Protein AF-A0A7M7KVS3-F1 (afdb_monomer)

Mean predicted aligned error: 16.33 Å

InterPro domains:
  IPR002192 Pyruvate phosphate dikinase, AMP/ATP-binding [PF01326] (511-832)
  IPR013815 ATP-grasp fold, subdomain 1 [G3DSA:3.30.1490.20] (485-687)
  IPR051549 Phosphoenolpyruvate Utilizing Enzyme [PTHR43615] (465-1249)

Secondary structure (DSSP, 8-state):
-HHHHHHHHHHHHHHHHHHHHHHHT--TTSTTT-HHHHHHHHHHHHHHHHHHH---SSPPP-TT-SSHHHHTSSPPHHHHHHHSPPPGGGHHHH--EEEEEEEE-TTS-EEEEEEEEEGGGEEEEEEEEE-TT--EEE-SSS------S-------TT-S-EE---BTTEEEETTEEEEEEETTTEEEEEEEEEEEETTT--EEEEEEEEEEEE-S--EEHHHHS-HHHHHHHHHTT--TT--HHHHHHHHHHHHHH--EEEEEEEEEEEEEEETT----------------------EEEEEEEEEEEEEEEEPPS-TTSTTS-EEEEEEEEEE-TTSPEEEEEEEEETT-S-EEEEEEEE-SS---S-HHHHHHHTT-SS-GGGEEE-GGGTT------TTGGGS--SS-TT-TTSS------------S--------------B-----TTS-PPPS---STTTTSS-----PPPP----------PPPPPPPPSEEETTSGGGG-HHHHHHHHHHHHHHHHHHHHS-GGG--B---EEEE-HHHHHHHHTSTTTTTHHHHHHHHHH---HHHHHHHHHHHHHHHHHSPPPHHHHHHHHHHHHHH-TTGGG--EEEEEEETTTB-SS-B-TT-S-EEEEE-SHHHHHHHHHHHHHHTTSHHHHHHHHHTT--SS--EEEEEEEPP--SEEEEEESS-TTT--TTEEEEEEEEB-THHHHTT-S--EEEEEEE-TT--EEEEEEEPP---EEEEE-TTSSEEEEE--S-HHHHS-SS-HHHHHHHHHHHHHHHHHHSS-EEEEEEEETTEEEEEEEEE--GGGSPPHHHHHHHTS---SSTT--EE-TTHHHH--SPPPHHHIIIIIHHHHHHHHHHHHHSTTTTTS---SS---SEEEETTEEEEEHHHHHHHH-S-TT-HHHHHHHHHHHHSS----THHHHTT--GGGPPPPPPHHHHHHHHHHHHHHHHHHHHHHHHHHHHTT---GGG--HHHHHHHHHHHHHHHIIIIIHHHHHHHHHHHHHHHHHHHHHHHH----HHHHHHHHHHHHTT-S--GGGTHHHHHHHHHHHHHHHT-HHHHHHS-HHHHHHHHH-TTT-HHHHHHHHHHHHHHTT--TTTT-TTS--TTT--HHHHHHHHHHHHSS--S--------HHHHHHTSSS---HHHHHHHHHHHHHHHHHHHHHHHHHHHHHHHHHHHHHHHHHHHHHHHHTTS-SSGGGGGGS-HHHHHHHHHT-SPPPTHHHHTHHHH---

Solvent-accessible surface area (backbone atoms only — not comparable to full-atom values): 71265 Å² total; per-residue (Å²): 113,71,72,59,56,49,50,52,52,48,50,53,48,51,50,50,50,51,54,50,49,56,61,68,60,65,55,93,80,59,80,86,83,50,72,62,58,60,51,52,52,51,51,49,47,53,48,51,47,50,71,69,66,50,61,54,92,63,82,81,71,37,59,85,47,87,48,52,51,42,34,55,78,41,83,54,70,67,50,46,64,67,67,26,51,73,51,82,79,46,37,84,77,53,27,37,38,38,41,42,37,40,27,25,26,62,86,58,28,36,40,38,42,37,39,39,40,48,77,83,45,28,27,51,68,38,40,41,39,29,43,86,87,68,53,42,35,31,36,87,56,89,77,85,78,91,72,83,84,91,79,97,70,87,84,66,72,74,67,70,63,30,37,40,68,42,47,72,47,27,41,33,35,68,44,37,36,42,33,55,75,38,71,84,38,29,35,41,41,35,39,48,42,66,23,29,30,69,91,77,67,39,58,30,47,39,36,36,46,31,41,36,38,48,72,41,58,77,44,40,49,53,59,51,52,52,65,73,57,52,47,47,65,49,53,74,76,57,57,99,82,59,54,72,65,59,37,49,48,48,50,53,45,51,66,66,62,41,47,34,40,38,31,39,27,37,36,40,37,43,39,40,36,47,70,76,52,76,74,76,94,63,96,77,90,78,85,83,82,86,77,94,66,90,74,75,81,56,64,50,74,47,79,48,72,23,45,26,39,44,32,42,38,45,40,62,73,58,75,83,47,98,83,67,50,57,60,35,58,32,44,37,54,43,65,47,82,58,23,29,39,41,37,39,40,30,43,34,33,70,87,46,102,59,55,53,30,37,37,52,74,41,73,65,82,74,96,77,72,51,73,66,57,59,47,66,73,62,75,60,90,73,57,76,92,51,50,44,67,38,53,88,59,48,52,53,63,79,68,78,49,78,70,70,78,65,75,73,85,85,82,72,77,88,68,76,85,80,75,82,85,84,91,86,92,84,87,91,86,87,88,85,84,85,79,90,82,88,74,83,73,67,71,55,74,61,51,73,44,67,79,66,85,82,77,77,72,85,70,81,72,95,77,76,89,65,77,83,83,84,86,86,84,89,74,86,78,79,92,78,86,92,80,93,85,81,94,72,89,75,80,81,73,81,81,83,62,43,57,41,43,38,86,38,79,71,22,49,26,43,86,44,19,5,39,55,33,14,37,47,19,48,51,42,56,46,41,75,71,45,52,89,77,34,60,47,41,52,67,61,44,37,26,38,12,22,59,39,41,55,62,51,44,71,35,84,82,42,60,55,45,63,60,52,53,53,48,45,47,68,51,88,52,69,70,59,40,38,54,51,22,51,51,49,22,50,48,47,58,73,52,80,74,53,66,73,56,54,48,50,51,50,53,55,46,40,73,78,32,81,61,48,78,81,44,39,25,30,39,34,59,8,34,60,68,41,68,36,80,91,40,78,54,77,85,54,57,49,67,47,56,33,39,48,42,76,67,47,46,56,52,47,52,36,46,30,68,18,26,49,34,32,52,67,32,38,51,49,24,60,74,50,36,43,70,75,82,63,59,41,10,36,33,40,28,50,58,75,83,26,58,16,12,23,42,34,28,45,24,28,89,88,79,60,43,62,43,28,32,35,34,38,33,34,44,17,38,38,64,32,55,79,67,62,71,32,44,46,28,39,37,40,31,37,39,51,90,71,68,53,72,47,80,75,46,77,48,79,28,69,36,46,46,31,26,43,80,36,97,91,50,26,68,42,82,43,74,41,78,87,46,74,72,36,78,48,71,60,61,52,74,67,54,53,49,38,51,52,44,33,45,51,52,51,25,65,69,72,39,51,50,34,40,32,35,36,33,29,41,90,90,48,40,32,51,78,44,65,41,79,65,52,77,84,71,55,80,49,74,66,53,56,53,58,71,30,49,62,89,60,94,46,97,82,60,51,68,36,45,54,70,42,42,79,46,45,69,54,69,46,45,51,24,33,43,57,62,48,53,48,44,53,53,42,40,52,49,41,48,36,62,69,34,69,69,36,55,85,55,87,82,52,80,64,42,73,74,37,60,46,56,36,66,49,28,54,31,36,31,51,62,43,42,44,66,74,68,49,94,52,79,87,38,63,69,58,51,44,53,52,31,34,72,53,59,71,46,64,80,90,56,70,68,66,60,66,74,56,68,62,71,64,76,45,73,68,92,57,59,69,67,50,56,49,51,54,53,51,44,31,62,54,50,36,67,70,47,48,66,58,21,53,52,52,50,64,70,70,66,77,73,82,67,91,81,51,53,69,67,56,35,50,53,49,35,51,52,48,54,56,48,34,37,72,41,17,45,38,47,23,56,33,19,46,52,18,26,49,53,36,48,48,53,49,46,53,50,52,51,74,74,40,94,65,56,72,69,60,49,50,56,48,48,53,60,58,45,72,54,47,56,73,44,58,81,72,44,56,66,58,52,50,51,54,44,43,54,46,35,44,74,72,69,31,59,67,61,51,60,72,38,54,49,69,55,36,48,50,52,38,64,34,51,90,85,31,48,69,41,18,50,48,50,52,51,45,37,72,78,52,9,54,40,50,76,48,40,61,40,47,84,50,70,22,33,62,79,45,49,51,67,58,42,51,50,41,44,54,53,69,69,44,89,79,83,64,86,79,80,70,74,74,58,51,66,66,57,43,59,69,70,45,94,68,93,68,54,73,69,54,49,53,54,46,42,55,45,49,53,52,26,20,51,26,47,14,50,26,46,42,30,47,52,47,29,32,44,46,33,38,53,44,23,52,35,51,55,50,40,16,48,49,36,24,73,72,38,38,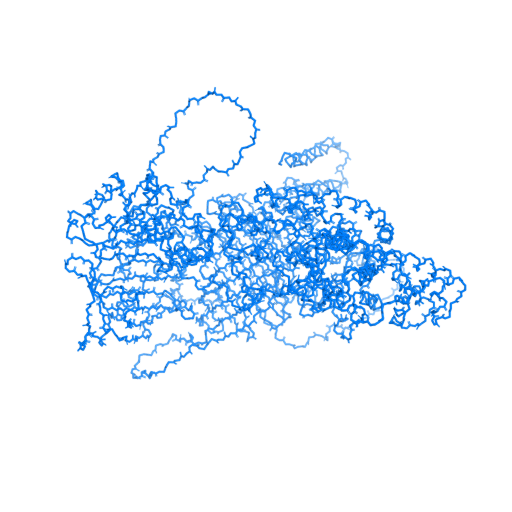30,94,46,41,71,54,52,39,40,27,42,67,65,52,51,57,55,23,60,77,65,78,45,34,47,53,47,65,37,62,66,31,49,62,72,79,44,92,120

Nearest PDB structures (foldseek):
  5hv3-assembly1_A  TM=4.163E-01  e=3.163E-31  Listeria monocytogenes
  5hv6-assembly1_A  TM=9.017E-01  e=8.779E-19  Listeria monocytogenes
  5hv1-assembly1_A  TM=4.239E-01  e=8.965E-31  Listeria monocytogenes
  5hv2-assembly1_A  TM=4.034E-01  e=1.875E-30  Listeria monocytogenes
  5fbs-assembly1_A  TM=3.996E-01  e=6.581E-28  Listeria monocytogenes serotype 4b str. F2365

pLDDT: mean 71.19, std 21.03, range [21.52, 96.56]

Structure (mmCIF, N/CA/C/O backbone):
data_AF-A0A7M7KVS3-F1
#
_entry.id   AF-A0A7M7KVS3-F1
#
loop_
_atom_site.group_PDB
_atom_site.id
_atom_site.type_symbol
_atom_site.label_atom_id
_atom_site.label_alt_id
_atom_site.label_comp_id
_atom_site.label_asym_id
_atom_site.label_entity_id
_atom_site.label_seq_id
_atom_site.pdbx_PDB_ins_code
_atom_site.Cartn_x
_atom_site.Cartn_y
_atom_site.Cartn_z
_atom_site.occupancy
_atom_site.B_iso_or_equiv
_atom_site.auth_seq_id
_atom_site.auth_comp_id
_atom_site.auth_asym_id
_atom_site.auth_atom_id
_atom_site.pdbx_PDB_model_num
ATOM 1 N N . MET A 1 1 ? 29.006 -10.579 10.892 1.00 29.67 1 MET A N 1
ATOM 2 C CA . MET A 1 1 ? 29.267 -10.200 12.303 1.00 29.67 1 MET A CA 1
ATOM 3 C C . MET A 1 1 ? 30.735 -10.312 12.729 1.00 29.67 1 MET A C 1
ATOM 5 O O . MET A 1 1 ? 31.230 -9.356 13.310 1.00 29.67 1 MET A O 1
ATOM 9 N N . ASN A 1 2 ? 31.470 -11.393 12.426 1.00 29.11 2 ASN A N 1
ATOM 10 C CA . ASN A 1 2 ? 32.851 -11.562 12.929 1.00 29.11 2 ASN A CA 1
ATOM 11 C C . ASN A 1 2 ? 33.870 -10.530 12.395 1.00 29.11 2 ASN A C 1
ATOM 13 O O . ASN A 1 2 ? 34.665 -10.016 13.173 1.00 29.11 2 ASN A O 1
ATOM 17 N N . ALA A 1 3 ? 33.780 -10.098 11.131 1.00 29.98 3 ALA A N 1
ATOM 18 C CA . ALA A 1 3 ? 34.628 -9.017 10.598 1.00 29.98 3 ALA A CA 1
ATOM 19 C C . ALA A 1 3 ? 34.362 -7.630 11.238 1.00 29.98 3 ALA A C 1
ATOM 21 O O . ALA A 1 3 ? 35.237 -6.766 11.240 1.00 29.98 3 ALA A O 1
ATOM 22 N N . LEU A 1 4 ? 33.162 -7.418 11.799 1.00 36.78 4 LEU A N 1
ATOM 23 C CA . LEU A 1 4 ? 32.743 -6.154 12.422 1.00 36.78 4 LEU A CA 1
ATOM 24 C C . LEU A 1 4 ? 33.323 -6.003 13.834 1.00 36.78 4 LEU A C 1
ATOM 26 O O . LEU A 1 4 ? 33.845 -4.940 14.158 1.00 36.78 4 LEU A O 1
ATOM 30 N N . LYS A 1 5 ? 33.318 -7.083 14.631 1.00 41.38 5 LYS A N 1
ATOM 31 C CA . LYS A 1 5 ? 34.023 -7.129 15.925 1.00 41.38 5 LYS A CA 1
ATOM 32 C C . LYS A 1 5 ? 35.534 -6.967 15.738 1.00 41.38 5 LYS A C 1
ATOM 34 O O . LYS A 1 5 ? 36.165 -6.250 16.502 1.00 41.38 5 LYS A O 1
ATOM 39 N N . ILE A 1 6 ? 36.095 -7.561 14.682 1.00 42.81 6 ILE A N 1
ATOM 40 C CA . ILE A 1 6 ? 37.524 -7.452 14.360 1.00 42.81 6 ILE A CA 1
ATOM 41 C C . ILE A 1 6 ? 37.928 -6.003 14.044 1.00 42.81 6 ILE A C 1
ATOM 43 O O . ILE A 1 6 ? 38.962 -5.574 14.539 1.00 42.81 6 ILE A O 1
ATOM 47 N N . ARG A 1 7 ? 37.129 -5.221 13.295 1.00 46.25 7 ARG A N 1
ATOM 48 C CA . ARG A 1 7 ? 37.434 -3.797 13.011 1.00 46.25 7 ARG A CA 1
ATOM 49 C C . ARG A 1 7 ? 37.405 -2.907 14.254 1.00 46.25 7 ARG A C 1
ATOM 51 O O . ARG A 1 7 ? 38.286 -2.064 14.383 1.00 46.25 7 ARG A O 1
ATOM 58 N N . ASP A 1 8 ? 36.428 -3.084 15.141 1.00 45.72 8 ASP A N 1
ATOM 59 C CA . ASP A 1 8 ? 36.316 -2.297 16.381 1.00 45.72 8 ASP A CA 1
ATOM 60 C C . ASP A 1 8 ? 37.454 -2.644 17.358 1.00 45.72 8 ASP A C 1
ATOM 62 O O . ASP A 1 8 ? 38.113 -1.764 17.913 1.00 45.72 8 ASP A O 1
ATOM 66 N N . VAL A 1 9 ? 37.783 -3.937 17.470 1.00 51.09 9 VAL A N 1
ATOM 67 C CA . VAL A 1 9 ? 38.954 -4.413 18.220 1.00 51.09 9 VAL A CA 1
ATOM 68 C C . VAL A 1 9 ? 40.252 -3.874 17.613 1.00 51.09 9 VAL A C 1
ATOM 70 O O . VAL A 1 9 ? 41.099 -3.408 18.363 1.00 51.09 9 VAL A O 1
ATOM 73 N N . LEU A 1 10 ? 40.403 -3.858 16.284 1.00 49.78 10 LEU A N 1
ATOM 74 C CA . LEU A 1 10 ? 41.568 -3.275 15.604 1.00 49.78 10 LEU A CA 1
ATOM 75 C C . LEU A 1 10 ? 41.681 -1.768 15.826 1.00 49.78 10 LEU A C 1
ATOM 77 O O . LEU A 1 10 ? 42.781 -1.293 16.070 1.00 49.78 10 LEU A O 1
ATOM 81 N N . ALA A 1 11 ? 40.580 -1.015 15.776 1.00 51.00 11 ALA A N 1
ATOM 82 C CA . ALA A 1 11 ? 40.596 0.420 16.050 1.00 51.00 11 ALA A CA 1
ATOM 83 C C . ALA A 1 11 ? 41.011 0.699 17.504 1.00 51.00 11 ALA A C 1
ATOM 85 O O . ALA A 1 11 ? 41.905 1.510 17.742 1.00 51.00 11 ALA A O 1
ATOM 86 N N . ARG A 1 12 ? 40.441 -0.037 18.471 1.00 50.97 12 ARG A N 1
ATOM 87 C CA . ARG A 1 12 ? 40.832 0.033 19.890 1.00 50.97 12 ARG A CA 1
ATOM 88 C C . ARG A 1 12 ? 42.291 -0.377 20.104 1.00 50.97 12 ARG A C 1
ATOM 90 O O . ARG A 1 12 ? 42.997 0.288 20.855 1.00 50.97 12 ARG A O 1
ATOM 97 N N . LEU A 1 13 ? 42.761 -1.419 19.415 1.00 50.84 13 LEU A N 1
ATOM 98 C CA . LEU A 1 13 ? 44.141 -1.906 19.478 1.00 50.84 13 LEU A CA 1
ATOM 99 C C . LEU A 1 13 ? 45.125 -0.904 18.862 1.00 50.84 13 LEU A C 1
ATOM 101 O O . LEU A 1 13 ? 46.162 -0.646 19.458 1.00 50.84 13 LEU A O 1
ATOM 105 N N . ILE A 1 14 ? 44.802 -0.304 17.713 1.00 56.31 14 ILE A N 1
ATOM 106 C CA . ILE A 1 14 ? 45.611 0.736 17.060 1.00 56.31 14 ILE A CA 1
ATOM 107 C C . ILE A 1 14 ? 45.695 1.971 17.960 1.00 56.31 14 ILE A C 1
ATOM 109 O O . ILE A 1 14 ? 46.796 2.463 18.196 1.00 56.31 14 ILE A O 1
ATOM 113 N N . CYS A 1 15 ? 44.573 2.426 18.531 1.00 53.12 15 CYS A N 1
ATOM 114 C CA . CYS A 1 15 ? 44.571 3.530 19.493 1.00 53.12 15 CYS A CA 1
ATOM 115 C C . CYS A 1 15 ? 45.397 3.200 20.744 1.00 53.12 15 CYS A C 1
ATOM 117 O O . CYS A 1 15 ? 46.201 4.020 21.179 1.00 53.12 15 CYS A O 1
ATOM 119 N N . TYR A 1 16 ? 45.255 1.990 21.294 1.00 54.25 16 TYR A N 1
ATOM 120 C CA . TYR A 1 16 ? 46.021 1.525 22.453 1.00 54.25 16 TYR A CA 1
ATOM 121 C C . TYR A 1 16 ? 47.526 1.419 22.163 1.00 54.25 16 TYR A C 1
ATOM 123 O O . TYR A 1 16 ? 48.341 1.849 22.978 1.00 54.25 16 TYR A O 1
ATOM 131 N N . LEU A 1 17 ? 47.909 0.881 21.002 1.00 50.22 17 LEU A N 1
ATOM 132 C CA . LEU A 1 17 ? 49.303 0.762 20.574 1.00 50.22 17 LEU A CA 1
ATOM 133 C C . LEU A 1 17 ? 49.928 2.135 20.328 1.00 50.22 17 LEU A C 1
ATOM 135 O O . LEU A 1 17 ? 51.046 2.352 20.776 1.00 50.22 17 LEU A O 1
ATOM 139 N N . LEU A 1 18 ? 49.209 3.073 19.705 1.00 53.97 18 LEU A N 1
ATOM 140 C CA . LEU A 1 18 ? 49.653 4.460 19.528 1.00 53.97 18 LEU A CA 1
ATOM 141 C C . LEU A 1 18 ? 49.791 5.196 20.869 1.00 53.97 18 LEU A C 1
ATOM 143 O O . LEU A 1 18 ? 50.782 5.885 21.079 1.00 53.97 18 LEU A O 1
ATOM 147 N N . LEU A 1 19 ? 48.867 4.986 21.814 1.00 53.34 19 LEU A N 1
ATOM 148 C CA . LEU A 1 19 ? 48.973 5.493 23.190 1.00 53.34 19 LEU A CA 1
ATOM 149 C C . LEU A 1 19 ? 50.184 4.924 23.935 1.00 53.34 19 LEU A C 1
ATOM 151 O O . LEU A 1 19 ? 50.876 5.653 24.647 1.00 53.34 19 LEU A O 1
ATOM 155 N N . LYS A 1 20 ? 50.467 3.627 23.765 1.00 52.19 20 LYS A N 1
ATOM 156 C CA . LYS A 1 20 ? 51.681 2.999 24.302 1.00 52.19 20 LYS A CA 1
ATOM 157 C C . LYS A 1 20 ? 52.940 3.531 23.625 1.00 52.19 20 LYS A C 1
ATOM 159 O O . LYS A 1 20 ? 53.926 3.745 24.318 1.00 52.19 20 LYS A O 1
ATOM 164 N N . LEU A 1 21 ? 52.903 3.765 22.314 1.00 49.75 21 LEU A N 1
ATOM 165 C CA . LEU A 1 21 ? 54.012 4.331 21.548 1.00 49.75 21 LEU A CA 1
ATOM 166 C C . LEU A 1 21 ? 54.324 5.762 22.012 1.00 49.75 21 LEU A C 1
ATOM 168 O O . LEU A 1 21 ? 55.484 6.088 22.203 1.00 49.75 21 LEU A O 1
ATOM 172 N N . LEU A 1 22 ? 53.303 6.581 22.286 1.00 51.94 22 LEU A N 1
ATOM 173 C CA . LEU A 1 22 ? 53.440 7.932 22.855 1.00 51.94 22 LEU A CA 1
ATOM 174 C C . LEU A 1 22 ? 53.986 7.922 24.290 1.00 51.94 22 LEU A C 1
ATOM 176 O O . LEU A 1 22 ? 54.770 8.793 24.656 1.00 51.94 22 LEU A O 1
ATOM 180 N N . LYS A 1 23 ? 53.609 6.920 25.097 1.00 51.59 23 LYS A N 1
ATOM 181 C CA . LYS A 1 23 ? 54.215 6.679 26.419 1.00 51.59 23 LYS A CA 1
ATOM 182 C C . LYS A 1 23 ? 55.656 6.176 26.329 1.00 51.59 23 LYS A C 1
ATOM 184 O O . LYS A 1 23 ? 56.442 6.476 27.211 1.00 51.59 23 LYS A O 1
ATOM 189 N N . LEU A 1 24 ? 56.007 5.414 25.295 1.00 48.12 24 LEU A N 1
ATOM 190 C CA . LEU A 1 24 ? 57.383 4.975 25.021 1.00 48.12 24 LEU A CA 1
ATOM 191 C C . LEU A 1 24 ? 58.248 6.113 24.459 1.00 48.12 24 LEU A C 1
ATOM 193 O O . LEU A 1 24 ? 59.446 6.142 24.705 1.00 48.12 24 LEU A O 1
ATOM 197 N N . LEU A 1 25 ? 57.632 7.058 23.747 1.00 47.38 25 LEU A N 1
ATOM 198 C CA . LEU A 1 25 ? 58.237 8.296 23.255 1.00 47.38 25 LEU A CA 1
ATOM 199 C C . LEU A 1 25 ? 58.302 9.404 24.324 1.00 47.38 25 LEU A C 1
ATOM 201 O O . LEU A 1 25 ? 58.727 10.511 23.999 1.00 47.38 25 LEU A O 1
ATOM 205 N N . HIS A 1 26 ? 57.955 9.120 25.592 1.00 44.25 26 HIS A N 1
ATOM 206 C CA . HIS A 1 26 ? 58.411 9.908 26.749 1.00 44.25 26 HIS A CA 1
ATOM 207 C C . HIS A 1 26 ? 59.943 9.781 26.894 1.00 44.25 26 HIS A C 1
ATOM 209 O O . HIS A 1 26 ? 60.463 9.186 27.833 1.00 44.25 26 HIS A O 1
ATOM 215 N N . CYS A 1 27 ? 60.688 10.338 25.943 1.00 42.94 27 CYS A N 1
ATOM 216 C CA . CYS A 1 27 ? 61.978 10.929 26.244 1.00 42.94 27 CYS A CA 1
ATOM 217 C C . CYS A 1 27 ? 61.678 12.324 26.797 1.00 42.94 27 CYS A C 1
ATOM 219 O O . CYS A 1 27 ? 61.044 13.125 26.111 1.00 42.94 27 CYS A O 1
ATOM 221 N N . ASP A 1 28 ? 62.148 12.612 28.010 1.00 42.66 28 ASP A N 1
ATOM 222 C CA . ASP A 1 28 ? 61.932 13.841 28.799 1.00 42.66 28 ASP A CA 1
ATOM 223 C C . ASP A 1 28 ? 62.325 15.173 28.109 1.00 42.66 28 ASP A C 1
ATOM 225 O O . ASP A 1 28 ? 62.301 16.235 28.727 1.00 42.66 28 ASP A O 1
ATOM 229 N N . TYR A 1 29 ? 62.683 15.155 26.824 1.00 44.28 29 TYR A N 1
ATOM 230 C CA . TYR A 1 29 ? 63.235 16.285 26.079 1.00 44.28 29 TYR A CA 1
ATOM 231 C C . TYR A 1 29 ? 62.241 17.037 25.178 1.00 44.28 29 TYR A C 1
ATOM 233 O O . TYR A 1 29 ? 62.587 18.103 24.679 1.00 44.28 29 TYR A O 1
ATOM 241 N N . LEU A 1 30 ? 61.017 16.535 24.969 1.00 42.97 30 LEU A N 1
ATOM 242 C CA . LEU A 1 30 ? 60.034 17.150 24.051 1.00 42.97 30 LEU A CA 1
ATOM 243 C C . LEU A 1 30 ? 58.925 17.970 24.741 1.00 42.97 30 LEU A C 1
ATOM 245 O O . LEU A 1 30 ? 58.073 18.536 24.065 1.00 42.97 30 LEU A O 1
ATOM 249 N N . ILE A 1 31 ? 58.917 18.058 26.075 1.00 43.28 31 ILE A N 1
ATOM 250 C CA . ILE A 1 31 ? 57.764 18.584 26.835 1.00 43.28 31 ILE A CA 1
ATOM 251 C C . ILE A 1 31 ? 57.811 20.106 27.066 1.00 43.28 31 ILE A C 1
ATOM 253 O O . ILE A 1 31 ? 56.841 20.670 27.561 1.00 43.28 31 ILE A O 1
ATOM 257 N N . LYS A 1 32 ? 58.881 20.817 26.686 1.00 41.47 32 LYS A N 1
ATOM 258 C CA . LYS A 1 32 ? 58.948 22.258 26.990 1.00 41.47 32 LYS A CA 1
ATOM 259 C C . LYS A 1 32 ? 58.303 23.202 25.976 1.00 41.47 32 LYS A C 1
ATOM 261 O O . LYS A 1 32 ? 57.857 24.246 26.429 1.00 41.47 32 LYS A O 1
ATOM 266 N N . ASP A 1 33 ? 58.153 22.834 24.698 1.00 43.91 33 ASP A N 1
ATOM 267 C CA . ASP A 1 33 ? 57.670 23.798 23.686 1.00 43.91 33 ASP A CA 1
ATOM 268 C C . ASP A 1 33 ? 56.602 23.293 22.686 1.00 43.91 33 ASP A C 1
ATOM 270 O O . ASP A 1 33 ? 56.040 24.113 21.967 1.00 43.91 33 ASP A O 1
ATOM 274 N N . ASP A 1 34 ? 56.219 22.006 22.657 1.00 47.53 34 ASP A N 1
ATOM 275 C CA . ASP A 1 34 ? 55.301 21.484 21.619 1.00 47.53 34 ASP A CA 1
ATOM 276 C C . ASP A 1 34 ? 54.014 20.834 22.165 1.00 47.53 34 ASP A C 1
ATOM 278 O O . ASP A 1 34 ? 53.737 19.645 21.983 1.00 47.53 34 ASP A O 1
ATOM 282 N N . ILE A 1 35 ? 53.138 21.664 22.747 1.00 51.38 35 ILE A N 1
ATOM 283 C CA . ILE A 1 35 ? 51.717 21.335 23.014 1.00 51.38 35 ILE A CA 1
ATOM 284 C C . ILE A 1 35 ? 51.000 20.884 21.716 1.00 51.38 35 ILE A C 1
ATOM 286 O O . ILE A 1 35 ? 50.057 20.090 21.739 1.00 51.38 35 ILE A O 1
ATOM 290 N N . HIS A 1 36 ? 51.491 21.326 20.554 1.00 51.38 36 HIS A N 1
ATOM 291 C CA . HIS A 1 36 ? 50.893 21.066 19.248 1.00 51.38 36 HIS A CA 1
ATOM 292 C C . HIS A 1 36 ? 50.959 19.600 18.795 1.00 51.38 36 HIS A C 1
ATOM 294 O O . HIS A 1 36 ? 50.011 19.135 18.165 1.00 51.38 36 HIS A O 1
ATOM 300 N N . VAL A 1 37 ? 52.017 18.845 19.118 1.00 53.84 37 VAL A N 1
ATOM 301 C CA . VAL A 1 37 ? 52.160 17.448 18.653 1.00 53.84 37 VAL A CA 1
ATOM 302 C C . VAL A 1 37 ? 51.204 16.515 19.399 1.00 53.84 37 VAL A C 1
ATOM 304 O O . VAL A 1 37 ? 50.575 15.652 18.782 1.00 53.84 37 VAL A O 1
ATOM 307 N N . PHE A 1 38 ? 51.036 16.713 20.708 1.00 55.25 38 PHE A N 1
ATOM 308 C CA . PHE A 1 38 ? 50.108 15.924 21.520 1.00 55.25 38 PHE A CA 1
ATOM 309 C C . PHE A 1 38 ? 48.650 16.155 21.094 1.00 55.25 38 PHE A C 1
ATOM 311 O O . PHE A 1 38 ? 47.901 15.194 20.906 1.00 55.25 38 PHE A O 1
ATOM 318 N N . GLU A 1 39 ? 48.272 17.410 20.828 1.00 55.41 39 GLU A N 1
ATOM 319 C CA . GLU A 1 39 ? 46.963 17.759 20.264 1.00 55.41 39 GLU A CA 1
ATOM 320 C C . GLU A 1 39 ? 46.729 17.152 18.878 1.00 55.41 39 GLU A C 1
ATOM 322 O O . GLU A 1 39 ? 45.659 16.612 18.602 1.00 55.41 39 GLU A O 1
ATOM 327 N N . LEU A 1 40 ? 47.736 17.166 18.003 1.00 57.22 40 LEU A N 1
ATOM 328 C CA . LEU A 1 40 ? 47.612 16.624 16.648 1.00 57.22 40 LEU A CA 1
ATOM 329 C C . LEU A 1 40 ? 47.412 15.103 16.661 1.00 57.22 40 LEU A C 1
ATOM 331 O O . LEU A 1 40 ? 46.599 14.569 15.902 1.00 57.22 40 LEU A O 1
ATOM 335 N N . VAL A 1 41 ? 48.091 14.401 17.572 1.00 61.00 41 VAL A N 1
ATOM 336 C CA . VAL A 1 41 ? 47.913 12.959 17.772 1.00 61.00 41 VAL A CA 1
ATOM 337 C C . VAL A 1 41 ? 46.567 12.644 18.433 1.00 61.00 41 VAL A C 1
ATOM 339 O O . VAL A 1 41 ? 45.904 11.687 18.030 1.00 61.00 41 VAL A O 1
ATOM 342 N N . ARG A 1 42 ? 46.107 13.475 19.377 1.00 60.81 42 ARG A N 1
ATOM 343 C CA . ARG A 1 42 ? 44.766 13.392 19.981 1.00 60.81 42 ARG A CA 1
ATOM 344 C C . ARG A 1 42 ? 43.666 13.544 18.925 1.00 60.81 42 ARG A C 1
ATOM 346 O O . ARG A 1 42 ? 42.765 12.708 18.845 1.00 60.81 42 ARG A O 1
ATOM 353 N N . ILE A 1 43 ? 43.787 14.548 18.054 1.00 62.09 43 ILE A N 1
ATOM 354 C CA . ILE A 1 43 ? 42.886 14.780 16.918 1.00 62.09 43 ILE A CA 1
ATOM 355 C C . ILE A 1 43 ? 42.909 13.586 15.957 1.00 62.09 43 ILE A C 1
ATOM 357 O O . ILE A 1 43 ? 41.849 13.112 15.549 1.00 62.09 43 ILE A O 1
ATOM 361 N N . LEU A 1 44 ? 44.092 13.061 15.625 1.00 63.94 44 LEU A N 1
ATOM 362 C CA . LEU A 1 44 ? 44.240 11.921 14.720 1.00 63.94 44 LEU A CA 1
ATOM 363 C C . LEU A 1 44 ? 43.613 10.639 15.291 1.00 63.94 44 LEU A C 1
ATOM 365 O O . LEU A 1 44 ? 42.918 9.926 14.567 1.00 63.94 44 LEU A O 1
ATOM 369 N N . LEU A 1 45 ? 43.813 10.352 16.580 1.00 63.19 45 LEU A N 1
ATOM 370 C CA . LEU A 1 45 ? 43.248 9.178 17.253 1.00 63.19 45 LEU A CA 1
ATOM 371 C C . LEU A 1 45 ? 41.722 9.233 17.311 1.00 63.19 45 LEU A C 1
ATOM 373 O O . LEU A 1 45 ? 41.060 8.260 16.950 1.00 63.19 45 LEU A O 1
ATOM 377 N N . CYS A 1 46 ? 41.154 10.374 17.693 1.00 61.81 46 CYS A N 1
ATOM 378 C CA . CYS A 1 46 ? 39.708 10.555 17.701 1.00 61.81 46 CYS A CA 1
ATOM 379 C C . CYS A 1 46 ? 39.123 10.568 16.273 1.00 61.81 46 CYS A C 1
ATOM 381 O O . CYS A 1 46 ? 38.055 9.997 16.048 1.00 61.81 46 CYS A O 1
ATOM 383 N N . TYR A 1 47 ? 39.841 11.111 15.278 1.00 65.62 47 TYR A N 1
ATOM 384 C CA . TYR A 1 47 ? 39.465 11.020 13.861 1.00 65.62 47 TYR A CA 1
ATOM 385 C C . TYR A 1 47 ? 39.418 9.566 13.379 1.00 65.62 47 TYR A C 1
ATOM 387 O O . TYR A 1 47 ? 38.433 9.154 12.767 1.00 65.62 47 TYR A O 1
ATOM 395 N N . ILE A 1 48 ? 40.445 8.763 13.679 1.00 66.25 48 ILE A N 1
ATOM 396 C CA . ILE A 1 48 ? 40.482 7.329 13.355 1.00 66.25 48 ILE A CA 1
ATOM 397 C C . ILE A 1 48 ? 39.342 6.605 14.085 1.00 66.25 48 ILE A C 1
ATOM 399 O O . ILE A 1 48 ? 38.588 5.865 13.452 1.00 66.25 48 ILE A O 1
ATOM 403 N N . TYR A 1 49 ? 39.147 6.861 15.379 1.00 63.16 49 TYR A N 1
ATOM 404 C CA . TYR A 1 49 ? 38.083 6.236 16.164 1.00 63.16 49 TYR A CA 1
ATOM 405 C C . TYR A 1 49 ? 36.686 6.535 15.593 1.00 63.16 49 TYR A C 1
ATOM 407 O O . TYR A 1 49 ? 35.902 5.611 15.392 1.00 63.16 49 TYR A O 1
ATOM 415 N N . PHE A 1 50 ? 36.390 7.780 15.204 1.00 63.94 50 PHE A N 1
ATOM 416 C CA . PHE A 1 50 ? 35.130 8.123 14.531 1.00 63.94 50 PHE A CA 1
ATOM 417 C C . PHE A 1 50 ? 35.020 7.535 13.119 1.00 63.94 50 PHE A C 1
ATOM 419 O O . PHE A 1 50 ? 33.979 6.988 12.757 1.00 63.94 50 PHE A O 1
ATOM 426 N N . ARG A 1 51 ? 36.080 7.630 12.306 1.00 65.19 51 ARG A N 1
ATOM 427 C CA . ARG A 1 51 ? 36.104 7.132 10.919 1.00 65.19 51 ARG A CA 1
ATOM 428 C C . ARG A 1 51 ? 35.833 5.627 10.856 1.00 65.19 51 ARG A C 1
ATOM 430 O O . ARG A 1 51 ? 35.167 5.173 9.928 1.00 65.19 51 ARG A O 1
ATOM 437 N N . TYR A 1 52 ? 36.355 4.864 11.817 1.00 61.97 52 TYR A N 1
ATOM 438 C CA . TYR A 1 52 ? 36.238 3.404 11.854 1.00 61.97 52 TYR A CA 1
ATOM 439 C C . TYR A 1 52 ? 35.123 2.889 12.776 1.00 61.97 52 TYR A C 1
ATOM 441 O O . TYR A 1 52 ? 34.619 1.792 12.537 1.00 61.97 52 TYR A O 1
ATOM 449 N N . GLY A 1 53 ? 34.715 3.670 13.780 1.00 56.97 53 GLY A N 1
ATOM 450 C CA . GLY A 1 53 ? 33.659 3.334 14.739 1.00 56.97 53 GLY A CA 1
ATOM 451 C C . GLY A 1 53 ? 32.245 3.754 14.321 1.00 56.97 53 GLY A C 1
ATOM 452 O O . GLY A 1 53 ? 31.283 3.277 14.928 1.00 56.97 53 GLY A O 1
ATOM 453 N N . ARG A 1 54 ? 32.095 4.611 13.295 1.00 60.81 54 ARG A N 1
ATOM 454 C CA . ARG A 1 54 ? 30.793 4.961 12.703 1.00 60.81 54 ARG A CA 1
ATOM 455 C C . ARG A 1 54 ? 30.207 3.785 11.942 1.00 60.81 54 ARG A C 1
ATOM 457 O O . ARG A 1 54 ? 30.740 3.352 10.921 1.00 60.81 54 ARG A O 1
ATOM 464 N N . GLN A 1 55 ? 29.069 3.315 12.421 1.00 59.47 55 GLN A N 1
ATOM 465 C CA . GLN A 1 55 ? 28.229 2.377 11.701 1.00 59.47 55 GLN A CA 1
ATOM 466 C C . GLN A 1 55 ? 26.925 3.093 11.421 1.00 59.47 55 GLN A C 1
ATOM 468 O O . GLN A 1 55 ? 26.279 3.561 12.353 1.00 59.47 55 GLN A O 1
ATOM 473 N N . SER A 1 56 ? 26.596 3.209 10.135 1.00 64.25 56 SER A N 1
ATOM 474 C CA . SER A 1 56 ? 25.270 3.661 9.754 1.00 64.25 56 SER A CA 1
ATOM 475 C C . SER A 1 56 ? 24.249 2.704 10.351 1.00 64.25 56 SER A C 1
ATOM 477 O O . SER A 1 56 ? 24.448 1.486 10.305 1.00 64.25 56 SER A O 1
ATOM 479 N N . VAL A 1 57 ? 23.170 3.252 10.901 1.00 65.94 57 VAL A N 1
ATOM 480 C CA . VAL A 1 57 ? 22.013 2.446 11.315 1.00 65.94 57 VAL A CA 1
ATOM 481 C C . VAL A 1 57 ? 21.356 1.810 10.082 1.00 65.94 57 VAL A C 1
ATOM 483 O O . VAL A 1 57 ? 20.728 0.758 10.175 1.00 65.94 57 VAL A O 1
ATOM 486 N N . PHE A 1 58 ? 21.574 2.409 8.908 1.00 69.00 58 PHE A N 1
ATOM 487 C CA . PHE A 1 58 ? 21.044 1.943 7.641 1.00 69.00 58 PHE A CA 1
ATOM 488 C C . PHE A 1 58 ? 21.982 0.952 6.971 1.00 69.00 58 PHE A C 1
ATOM 490 O O . PHE A 1 58 ? 23.199 1.164 6.875 1.00 69.00 58 PHE A O 1
ATOM 497 N N . PRO A 1 59 ? 21.425 -0.132 6.427 1.00 64.81 59 PRO A N 1
ATOM 498 C CA . PRO A 1 59 ? 22.235 -1.120 5.762 1.00 64.81 59 PRO A CA 1
ATOM 499 C C . PRO A 1 59 ? 22.650 -0.558 4.380 1.00 64.81 59 PRO A C 1
ATOM 501 O O . PRO A 1 59 ? 21.861 0.038 3.649 1.00 64.81 59 PRO A O 1
ATOM 504 N N . THR A 1 60 ? 23.920 -0.718 3.993 1.00 67.19 60 THR A N 1
ATOM 505 C CA . THR A 1 60 ? 24.449 -0.079 2.772 1.00 67.19 60 THR A CA 1
ATOM 506 C C . THR A 1 60 ? 23.940 -0.763 1.508 1.00 67.19 60 THR A C 1
ATOM 508 O O . THR A 1 60 ? 24.015 -1.988 1.370 1.00 67.19 60 THR A O 1
ATOM 511 N N . TYR A 1 61 ? 23.425 0.021 0.561 1.00 73.44 61 TYR A N 1
ATOM 512 C CA . TYR A 1 61 ? 23.007 -0.474 -0.748 1.00 73.44 61 TYR A CA 1
ATOM 513 C C . TYR A 1 61 ? 24.192 -0.612 -1.691 1.00 73.44 61 TYR A C 1
ATOM 515 O O . TYR A 1 61 ? 25.043 0.270 -1.794 1.00 73.44 61 TYR A O 1
ATOM 523 N N . ASN A 1 62 ? 24.234 -1.733 -2.404 1.00 77.50 62 ASN A N 1
ATOM 524 C CA . ASN A 1 62 ? 25.187 -1.952 -3.476 1.00 77.50 62 ASN A CA 1
ATOM 525 C C . ASN A 1 62 ? 24.407 -2.247 -4.751 1.00 77.50 62 ASN A C 1
ATOM 527 O O . ASN A 1 62 ? 24.075 -3.393 -5.048 1.00 77.50 62 ASN A O 1
ATOM 531 N N . PHE A 1 63 ? 24.170 -1.201 -5.541 1.00 78.62 63 PHE A N 1
ATOM 532 C CA . PHE A 1 63 ? 23.449 -1.303 -6.808 1.00 78.62 63 PHE A CA 1
ATOM 533 C C . PHE A 1 63 ? 24.150 -2.205 -7.835 1.00 78.62 63 PHE A C 1
ATOM 535 O O . PHE A 1 63 ? 23.535 -2.561 -8.833 1.00 78.62 63 PHE A O 1
ATOM 542 N N . CYS A 1 64 ? 25.416 -2.586 -7.625 1.00 76.56 64 CYS A N 1
ATOM 543 C CA . CYS A 1 64 ? 26.154 -3.542 -8.459 1.00 76.56 64 CYS A CA 1
ATOM 544 C C . CYS A 1 64 ? 26.141 -4.980 -7.912 1.00 76.56 64 CYS A C 1
ATOM 546 O O . CYS A 1 64 ? 26.789 -5.845 -8.497 1.00 76.56 64 CYS A O 1
ATOM 548 N N . SER A 1 65 ? 25.461 -5.241 -6.792 1.00 79.56 65 SER A N 1
ATOM 549 C CA . SER A 1 65 ? 25.350 -6.582 -6.219 1.00 79.56 65 SER A CA 1
ATOM 550 C C . SER A 1 65 ? 24.453 -7.485 -7.081 1.00 79.56 65 SER A C 1
ATOM 552 O O . SER A 1 65 ? 23.479 -6.991 -7.655 1.00 79.56 65 SER A O 1
ATOM 554 N N . PRO A 1 66 ? 24.747 -8.797 -7.175 1.00 69.62 66 PRO A N 1
ATOM 555 C CA . PRO A 1 66 ? 23.817 -9.760 -7.763 1.00 69.62 66 PRO A CA 1
ATOM 556 C C . PRO A 1 66 ? 22.601 -10.029 -6.861 1.00 69.62 66 PRO A C 1
ATOM 558 O O . PRO A 1 66 ? 21.586 -10.501 -7.353 1.00 69.62 66 PRO A O 1
ATOM 561 N N . ASP A 1 67 ? 22.693 -9.713 -5.567 1.00 78.12 67 ASP A N 1
ATOM 562 C CA . ASP A 1 67 ? 21.617 -9.899 -4.596 1.00 78.12 67 ASP A CA 1
ATOM 563 C C . ASP A 1 67 ? 20.536 -8.800 -4.769 1.00 78.12 67 ASP A C 1
ATOM 565 O O . ASP A 1 67 ? 20.858 -7.609 -4.660 1.00 78.12 67 ASP A O 1
ATOM 569 N N . PRO A 1 68 ? 19.267 -9.170 -5.037 1.00 75.88 68 PRO A N 1
ATOM 570 C CA . PRO A 1 68 ? 18.161 -8.243 -5.303 1.00 75.88 68 PRO A CA 1
ATOM 571 C C . PRO A 1 68 ? 17.831 -7.327 -4.115 1.00 75.88 68 PRO A C 1
ATOM 573 O O . PRO A 1 68 ? 17.523 -6.147 -4.318 1.00 75.88 68 PRO A O 1
ATOM 576 N N . VAL A 1 69 ? 17.965 -7.831 -2.885 1.00 76.88 69 VAL A N 1
ATOM 577 C CA . VAL A 1 69 ? 17.768 -7.074 -1.642 1.00 76.88 69 VAL A CA 1
ATOM 578 C C . VAL A 1 69 ? 18.891 -6.050 -1.498 1.00 76.88 69 VAL A C 1
ATOM 580 O O . VAL A 1 69 ? 18.673 -4.866 -1.225 1.00 76.88 69 VAL A O 1
ATOM 583 N N . ARG A 1 70 ? 20.138 -6.465 -1.767 1.00 76.81 70 ARG A N 1
ATOM 584 C CA . ARG A 1 70 ? 21.276 -5.535 -1.710 1.00 76.81 70 ARG A CA 1
ATOM 585 C C . ARG A 1 70 ? 21.241 -4.458 -2.781 1.00 76.81 70 ARG A C 1
ATOM 587 O O . ARG A 1 70 ? 21.783 -3.367 -2.565 1.00 76.81 70 ARG A O 1
ATOM 594 N N . ARG A 1 71 ? 20.613 -4.774 -3.910 1.00 77.88 71 ARG A N 1
ATOM 595 C CA . ARG A 1 71 ? 20.487 -3.918 -5.087 1.00 77.88 71 ARG A CA 1
ATOM 596 C C . ARG A 1 71 ? 19.341 -2.906 -4.990 1.00 77.88 71 ARG A C 1
ATOM 598 O O . ARG A 1 71 ? 19.356 -1.946 -5.755 1.00 77.88 71 ARG A O 1
ATOM 605 N N . GLY A 1 72 ? 18.414 -3.077 -4.043 1.00 74.69 72 GLY A N 1
ATOM 606 C CA . GLY A 1 72 ? 17.292 -2.160 -3.811 1.00 74.69 72 GLY A CA 1
ATOM 607 C C . GLY A 1 72 ? 16.005 -2.496 -4.558 1.00 74.69 72 GLY A C 1
ATOM 608 O O . GLY A 1 72 ? 15.177 -1.605 -4.713 1.00 74.69 72 GLY A O 1
ATOM 609 N N . TYR A 1 73 ? 15.845 -3.740 -5.026 1.00 72.56 73 TYR A N 1
ATOM 610 C CA . TYR A 1 73 ? 14.579 -4.222 -5.601 1.00 72.56 73 TYR A CA 1
ATOM 611 C C . TYR A 1 73 ? 13.605 -4.702 -4.544 1.00 72.56 73 TYR A C 1
ATOM 613 O O . TYR A 1 73 ? 12.428 -4.358 -4.581 1.00 72.56 73 TYR A O 1
ATOM 621 N N . VAL A 1 74 ? 14.119 -5.520 -3.630 1.00 71.81 74 VAL A N 1
ATOM 622 C CA . VAL A 1 74 ? 13.362 -6.059 -2.510 1.00 71.81 74 VAL A CA 1
ATOM 623 C C . VAL A 1 74 ? 13.753 -5.267 -1.279 1.00 71.81 74 VAL A C 1
ATOM 625 O O . VAL A 1 74 ? 14.929 -4.954 -1.066 1.00 71.81 74 VAL A O 1
ATOM 628 N N . MET A 1 75 ? 12.743 -4.909 -0.503 1.00 72.94 75 MET A N 1
ATOM 629 C CA . MET A 1 75 ? 12.911 -4.165 0.727 1.00 72.94 75 MET A CA 1
ATOM 630 C C . MET A 1 75 ? 13.696 -4.991 1.758 1.00 72.94 75 MET A C 1
ATOM 632 O O . MET A 1 75 ? 13.537 -6.209 1.839 1.00 72.94 75 MET A O 1
ATOM 636 N N . ARG A 1 76 ? 14.551 -4.347 2.555 1.00 76.75 76 ARG A N 1
ATOM 637 C CA . ARG A 1 76 ? 15.330 -5.026 3.600 1.00 76.75 76 ARG A CA 1
ATOM 638 C C . ARG A 1 76 ? 14.505 -5.229 4.866 1.00 76.75 76 ARG A C 1
ATOM 640 O O . ARG A 1 76 ? 13.891 -4.286 5.353 1.00 76.75 76 ARG A O 1
ATOM 647 N N . ALA A 1 77 ? 14.554 -6.420 5.458 1.00 76.38 77 ALA A N 1
ATOM 648 C CA . ALA A 1 77 ? 13.876 -6.693 6.730 1.00 76.38 77 ALA A CA 1
ATOM 649 C C . ALA A 1 77 ? 14.357 -5.753 7.855 1.00 76.38 77 ALA A C 1
ATOM 651 O O . ALA A 1 77 ? 13.582 -5.366 8.727 1.00 76.38 77 ALA A O 1
ATOM 652 N N . GLU A 1 78 ? 15.621 -5.318 7.812 1.00 78.25 78 GLU A N 1
ATOM 653 C CA . GLU A 1 78 ? 16.169 -4.361 8.773 1.00 78.25 78 GLU A CA 1
ATOM 654 C C . GLU A 1 78 ? 15.494 -2.987 8.689 1.00 78.25 78 GLU A C 1
ATOM 656 O O . GLU A 1 78 ? 15.313 -2.342 9.715 1.00 78.25 78 GLU A O 1
ATOM 661 N N . GLU A 1 79 ? 15.079 -2.541 7.501 1.00 79.75 79 GLU A N 1
ATOM 662 C CA . GLU A 1 79 ? 14.346 -1.278 7.336 1.00 79.75 79 GLU A CA 1
ATOM 663 C C . GLU A 1 79 ? 12.924 -1.373 7.889 1.00 79.75 79 GLU A C 1
ATOM 665 O O . GLU A 1 79 ? 12.454 -0.415 8.497 1.00 79.75 79 GLU A O 1
ATOM 670 N N . GLN A 1 80 ? 12.271 -2.535 7.759 1.00 80.12 80 GLN A N 1
ATOM 671 C CA . GLN A 1 80 ? 10.966 -2.779 8.389 1.00 80.12 80 GLN A CA 1
ATOM 672 C C . GLN A 1 80 ? 11.109 -2.705 9.902 1.00 80.12 80 GLN A C 1
ATOM 674 O O . GLN A 1 80 ? 10.402 -1.946 10.553 1.00 80.12 80 GLN A O 1
ATOM 679 N N . LYS A 1 81 ? 12.105 -3.407 10.458 1.00 80.31 81 LYS A N 1
ATOM 680 C CA . LYS A 1 81 ? 12.405 -3.336 11.889 1.00 80.31 81 LYS A CA 1
ATOM 681 C C . LYS A 1 81 ? 12.727 -1.906 12.333 1.00 80.31 81 LYS A C 1
ATOM 683 O O . LYS A 1 81 ? 12.432 -1.548 13.472 1.00 80.31 81 LYS A O 1
ATOM 688 N N . LEU A 1 82 ? 13.340 -1.095 11.466 1.00 79.50 82 LEU A N 1
ATOM 689 C CA . LEU A 1 82 ? 13.640 0.302 11.756 1.00 79.50 82 LEU A CA 1
ATOM 690 C C . LEU A 1 82 ? 12.404 1.191 11.771 1.00 79.50 82 LEU A C 1
ATOM 692 O O . LEU A 1 82 ? 12.384 2.049 12.643 1.00 79.50 82 LEU A O 1
ATOM 696 N N . GLU A 1 83 ? 11.430 0.995 10.876 1.00 84.38 83 GLU A N 1
ATOM 697 C CA . GLU A 1 83 ? 10.221 1.829 10.747 1.00 84.38 83 GLU A CA 1
ATOM 698 C C . GLU A 1 83 ? 9.015 1.340 11.551 1.00 84.38 83 GLU A C 1
ATOM 700 O O . GLU A 1 83 ? 8.131 2.129 11.881 1.00 84.38 83 GLU A O 1
ATOM 705 N N . TYR A 1 84 ? 8.962 0.069 11.916 1.00 87.44 84 TYR A N 1
ATOM 706 C CA . TYR A 1 84 ? 7.814 -0.472 12.629 1.00 87.44 84 TYR A CA 1
ATOM 707 C C . TYR A 1 84 ? 7.874 -0.126 14.124 1.00 87.44 84 TYR A C 1
ATOM 709 O O . TYR A 1 84 ? 8.971 0.076 14.674 1.00 87.44 84 TYR A O 1
ATOM 717 N N . PRO A 1 85 ? 6.714 -0.008 14.794 1.00 85.00 85 PRO A N 1
ATOM 718 C CA . PRO A 1 85 ? 6.641 0.012 16.244 1.00 85.00 85 PRO A CA 1
ATOM 719 C C . PRO A 1 85 ? 7.467 -1.131 16.829 1.00 85.00 85 PRO A C 1
ATOM 721 O O . PRO A 1 85 ? 7.355 -2.281 16.410 1.00 85.00 85 PRO A O 1
ATOM 724 N N . VAL A 1 86 ? 8.310 -0.816 17.810 1.00 79.50 86 VAL A N 1
ATOM 725 C CA . VAL A 1 86 ? 8.956 -1.862 18.611 1.00 79.50 86 VAL A CA 1
ATOM 726 C C . VAL A 1 86 ? 7.882 -2.554 19.451 1.00 79.50 86 VAL A C 1
ATOM 728 O O . VAL A 1 86 ? 6.974 -1.880 19.954 1.00 79.50 86 VAL A O 1
ATOM 731 N N . SER A 1 87 ? 7.966 -3.885 19.549 1.00 73.88 87 SER A N 1
ATOM 732 C CA . SER A 1 87 ? 7.049 -4.702 20.351 1.00 73.88 87 SER A CA 1
ATOM 733 C C . SER A 1 87 ? 7.186 -4.348 21.834 1.00 73.88 87 SER A C 1
ATOM 735 O O . SER A 1 87 ? 8.276 -3.987 22.275 1.00 73.88 87 SER A O 1
ATOM 737 N N . HIS A 1 88 ? 6.118 -4.475 22.630 1.00 68.12 88 HIS A N 1
ATOM 738 C CA . HIS A 1 88 ? 6.164 -4.140 24.064 1.00 68.12 88 HIS A CA 1
ATOM 739 C C . HIS A 1 88 ? 7.256 -4.893 24.837 1.00 68.12 88 HIS A C 1
ATOM 741 O O . HIS A 1 88 ? 7.910 -4.303 25.690 1.00 68.12 88 HIS A O 1
ATOM 747 N N . LYS A 1 89 ? 7.531 -6.147 24.469 1.00 64.81 89 LYS A N 1
ATOM 748 C CA . LYS A 1 89 ? 8.621 -6.950 25.036 1.00 64.81 89 LYS A CA 1
ATOM 749 C C . LYS A 1 89 ? 10.008 -6.404 24.685 1.00 64.81 89 LYS A C 1
ATOM 751 O O . LYS A 1 89 ? 10.930 -6.462 25.490 1.00 64.81 89 LYS A O 1
ATOM 756 N N . ASP A 1 90 ? 10.162 -5.864 23.480 1.00 69.31 90 ASP A N 1
ATOM 757 C CA . ASP A 1 90 ? 11.434 -5.327 23.004 1.00 69.31 90 ASP A CA 1
ATOM 758 C C . ASP A 1 90 ? 11.704 -3.894 23.497 1.00 69.31 90 ASP A C 1
ATOM 760 O O . ASP A 1 90 ? 12.832 -3.418 23.345 1.00 69.31 90 ASP A O 1
ATOM 764 N N . PHE A 1 91 ? 10.737 -3.211 24.135 1.00 70.94 91 PHE A N 1
ATOM 765 C CA . PHE A 1 91 ? 10.990 -1.918 24.794 1.00 70.94 91 PHE A CA 1
ATOM 766 C C . PHE A 1 91 ? 12.057 -2.038 25.880 1.00 70.94 91 PHE A C 1
ATOM 768 O O . PHE A 1 91 ? 12.906 -1.151 25.979 1.00 70.94 91 PHE A O 1
ATOM 775 N N . GLU A 1 92 ? 12.085 -3.166 26.602 1.00 61.97 92 GLU A N 1
ATOM 776 C CA . GLU A 1 92 ? 13.134 -3.471 27.581 1.00 61.97 92 GLU A CA 1
ATOM 777 C C . GLU A 1 92 ? 14.534 -3.451 26.956 1.00 61.97 92 GLU A C 1
ATOM 779 O O . GLU A 1 92 ? 15.507 -3.199 27.656 1.00 61.97 92 GLU A O 1
ATOM 784 N N . ASN A 1 93 ? 14.650 -3.689 25.641 1.00 63.91 93 ASN A N 1
ATOM 785 C CA . ASN A 1 93 ? 15.908 -3.719 24.897 1.00 63.91 93 ASN A CA 1
ATOM 786 C C . ASN A 1 93 ? 16.183 -2.423 24.114 1.00 63.91 93 ASN A C 1
ATOM 788 O O . ASN A 1 93 ? 17.337 -1.993 24.033 1.00 63.91 93 ASN A O 1
ATOM 792 N N . GLU A 1 94 ? 15.164 -1.781 23.544 1.00 65.38 94 GLU A N 1
ATOM 793 C CA . GLU A 1 94 ? 15.344 -0.675 22.593 1.00 65.38 94 GLU A CA 1
ATOM 794 C C . GLU A 1 94 ? 14.977 0.719 23.139 1.00 65.38 94 GLU A C 1
ATOM 796 O O . GLU A 1 94 ? 15.446 1.698 22.558 1.00 65.38 94 GLU A O 1
ATOM 801 N N . GLY A 1 95 ? 14.261 0.813 24.270 1.00 69.69 95 GLY A N 1
ATOM 802 C CA . GLY A 1 95 ? 13.870 2.068 24.930 1.00 69.69 95 GLY A CA 1
ATOM 803 C C . GLY A 1 95 ? 12.711 2.831 24.255 1.00 69.69 95 GLY A C 1
ATOM 804 O O . GLY A 1 95 ? 12.133 2.341 23.279 1.00 69.69 95 GLY A O 1
ATOM 805 N N . PRO A 1 96 ? 12.338 4.023 24.773 1.00 72.88 96 PRO A N 1
ATOM 806 C CA . PRO A 1 96 ? 11.246 4.840 24.234 1.00 72.88 96 PRO A CA 1
ATOM 807 C C . PRO A 1 96 ? 11.448 5.231 22.763 1.00 72.88 96 PRO A C 1
ATOM 809 O O . PRO A 1 96 ? 12.573 5.433 22.297 1.00 72.88 96 PRO A O 1
ATOM 812 N N . GLN A 1 97 ? 10.353 5.389 22.019 1.00 79.75 97 GLN A N 1
ATOM 813 C CA . GLN A 1 97 ? 10.391 5.788 20.606 1.00 79.75 97 GLN A CA 1
ATOM 814 C C . GLN A 1 97 ? 9.716 7.135 20.408 1.00 79.75 97 GLN A C 1
ATOM 816 O O . GLN A 1 97 ? 8.631 7.354 20.931 1.00 79.75 97 GLN A O 1
ATOM 821 N N . GLU A 1 98 ? 10.320 8.003 19.605 1.00 81.31 98 GLU A N 1
ATOM 822 C CA . GLU A 1 98 ? 9.747 9.299 19.256 1.00 81.31 98 GLU A CA 1
ATOM 823 C C . GLU A 1 98 ? 9.627 9.453 17.740 1.00 81.31 98 GLU A C 1
ATOM 825 O O . GLU A 1 98 ? 10.549 9.136 16.980 1.00 81.31 98 GLU A O 1
ATOM 830 N N . LEU A 1 99 ? 8.460 9.936 17.324 1.00 87.19 99 LEU A N 1
ATOM 831 C CA . LEU A 1 99 ? 8.132 10.330 15.964 1.00 87.19 99 LEU A CA 1
ATOM 832 C C . LEU A 1 99 ? 7.794 11.815 15.962 1.00 87.19 99 LEU A C 1
ATOM 834 O O . LEU A 1 99 ? 6.977 12.265 16.767 1.00 87.19 99 LEU A O 1
ATOM 838 N N . LEU A 1 100 ? 8.406 12.557 15.047 1.00 82.94 100 LEU A N 1
ATOM 839 C CA . LEU A 1 100 ? 8.165 13.980 14.860 1.00 82.94 100 LEU A CA 1
ATOM 840 C C . LEU A 1 100 ? 7.979 14.270 13.373 1.00 82.94 100 LEU A C 1
ATOM 842 O O . LEU A 1 100 ? 8.878 14.051 12.564 1.00 82.94 100 LEU A O 1
ATOM 846 N N . LEU A 1 101 ? 6.793 14.748 13.025 1.00 88.31 101 LEU A N 1
ATOM 847 C CA . LEU A 1 101 ? 6.376 15.068 11.673 1.00 88.31 101 LEU A CA 1
ATOM 848 C C . LEU A 1 101 ? 6.073 16.560 11.621 1.00 88.31 101 LEU A C 1
ATOM 850 O O . LEU A 1 101 ? 5.300 17.070 12.429 1.00 88.31 101 LEU A O 1
ATOM 854 N N . THR A 1 102 ? 6.695 17.264 10.690 1.00 82.12 102 THR A N 1
ATOM 855 C CA . THR A 1 102 ? 6.515 18.704 10.492 1.00 82.12 102 THR A CA 1
ATOM 856 C C . THR A 1 102 ? 6.196 18.968 9.031 1.00 82.12 102 THR A C 1
ATOM 858 O O . THR A 1 102 ? 6.747 18.297 8.162 1.00 82.12 102 THR A O 1
ATOM 861 N N . GLY A 1 103 ? 5.319 19.924 8.741 1.00 80.94 103 GLY A N 1
ATOM 862 C CA . GLY A 1 103 ? 4.942 20.294 7.380 1.00 80.94 103 GLY A CA 1
ATOM 863 C C . GLY A 1 103 ? 4.429 21.725 7.305 1.00 80.94 103 GLY A C 1
ATOM 864 O O . GLY A 1 103 ? 3.712 22.158 8.197 1.00 80.94 103 GLY A O 1
ATOM 865 N N . THR A 1 104 ? 4.776 22.467 6.257 1.00 75.50 104 THR A N 1
ATOM 866 C CA . THR A 1 104 ? 4.262 23.821 6.014 1.00 75.50 104 THR A CA 1
ATOM 867 C C . THR A 1 104 ? 4.082 24.107 4.525 1.00 75.50 104 THR A C 1
ATOM 869 O O . THR A 1 104 ? 4.585 23.368 3.672 1.00 75.50 104 THR A O 1
ATOM 872 N N . GLN A 1 105 ? 3.393 25.199 4.217 1.00 74.94 105 GLN A N 1
ATOM 873 C CA . GLN A 1 105 ? 3.197 25.722 2.873 1.00 74.94 105 GLN A CA 1
ATOM 874 C C . GLN A 1 105 ? 3.458 27.240 2.850 1.00 74.94 105 GLN A C 1
ATOM 876 O O . GLN A 1 105 ? 3.451 27.904 3.886 1.00 74.94 105 GLN A O 1
ATOM 881 N N . THR A 1 106 ? 3.732 27.799 1.667 1.00 64.06 106 THR A N 1
ATOM 882 C CA . THR A 1 106 ? 4.011 29.237 1.469 1.00 64.06 106 THR A CA 1
ATOM 883 C C . THR A 1 106 ? 2.870 30.149 1.914 1.00 64.06 106 THR A C 1
ATOM 885 O O . THR A 1 106 ? 3.129 31.283 2.308 1.00 64.06 106 THR A O 1
ATOM 888 N N . SER A 1 107 ? 1.630 29.666 1.867 1.00 66.44 107 SER A N 1
ATOM 889 C CA . SER A 1 107 ? 0.424 30.371 2.311 1.00 66.44 107 SER A CA 1
ATOM 890 C C . SER A 1 107 ? 0.270 30.436 3.838 1.00 66.44 107 SER A C 1
ATOM 892 O O . SER A 1 107 ? -0.547 31.213 4.326 1.00 66.44 107 SER A O 1
ATOM 894 N N . GLY A 1 108 ? 1.115 29.728 4.599 1.00 68.19 108 GLY A N 1
ATOM 895 C CA . GLY A 1 108 ? 1.205 29.834 6.057 1.00 68.19 108 GLY A CA 1
ATOM 896 C C . GLY A 1 108 ? 0.604 28.663 6.836 1.00 68.19 108 GLY A C 1
ATOM 897 O O . GLY A 1 108 ? 0.718 28.657 8.064 1.00 68.19 108 GLY A O 1
ATOM 898 N N . GLU A 1 109 ? 0.019 27.673 6.159 1.00 81.94 109 GLU A N 1
ATOM 899 C CA . GLU A 1 109 ? -0.465 26.421 6.743 1.00 81.94 109 GLU A CA 1
ATOM 900 C C . GLU A 1 109 ? 0.684 25.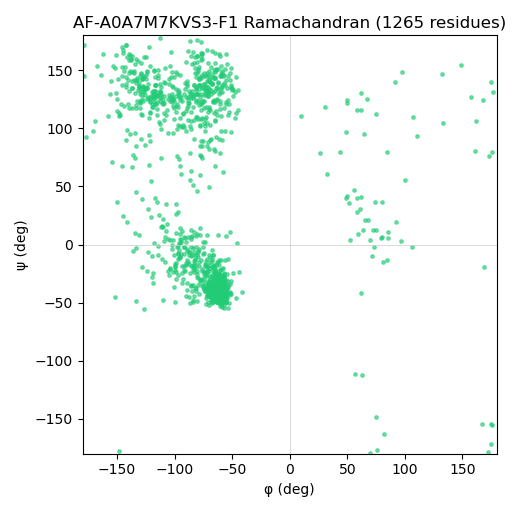665 7.422 1.00 81.94 109 GLU A C 1
ATOM 902 O O . GLU A 1 109 ? 1.842 25.693 6.980 1.00 81.94 109 GLU A O 1
ATOM 907 N N . LEU A 1 110 ? 0.371 24.983 8.522 1.00 82.19 110 LEU A N 1
ATOM 908 C CA . LEU A 1 110 ? 1.356 24.301 9.359 1.00 82.19 110 LEU A CA 1
ATOM 909 C C . LEU A 1 110 ? 0.759 23.031 9.949 1.00 82.19 110 LEU A C 1
ATOM 911 O O . LEU A 1 110 ? -0.344 23.051 10.480 1.00 82.19 110 LEU A O 1
ATOM 915 N N . LEU A 1 111 ? 1.532 21.955 9.946 1.00 86.19 111 LEU A N 1
ATOM 916 C CA . LEU A 1 111 ? 1.244 20.733 10.676 1.00 86.19 111 LEU A CA 1
ATOM 917 C C . LEU A 1 111 ? 2.474 20.324 11.479 1.00 86.19 111 LEU A C 1
ATOM 919 O O . LEU A 1 111 ? 3.572 20.203 10.935 1.00 86.19 111 LEU A O 1
ATOM 923 N N . VAL A 1 112 ? 2.281 20.066 12.765 1.00 83.81 112 VAL A N 1
ATOM 924 C CA . VAL A 1 112 ? 3.273 19.442 13.639 1.00 83.81 112 VAL A CA 1
ATOM 925 C C . VAL A 1 112 ? 2.590 18.294 14.362 1.00 83.81 112 VAL A C 1
ATOM 927 O O . VAL A 1 112 ? 1.607 18.508 15.062 1.00 83.81 112 VAL A O 1
ATOM 930 N N . ILE A 1 113 ? 3.104 17.079 14.200 1.00 87.56 113 ILE A N 1
ATOM 931 C CA . ILE A 1 113 ? 2.651 15.890 14.921 1.00 87.56 113 ILE A CA 1
ATOM 932 C C . ILE A 1 113 ? 3.851 15.310 15.651 1.00 87.56 113 ILE A C 1
ATOM 934 O O . ILE A 1 113 ? 4.879 15.017 15.045 1.00 87.56 113 ILE A O 1
ATOM 938 N N . ARG A 1 114 ? 3.701 15.097 16.951 1.00 83.31 114 ARG A N 1
ATOM 939 C CA . ARG A 1 114 ? 4.693 14.443 17.789 1.00 83.31 114 ARG A CA 1
ATOM 940 C C . ARG A 1 114 ? 4.042 13.299 18.540 1.00 83.31 114 ARG A C 1
ATOM 942 O O . ARG A 1 114 ? 2.998 13.489 19.155 1.00 83.31 114 ARG A O 1
ATOM 949 N N . MET A 1 115 ? 4.674 12.135 18.508 1.00 84.50 115 MET A N 1
ATOM 950 C CA . MET A 1 115 ? 4.270 10.971 19.287 1.00 84.50 115 MET A CA 1
ATOM 951 C C . MET A 1 115 ? 5.486 10.414 20.021 1.00 84.50 115 MET A C 1
ATOM 953 O O . MET A 1 115 ? 6.474 10.059 19.379 1.00 84.50 115 MET A O 1
ATOM 957 N N . ILE A 1 116 ? 5.407 10.302 21.347 1.00 79.31 116 ILE A N 1
ATOM 958 C CA . ILE A 1 116 ? 6.370 9.543 22.149 1.00 79.31 116 ILE A CA 1
ATOM 959 C C . ILE A 1 116 ? 5.682 8.287 22.657 1.00 79.31 116 ILE A C 1
ATOM 961 O O . ILE A 1 116 ? 4.641 8.376 23.298 1.00 79.31 116 ILE A O 1
ATOM 965 N N . ARG A 1 117 ? 6.291 7.128 22.429 1.00 82.81 117 ARG A N 1
ATOM 966 C CA . ARG A 1 117 ? 5.911 5.862 23.055 1.00 82.81 117 ARG A CA 1
ATOM 967 C C . ARG A 1 117 ? 6.836 5.576 24.228 1.00 82.81 117 ARG A C 1
ATOM 969 O O . ARG A 1 117 ? 8.057 5.582 24.054 1.00 82.81 117 ARG A O 1
ATOM 976 N N . ALA A 1 118 ? 6.254 5.297 25.385 1.00 71.06 118 ALA A N 1
ATOM 977 C CA . ALA A 1 118 ? 6.944 4.941 26.616 1.00 71.06 118 ALA A CA 1
ATOM 978 C C . ALA A 1 118 ? 6.671 3.475 27.008 1.00 71.06 118 ALA A C 1
ATOM 980 O O . ALA A 1 118 ? 5.928 2.752 26.341 1.00 71.06 118 ALA A O 1
ATOM 981 N N . GLU A 1 119 ? 7.300 3.028 28.096 1.00 65.25 119 GLU A N 1
ATOM 982 C CA . GLU A 1 119 ? 7.026 1.719 28.697 1.00 65.25 119 GLU A CA 1
ATOM 983 C C . GLU A 1 119 ? 5.559 1.619 29.167 1.00 65.25 119 GLU A C 1
ATOM 985 O O . GLU A 1 119 ? 4.861 2.622 29.299 1.00 65.25 119 GLU A O 1
ATOM 990 N N . GLN A 1 120 ? 5.077 0.397 29.421 1.00 67.81 120 GLN A N 1
ATOM 991 C CA . GLN A 1 120 ? 3.730 0.142 29.969 1.00 67.81 120 GLN A CA 1
ATOM 992 C C . GLN A 1 120 ? 2.551 0.623 29.096 1.00 67.81 120 GLN A C 1
ATOM 994 O O . GLN A 1 120 ? 1.484 0.938 29.617 1.00 67.81 120 GLN A O 1
ATOM 999 N N . ARG A 1 121 ? 2.716 0.632 27.766 1.00 70.50 121 ARG A N 1
ATOM 1000 C CA . ARG A 1 121 ? 1.666 0.985 26.783 1.00 70.50 121 ARG A CA 1
ATOM 1001 C C . ARG A 1 121 ? 1.143 2.408 26.891 1.00 70.50 121 ARG A C 1
ATOM 1003 O O . ARG A 1 121 ? -0.050 2.667 26.757 1.00 70.50 121 ARG A O 1
ATOM 1010 N N . GLN A 1 122 ? 2.047 3.341 27.115 1.00 73.62 122 GLN A N 1
ATOM 1011 C CA . GLN A 1 122 ? 1.697 4.744 27.221 1.00 73.62 122 GLN A CA 1
ATOM 1012 C C . GLN A 1 122 ? 2.255 5.519 26.036 1.00 73.62 122 GLN A C 1
ATOM 1014 O O . GLN A 1 122 ? 3.418 5.345 25.662 1.00 73.62 122 GLN A O 1
ATOM 1019 N N . ALA A 1 123 ? 1.430 6.393 25.462 1.00 78.19 123 ALA A N 1
ATOM 1020 C CA . ALA A 1 123 ? 1.861 7.325 24.437 1.00 78.19 123 ALA A CA 1
ATOM 1021 C C . ALA A 1 123 ? 1.479 8.771 24.777 1.00 78.19 123 ALA A C 1
ATOM 1023 O O . ALA A 1 123 ? 0.351 9.076 25.172 1.00 78.19 123 ALA A O 1
ATOM 1024 N N . GLU A 1 124 ? 2.429 9.676 24.567 1.00 77.81 124 GLU A N 1
ATOM 1025 C CA . GLU A 1 124 ? 2.199 11.116 24.547 1.00 77.81 124 GLU A CA 1
ATOM 1026 C C . GLU A 1 124 ? 2.025 11.561 23.096 1.00 77.81 124 GLU A C 1
ATOM 1028 O O . GLU A 1 124 ? 2.837 11.203 22.240 1.00 77.81 124 GLU A O 1
ATOM 1033 N N . ILE A 1 125 ? 0.982 12.344 22.811 1.00 79.81 125 ILE A N 1
ATOM 1034 C CA . ILE A 1 125 ? 0.729 12.881 21.473 1.00 79.81 125 ILE A CA 1
ATOM 1035 C C . ILE A 1 125 ? 0.481 14.378 21.550 1.00 79.81 125 ILE A C 1
ATOM 1037 O O . ILE A 1 125 ? -0.363 14.829 22.322 1.00 79.81 125 ILE A O 1
ATOM 1041 N N . GLN A 1 126 ? 1.164 15.117 20.681 1.00 80.81 126 GLN A N 1
ATOM 1042 C CA . GLN A 1 126 ? 0.969 16.545 20.479 1.00 80.81 126 GLN A CA 1
ATOM 1043 C C . GLN A 1 126 ? 0.714 16.801 18.994 1.00 80.81 126 GLN A C 1
ATOM 1045 O O . GLN A 1 126 ? 1.476 16.339 18.143 1.00 80.81 126 GLN A O 1
ATOM 1050 N N . ILE A 1 127 ? -0.363 17.517 18.680 1.00 84.06 127 ILE A N 1
ATOM 1051 C CA . ILE A 1 127 ? -0.711 17.912 17.313 1.00 84.06 127 ILE A CA 1
ATOM 1052 C C . ILE A 1 127 ? -0.961 19.414 17.300 1.00 84.06 127 ILE A C 1
ATOM 1054 O O . ILE A 1 127 ? -1.751 19.913 18.099 1.00 84.06 127 ILE A O 1
ATOM 1058 N N . VAL A 1 128 ? -0.305 20.120 16.386 1.00 83.81 128 VAL A N 1
ATOM 1059 C CA . VAL A 1 128 ? -0.561 21.528 16.080 1.00 83.81 128 VAL A CA 1
ATOM 1060 C C . VAL A 1 128 ? -0.890 21.622 14.602 1.00 83.81 128 VAL A C 1
ATOM 1062 O O . VAL A 1 128 ? -0.119 21.158 13.765 1.00 83.81 128 VAL A O 1
ATOM 1065 N N . LEU A 1 129 ? -2.029 22.222 14.293 1.00 84.69 129 LEU A N 1
ATOM 1066 C CA . LEU A 1 129 ? -2.496 22.457 12.938 1.00 84.69 129 LEU A CA 1
ATOM 1067 C C . LEU A 1 129 ? -2.805 23.943 12.773 1.00 84.69 129 LEU A C 1
ATOM 1069 O O . LEU A 1 129 ? -3.475 24.528 13.617 1.00 84.69 129 LEU A O 1
ATOM 1073 N N . ARG A 1 130 ? -2.359 24.542 11.675 1.00 83.94 130 ARG A N 1
ATOM 1074 C CA . ARG A 1 130 ? -2.819 25.847 11.211 1.00 83.94 130 ARG A CA 1
ATOM 1075 C C . ARG A 1 130 ? -3.408 25.690 9.819 1.00 83.94 130 ARG A C 1
ATOM 1077 O O . ARG A 1 130 ? -2.726 25.163 8.941 1.00 83.94 130 ARG A O 1
ATOM 1084 N N . ASP A 1 131 ? -4.642 26.144 9.649 1.00 84.94 131 ASP A N 1
ATOM 1085 C CA . ASP A 1 131 ? -5.357 26.088 8.371 1.00 84.94 131 ASP A CA 1
ATOM 1086 C C . ASP A 1 131 ? -5.059 27.298 7.466 1.00 84.94 131 ASP A C 1
ATOM 1088 O O . ASP A 1 131 ? -4.381 28.248 7.874 1.00 84.94 131 ASP A O 1
ATOM 1092 N N . SER A 1 132 ? -5.593 27.282 6.241 1.00 83.38 132 SER A N 1
ATOM 1093 C CA . SER A 1 132 ? -5.466 28.383 5.269 1.00 83.38 132 SER A CA 1
ATOM 1094 C C . SER A 1 132 ? -6.059 29.720 5.736 1.00 83.38 132 SER A C 1
ATOM 1096 O O . SER A 1 132 ? -5.672 30.782 5.245 1.00 83.38 132 SER A O 1
ATOM 1098 N N . LYS A 1 133 ? -6.988 29.703 6.706 1.00 82.94 133 LYS A N 1
ATOM 1099 C CA . LYS A 1 133 ? -7.568 30.910 7.325 1.00 82.94 133 LYS A CA 1
ATOM 1100 C C . LYS A 1 133 ? -6.687 31.463 8.455 1.00 82.94 133 LYS A C 1
ATOM 1102 O O . LYS A 1 133 ? -7.016 32.500 9.029 1.00 82.94 133 LYS A O 1
ATOM 1107 N N . GLY A 1 134 ? -5.583 30.790 8.782 1.00 75.50 134 GLY A N 1
ATOM 1108 C CA . GLY A 1 134 ? -4.667 31.159 9.855 1.00 75.50 134 GLY A CA 1
ATOM 1109 C C . GLY A 1 134 ? -5.130 30.749 11.255 1.00 75.50 134 GLY A C 1
ATOM 1110 O O . GLY A 1 134 ? -4.454 31.113 12.218 1.00 75.50 134 GLY A O 1
ATOM 1111 N N . ARG A 1 135 ? -6.232 29.990 11.384 1.00 81.38 135 ARG A N 1
ATOM 1112 C CA . ARG A 1 135 ? -6.727 29.472 12.671 1.00 81.38 135 ARG A CA 1
ATOM 1113 C C . ARG A 1 135 ? -5.795 28.377 13.165 1.00 81.38 135 ARG A C 1
ATOM 1115 O O . ARG A 1 135 ? -5.409 27.503 12.387 1.00 81.38 135 ARG A O 1
ATOM 1122 N N . VAL A 1 136 ? -5.447 28.402 14.448 1.00 81.19 136 VAL A N 1
ATOM 1123 C CA . VAL A 1 136 ? -4.552 27.413 15.058 1.00 81.19 136 VAL A CA 1
ATOM 1124 C C . VAL A 1 136 ? -5.342 26.451 15.937 1.00 81.19 136 VAL A C 1
ATOM 1126 O O . VAL A 1 136 ? -6.020 26.853 16.876 1.00 81.19 136 VAL A O 1
ATOM 1129 N N . PHE A 1 137 ? -5.195 25.158 15.676 1.00 81.38 137 PHE A N 1
ATOM 1130 C CA . PHE A 1 137 ? -5.781 24.066 16.441 1.00 81.38 137 PHE A CA 1
ATOM 1131 C C . PHE A 1 137 ? -4.670 23.289 17.138 1.00 81.38 137 PHE A C 1
ATOM 1133 O O . PHE A 1 137 ? -3.680 22.897 16.519 1.00 81.38 137 PHE A O 1
ATOM 1140 N N . VAL A 1 138 ? -4.840 23.035 18.431 1.00 81.06 138 VAL A N 1
ATOM 1141 C CA . VAL A 1 138 ? -3.876 22.298 19.252 1.00 81.06 138 VAL A CA 1
ATOM 1142 C C . VAL A 1 138 ? -4.574 21.106 19.886 1.00 81.06 138 VAL A C 1
ATOM 1144 O O . VAL A 1 138 ? -5.706 21.213 20.352 1.00 81.06 138 VAL A O 1
ATOM 1147 N N . SER A 1 139 ? -3.923 19.945 19.910 1.00 75.25 139 SER A N 1
ATOM 1148 C CA . SER A 1 139 ? -4.459 18.791 20.628 1.00 75.25 139 SER A CA 1
ATOM 1149 C C . SER A 1 139 ? -4.717 19.148 22.100 1.00 75.25 139 SER A C 1
ATOM 1151 O O . SER A 1 139 ? -3.974 19.964 22.647 1.00 75.25 139 SER A O 1
ATOM 1153 N N . PRO A 1 140 ? -5.689 18.519 22.786 1.00 63.44 140 PRO A N 1
ATOM 1154 C CA . PRO A 1 140 ? -6.031 18.809 24.181 1.00 63.44 140 PRO A CA 1
ATOM 1155 C C . PRO A 1 140 ? -4.969 18.372 25.209 1.00 63.44 140 PRO A C 1
ATOM 1157 O O . PRO A 1 140 ? -5.296 17.682 26.160 1.00 63.44 140 PRO A O 1
ATOM 1160 N N . HIS A 1 141 ? -3.696 18.714 25.004 1.00 54.88 141 HIS A N 1
ATOM 1161 C CA . HIS A 1 141 ? -2.668 19.112 25.973 1.00 54.88 141 HIS A CA 1
ATOM 1162 C C . HIS A 1 141 ? -1.322 19.290 25.245 1.00 54.88 141 HIS A C 1
ATOM 1164 O O . HIS A 1 141 ? -0.977 18.524 24.347 1.00 54.88 141 HIS A O 1
ATOM 1170 N N . GLY A 1 142 ? -0.586 20.332 25.644 1.00 37.69 142 GLY A N 1
ATOM 1171 C CA . GLY A 1 142 ? 0.709 20.736 25.085 1.00 37.69 142 GLY A CA 1
ATOM 1172 C C . GLY A 1 142 ? 1.194 22.120 25.551 1.00 37.69 142 GLY A C 1
ATOM 1173 O O . GLY A 1 142 ? 2.390 22.379 25.515 1.00 37.69 142 GLY A O 1
ATOM 1174 N N . ALA A 1 143 ? 0.320 23.003 26.058 1.00 25.53 143 ALA A N 1
ATOM 1175 C CA . ALA A 1 143 ? 0.735 24.296 26.607 1.00 25.53 143 ALA A CA 1
ATOM 1176 C C . ALA A 1 143 ? -0.146 24.735 27.786 1.00 25.53 143 ALA A C 1
ATOM 1178 O O . ALA A 1 143 ? -1.342 24.952 27.625 1.00 25.53 143 ALA A O 1
ATOM 1179 N N . ALA A 1 144 ? 0.463 24.946 28.951 1.00 21.52 144 ALA A N 1
ATOM 1180 C CA . ALA A 1 144 ? 0.053 26.054 29.802 1.00 21.52 144 ALA A CA 1
ATOM 1181 C C . ALA A 1 144 ? 0.893 27.263 29.356 1.00 21.52 144 ALA A C 1
ATOM 1183 O O . ALA A 1 144 ? 2.099 27.269 29.617 1.00 21.52 144 ALA A O 1
ATOM 1184 N N . PRO A 1 145 ? 0.339 28.275 28.666 1.00 25.03 145 PRO A N 1
ATOM 1185 C CA . PRO A 1 145 ? 0.983 29.572 28.652 1.00 25.03 145 PRO A CA 1
ATOM 1186 C C . PRO A 1 145 ? 0.831 30.165 30.054 1.00 25.03 145 PRO A C 1
ATOM 1188 O O . PRO A 1 145 ? -0.246 30.144 30.645 1.00 25.03 145 PRO A O 1
ATOM 1191 N N . HIS A 1 146 ? 1.938 30.648 30.608 1.00 24.31 146 HIS A N 1
ATOM 1192 C CA . HIS A 1 146 ? 1.981 31.334 31.890 1.00 24.31 146 HIS A CA 1
ATOM 1193 C C . HIS A 1 146 ? 0.889 32.414 31.998 1.00 24.31 146 HIS A C 1
ATOM 1195 O O . HIS A 1 146 ? 1.018 33.485 31.412 1.00 24.31 146 HIS A O 1
ATOM 1201 N N . SER A 1 147 ? -0.127 32.178 32.825 1.00 24.05 147 SER A N 1
ATOM 1202 C CA . SER A 1 147 ? -0.817 33.246 33.543 1.00 24.05 147 SER A CA 1
ATOM 1203 C C . SER A 1 147 ? -0.575 33.034 35.032 1.00 24.05 147 SER A C 1
ATOM 1205 O O . SER A 1 147 ? -0.924 32.000 35.603 1.00 24.05 147 SER A O 1
ATOM 1207 N N . SER A 1 148 ? 0.103 34.006 35.627 1.00 25.75 148 SER A N 1
ATOM 1208 C CA . SER A 1 148 ? 0.324 34.162 37.059 1.00 25.75 148 SER A CA 1
ATOM 1209 C C . SER A 1 148 ? -0.952 33.939 37.875 1.00 25.75 148 SER A C 1
ATOM 1211 O O . SER A 1 148 ? -1.982 34.516 37.557 1.00 25.75 148 SER A O 1
ATOM 1213 N N . GLU A 1 149 ? -0.805 33.144 38.936 1.00 30.16 149 GLU A N 1
ATOM 1214 C CA . GLU A 1 149 ? -1.596 33.092 40.174 1.00 30.16 149 GLU A CA 1
ATOM 1215 C C . GLU A 1 149 ? -3.140 33.018 40.092 1.00 30.16 149 GLU A C 1
ATOM 1217 O O . GLU A 1 149 ? -3.835 33.912 39.629 1.00 30.16 149 GLU A O 1
ATOM 1222 N N . SER A 1 150 ? -3.667 31.970 40.744 1.00 26.28 150 SER A N 1
ATOM 1223 C CA . SER A 1 150 ? -5.064 31.748 41.171 1.00 26.28 150 SER A CA 1
ATOM 1224 C C . SER A 1 150 ? -6.065 31.148 40.161 1.00 26.28 150 SER A C 1
ATOM 1226 O O . SER A 1 150 ? -6.949 31.804 39.633 1.00 26.28 150 SER A O 1
ATOM 1228 N N . SER A 1 151 ? -6.007 29.824 39.980 1.00 23.70 151 SER A N 1
ATOM 1229 C CA . SER A 1 151 ? -7.191 28.936 40.058 1.00 23.70 151 SER A CA 1
ATOM 1230 C C . SER A 1 151 ? -6.771 27.474 39.873 1.00 23.70 151 SER A C 1
ATOM 1232 O O . SER A 1 151 ? -6.669 26.934 38.776 1.00 23.70 151 SER A O 1
ATOM 1234 N N . LYS A 1 152 ? -6.501 26.798 40.994 1.00 27.20 152 LYS A N 1
ATOM 1235 C CA . LYS A 1 152 ? -6.415 25.335 41.040 1.00 27.20 152 LYS A CA 1
ATOM 1236 C C . LYS A 1 152 ? -7.839 24.777 41.013 1.00 27.20 152 LYS A C 1
ATOM 1238 O O . LYS A 1 152 ? -8.393 24.488 42.066 1.00 27.20 152 LYS A O 1
ATOM 1243 N N . THR A 1 153 ? -8.422 24.624 39.830 1.00 26.02 153 THR A N 1
ATOM 1244 C CA . THR A 1 153 ? -9.683 23.886 39.652 1.00 26.02 153 THR A CA 1
ATOM 1245 C C . THR A 1 153 ? -9.612 23.019 38.398 1.00 26.02 153 THR A C 1
ATOM 1247 O O . THR A 1 153 ? -9.835 23.478 37.287 1.00 26.02 153 THR A O 1
ATOM 1250 N N . SER A 1 154 ? -9.250 21.752 38.630 1.00 32.31 154 SER A N 1
ATOM 1251 C CA . SER A 1 154 ? -9.748 20.552 37.938 1.00 32.31 154 SER A CA 1
ATOM 1252 C C . SER A 1 154 ? -9.897 20.607 36.406 1.00 32.31 154 SER A C 1
ATOM 1254 O O . SER A 1 154 ? -11.010 20.671 35.896 1.00 32.31 154 SER A O 1
ATOM 1256 N N . ILE A 1 155 ? -8.786 20.436 35.680 1.00 30.72 155 ILE A N 1
ATOM 1257 C CA . ILE A 1 155 ? -8.758 20.004 34.263 1.00 30.72 155 ILE A CA 1
ATOM 1258 C C . ILE A 1 155 ? -8.027 18.643 34.174 1.00 30.72 155 ILE A C 1
ATOM 1260 O O . ILE A 1 155 ? -7.203 18.398 33.304 1.00 30.72 155 ILE A O 1
ATOM 1264 N N . ASN A 1 156 ? -8.282 17.745 35.134 1.00 29.61 156 ASN A N 1
ATOM 1265 C CA . ASN A 1 156 ? -7.577 16.457 35.251 1.00 29.61 156 ASN A CA 1
ATOM 1266 C C . ASN A 1 156 ? -8.273 15.291 34.514 1.00 29.61 156 ASN A C 1
ATOM 1268 O O . ASN A 1 156 ? -7.759 14.178 34.526 1.00 29.61 156 ASN A O 1
ATOM 1272 N N . ALA A 1 157 ? -9.439 15.492 33.888 1.00 31.34 157 ALA A N 1
ATOM 1273 C CA . ALA A 1 157 ? -10.280 14.368 33.450 1.00 31.34 157 ALA A CA 1
ATOM 1274 C C . ALA A 1 157 ? -9.858 13.705 32.121 1.00 31.34 157 ALA A C 1
ATOM 1276 O O . ALA A 1 157 ? -10.066 12.507 31.956 1.00 31.34 157 ALA A O 1
ATOM 1277 N N . TYR A 1 158 ? -9.213 14.429 31.199 1.00 35.62 158 TYR A N 1
ATOM 1278 C CA . TYR A 1 158 ? -8.693 13.859 29.938 1.00 35.62 158 TYR A CA 1
ATOM 1279 C C . TYR A 1 158 ? -7.205 13.466 30.010 1.00 35.62 158 TYR A C 1
ATOM 1281 O O . TYR A 1 158 ? -6.587 13.146 28.997 1.00 35.62 158 TYR A O 1
ATOM 1289 N N . GLN A 1 159 ? -6.619 13.503 31.213 1.00 40.88 159 GLN A N 1
ATOM 1290 C CA . GLN A 1 159 ? -5.171 13.485 31.440 1.00 40.88 159 GLN A CA 1
ATOM 1291 C C . GLN A 1 159 ? -4.559 12.090 31.681 1.00 40.88 159 GLN A C 1
ATOM 1293 O O . GLN A 1 159 ? -3.393 11.991 32.056 1.00 40.88 159 GLN A O 1
ATOM 1298 N N . ALA A 1 160 ? -5.288 11.001 31.440 1.00 37.62 160 ALA A N 1
ATOM 1299 C CA . ALA A 1 160 ? -4.728 9.654 31.525 1.00 37.62 160 ALA A CA 1
ATOM 1300 C C . ALA A 1 160 ? -4.245 9.205 30.138 1.00 37.62 160 ALA A C 1
ATOM 1302 O O . ALA A 1 160 ? -5.052 8.868 29.280 1.00 37.62 160 ALA A O 1
ATOM 1303 N N . LEU A 1 161 ? -2.927 9.301 29.932 1.00 47.31 161 LEU A N 1
ATOM 1304 C CA . LEU A 1 161 ? -2.086 8.608 28.943 1.00 47.31 161 LEU A CA 1
ATOM 1305 C C . LEU A 1 161 ? -2.868 7.833 27.872 1.00 47.31 161 LEU A C 1
ATOM 1307 O O . LEU A 1 161 ? -3.465 6.795 28.150 1.00 47.31 161 LEU A O 1
ATOM 1311 N N . ARG A 1 162 ? -2.820 8.326 26.630 1.00 64.31 162 ARG A N 1
ATOM 1312 C CA . ARG A 1 162 ? -3.417 7.637 25.484 1.00 64.31 162 ARG A CA 1
ATOM 1313 C C . ARG A 1 162 ? -2.796 6.239 25.412 1.00 64.31 162 ARG A C 1
ATOM 1315 O O . ARG A 1 162 ? -1.575 6.131 25.280 1.00 64.31 162 ARG A O 1
ATOM 1322 N N . LEU A 1 163 ? -3.625 5.203 25.557 1.00 73.75 163 LEU A N 1
ATOM 1323 C CA . LEU A 1 163 ? -3.189 3.810 25.490 1.00 73.75 163 LEU A CA 1
ATOM 1324 C C . LEU A 1 163 ? -2.467 3.595 24.154 1.00 73.75 163 LEU A C 1
ATOM 1326 O O . LEU A 1 163 ? -3.026 3.857 23.088 1.00 73.75 163 LEU A O 1
ATOM 1330 N N . ASP A 1 164 ? -1.207 3.179 24.224 1.00 78.19 164 ASP A N 1
ATOM 1331 C CA . ASP A 1 164 ? -0.421 2.808 23.057 1.00 78.19 164 ASP A CA 1
ATOM 1332 C C . ASP A 1 164 ? -0.864 1.425 22.587 1.00 78.19 164 ASP A C 1
ATOM 1334 O O . ASP A 1 164 ? -0.582 0.416 23.236 1.00 78.19 164 ASP A O 1
ATOM 1338 N N . ILE A 1 165 ? -1.544 1.398 21.447 1.00 77.56 165 ILE A N 1
ATOM 1339 C CA . ILE A 1 165 ? -1.990 0.177 20.767 1.00 77.56 165 ILE A CA 1
ATOM 1340 C C . ILE A 1 165 ? -1.211 -0.042 19.463 1.00 77.56 165 ILE A C 1
ATOM 1342 O O . ILE A 1 165 ? -1.658 -0.740 18.561 1.00 77.56 165 ILE A O 1
ATOM 1346 N N . SER A 1 166 ? -0.022 0.561 19.346 1.00 82.44 166 SER A N 1
ATOM 1347 C CA . SER A 1 166 ? 0.833 0.412 18.167 1.00 82.44 166 SER A CA 1
ATOM 1348 C C . SER A 1 166 ? 1.287 -1.039 17.974 1.00 82.44 166 SER A C 1
ATOM 1350 O O . SER A 1 166 ? 1.954 -1.614 18.837 1.00 82.44 166 SER A O 1
ATOM 1352 N N . GLN A 1 167 ? 1.015 -1.605 16.798 1.00 78.56 167 GLN A N 1
ATOM 1353 C CA . GLN A 1 167 ? 1.363 -2.979 16.442 1.00 78.56 167 GLN A CA 1
ATOM 1354 C C . GLN A 1 167 ? 1.713 -3.094 14.952 1.00 78.56 167 GLN A C 1
ATOM 1356 O O . GLN A 1 167 ? 1.228 -2.337 14.111 1.00 78.56 167 GLN A O 1
ATOM 1361 N N . GLY A 1 168 ? 2.558 -4.069 14.603 1.00 80.81 168 GLY A N 1
ATOM 1362 C CA . GLY A 1 168 ? 2.847 -4.402 13.208 1.00 80.81 168 GLY A CA 1
ATOM 1363 C C . GLY A 1 168 ? 3.508 -3.237 12.481 1.00 80.81 168 GLY A C 1
ATOM 1364 O O . GLY A 1 168 ? 4.640 -2.899 12.792 1.00 80.81 168 GLY A O 1
ATOM 1365 N N . ASN A 1 169 ? 2.816 -2.628 11.520 1.00 83.25 169 ASN A N 1
ATOM 1366 C CA . ASN A 1 169 ? 3.266 -1.446 10.778 1.00 83.25 169 ASN A CA 1
ATOM 1367 C C . ASN A 1 169 ? 2.518 -0.154 11.166 1.00 83.25 169 ASN A C 1
ATOM 1369 O O . ASN A 1 169 ? 2.639 0.844 10.453 1.00 83.25 169 ASN A O 1
ATOM 1373 N N . LYS A 1 170 ? 1.732 -0.160 12.250 1.00 87.00 170 LYS A N 1
ATOM 1374 C CA . LYS A 1 170 ? 0.847 0.942 12.653 1.00 87.00 170 LYS A CA 1
ATOM 1375 C C . LYS A 1 170 ? 1.241 1.499 14.022 1.00 87.00 170 LYS A C 1
ATOM 1377 O O . LYS A 1 170 ? 1.315 0.765 15.001 1.00 87.00 170 LYS A O 1
ATOM 1382 N N . TYR A 1 171 ? 1.456 2.806 14.097 1.00 88.25 171 TYR A N 1
ATOM 1383 C CA . TYR A 1 171 ? 1.500 3.560 15.347 1.00 88.25 171 TYR A CA 1
ATOM 1384 C C . TYR A 1 171 ? 0.112 4.089 15.655 1.00 88.25 171 TYR A C 1
ATOM 1386 O O . TYR A 1 171 ? -0.488 4.721 14.787 1.00 88.25 171 TYR A O 1
ATOM 1394 N N . GLN A 1 172 ? -0.390 3.867 16.864 1.00 86.62 172 GLN A N 1
ATOM 1395 C CA . GLN A 1 172 ? -1.753 4.258 17.191 1.00 86.62 172 GLN A CA 1
ATOM 1396 C C . GLN A 1 172 ? -1.913 4.613 18.664 1.00 86.62 172 GLN A C 1
ATOM 1398 O O . GLN A 1 172 ? -1.587 3.817 19.542 1.00 86.62 172 GLN A O 1
ATOM 1403 N N . ALA A 1 173 ? -2.424 5.821 18.911 1.00 83.31 173 ALA A N 1
ATOM 1404 C CA . ALA A 1 173 ? -2.855 6.280 20.228 1.00 83.31 173 ALA A CA 1
ATOM 1405 C C . ALA A 1 173 ? -3.745 7.534 20.107 1.00 83.31 173 ALA A C 1
ATOM 1407 O O . ALA A 1 173 ? -3.548 8.371 19.228 1.00 83.31 173 ALA A O 1
ATOM 1408 N N . GLY A 1 174 ? -4.736 7.671 20.997 1.00 77.19 174 GLY A N 1
ATOM 1409 C CA . GLY A 1 174 ? -5.671 8.807 21.126 1.00 77.19 174 GLY A CA 1
ATOM 1410 C C . GLY A 1 174 ? -6.045 9.528 19.831 1.00 77.19 174 GLY A C 1
ATOM 1411 O O . GLY A 1 174 ? -5.766 10.718 19.664 1.00 77.19 174 GLY A O 1
ATOM 1412 N N . GLY A 1 175 ? -6.654 8.780 18.914 1.00 80.12 175 GLY A N 1
ATOM 1413 C CA . GLY A 1 175 ? -7.163 9.278 17.637 1.00 80.12 175 GLY A CA 1
ATOM 1414 C C . GLY A 1 175 ? -6.119 9.432 16.529 1.00 80.12 175 GLY A C 1
ATOM 1415 O O . GLY A 1 175 ? -6.512 9.530 15.372 1.00 80.12 175 GLY A O 1
ATOM 1416 N N . LEU A 1 176 ? -4.815 9.417 16.838 1.00 87.88 176 LEU A N 1
ATOM 1417 C CA . LEU A 1 176 ? -3.736 9.437 15.848 1.00 87.88 176 LEU A CA 1
ATOM 1418 C C . LEU A 1 176 ? -3.395 8.011 15.401 1.00 87.88 176 LEU A C 1
ATOM 1420 O O . LEU A 1 176 ? -3.168 7.133 16.233 1.00 87.88 176 LEU A O 1
ATOM 1424 N N . ARG A 1 177 ? -3.306 7.810 14.088 1.00 88.31 177 ARG A N 1
ATOM 1425 C CA . ARG A 1 177 ? -2.877 6.579 13.421 1.00 88.31 177 ARG A CA 1
ATOM 1426 C C . ARG A 1 177 ? -1.808 6.906 12.381 1.00 88.31 177 ARG A C 1
ATOM 1428 O O . ARG A 1 177 ? -2.081 7.618 11.421 1.00 88.31 177 ARG A O 1
ATOM 1435 N N . LEU A 1 178 ? -0.599 6.377 12.548 1.00 91.50 178 LEU A N 1
ATOM 1436 C CA . LEU A 1 178 ? 0.487 6.470 11.568 1.00 91.50 178 LEU A CA 1
ATOM 1437 C C . LEU A 1 178 ? 0.777 5.067 11.037 1.00 91.50 178 LEU A C 1
ATOM 1439 O O . LEU A 1 178 ? 1.374 4.243 11.725 1.00 91.50 178 LEU A O 1
ATOM 1443 N N . MET A 1 179 ? 0.355 4.780 9.813 1.00 88.94 179 MET A N 1
ATOM 1444 C CA . MET A 1 179 ? 0.573 3.493 9.163 1.00 88.94 179 MET A CA 1
ATOM 1445 C C . MET A 1 179 ? 1.734 3.600 8.178 1.00 88.94 179 MET A C 1
ATOM 1447 O O . MET A 1 179 ? 1.691 4.362 7.212 1.00 88.94 179 MET A O 1
ATOM 1451 N N . CYS A 1 180 ? 2.779 2.813 8.413 1.00 87.38 180 CYS A N 1
ATOM 1452 C CA . CYS A 1 180 ? 3.886 2.667 7.484 1.00 87.38 180 CYS A CA 1
ATOM 1453 C C . CYS A 1 180 ? 3.420 1.815 6.291 1.00 87.38 180 CYS A C 1
ATOM 1455 O O . CYS A 1 180 ? 3.199 0.606 6.425 1.00 87.38 180 CYS A O 1
ATOM 1457 N N . MET A 1 181 ? 3.238 2.459 5.135 1.00 80.56 181 MET A N 1
ATOM 1458 C CA . MET A 1 181 ? 2.769 1.815 3.901 1.00 80.56 181 MET A CA 1
ATOM 1459 C C . MET A 1 181 ? 3.943 1.183 3.154 1.00 80.56 181 MET A C 1
ATOM 1461 O O . MET A 1 181 ? 3.907 0.008 2.797 1.00 80.56 181 MET A O 1
ATOM 1465 N N . GLU A 1 182 ? 5.010 1.961 2.975 1.00 78.00 182 GLU A N 1
ATOM 1466 C CA . GLU A 1 182 ? 6.278 1.504 2.423 1.00 78.00 182 GLU A CA 1
ATOM 1467 C C . GLU A 1 182 ? 7.421 2.102 3.239 1.00 78.00 182 GLU A C 1
ATOM 1469 O O . GLU A 1 182 ? 7.588 3.327 3.249 1.00 78.00 182 GLU A O 1
ATOM 1474 N N . PRO A 1 183 ? 8.238 1.273 3.901 1.00 82.81 183 PRO A N 1
ATOM 1475 C CA . PRO A 1 183 ? 9.227 1.830 4.793 1.00 82.81 183 PRO A CA 1
ATOM 1476 C C . PRO A 1 183 ? 10.261 2.728 4.103 1.00 82.81 183 PRO A C 1
ATOM 1478 O O . PRO A 1 183 ? 10.748 2.414 3.013 1.00 82.81 183 PRO A O 1
ATOM 1481 N N . MET A 1 184 ? 10.602 3.847 4.750 1.00 80.06 184 MET A N 1
ATOM 1482 C CA . MET A 1 184 ? 11.501 4.912 4.270 1.00 80.06 184 MET A CA 1
ATOM 1483 C C . MET A 1 184 ? 10.993 5.644 3.016 1.00 80.06 184 MET A C 1
ATOM 1485 O O . MET A 1 184 ? 11.762 6.336 2.332 1.00 80.06 184 MET A O 1
ATOM 1489 N N . ARG A 1 185 ? 9.719 5.438 2.659 1.00 80.00 185 ARG A N 1
ATOM 1490 C CA . ARG A 1 185 ? 9.122 5.929 1.412 1.00 80.00 185 ARG A CA 1
ATOM 1491 C C . ARG A 1 185 ? 7.773 6.580 1.622 1.00 80.00 185 ARG A C 1
ATOM 1493 O O . ARG A 1 185 ? 7.551 7.666 1.098 1.00 80.00 185 ARG A O 1
ATOM 1500 N N . LYS A 1 186 ? 6.879 5.916 2.353 1.00 84.06 186 LYS A N 1
ATOM 1501 C CA . LYS A 1 186 ? 5.475 6.299 2.377 1.00 84.06 186 LYS A CA 1
ATOM 1502 C C . LYS A 1 186 ? 4.783 5.951 3.686 1.00 84.06 186 LYS A C 1
ATOM 1504 O O . LYS A 1 186 ? 4.812 4.803 4.136 1.00 84.06 186 LYS A O 1
ATOM 1509 N N . TRP A 1 187 ? 4.084 6.938 4.232 1.00 89.75 187 TRP A N 1
ATOM 1510 C CA . TRP A 1 187 ? 3.287 6.822 5.446 1.00 89.75 187 TRP A CA 1
ATOM 1511 C C . TRP A 1 187 ? 1.875 7.340 5.204 1.00 89.75 187 TRP A C 1
ATOM 1513 O O . TRP A 1 187 ? 1.682 8.337 4.517 1.00 89.75 187 TRP A O 1
ATOM 1523 N N . ARG A 1 188 ? 0.888 6.675 5.795 1.00 90.44 188 ARG A N 1
ATOM 1524 C CA . ARG A 1 188 ? -0.482 7.169 5.905 1.00 90.44 188 ARG A CA 1
ATOM 1525 C C . ARG A 1 188 ? -0.686 7.693 7.319 1.00 90.44 188 ARG A C 1
ATOM 1527 O O . ARG A 1 188 ? -0.432 6.978 8.284 1.00 90.44 188 ARG A O 1
ATOM 1534 N N . ILE A 1 189 ? -1.117 8.938 7.439 1.00 92.25 189 ILE A N 1
ATOM 1535 C CA . ILE A 1 189 ? -1.220 9.677 8.694 1.00 92.25 189 ILE A CA 1
ATOM 1536 C C . ILE A 1 189 ? -2.668 10.109 8.850 1.00 92.25 189 ILE A C 1
ATOM 1538 O O . ILE A 1 189 ? -3.145 10.978 8.129 1.00 92.25 189 ILE A O 1
ATOM 1542 N N . ALA A 1 190 ? -3.371 9.488 9.782 1.00 90.00 190 ALA A N 1
ATOM 1543 C CA . ALA A 1 190 ? -4.769 9.749 10.051 1.00 90.00 190 ALA A CA 1
ATOM 1544 C C . ALA A 1 190 ? -4.937 10.284 11.472 1.00 90.00 190 ALA A C 1
ATOM 1546 O O . ALA A 1 190 ? -4.342 9.764 12.415 1.00 90.00 190 ALA A O 1
ATOM 1547 N N . TYR A 1 191 ? -5.768 11.302 11.633 1.00 89.81 191 TYR A N 1
ATOM 1548 C CA . TYR A 1 191 ? -6.196 11.792 12.933 1.00 89.81 191 TYR A CA 1
ATOM 1549 C C . TYR A 1 191 ? -7.704 11.971 12.943 1.00 89.81 191 TYR A C 1
ATOM 1551 O O . TYR A 1 191 ? -8.291 12.417 11.959 1.00 89.81 191 TYR A O 1
ATOM 1559 N N . ASN A 1 192 ? -8.323 11.630 14.064 1.00 85.94 192 ASN A N 1
ATOM 1560 C CA . ASN A 1 192 ? -9.730 11.884 14.305 1.00 85.94 192 ASN A CA 1
ATOM 1561 C C . ASN A 1 192 ? -9.928 12.152 15.797 1.00 85.94 192 ASN A C 1
ATOM 1563 O O . ASN A 1 192 ? -9.721 11.258 16.623 1.00 85.94 192 ASN A O 1
ATOM 1567 N N . GLY A 1 193 ? -10.266 13.385 16.158 1.00 85.56 193 GLY A N 1
ATOM 1568 C CA . GLY A 1 193 ? -10.331 13.768 17.561 1.00 85.56 193 GLY A CA 1
ATOM 1569 C C . GLY A 1 193 ? -10.769 15.205 17.793 1.00 85.56 193 GLY A C 1
ATOM 1570 O O . GLY A 1 193 ? -10.868 16.012 16.874 1.00 85.56 193 GLY A O 1
ATOM 1571 N N . MET A 1 194 ? -11.011 15.525 19.061 1.00 84.56 194 MET A N 1
ATOM 1572 C CA . MET A 1 194 ? -11.231 16.903 19.494 1.00 84.56 194 MET A CA 1
ATOM 1573 C C . MET A 1 194 ? -9.894 17.637 19.610 1.00 84.56 194 MET A C 1
ATOM 1575 O O . MET A 1 194 ? -8.938 17.099 20.172 1.00 84.56 194 MET A O 1
ATOM 1579 N N . MET A 1 195 ? -9.846 18.878 19.134 1.00 84.94 195 MET A N 1
ATOM 1580 C CA . MET A 1 195 ? -8.745 19.829 19.299 1.00 84.94 195 MET A CA 1
ATOM 1581 C C . MET A 1 195 ? -9.266 21.124 19.928 1.00 84.94 195 MET A C 1
ATOM 1583 O O . MET A 1 195 ? -10.461 21.388 19.922 1.00 84.94 195 MET A O 1
ATOM 1587 N N . ILE A 1 196 ? -8.379 21.934 20.494 1.00 83.44 196 ILE A N 1
ATOM 1588 C CA . ILE A 1 196 ? -8.697 23.254 21.036 1.00 83.44 196 ILE A CA 1
ATOM 1589 C C . ILE A 1 196 ? -8.252 24.292 20.015 1.00 83.44 196 ILE A C 1
ATOM 1591 O O . ILE A 1 196 ? -7.084 24.315 19.622 1.00 83.44 196 ILE A O 1
ATOM 1595 N N . GLN A 1 197 ? -9.166 25.157 19.599 1.00 83.81 197 GLN A N 1
ATOM 1596 C CA . GLN A 1 197 ? -8.818 26.315 18.792 1.00 83.81 197 GLN A CA 1
ATOM 1597 C C . GLN A 1 197 ? -8.144 27.371 19.683 1.00 83.81 197 GLN A C 1
ATOM 1599 O O . GLN A 1 197 ? -8.710 27.798 20.687 1.00 83.81 197 GLN A O 1
ATOM 1604 N N . ALA A 1 198 ? -6.933 27.797 19.330 1.00 73.19 198 ALA A N 1
ATOM 1605 C CA . ALA A 1 198 ? -6.095 28.652 20.165 1.00 73.19 198 ALA A CA 1
ATOM 1606 C C . ALA A 1 198 ? -6.675 30.061 20.358 1.00 73.19 198 ALA A C 1
ATOM 1608 O O . ALA A 1 198 ? -6.505 30.643 21.426 1.00 73.19 198 ALA A O 1
ATOM 1609 N N . GLU A 1 199 ? -7.361 30.609 19.349 1.00 75.75 199 GLU A N 1
ATOM 1610 C CA . GLU A 1 199 ? -7.908 31.969 19.414 1.00 75.75 199 GLU A CA 1
ATOM 1611 C C . GLU A 1 199 ? -9.159 32.060 20.295 1.00 75.75 199 GLU A C 1
ATOM 1613 O O . GLU A 1 199 ? -9.378 33.071 20.960 1.00 75.75 199 GLU A O 1
ATOM 1618 N N . THR A 1 200 ? -9.991 31.016 20.292 1.00 78.12 200 THR A N 1
ATOM 1619 C CA . THR A 1 200 ? -11.296 31.004 20.972 1.00 78.12 200 THR A CA 1
ATOM 1620 C C . THR A 1 200 ? -11.284 30.196 22.268 1.00 78.12 200 THR A C 1
ATOM 1622 O O . THR A 1 200 ? -12.149 30.384 23.120 1.00 78.12 200 THR A O 1
ATOM 1625 N N . GLY A 1 201 ? -10.326 29.278 22.427 1.00 75.50 201 GLY A N 1
ATOM 1626 C CA . GLY A 1 201 ? -10.314 28.273 23.489 1.00 75.50 201 GLY A CA 1
ATOM 1627 C C . GLY A 1 201 ? -11.395 27.196 23.330 1.00 75.50 201 GLY A C 1
ATOM 1628 O O . GLY A 1 201 ? -11.538 26.344 24.207 1.00 75.50 201 GLY A O 1
ATOM 1629 N N . CYS A 1 202 ? -12.166 27.219 22.238 1.00 78.88 202 CYS A N 1
ATOM 1630 C CA . CYS A 1 202 ? -13.261 26.284 22.011 1.00 78.88 202 CYS A CA 1
ATOM 1631 C C . CYS A 1 202 ? -12.743 24.914 21.563 1.00 78.88 202 CYS A C 1
ATOM 1633 O O . CYS A 1 202 ? -11.785 24.812 20.794 1.00 78.88 202 CYS A O 1
ATOM 1635 N N . ALA A 1 203 ? -13.414 23.857 22.023 1.00 80.75 203 ALA A N 1
ATOM 1636 C CA . ALA A 1 203 ? -13.184 22.508 21.532 1.00 80.75 203 ALA A CA 1
ATOM 1637 C C . ALA A 1 203 ? -13.851 22.336 20.159 1.00 80.75 203 ALA A C 1
ATOM 1639 O O . ALA A 1 203 ? -15.031 22.644 19.986 1.00 80.75 203 ALA A O 1
ATOM 1640 N N . VAL A 1 204 ? -13.090 21.836 19.193 1.00 84.75 204 VAL A N 1
ATOM 1641 C CA . VAL A 1 204 ? -13.501 21.649 17.805 1.00 84.75 204 VAL A CA 1
ATOM 1642 C C . VAL A 1 204 ? -13.154 20.244 17.352 1.00 84.75 204 VAL A C 1
ATOM 1644 O O . VAL A 1 204 ? -12.060 19.746 17.625 1.00 84.75 204 VAL A O 1
ATOM 1647 N N . TYR A 1 205 ? -14.092 19.595 16.670 1.00 87.44 205 TYR A N 1
ATOM 1648 C CA . TYR A 1 205 ? -13.847 18.302 16.050 1.00 87.44 205 TYR A CA 1
ATOM 1649 C C . TYR A 1 205 ? -13.007 18.483 14.778 1.00 87.44 205 TYR A C 1
ATOM 1651 O O . TYR A 1 205 ? -13.384 19.237 13.876 1.00 87.44 205 TYR A O 1
ATOM 1659 N N . VAL A 1 206 ? -11.862 17.797 14.728 1.00 87.88 206 VAL A N 1
ATOM 1660 C CA . VAL A 1 206 ? -10.933 17.807 13.596 1.00 87.88 206 VAL A CA 1
ATOM 1661 C C . VAL A 1 206 ? -10.643 16.374 13.167 1.00 87.88 206 VAL A C 1
ATOM 1663 O O . VAL A 1 206 ? -10.279 15.518 13.982 1.00 87.88 206 VAL A O 1
ATOM 1666 N N . SER A 1 207 ? -10.739 16.125 11.866 1.00 88.19 207 SER A N 1
ATOM 1667 C CA . SER A 1 207 ? -10.289 14.879 11.260 1.00 88.19 207 SER A CA 1
ATOM 1668 C C . SER A 1 207 ? -9.460 15.144 10.016 1.00 88.19 207 SER A C 1
ATOM 1670 O O . SER A 1 207 ? -9.695 16.097 9.276 1.00 88.19 207 SER A O 1
ATOM 1672 N N . PHE A 1 208 ? -8.436 14.329 9.797 1.00 89.75 208 PHE A N 1
ATOM 1673 C CA . PHE A 1 208 ? -7.636 14.403 8.585 1.00 89.75 208 PHE A CA 1
ATOM 1674 C C . PHE A 1 208 ? -7.023 13.062 8.229 1.00 89.75 208 PHE A C 1
ATOM 1676 O O . PHE A 1 208 ? -6.715 12.245 9.098 1.00 89.75 208 PHE A O 1
ATOM 1683 N N . VAL A 1 209 ? -6.797 12.873 6.934 1.00 90.06 209 VAL A N 1
ATOM 1684 C CA . VAL A 1 209 ? -5.974 11.792 6.396 1.00 90.06 209 VAL A CA 1
ATOM 1685 C C . VAL A 1 209 ? -4.981 12.413 5.429 1.00 90.06 209 VAL A C 1
ATOM 1687 O O . VAL A 1 209 ? -5.371 13.095 4.484 1.00 90.06 209 VAL A O 1
ATOM 1690 N N . LEU A 1 210 ? -3.696 12.197 5.693 1.00 90.81 210 LEU A N 1
ATOM 1691 C CA . LEU A 1 210 ? -2.577 12.712 4.921 1.00 90.81 210 LEU A CA 1
ATOM 1692 C C . LEU A 1 210 ? -1.667 11.555 4.512 1.00 90.81 210 LEU A C 1
ATOM 1694 O O . LEU A 1 210 ? -1.295 10.715 5.332 1.00 90.81 210 LEU A O 1
ATOM 1698 N N . LEU A 1 211 ? -1.258 11.533 3.253 1.00 90.25 211 LEU A N 1
ATOM 1699 C CA . LEU A 1 211 ? -0.190 10.682 2.760 1.00 90.25 211 LEU A CA 1
ATOM 1700 C C . LEU A 1 211 ? 1.116 11.464 2.805 1.00 90.25 211 LEU A C 1
ATOM 1702 O O . LEU A 1 211 ? 1.226 12.540 2.219 1.00 90.25 211 LEU A O 1
ATOM 1706 N N . TRP A 1 212 ? 2.106 10.916 3.495 1.00 89.81 212 TRP A N 1
ATOM 1707 C CA . TRP A 1 212 ? 3.474 11.397 3.429 1.00 89.81 212 TRP A CA 1
ATOM 1708 C C . TRP A 1 212 ? 4.268 10.551 2.449 1.00 89.81 212 TRP A C 1
ATOM 1710 O O . TRP A 1 212 ? 4.249 9.321 2.535 1.00 89.81 212 TRP A O 1
ATOM 1720 N N . PHE A 1 213 ? 5.015 11.211 1.573 1.00 83.69 213 PHE A N 1
ATOM 1721 C CA . PHE A 1 213 ? 5.942 10.560 0.660 1.00 83.69 213 PHE A CA 1
ATOM 1722 C C . PHE A 1 213 ? 7.320 11.195 0.765 1.00 83.69 213 PHE A C 1
ATOM 1724 O O . PHE A 1 213 ? 7.466 12.415 0.887 1.00 83.69 213 PHE A O 1
ATOM 1731 N N . ASN A 1 214 ? 8.351 10.372 0.648 1.00 78.62 214 ASN A N 1
ATOM 1732 C CA . ASN A 1 214 ? 9.715 10.845 0.698 1.00 78.62 214 ASN A CA 1
ATOM 1733 C C . ASN A 1 214 ? 10.108 11.632 -0.565 1.00 78.62 214 ASN A C 1
ATOM 1735 O O . ASN A 1 214 ? 9.832 11.224 -1.693 1.00 78.62 214 ASN A O 1
ATOM 1739 N N . PHE A 1 215 ? 10.871 12.713 -0.392 1.00 71.12 215 PHE A N 1
ATOM 1740 C CA . PHE A 1 215 ? 11.550 13.393 -1.501 1.00 71.12 215 PHE A CA 1
ATOM 1741 C C . PHE A 1 215 ? 13.070 13.494 -1.317 1.00 71.12 215 PHE A C 1
ATOM 1743 O O . PHE A 1 215 ? 13.753 13.903 -2.251 1.00 71.12 215 PHE A O 1
ATOM 1750 N N . THR A 1 216 ? 13.636 13.103 -0.170 1.00 68.25 216 THR A N 1
ATOM 1751 C CA . THR A 1 216 ? 15.097 13.088 0.042 1.00 68.25 216 THR A CA 1
ATOM 1752 C C . THR A 1 216 ? 15.647 11.716 0.415 1.00 68.25 216 THR A C 1
ATOM 1754 O O . THR A 1 216 ? 14.929 10.738 0.662 1.00 68.25 216 THR A O 1
ATOM 1757 N N . HIS A 1 217 ? 16.979 11.634 0.409 1.00 69.38 217 HIS A N 1
ATOM 1758 C CA . HIS A 1 217 ? 17.709 10.542 1.034 1.00 69.38 217 HIS A CA 1
ATOM 1759 C C . HIS A 1 217 ? 17.502 10.562 2.549 1.00 69.38 217 HIS A C 1
ATOM 1761 O O . HIS A 1 217 ? 17.384 11.627 3.146 1.00 69.38 217 HIS A O 1
ATOM 1767 N N . VAL A 1 218 ? 17.522 9.379 3.164 1.00 74.75 218 VAL A N 1
ATOM 1768 C CA . VAL A 1 218 ? 17.465 9.272 4.620 1.00 74.75 218 VAL A CA 1
ATOM 1769 C C . VAL A 1 218 ? 18.744 9.848 5.218 1.00 74.75 218 VAL A C 1
ATOM 1771 O O . VAL A 1 218 ? 19.849 9.405 4.891 1.00 74.75 218 VAL A O 1
ATOM 1774 N N . MET A 1 219 ? 18.578 10.837 6.086 1.00 71.75 219 MET A N 1
ATOM 1775 C CA . MET A 1 219 ? 19.638 11.443 6.865 1.00 71.75 219 MET A CA 1
ATOM 1776 C C . MET A 1 219 ? 19.851 10.648 8.146 1.00 71.75 219 MET A C 1
ATOM 1778 O O . MET A 1 219 ? 19.128 10.796 9.125 1.00 71.75 219 MET A O 1
ATOM 1782 N N . ASP A 1 220 ? 20.892 9.832 8.156 1.00 73.12 220 ASP A N 1
ATOM 1783 C CA . ASP A 1 220 ? 21.306 9.086 9.335 1.00 73.12 220 ASP A CA 1
ATOM 1784 C C . ASP A 1 220 ? 22.227 9.928 10.217 1.00 73.12 220 ASP A C 1
ATOM 1786 O O . ASP A 1 220 ? 23.363 10.239 9.835 1.00 73.12 220 ASP A O 1
ATOM 1790 N N . TRP A 1 221 ? 21.768 10.264 11.420 1.00 72.19 221 TRP A N 1
ATOM 1791 C CA . TRP A 1 221 ? 22.523 11.113 12.336 1.00 72.19 221 TRP A CA 1
ATOM 1792 C C . TRP A 1 221 ? 23.864 10.484 12.747 1.00 72.19 221 TRP A C 1
ATOM 1794 O O . TRP A 1 221 ? 24.849 11.197 12.942 1.00 72.19 221 TRP A O 1
ATOM 1804 N N . THR A 1 222 ? 23.969 9.150 12.793 1.00 67.25 222 THR A N 1
ATOM 1805 C CA . THR A 1 222 ? 25.224 8.475 13.173 1.00 67.25 222 THR A CA 1
ATOM 1806 C C . THR A 1 222 ? 26.326 8.645 12.129 1.00 67.25 222 THR A C 1
ATOM 1808 O O . THR A 1 222 ? 27.502 8.831 12.466 1.00 67.25 222 THR A O 1
ATOM 1811 N N . SER A 1 223 ? 25.967 8.562 10.847 1.00 62.03 223 SER A N 1
ATOM 1812 C CA . SER A 1 223 ? 26.927 8.501 9.749 1.00 62.03 223 SER A CA 1
ATOM 1813 C C . SER A 1 223 ? 27.133 9.853 9.073 1.00 62.03 223 SER A C 1
ATOM 1815 O O . SER A 1 223 ? 28.250 10.129 8.620 1.00 62.03 223 SER A O 1
ATOM 1817 N N . MET A 1 224 ? 26.113 10.717 9.075 1.00 61.88 224 MET A N 1
ATOM 1818 C CA . MET A 1 224 ? 26.104 11.964 8.313 1.00 61.88 224 MET A CA 1
ATOM 1819 C C . MET A 1 224 ? 26.500 13.199 9.129 1.00 61.88 224 MET A C 1
ATOM 1821 O O . MET A 1 224 ? 26.828 14.203 8.532 1.00 61.88 224 MET A O 1
ATOM 1825 N N . VAL A 1 225 ? 26.596 13.193 10.458 1.00 61.41 225 VAL A N 1
ATOM 1826 C CA . VAL A 1 225 ? 27.078 14.403 11.169 1.00 61.41 225 VAL A CA 1
ATOM 1827 C C . VAL A 1 225 ? 28.549 14.715 10.815 1.00 61.41 225 VAL A C 1
ATOM 1829 O O . VAL A 1 225 ? 29.360 13.803 10.654 1.00 61.41 225 VAL A O 1
ATOM 1832 N N . SER A 1 226 ? 28.955 15.985 10.694 1.00 61.03 226 SER A N 1
ATOM 1833 C CA . SER A 1 226 ? 30.348 16.341 10.356 1.00 61.03 226 SER A CA 1
ATOM 1834 C C . SER A 1 226 ? 31.347 15.877 11.424 1.00 61.03 226 SER A C 1
ATOM 1836 O O . SER A 1 226 ? 31.237 16.241 12.595 1.00 61.03 226 SER A O 1
ATOM 1838 N N . ILE A 1 227 ? 32.360 15.102 11.009 1.00 59.28 227 ILE A N 1
ATOM 1839 C CA . ILE A 1 227 ? 33.409 14.597 11.909 1.00 59.28 227 ILE A CA 1
ATOM 1840 C C . ILE A 1 227 ? 34.208 15.744 12.530 1.00 59.28 227 ILE A C 1
ATOM 1842 O O . ILE A 1 227 ? 34.450 15.737 13.728 1.00 59.28 227 ILE A O 1
ATOM 1846 N N . ASN A 1 228 ? 34.541 16.772 11.746 1.00 57.47 228 ASN A N 1
ATOM 1847 C CA . ASN A 1 228 ? 35.355 17.895 12.208 1.00 57.47 228 ASN A CA 1
ATOM 1848 C C . ASN A 1 228 ? 34.640 18.713 13.288 1.00 57.47 228 ASN A C 1
ATOM 1850 O O . ASN A 1 228 ? 35.288 19.221 14.199 1.00 57.47 228 ASN A O 1
ATOM 1854 N N . ARG A 1 229 ? 33.312 18.841 13.206 1.00 60.41 229 ARG A N 1
ATOM 1855 C CA . ARG A 1 229 ? 32.550 19.610 14.193 1.00 60.41 229 ARG A CA 1
ATOM 1856 C C . ARG A 1 229 ? 32.256 18.815 15.467 1.00 60.41 229 ARG A C 1
ATOM 1858 O O . ARG A 1 229 ? 32.420 19.364 16.547 1.00 60.41 229 ARG A O 1
ATOM 1865 N N . LEU A 1 230 ? 31.928 17.524 15.357 1.00 60.69 230 LEU A N 1
ATOM 1866 C CA . LEU A 1 230 ? 31.860 16.632 16.526 1.00 60.69 230 LEU A CA 1
ATOM 1867 C C . LEU A 1 230 ? 33.196 16.579 17.266 1.00 60.69 230 LEU A C 1
ATOM 1869 O O . LEU A 1 230 ? 33.233 16.627 18.485 1.00 60.69 230 LEU A O 1
ATOM 1873 N N . MET A 1 231 ? 34.298 16.536 16.518 1.00 61.56 231 MET A N 1
ATOM 1874 C CA . MET A 1 231 ? 35.643 16.621 17.074 1.00 61.56 231 MET A CA 1
ATOM 1875 C C . MET A 1 231 ? 35.865 17.921 17.844 1.00 61.56 231 MET A C 1
ATOM 1877 O O . MET A 1 231 ? 36.342 17.869 18.970 1.00 61.56 231 MET A O 1
ATOM 1881 N N . LYS A 1 232 ? 35.484 19.078 17.287 1.00 62.44 232 LYS A N 1
ATOM 1882 C CA . LYS A 1 232 ? 35.535 20.351 18.024 1.00 62.44 232 LYS A CA 1
ATOM 1883 C C . LYS A 1 232 ? 34.693 20.290 19.301 1.00 62.44 232 LYS A C 1
ATOM 1885 O O . LYS A 1 232 ? 35.216 20.618 20.355 1.00 62.44 232 LYS A O 1
ATOM 1890 N N . PHE A 1 233 ? 33.457 19.796 19.229 1.00 63.41 233 PHE A N 1
ATOM 1891 C CA . PHE A 1 233 ? 32.590 19.631 20.399 1.00 63.41 233 PHE A CA 1
ATOM 1892 C C . PHE A 1 233 ? 33.240 18.759 21.490 1.00 63.41 233 PHE A C 1
ATOM 1894 O O . PHE A 1 233 ? 33.307 19.167 22.645 1.00 63.41 233 PHE A O 1
ATOM 1901 N N . CYS A 1 234 ? 33.794 17.599 21.125 1.00 62.16 234 CYS A N 1
ATOM 1902 C CA . CYS A 1 234 ? 34.434 16.685 22.075 1.00 62.16 234 CYS A CA 1
ATOM 1903 C C . CYS A 1 234 ? 35.789 17.184 22.613 1.00 62.16 234 CYS A C 1
ATOM 1905 O O . CYS A 1 234 ? 36.216 16.721 23.666 1.00 62.16 234 CYS A O 1
ATOM 1907 N N . LEU A 1 235 ? 36.488 18.075 21.897 1.00 62.16 235 LEU A N 1
ATOM 1908 C CA . LEU A 1 235 ? 37.830 18.554 22.265 1.00 62.16 235 LEU A CA 1
ATOM 1909 C C . LEU A 1 235 ? 37.843 19.931 22.950 1.00 62.16 235 LEU A C 1
ATOM 1911 O O . LEU A 1 235 ? 38.823 20.266 23.610 1.00 62.16 235 LEU A O 1
ATOM 1915 N N . GLN A 1 236 ? 36.784 20.734 22.820 1.00 57.03 236 GLN A N 1
ATOM 1916 C CA . GLN A 1 236 ? 36.744 22.122 23.305 1.00 57.03 236 GLN A CA 1
ATOM 1917 C C . GLN A 1 236 ? 36.626 22.294 24.836 1.00 57.03 236 GLN A C 1
ATOM 1919 O O . GLN A 1 236 ? 36.558 23.436 25.296 1.00 57.03 236 GLN A O 1
ATOM 1924 N N . ASN A 1 237 ? 36.606 21.213 25.621 1.00 51.06 237 ASN A N 1
ATOM 1925 C CA . ASN A 1 237 ? 36.683 21.282 27.088 1.00 51.06 237 ASN A CA 1
ATOM 1926 C C . ASN A 1 237 ? 38.099 21.097 27.646 1.00 51.06 237 ASN A C 1
ATOM 1928 O O . ASN A 1 237 ? 38.314 21.401 28.812 1.00 51.06 237 ASN A O 1
ATOM 1932 N N . GLY A 1 238 ? 39.073 20.683 26.834 1.00 46.16 238 GLY A N 1
ATOM 1933 C CA . GLY A 1 238 ? 40.381 20.345 27.372 1.00 46.16 238 GLY A CA 1
ATOM 1934 C C . GLY A 1 238 ? 41.247 21.552 27.691 1.00 46.16 238 GLY A C 1
ATOM 1935 O O . GLY A 1 238 ? 41.905 22.080 26.796 1.00 46.16 238 GLY A O 1
ATOM 1936 N N . GLY A 1 239 ? 41.353 21.909 28.972 1.00 50.81 239 GLY A N 1
ATOM 1937 C CA . GLY A 1 239 ? 42.632 22.413 29.473 1.00 50.81 239 GLY A CA 1
ATOM 1938 C C . GLY A 1 239 ? 43.747 21.385 29.192 1.00 50.81 239 GLY A C 1
ATOM 1939 O O . GLY A 1 239 ? 43.450 20.222 28.904 1.00 50.81 239 GLY A O 1
ATOM 1940 N N . PRO A 1 240 ? 45.031 21.766 29.272 1.00 48.91 240 PRO A N 1
ATOM 1941 C CA . PRO A 1 240 ? 46.158 20.872 28.973 1.00 48.91 240 PRO A CA 1
ATOM 1942 C C . PRO A 1 240 ? 46.194 19.564 29.799 1.00 48.91 240 PRO A C 1
ATOM 1944 O O . PRO A 1 240 ? 46.910 18.640 29.417 1.00 48.91 240 PRO A O 1
ATOM 1947 N N . ASP A 1 241 ? 45.397 19.458 30.871 1.00 45.62 241 ASP A N 1
ATOM 1948 C CA . ASP A 1 241 ? 45.308 18.296 31.768 1.00 45.62 241 ASP A CA 1
ATOM 1949 C C . ASP A 1 241 ? 44.146 17.314 31.479 1.00 45.62 241 ASP A C 1
ATOM 1951 O O . ASP A 1 241 ? 44.109 16.228 32.070 1.00 45.62 241 ASP A O 1
ATOM 1955 N N . ASP A 1 242 ? 43.210 17.631 30.574 1.00 49.09 242 ASP A N 1
ATOM 1956 C CA . ASP A 1 242 ? 42.072 16.740 30.289 1.00 49.09 242 ASP A CA 1
ATOM 1957 C C . ASP A 1 242 ? 42.500 15.502 29.489 1.00 49.09 242 ASP A C 1
ATOM 1959 O O . ASP A 1 242 ? 43.144 15.565 28.431 1.00 49.09 242 ASP A O 1
ATOM 1963 N N . ARG A 1 243 ? 42.115 14.328 29.993 1.00 55.78 243 ARG A N 1
ATOM 1964 C CA . ARG A 1 243 ? 42.588 13.036 29.494 1.00 55.78 243 ARG A CA 1
ATOM 1965 C C . ARG A 1 243 ? 41.838 12.651 28.218 1.00 55.78 243 ARG A C 1
ATOM 1967 O O . ARG A 1 243 ? 40.626 12.788 28.111 1.00 55.78 243 ARG A O 1
ATOM 1974 N N . LEU A 1 244 ? 42.543 12.030 27.265 1.00 55.94 244 LEU A N 1
ATOM 1975 C CA . LEU A 1 244 ? 41.958 11.408 26.061 1.00 55.94 244 LEU A CA 1
ATOM 1976 C C . LEU A 1 244 ? 40.763 10.474 26.379 1.00 55.94 244 LEU A C 1
ATOM 1978 O O . LEU A 1 244 ? 39.900 10.276 25.526 1.00 55.94 244 LEU A O 1
ATOM 1982 N N . SER A 1 245 ? 40.690 9.924 27.598 1.00 56.66 245 SER A N 1
ATOM 1983 C CA . SER A 1 245 ? 39.552 9.136 28.089 1.00 56.66 245 SER A CA 1
ATOM 1984 C C . SER A 1 245 ? 38.223 9.884 28.041 1.00 56.66 245 SER A C 1
ATOM 1986 O O . SER A 1 245 ? 37.212 9.265 27.729 1.00 56.66 245 SER A O 1
ATOM 1988 N N . ASP A 1 246 ? 38.219 11.190 28.291 1.00 57.00 246 ASP A N 1
ATOM 1989 C CA . ASP A 1 246 ? 36.992 11.976 28.464 1.00 57.00 246 ASP A CA 1
ATOM 1990 C C . ASP A 1 246 ? 36.434 12.404 27.102 1.00 57.00 246 ASP A C 1
ATOM 1992 O O . ASP A 1 246 ? 35.225 12.347 26.854 1.00 57.00 246 ASP A O 1
ATOM 1996 N N . ALA A 1 247 ? 37.336 12.690 26.156 1.00 57.06 247 ALA A N 1
ATOM 1997 C CA . ALA A 1 247 ? 36.998 12.810 24.744 1.00 57.06 247 ALA A CA 1
ATOM 1998 C C . ALA A 1 247 ? 36.434 11.483 24.208 1.00 57.06 247 ALA A C 1
ATOM 2000 O O . ALA A 1 247 ? 35.379 11.479 23.582 1.00 57.06 247 ALA A O 1
ATOM 2001 N N . ILE A 1 248 ? 37.073 10.341 24.497 1.00 60.06 248 ILE A N 1
ATOM 2002 C CA . ILE A 1 248 ? 36.565 9.021 24.083 1.00 60.06 248 ILE A CA 1
ATOM 2003 C C . ILE A 1 248 ? 35.196 8.725 24.718 1.00 60.06 248 ILE A C 1
ATOM 2005 O O . ILE A 1 248 ? 34.304 8.264 24.008 1.00 60.06 248 ILE A O 1
ATOM 2009 N N . ALA A 1 249 ? 34.989 9.036 26.000 1.00 62.31 249 ALA A N 1
ATOM 2010 C CA . ALA A 1 249 ? 33.705 8.860 26.680 1.00 62.31 249 ALA A CA 1
ATOM 2011 C C . ALA A 1 249 ? 32.601 9.722 26.045 1.00 62.31 249 ALA A C 1
ATOM 2013 O O . ALA A 1 249 ? 31.520 9.215 25.750 1.00 62.31 249 ALA A O 1
ATOM 2014 N N . SER A 1 250 ? 32.895 10.988 25.732 1.00 61.00 250 SER A N 1
ATOM 2015 C CA . SER A 1 250 ? 31.975 11.893 25.024 1.00 61.00 250 SER A CA 1
ATOM 2016 C C . SER A 1 250 ? 31.612 11.369 23.630 1.00 61.00 250 SER A C 1
ATOM 2018 O O . SER A 1 250 ? 30.461 11.462 23.199 1.00 61.00 250 SER A O 1
ATOM 2020 N N . ILE A 1 251 ? 32.576 10.760 22.933 1.00 62.91 251 ILE A N 1
ATOM 2021 C CA . ILE A 1 251 ? 32.366 10.126 21.626 1.00 62.91 251 ILE A CA 1
ATOM 2022 C C . ILE A 1 251 ? 31.496 8.871 21.750 1.00 62.91 251 ILE A C 1
ATOM 2024 O O . ILE A 1 251 ? 30.584 8.675 20.944 1.00 62.91 251 ILE A O 1
ATOM 2028 N N . GLU A 1 252 ? 31.752 8.014 22.740 1.00 64.38 252 GLU A N 1
ATOM 2029 C CA . GLU A 1 252 ? 30.940 6.820 22.994 1.00 64.38 252 GLU A CA 1
ATOM 2030 C C . GLU A 1 252 ? 29.503 7.182 23.375 1.00 64.38 252 GLU A C 1
ATOM 2032 O O . GLU A 1 252 ? 28.565 6.521 22.924 1.00 64.38 252 GLU A O 1
ATOM 2037 N N . LEU A 1 253 ? 29.329 8.275 24.115 1.00 64.56 253 LEU A N 1
ATOM 2038 C CA . LEU A 1 253 ? 28.034 8.823 24.485 1.00 64.56 253 LEU A CA 1
ATOM 2039 C C . LEU A 1 253 ? 27.307 9.374 23.243 1.00 64.56 253 LEU A C 1
ATOM 2041 O O . LEU A 1 253 ? 26.212 8.913 22.926 1.00 64.56 253 LEU A O 1
ATOM 2045 N N . CYS A 1 254 ? 27.945 10.215 22.423 1.00 62.41 254 CYS A N 1
ATOM 2046 C CA . CYS A 1 254 ? 27.366 10.646 21.142 1.00 62.41 254 CYS A CA 1
ATOM 2047 C C . CYS A 1 254 ? 26.983 9.448 20.250 1.00 62.41 254 CYS A C 1
ATOM 2049 O O . CYS A 1 254 ? 25.896 9.418 19.678 1.00 62.41 254 CYS A O 1
ATOM 2051 N N . ARG A 1 255 ? 27.826 8.407 20.174 1.00 64.94 255 ARG A N 1
ATOM 2052 C CA . ARG A 1 255 ? 27.541 7.187 19.395 1.00 64.94 255 ARG A CA 1
ATOM 2053 C C . ARG A 1 255 ? 26.349 6.396 19.944 1.00 64.94 255 ARG A C 1
ATOM 2055 O O . ARG A 1 255 ? 25.596 5.820 19.163 1.00 64.94 255 ARG A O 1
ATOM 2062 N N . LYS A 1 256 ? 26.189 6.325 21.268 1.00 64.31 256 LYS A N 1
ATOM 2063 C CA . LYS A 1 256 ? 25.081 5.611 21.921 1.00 64.31 256 LYS A CA 1
ATOM 2064 C C . LYS A 1 256 ? 23.747 6.342 21.740 1.00 64.31 256 LYS A C 1
ATOM 2066 O O . LYS A 1 256 ? 22.728 5.669 21.593 1.00 64.31 256 LYS A O 1
ATOM 2071 N N . HIS A 1 257 ? 23.778 7.676 21.739 1.00 62.09 257 HIS A N 1
ATOM 2072 C CA . HIS A 1 257 ? 22.595 8.535 21.817 1.00 62.09 257 HIS A CA 1
ATOM 2073 C C . HIS A 1 257 ? 22.128 9.113 20.460 1.00 62.09 257 HIS A C 1
ATOM 2075 O O . HIS A 1 257 ? 20.961 9.460 20.332 1.00 62.09 257 HIS A O 1
ATOM 2081 N N . LEU A 1 258 ? 22.962 9.136 19.408 1.00 64.69 258 LEU A N 1
ATOM 2082 C CA . LEU A 1 258 ? 22.579 9.587 18.052 1.00 64.69 258 LEU A CA 1
ATOM 2083 C C . LEU A 1 258 ? 21.828 8.514 17.232 1.00 64.69 258 LEU A C 1
ATOM 2085 O O . LEU A 1 258 ? 22.142 8.289 16.067 1.00 64.69 258 LEU A O 1
ATOM 2089 N N . LYS A 1 259 ? 20.841 7.823 17.813 1.00 69.50 259 LYS A N 1
ATOM 2090 C CA . LYS A 1 259 ? 20.049 6.783 17.122 1.00 69.50 259 LYS A CA 1
ATOM 2091 C C . LYS A 1 259 ? 18.755 7.347 16.533 1.00 69.50 259 LYS A C 1
ATOM 2093 O O . LYS A 1 259 ? 17.657 6.922 16.894 1.00 69.50 259 LYS A O 1
ATOM 2098 N N . GLY A 1 260 ? 18.896 8.304 15.626 1.00 73.19 260 GLY A N 1
ATOM 2099 C CA . GLY A 1 260 ? 17.773 8.880 14.899 1.00 73.19 260 GLY A CA 1
ATOM 2100 C C . GLY A 1 260 ? 18.074 9.062 13.422 1.00 73.19 260 GLY A C 1
ATOM 2101 O O . GLY A 1 260 ? 19.233 9.035 12.990 1.00 73.19 260 GLY A O 1
ATOM 2102 N N . TYR A 1 261 ? 17.007 9.216 12.654 1.00 78.38 261 TYR A N 1
ATOM 2103 C CA . TYR A 1 261 ? 17.094 9.624 11.269 1.00 78.38 261 TYR A CA 1
ATOM 2104 C C . TYR A 1 261 ? 16.028 10.642 10.937 1.00 78.38 261 TYR A C 1
ATOM 2106 O O . TYR A 1 261 ? 14.994 10.754 11.597 1.00 78.38 261 TYR A O 1
ATOM 2114 N N . GLU A 1 262 ? 16.301 11.348 9.860 1.00 76.88 262 GLU A N 1
ATOM 2115 C CA . GLU A 1 262 ? 15.412 12.334 9.300 1.00 76.88 262 GLU A CA 1
ATOM 2116 C C . GLU A 1 262 ? 15.240 12.091 7.807 1.00 76.88 262 GLU A C 1
ATOM 2118 O O . GLU A 1 262 ? 16.178 11.695 7.112 1.00 76.88 262 GLU A O 1
ATOM 2123 N N . GLN A 1 263 ? 14.045 12.348 7.299 1.00 78.19 263 GLN A N 1
ATOM 2124 C CA . GLN A 1 263 ? 13.775 12.347 5.877 1.00 78.19 263 GLN A CA 1
ATOM 2125 C C . GLN A 1 263 ? 12.792 13.460 5.550 1.00 78.19 263 GLN A C 1
ATOM 2127 O O . GLN A 1 263 ? 11.783 13.632 6.227 1.00 78.19 263 GLN A O 1
ATOM 2132 N N . SER A 1 264 ? 13.070 14.204 4.491 1.00 77.50 264 SER A N 1
ATOM 2133 C CA . SER A 1 264 ? 12.168 15.249 4.031 1.00 77.50 264 SER A CA 1
ATOM 2134 C C . SER A 1 264 ? 11.197 14.663 3.013 1.00 77.50 264 SER A C 1
ATOM 2136 O O . SER A 1 264 ? 11.559 13.833 2.167 1.00 77.50 264 SER A O 1
ATOM 2138 N N . GLY A 1 265 ? 9.949 15.086 3.132 1.00 78.50 265 GLY A N 1
ATOM 2139 C CA . GLY A 1 265 ? 8.825 14.618 2.345 1.00 78.50 265 GLY A CA 1
ATOM 2140 C C . GLY A 1 265 ? 7.785 15.713 2.138 1.00 78.50 265 GLY A C 1
ATOM 2141 O O . GLY A 1 265 ? 7.952 16.864 2.551 1.00 78.50 265 GLY A O 1
ATOM 2142 N N . TYR A 1 266 ? 6.706 15.345 1.475 1.00 80.69 266 TYR A N 1
ATOM 2143 C CA . TYR A 1 266 ? 5.521 16.181 1.367 1.00 80.69 266 TYR A CA 1
ATOM 2144 C C . TYR A 1 266 ? 4.320 15.398 1.886 1.00 80.69 266 TYR A C 1
ATOM 2146 O O . TYR A 1 266 ? 4.294 14.169 1.813 1.00 80.69 266 TYR A O 1
ATOM 2154 N N . TYR A 1 267 ? 3.371 16.130 2.455 1.00 86.88 267 TYR A N 1
ATOM 2155 C CA . TYR A 1 267 ? 2.128 15.634 3.019 1.00 86.88 267 TYR A CA 1
ATOM 2156 C C . TYR A 1 267 ? 1.000 16.095 2.113 1.00 86.88 267 TYR A C 1
ATOM 2158 O O . TYR A 1 267 ? 0.871 17.298 1.884 1.00 86.88 267 TYR A O 1
ATOM 2166 N N . VAL A 1 268 ? 0.187 15.166 1.622 1.00 86.62 268 VAL A N 1
ATOM 2167 C CA . VAL A 1 268 ? -0.982 15.493 0.800 1.00 86.62 268 VAL A CA 1
ATOM 2168 C C . VAL A 1 268 ? -2.207 14.817 1.358 1.00 86.62 268 VAL A C 1
ATOM 2170 O O . VAL A 1 268 ? -2.171 13.632 1.680 1.00 86.62 268 VAL A O 1
ATOM 2173 N N . GLY A 1 269 ? -3.298 15.555 1.457 1.00 88.12 269 GLY A N 1
ATOM 2174 C CA . GLY A 1 269 ? -4.569 14.986 1.860 1.00 88.12 269 GLY A CA 1
ATOM 2175 C C . GLY A 1 269 ? -5.579 16.053 2.203 1.00 88.12 269 GLY A C 1
ATOM 2176 O O . GLY A 1 269 ? -5.511 17.178 1.703 1.00 88.12 269 GLY A O 1
ATOM 2177 N N . THR A 1 270 ? -6.532 15.686 3.045 1.00 85.88 270 THR A N 1
ATOM 2178 C CA . THR A 1 270 ? -7.692 16.526 3.321 1.00 85.88 270 THR A CA 1
ATOM 2179 C C . THR A 1 270 ? -7.946 16.605 4.812 1.00 85.88 270 THR A C 1
ATOM 2181 O O . THR A 1 270 ? -7.815 15.612 5.533 1.00 85.88 270 THR A O 1
ATOM 2184 N N . ILE A 1 271 ? -8.288 17.809 5.260 1.00 89.44 271 ILE A N 1
ATOM 2185 C CA . ILE A 1 271 ? -8.683 18.112 6.629 1.00 89.44 271 ILE A CA 1
ATOM 2186 C C . ILE A 1 271 ? -10.149 18.514 6.640 1.00 89.44 271 ILE A C 1
ATOM 2188 O O . ILE A 1 271 ? -10.588 19.285 5.790 1.00 89.44 271 ILE A O 1
ATOM 2192 N N . LYS A 1 272 ? -10.879 18.014 7.633 1.00 88.81 272 LYS A N 1
ATOM 2193 C CA . LYS A 1 272 ? -12.262 18.360 7.940 1.00 88.81 272 LYS A CA 1
ATOM 2194 C C . LYS A 1 272 ? -12.336 18.945 9.345 1.00 88.81 272 LYS A C 1
ATOM 2196 O O . LYS A 1 272 ? -11.792 18.377 10.293 1.00 88.81 272 LYS A O 1
ATOM 2201 N N . ILE A 1 273 ? -13.006 20.084 9.467 1.00 88.12 273 ILE A N 1
ATOM 2202 C CA . ILE A 1 273 ? -13.191 20.823 10.718 1.00 88.12 273 ILE A CA 1
ATOM 2203 C C . ILE A 1 273 ? -14.683 21.108 10.878 1.00 88.12 273 ILE A C 1
ATOM 2205 O O . ILE A 1 273 ? -15.300 21.682 9.982 1.00 88.12 273 ILE A O 1
ATOM 2209 N N . ASN A 1 274 ? -15.269 20.709 12.004 1.00 82.19 274 ASN A N 1
ATOM 2210 C CA . ASN A 1 274 ? -16.674 20.994 12.299 1.00 82.19 274 ASN A CA 1
ATOM 2211 C C . ASN A 1 274 ? -16.831 22.446 12.782 1.00 82.19 274 ASN A C 1
ATOM 2213 O O . ASN A 1 274 ? -16.238 22.813 13.792 1.00 82.19 274 ASN A O 1
ATOM 2217 N N . GLU A 1 275 ? -17.617 23.278 12.094 1.00 67.88 275 GLU A N 1
ATOM 2218 C CA . GLU A 1 275 ? -17.782 24.691 12.479 1.00 67.88 275 GLU A CA 1
ATOM 2219 C C . GLU A 1 275 ? -18.815 24.907 13.610 1.00 67.88 275 GLU A C 1
ATOM 2221 O O . GLU A 1 275 ? -18.817 25.968 14.229 1.00 67.88 275 GLU A O 1
ATOM 2226 N N . ASN A 1 276 ? -19.633 23.899 13.953 1.00 57.38 276 ASN A N 1
ATOM 2227 C CA . ASN A 1 276 ? -20.798 24.061 14.841 1.00 57.38 276 ASN A CA 1
ATOM 2228 C C . ASN A 1 276 ? -20.557 23.728 16.331 1.00 57.38 276 ASN A C 1
ATOM 2230 O O . ASN A 1 276 ? -21.493 23.761 17.128 1.00 57.38 276 ASN A O 1
ATOM 2234 N N . SER A 1 277 ? -19.332 23.408 16.762 1.00 49.38 277 SER A N 1
ATOM 2235 C CA . SER A 1 277 ? -19.066 22.950 18.143 1.00 49.38 277 SER A CA 1
ATOM 2236 C C . SER A 1 277 ? -18.845 24.069 19.179 1.00 49.38 277 SER A C 1
ATOM 2238 O O . SER A 1 277 ? -18.408 23.806 20.302 1.00 49.38 277 SER A O 1
ATOM 2240 N N . SER A 1 278 ? -19.142 25.329 18.849 1.00 36.69 278 SER A N 1
ATOM 2241 C CA . SER A 1 278 ? -18.973 26.471 19.756 1.00 36.69 278 SER A CA 1
ATOM 2242 C C . SER A 1 278 ? -20.097 26.558 20.802 1.00 36.69 278 SER A C 1
ATOM 2244 O O . SER A 1 278 ? -20.985 27.402 20.694 1.00 36.69 278 SER A O 1
ATOM 2246 N N . PHE A 1 279 ? -20.068 25.725 21.846 1.00 39.62 279 PHE A N 1
ATOM 2247 C CA . PHE A 1 279 ? -20.911 25.944 23.030 1.00 39.62 279 PHE A CA 1
ATOM 2248 C C . PHE A 1 279 ? -20.151 26.750 24.091 1.00 39.62 279 PHE A C 1
ATOM 2250 O O . PHE A 1 279 ? -19.182 26.283 24.692 1.00 39.62 279 PHE A O 1
ATOM 2257 N N . HIS A 1 280 ? -20.596 27.987 24.330 1.00 34.66 280 HIS A N 1
ATOM 2258 C CA . HIS A 1 280 ? -20.109 28.815 25.428 1.00 34.66 280 HIS A CA 1
ATOM 2259 C C . HIS A 1 280 ? -20.512 28.206 26.776 1.00 34.66 280 HIS A C 1
ATOM 2261 O O . HIS A 1 280 ? -21.693 28.036 27.075 1.00 34.66 280 HIS A O 1
ATOM 2267 N N . GLY A 1 281 ? -19.520 27.943 27.630 1.00 29.56 281 GLY A N 1
ATOM 2268 C CA . GLY A 1 281 ? -19.723 27.728 29.059 1.00 29.56 281 GLY A CA 1
ATOM 2269 C C . GLY A 1 281 ? -20.212 29.017 29.722 1.00 29.56 281 GLY A C 1
ATOM 2270 O O . GLY A 1 281 ? -19.422 29.775 30.272 1.00 29.56 281 GLY A O 1
ATOM 2271 N N . GLY A 1 282 ? -21.512 29.283 29.640 1.00 25.02 282 GLY A N 1
ATOM 2272 C CA . GLY A 1 282 ? -22.169 30.420 30.272 1.00 25.02 282 GLY A CA 1
ATOM 2273 C C . GLY A 1 282 ? -23.554 30.017 30.757 1.00 25.02 282 GLY A C 1
ATOM 2274 O O . GLY A 1 282 ? -24.397 29.596 29.976 1.00 25.02 282 GLY A O 1
ATOM 2275 N N . SER A 1 283 ? -23.768 30.120 32.067 1.00 31.47 283 SER A N 1
ATOM 2276 C CA . SER A 1 283 ? -25.049 29.918 32.748 1.00 31.47 283 SER A CA 1
ATOM 2277 C C . SER A 1 283 ? -26.211 30.615 32.025 1.00 31.47 283 SER A C 1
ATOM 2279 O O . SER A 1 283 ? -26.289 31.842 32.043 1.00 31.47 283 SER A O 1
ATOM 2281 N N . ALA A 1 284 ? -27.169 29.845 31.507 1.00 25.64 284 ALA A N 1
ATOM 2282 C CA . ALA A 1 284 ? -28.508 30.338 31.201 1.00 25.64 284 ALA A CA 1
ATOM 2283 C C . ALA A 1 284 ? -29.554 29.265 31.533 1.00 25.64 284 ALA A C 1
ATOM 2285 O O . ALA A 1 284 ? -29.920 28.425 30.716 1.00 25.64 284 ALA A O 1
ATOM 2286 N N . ALA A 1 285 ? -30.037 29.300 32.774 1.00 29.83 285 ALA A N 1
ATOM 2287 C CA . ALA A 1 285 ? -31.360 28.798 33.099 1.00 29.83 285 ALA A CA 1
ATOM 2288 C C . ALA A 1 285 ? -32.385 29.847 32.648 1.00 29.83 285 ALA A C 1
ATOM 2290 O O . ALA A 1 285 ? -32.308 30.978 33.119 1.00 29.83 285 ALA A O 1
ATOM 2291 N N . THR A 1 286 ? -33.311 29.490 31.753 1.00 27.59 286 THR A N 1
ATOM 2292 C CA . THR A 1 286 ? -34.781 29.661 31.855 1.00 27.59 286 THR A CA 1
ATOM 2293 C C . THR A 1 286 ? -35.462 29.665 30.478 1.00 27.59 286 THR A C 1
ATOM 2295 O O . THR A 1 286 ? -35.135 30.452 29.602 1.00 27.59 286 THR A O 1
ATOM 2298 N N . THR A 1 287 ? -36.471 28.789 30.366 1.00 27.42 287 THR A N 1
ATOM 2299 C CA . THR A 1 287 ? -37.691 28.874 29.535 1.00 27.42 287 THR A CA 1
ATOM 2300 C C . THR A 1 287 ? -37.600 28.951 28.004 1.00 27.42 287 THR A C 1
ATOM 2302 O O . THR A 1 287 ? -37.294 29.994 27.446 1.00 27.42 287 THR A O 1
ATOM 2305 N N . GLY A 1 288 ? -38.139 27.904 27.359 1.00 26.11 288 GLY A N 1
ATOM 2306 C CA . GLY A 1 288 ? -39.096 28.057 26.253 1.00 26.11 288 GLY A CA 1
ATOM 2307 C C . GLY A 1 288 ? -38.593 27.741 24.842 1.00 26.11 288 GLY A C 1
ATOM 2308 O O . GLY A 1 288 ? -37.887 28.542 24.256 1.00 26.11 288 GLY A O 1
ATOM 2309 N N . GLN A 1 289 ? -39.090 26.624 24.290 1.00 23.11 289 GLN A N 1
ATOM 2310 C CA . GLN A 1 289 ? -39.158 26.277 22.858 1.00 23.11 289 GLN A CA 1
ATOM 2311 C C . GLN A 1 289 ? -37.823 26.085 22.113 1.00 23.11 289 GLN A C 1
ATOM 2313 O O . GLN A 1 289 ? -37.265 27.007 21.535 1.00 23.11 289 GLN A O 1
ATOM 2318 N N . PHE A 1 290 ? -37.380 24.826 22.033 1.00 24.78 290 PHE A N 1
ATOM 2319 C CA . PHE A 1 290 ? -36.495 24.377 20.958 1.00 24.78 290 PHE A CA 1
ATOM 2320 C C . PHE A 1 290 ? -37.351 24.096 19.717 1.00 24.78 290 PHE A C 1
ATOM 2322 O O . PHE A 1 290 ? -38.143 23.152 19.707 1.00 24.78 290 PHE A O 1
ATOM 2329 N N . GLU A 1 291 ? -37.234 24.941 18.693 1.00 22.58 291 GLU A N 1
ATOM 2330 C CA . GLU A 1 291 ? -37.749 24.640 17.358 1.00 22.58 291 GLU A CA 1
ATOM 2331 C C . GLU A 1 291 ? -36.926 23.506 16.735 1.00 22.58 291 GLU A C 1
ATOM 2333 O O . GLU A 1 291 ? -35.696 23.500 16.770 1.00 22.58 291 GLU A O 1
ATOM 2338 N N . ALA A 1 292 ? -37.632 22.526 16.170 1.00 26.28 292 ALA A N 1
ATOM 2339 C CA . ALA A 1 292 ? -37.064 21.402 15.445 1.00 26.28 292 ALA A CA 1
ATOM 2340 C C . ALA A 1 292 ? -36.499 21.873 14.093 1.00 26.28 292 ALA A C 1
ATOM 2342 O O . ALA A 1 292 ? -37.192 21.860 13.077 1.00 26.28 292 ALA A O 1
ATOM 2343 N N . GLY A 1 293 ? -35.238 22.298 14.086 1.00 24.23 293 GLY A N 1
ATOM 2344 C CA . GLY A 1 293 ? -34.437 22.505 12.884 1.00 24.23 293 GLY A CA 1
ATOM 2345 C C . GLY A 1 293 ? -33.263 21.534 12.880 1.00 24.23 293 GLY A C 1
ATOM 2346 O O . GLY A 1 293 ? -32.370 21.644 13.712 1.00 24.23 293 GLY A O 1
ATOM 2347 N N . GLY A 1 294 ? -33.267 20.566 11.962 1.00 30.11 294 GLY A N 1
ATOM 2348 C CA . GLY A 1 294 ? -32.100 19.726 11.699 1.00 30.11 294 GLY A CA 1
ATOM 2349 C C . GLY A 1 294 ? -30.993 20.563 11.065 1.00 30.11 294 GLY A C 1
ATOM 2350 O O . GLY A 1 294 ? -30.954 20.715 9.846 1.00 30.11 294 GLY A O 1
ATOM 2351 N N . GLU A 1 295 ? -30.108 21.133 11.878 1.00 33.41 295 GLU A N 1
ATOM 2352 C CA . GLU A 1 295 ? -28.873 21.732 11.381 1.00 33.41 295 GLU A CA 1
ATOM 2353 C C . GLU A 1 295 ? -27.915 20.606 10.980 1.00 33.41 295 GLU A C 1
ATOM 2355 O O . GLU A 1 295 ? -27.288 19.958 11.817 1.00 33.41 295 GLU A O 1
ATOM 2360 N N . ASN A 1 296 ? -27.817 20.350 9.673 1.00 39.75 296 ASN A N 1
ATOM 2361 C CA . ASN A 1 296 ? -26.710 19.583 9.113 1.00 39.75 296 ASN A CA 1
ATOM 2362 C C . ASN A 1 296 ? -25.400 20.225 9.589 1.00 39.75 296 ASN A C 1
ATOM 2364 O O . ASN A 1 296 ? -25.163 21.399 9.303 1.00 39.75 296 ASN A O 1
ATOM 2368 N N . ALA A 1 297 ? -24.560 19.468 10.298 1.00 50.25 297 ALA A N 1
ATOM 2369 C CA . ALA A 1 297 ? -23.230 19.920 10.689 1.00 50.25 297 ALA A CA 1
ATOM 2370 C C . ALA A 1 297 ? -22.468 20.406 9.444 1.00 50.25 297 ALA A C 1
ATOM 2372 O O . ALA A 1 297 ? -22.190 19.625 8.529 1.00 50.25 297 ALA A O 1
ATOM 2373 N N . SER A 1 298 ? -22.173 21.706 9.375 1.00 60.91 298 SER A N 1
ATOM 2374 C CA . SER A 1 298 ? -21.382 22.273 8.288 1.00 60.91 298 SER A CA 1
ATOM 2375 C C . SER A 1 298 ? -19.908 22.008 8.565 1.00 60.91 298 SER A C 1
ATOM 2377 O O . SER A 1 298 ? -19.305 22.600 9.463 1.00 60.91 298 SER A O 1
ATOM 2379 N N . PHE A 1 299 ? -19.329 21.093 7.793 1.00 71.12 299 PHE A N 1
ATOM 2380 C CA . PHE A 1 299 ? -17.899 20.828 7.817 1.00 71.12 299 PHE A CA 1
ATOM 2381 C C . PHE A 1 299 ? -17.174 21.777 6.869 1.00 71.12 299 PHE A C 1
ATOM 2383 O O . PHE A 1 299 ? -17.499 21.863 5.685 1.00 71.12 299 PHE A O 1
ATOM 2390 N N . TRP A 1 300 ? -16.156 22.456 7.388 1.00 80.25 300 TRP A N 1
ATOM 2391 C CA . TRP A 1 300 ? -15.135 23.085 6.566 1.00 80.25 300 TRP A CA 1
ATOM 2392 C C . TRP A 1 300 ? -14.140 22.017 6.119 1.00 80.25 300 TRP A C 1
ATOM 2394 O O . TRP A 1 300 ? -13.551 21.333 6.957 1.00 80.25 300 TRP A O 1
ATOM 2404 N N . GLU A 1 301 ? -13.952 21.874 4.811 1.00 84.75 301 GLU A N 1
ATOM 2405 C CA . GLU A 1 301 ? -13.035 20.904 4.218 1.00 84.75 301 GLU A CA 1
ATOM 2406 C C . GLU A 1 301 ? -11.951 21.618 3.408 1.00 84.75 301 GLU A C 1
ATOM 2408 O O . GLU A 1 301 ? -12.238 22.503 2.601 1.00 84.75 301 GLU A O 1
ATOM 2413 N N . GLU A 1 302 ? -10.696 21.234 3.626 1.00 85.56 302 GLU A N 1
ATOM 2414 C CA . GLU A 1 302 ? -9.530 21.860 3.007 1.00 85.56 302 GLU A CA 1
ATOM 2415 C C . GLU A 1 302 ? -8.528 20.803 2.540 1.00 85.56 302 GLU A C 1
ATOM 2417 O O . GLU A 1 302 ? -8.196 19.867 3.272 1.00 85.56 302 GLU A O 1
ATOM 2422 N N . LYS A 1 303 ? -8.016 20.960 1.315 1.00 83.94 303 LYS A N 1
ATOM 2423 C CA . LYS A 1 303 ? -6.899 20.152 0.818 1.00 83.94 303 LYS A CA 1
ATOM 2424 C C . LYS A 1 303 ? -5.587 20.761 1.284 1.00 83.94 303 LYS A C 1
ATOM 2426 O O . LYS A 1 303 ? -5.318 21.920 0.989 1.00 83.94 303 LYS A O 1
ATOM 2431 N N . LEU A 1 304 ? -4.754 19.954 1.929 1.00 82.62 304 LEU A N 1
ATOM 2432 C CA . LEU A 1 304 ? -3.412 20.354 2.325 1.00 82.62 304 LEU A CA 1
ATOM 2433 C C . LEU A 1 304 ? -2.358 19.721 1.431 1.00 82.62 304 LEU A C 1
ATOM 2435 O O . LEU A 1 304 ? -2.411 18.525 1.138 1.00 82.62 304 LEU A O 1
ATOM 2439 N N . HIS A 1 305 ? -1.365 20.530 1.066 1.00 82.81 305 HIS A N 1
ATOM 2440 C CA . HIS A 1 305 ? -0.161 20.094 0.375 1.00 82.81 305 HIS A CA 1
ATOM 2441 C C . HIS A 1 305 ? 1.071 20.722 1.043 1.00 82.81 305 HIS A C 1
ATOM 2443 O O . HIS A 1 305 ? 1.585 21.767 0.635 1.00 82.81 305 HIS A O 1
ATOM 2449 N N . LEU A 1 306 ? 1.556 20.069 2.098 1.00 80.19 306 LEU A N 1
ATOM 2450 C CA . LEU A 1 306 ? 2.624 20.589 2.949 1.00 80.19 306 LEU A CA 1
ATOM 2451 C C . LEU A 1 306 ? 3.976 19.984 2.578 1.00 80.19 306 LEU A C 1
ATOM 2453 O O . LEU A 1 306 ? 4.066 18.813 2.222 1.00 80.19 306 LEU A O 1
ATOM 2457 N N . ARG A 1 307 ? 5.060 20.738 2.755 1.00 77.25 307 ARG A N 1
ATOM 2458 C CA . ARG A 1 307 ? 6.434 20.216 2.730 1.00 77.25 307 ARG A CA 1
ATOM 2459 C C . ARG A 1 307 ? 7.021 20.213 4.124 1.00 77.25 307 ARG A C 1
ATOM 2461 O O . ARG A 1 307 ? 6.875 21.189 4.852 1.00 77.25 307 ARG A O 1
ATOM 2468 N N . GLY A 1 308 ? 7.748 19.163 4.473 1.00 76.62 308 GLY A N 1
ATOM 2469 C CA . GLY A 1 308 ? 8.485 19.154 5.727 1.00 76.62 308 GLY A CA 1
ATOM 2470 C C . GLY A 1 308 ? 9.164 17.829 6.015 1.00 76.62 308 GLY A C 1
ATOM 2471 O O . GLY A 1 308 ? 9.521 17.092 5.095 1.00 76.62 308 GLY A O 1
ATOM 2472 N N . ASN A 1 309 ? 9.392 17.549 7.290 1.00 75.88 309 ASN A N 1
ATOM 2473 C CA . ASN A 1 309 ? 10.255 16.465 7.725 1.00 75.88 309 ASN A CA 1
ATOM 2474 C C . ASN A 1 309 ? 9.486 15.373 8.449 1.00 75.88 309 ASN A C 1
ATOM 2476 O O . ASN A 1 309 ? 8.542 15.641 9.184 1.00 75.88 309 ASN A O 1
ATOM 2480 N N . PHE A 1 310 ? 9.947 14.147 8.252 1.00 83.38 310 PHE A N 1
ATOM 2481 C CA . PHE A 1 310 ? 9.642 12.985 9.062 1.00 83.38 310 PHE A CA 1
ATOM 2482 C C . PHE A 1 310 ? 10.905 12.610 9.831 1.00 83.38 310 PHE A C 1
ATOM 2484 O O . PHE A 1 310 ? 11.954 12.338 9.238 1.00 83.38 310 PHE A O 1
ATOM 2491 N N . ILE A 1 311 ? 10.817 12.609 11.154 1.00 77.75 311 ILE A N 1
ATOM 2492 C CA . ILE A 1 311 ? 11.932 12.309 12.043 1.00 77.75 311 ILE A CA 1
ATOM 2493 C C . ILE A 1 311 ? 11.546 11.175 12.958 1.00 77.75 311 ILE A C 1
ATOM 2495 O O . ILE A 1 311 ? 10.471 11.159 13.559 1.00 77.75 311 ILE A O 1
ATOM 2499 N N . ARG A 1 312 ? 12.482 10.244 13.090 1.00 82.75 312 ARG A N 1
ATOM 2500 C CA . ARG A 1 312 ? 12.369 9.134 14.013 1.00 82.75 312 ARG A CA 1
ATOM 2501 C C . ARG A 1 312 ? 13.578 9.082 14.920 1.00 82.75 312 ARG A C 1
ATOM 2503 O O . ARG A 1 312 ? 14.718 9.099 14.456 1.00 82.75 312 ARG A O 1
ATOM 2510 N N . ILE A 1 313 ? 13.315 8.908 16.208 1.00 73.94 313 ILE A N 1
ATOM 2511 C CA . ILE A 1 313 ? 14.332 8.831 17.250 1.00 73.94 313 ILE A CA 1
ATOM 2512 C C . ILE A 1 313 ? 14.060 7.606 18.112 1.00 73.94 313 ILE A C 1
ATOM 2514 O O . ILE A 1 313 ? 12.923 7.325 18.494 1.00 73.94 313 ILE A O 1
ATOM 2518 N N . ARG A 1 314 ? 15.117 6.852 18.413 1.00 70.31 314 ARG A N 1
ATOM 2519 C CA . ARG A 1 314 ? 15.087 5.790 19.420 1.00 70.31 314 ARG A CA 1
ATOM 2520 C C . ARG A 1 314 ? 15.872 6.254 20.634 1.00 70.31 314 ARG A C 1
ATOM 2522 O O . ARG A 1 314 ? 17.095 6.400 20.564 1.00 70.31 314 ARG A O 1
ATOM 2529 N N . HIS A 1 315 ? 15.161 6.482 21.730 1.00 65.81 315 HIS A N 1
ATOM 2530 C CA . HIS A 1 315 ? 15.756 6.882 22.994 1.00 65.81 315 HIS A CA 1
ATOM 2531 C C . HIS A 1 315 ? 16.404 5.665 23.663 1.00 65.81 315 HIS A C 1
ATOM 2533 O O . HIS A 1 315 ? 15.808 4.592 23.700 1.00 65.81 315 HIS A O 1
ATOM 2539 N N . PRO A 1 316 ? 17.632 5.780 24.186 1.00 54.84 316 PRO A N 1
ATOM 2540 C CA . PRO A 1 316 ? 18.268 4.677 24.893 1.00 54.84 316 PRO A CA 1
ATOM 2541 C C . PRO A 1 316 ? 17.607 4.405 26.252 1.00 54.84 316 PRO A C 1
ATOM 2543 O O . PRO A 1 316 ? 17.038 5.298 26.873 1.00 54.84 316 PRO A O 1
ATOM 2546 N N . GLN A 1 317 ? 17.751 3.170 26.741 1.00 55.09 317 GLN A N 1
ATOM 2547 C CA . GLN A 1 317 ? 17.274 2.752 28.064 1.00 55.09 317 GLN A CA 1
ATOM 2548 C C . GLN A 1 317 ? 17.824 3.631 29.200 1.00 55.09 317 GLN A C 1
ATOM 2550 O O . GLN A 1 317 ? 19.016 3.963 29.215 1.00 55.09 317 GLN A O 1
ATOM 2555 N N . GLY A 1 318 ? 16.981 3.903 30.203 1.00 48.62 318 GLY A N 1
ATOM 2556 C CA . GLY A 1 318 ? 17.426 4.399 31.507 1.00 48.62 318 GLY A CA 1
ATOM 2557 C C . GLY A 1 318 ? 17.744 5.894 31.586 1.00 48.62 318 GLY A C 1
ATOM 2558 O O . GLY A 1 318 ? 18.643 6.267 32.337 1.00 48.62 318 GLY A O 1
ATOM 2559 N N . LEU A 1 319 ? 16.995 6.759 30.889 1.00 45.75 319 LEU A N 1
ATOM 2560 C CA . LEU A 1 319 ? 17.029 8.223 31.101 1.00 45.75 319 LEU A CA 1
ATOM 2561 C C . LEU A 1 319 ? 16.789 8.640 32.576 1.00 45.75 319 LEU A C 1
ATOM 2563 O O . LEU A 1 319 ? 17.081 9.772 32.939 1.00 45.75 319 LEU A O 1
ATOM 2567 N N . GLY A 1 320 ? 16.326 7.722 33.438 1.00 36.78 320 GLY A N 1
ATOM 2568 C CA . GLY A 1 320 ? 16.130 7.926 34.878 1.00 36.78 320 GLY A CA 1
ATOM 2569 C C . GLY A 1 320 ? 17.274 7.485 35.806 1.00 36.78 320 GLY A C 1
ATOM 2570 O O . GLY A 1 320 ? 17.131 7.617 37.018 1.00 36.78 320 GLY A O 1
ATOM 2571 N N . VAL A 1 321 ? 18.401 6.960 35.302 1.00 37.16 321 VAL A N 1
ATOM 2572 C CA . VAL A 1 321 ? 19.568 6.642 36.148 1.00 37.16 321 VAL A CA 1
ATOM 2573 C C . VAL A 1 321 ? 20.747 7.494 35.699 1.00 37.16 321 VAL A C 1
ATOM 2575 O O . VAL A 1 321 ? 21.189 7.391 34.556 1.00 37.16 321 VAL A O 1
ATOM 2578 N N . ASP A 1 322 ? 21.286 8.273 36.636 1.00 40.66 322 ASP A N 1
ATOM 2579 C CA . ASP A 1 322 ? 22.403 9.240 36.581 1.00 40.66 322 ASP A CA 1
ATOM 2580 C C . ASP A 1 322 ? 23.736 8.711 35.979 1.00 40.66 322 ASP A C 1
ATOM 2582 O O . ASP A 1 322 ? 24.792 9.326 36.074 1.00 40.66 322 ASP A O 1
ATOM 2586 N N . ARG A 1 323 ? 23.720 7.521 35.368 1.00 40.75 323 ARG A N 1
ATOM 2587 C CA . ARG A 1 323 ? 24.852 6.826 34.745 1.00 40.75 323 ARG A CA 1
ATOM 2588 C C . ARG A 1 323 ? 24.973 7.057 33.233 1.00 40.75 323 ARG A C 1
ATOM 2590 O O . ARG A 1 323 ? 25.963 6.615 32.656 1.00 40.75 323 ARG A O 1
ATOM 2597 N N . SER A 1 324 ? 23.982 7.660 32.565 1.00 48.91 324 SER A N 1
ATOM 2598 C CA . SER A 1 324 ? 23.972 7.805 31.094 1.00 48.91 324 SER A CA 1
ATOM 2599 C C . SER A 1 324 ? 24.614 9.098 30.577 1.00 48.91 324 SER A C 1
ATOM 2601 O O . SER A 1 324 ? 25.045 9.127 29.427 1.00 48.91 324 SER A O 1
ATOM 2603 N N . GLY A 1 325 ? 24.692 10.151 31.398 1.00 54.25 325 GLY A N 1
ATOM 2604 C CA . GLY A 1 325 ? 25.267 11.449 31.034 1.00 54.25 325 GLY A CA 1
ATOM 2605 C C . GLY A 1 325 ? 24.444 12.302 30.051 1.00 54.25 325 GLY A C 1
ATOM 2606 O O . GLY A 1 325 ? 24.780 13.468 29.862 1.00 54.25 325 GLY A O 1
ATOM 2607 N N . LEU A 1 326 ? 23.376 11.777 29.429 1.00 56.16 326 LEU A N 1
ATOM 2608 C CA . LEU A 1 326 ? 22.415 12.540 28.616 1.00 56.16 326 LEU A CA 1
ATOM 2609 C C . LEU A 1 326 ? 21.210 12.926 29.486 1.00 56.16 326 LEU A C 1
ATOM 2611 O O . LEU A 1 326 ? 20.567 12.051 30.060 1.00 56.16 326 LEU A O 1
ATOM 2615 N N . LYS A 1 327 ? 20.902 14.223 29.551 1.00 60.00 327 LYS A N 1
ATOM 2616 C CA . LYS A 1 327 ? 19.789 14.791 30.317 1.00 60.00 327 LYS A CA 1
ATOM 2617 C C . LYS A 1 327 ? 18.481 14.797 29.519 1.00 60.00 327 LYS A C 1
ATOM 2619 O O . LYS A 1 327 ? 17.466 14.358 30.040 1.00 60.00 327 LYS A O 1
ATOM 2624 N N . GLU A 1 328 ? 18.506 15.304 28.284 1.00 61.72 328 GLU A N 1
ATOM 2625 C CA . GLU A 1 328 ? 17.316 15.467 27.426 1.00 61.72 328 GLU A CA 1
ATOM 2626 C C . GLU A 1 328 ? 17.698 15.665 25.941 1.00 61.72 328 GLU A C 1
ATOM 2628 O O . GLU A 1 328 ? 18.854 15.959 25.622 1.00 61.72 328 GLU A O 1
ATOM 2633 N N . ILE A 1 329 ? 16.728 15.500 25.033 1.00 62.97 329 ILE A N 1
ATOM 2634 C CA . ILE A 1 329 ? 16.836 15.750 23.579 1.00 62.97 329 ILE A CA 1
ATOM 2635 C C . ILE A 1 329 ? 15.799 16.801 23.153 1.00 62.97 329 ILE A C 1
ATOM 2637 O O . ILE A 1 329 ? 14.671 16.442 22.823 1.00 62.97 329 ILE A O 1
ATOM 2641 N N . SER A 1 330 ? 16.097 18.094 23.176 1.00 61.56 330 SER A N 1
ATOM 2642 C CA . SER A 1 330 ? 15.078 19.098 22.841 1.00 61.56 330 SER A CA 1
ATOM 2643 C C . SER A 1 330 ? 14.908 19.272 21.331 1.00 61.56 330 SER A C 1
ATOM 2645 O O . SER A 1 330 ? 15.876 19.231 20.571 1.00 61.56 330 SER A O 1
ATOM 2647 N N . HIS A 1 331 ? 13.669 19.503 20.891 1.00 61.69 331 HIS A N 1
ATOM 2648 C CA . HIS A 1 331 ? 13.358 19.876 19.512 1.00 61.69 331 HIS A CA 1
ATOM 2649 C C . HIS A 1 331 ? 12.832 21.310 19.471 1.00 61.69 331 HIS A C 1
ATOM 2651 O O . HIS A 1 331 ? 11.882 21.662 20.173 1.00 61.69 331 HIS A O 1
ATOM 2657 N N . GLN A 1 332 ? 13.456 22.136 18.640 1.00 57.84 332 GLN A N 1
ATOM 2658 C CA . GLN A 1 332 ? 13.019 23.485 18.313 1.00 57.84 332 GLN A CA 1
ATOM 2659 C C . GLN A 1 332 ? 12.639 23.526 16.839 1.00 57.84 332 GLN A C 1
ATOM 2661 O O . GLN A 1 332 ? 13.402 23.093 15.975 1.00 57.84 332 GLN A O 1
ATOM 2666 N N . ILE A 1 333 ? 11.444 24.033 16.561 1.00 57.72 333 ILE A N 1
ATOM 2667 C CA . ILE A 1 333 ? 10.930 24.207 15.207 1.00 57.72 333 ILE A CA 1
ATOM 2668 C C . ILE A 1 333 ? 10.632 25.690 15.042 1.00 57.72 333 ILE A C 1
ATOM 2670 O O . ILE A 1 333 ? 9.874 26.270 15.819 1.00 57.72 333 ILE A O 1
ATOM 2674 N N . ALA A 1 334 ? 11.244 26.286 14.032 1.00 55.34 334 ALA A N 1
ATOM 2675 C CA . ALA A 1 334 ? 11.047 27.664 13.633 1.00 55.34 334 ALA A CA 1
ATOM 2676 C C . ALA A 1 334 ? 10.460 27.681 12.224 1.00 55.34 334 ALA A C 1
ATOM 2678 O O . ALA A 1 334 ? 10.955 26.989 11.335 1.00 55.34 334 ALA A O 1
ATOM 2679 N N . VAL A 1 335 ? 9.407 28.470 12.024 1.00 53.16 335 VAL A N 1
ATOM 2680 C CA . VAL A 1 335 ? 8.758 28.638 10.719 1.00 53.16 335 VAL A CA 1
ATOM 2681 C C . VAL A 1 335 ? 8.884 30.096 10.290 1.00 53.16 335 VAL A C 1
ATOM 2683 O O . VAL A 1 335 ? 8.584 30.998 11.075 1.00 53.16 335 VAL A O 1
ATOM 2686 N N . SER A 1 336 ? 9.371 30.341 9.073 1.00 51.59 336 SER A N 1
ATOM 2687 C CA . SER A 1 336 ? 9.452 31.684 8.489 1.00 51.59 336 SER A CA 1
ATOM 2688 C C . SER A 1 336 ? 8.103 32.120 7.908 1.00 51.59 336 SER A C 1
ATOM 2690 O O . SER A 1 336 ? 7.257 31.290 7.580 1.00 51.59 336 SER A O 1
ATOM 2692 N N . ALA A 1 337 ? 7.925 33.427 7.687 1.00 48.97 337 ALA A N 1
ATOM 2693 C CA . ALA A 1 337 ? 6.739 33.970 7.012 1.00 48.97 337 ALA A CA 1
ATOM 2694 C C . ALA A 1 337 ? 6.572 33.472 5.561 1.00 48.97 337 ALA A C 1
ATOM 2696 O O . ALA A 1 337 ? 5.485 33.563 5.005 1.00 48.97 337 ALA A O 1
ATOM 2697 N N . ARG A 1 338 ? 7.638 32.935 4.948 1.00 49.62 338 ARG A N 1
ATOM 2698 C CA . ARG A 1 338 ? 7.618 32.337 3.602 1.00 49.62 338 ARG A CA 1
ATOM 2699 C C . ARG A 1 338 ? 7.350 30.825 3.620 1.00 49.62 338 ARG A C 1
ATOM 2701 O O . ARG A 1 338 ? 7.457 30.180 2.579 1.00 49.62 338 ARG A O 1
ATOM 2708 N N . GLY A 1 339 ? 7.034 30.246 4.782 1.00 51.06 339 GLY A N 1
ATOM 2709 C CA . GLY A 1 339 ? 6.820 28.805 4.926 1.00 51.06 339 GLY A CA 1
ATOM 2710 C C . GLY A 1 339 ? 8.125 28.006 4.873 1.00 51.06 339 GLY A C 1
ATOM 2711 O O . GLY A 1 339 ? 8.179 26.931 4.283 1.00 51.06 339 GLY A O 1
ATOM 2712 N N . HIS A 1 340 ? 9.216 28.533 5.439 1.00 56.00 340 HIS A N 1
ATOM 2713 C CA . HIS A 1 340 ? 10.453 27.765 5.620 1.00 56.00 340 HIS A CA 1
ATOM 2714 C C . HIS A 1 340 ? 10.520 27.193 7.025 1.00 56.00 340 HIS A C 1
ATOM 2716 O O . HIS A 1 340 ? 10.368 27.940 7.985 1.00 56.00 340 HIS A O 1
ATOM 2722 N N . ILE A 1 341 ? 10.798 25.898 7.153 1.00 57.34 341 ILE A N 1
ATOM 2723 C CA . ILE A 1 341 ? 10.988 25.224 8.439 1.00 57.34 341 ILE A CA 1
ATOM 2724 C C . ILE A 1 341 ? 12.484 25.120 8.714 1.00 57.34 341 ILE A C 1
ATOM 2726 O O . ILE A 1 341 ? 13.213 24.479 7.959 1.00 57.34 341 ILE A O 1
ATOM 2730 N N . VAL A 1 342 ? 12.935 25.691 9.826 1.00 59.00 342 VAL A N 1
ATOM 2731 C CA . VAL A 1 342 ? 14.200 25.333 10.470 1.00 59.00 342 VAL A CA 1
ATOM 2732 C C . VAL A 1 342 ? 13.855 24.415 11.630 1.00 59.00 342 VAL A C 1
ATOM 2734 O O . VAL A 1 342 ? 13.101 24.788 12.526 1.00 59.00 342 VAL A O 1
ATOM 2737 N N . GLN A 1 343 ? 14.429 23.222 11.637 1.00 59.56 343 GLN A N 1
ATOM 2738 C CA . GLN A 1 343 ? 14.303 22.304 12.750 1.00 59.56 343 GLN A CA 1
ATOM 2739 C C . GLN A 1 343 ? 15.668 22.064 13.378 1.00 59.56 343 GLN A C 1
ATOM 2741 O O . GLN A 1 343 ? 16.627 21.723 12.694 1.00 59.56 343 GLN A O 1
ATOM 2746 N N . ILE A 1 344 ? 15.755 22.228 14.694 1.00 61.06 344 ILE A N 1
ATOM 2747 C CA . ILE A 1 344 ? 16.968 22.024 15.480 1.00 61.06 344 ILE A CA 1
ATOM 2748 C C . ILE A 1 344 ? 16.654 21.007 16.564 1.00 61.06 344 ILE A C 1
ATOM 2750 O O . ILE A 1 344 ? 15.716 21.162 17.337 1.00 61.06 344 ILE A O 1
ATOM 2754 N N . SER A 1 345 ? 17.446 19.951 16.607 1.00 62.47 345 SER A N 1
ATOM 2755 C CA . SER A 1 345 ? 17.404 18.916 17.627 1.00 62.47 345 SER A CA 1
ATOM 2756 C C . SER A 1 345 ? 18.674 19.017 18.455 1.00 62.47 345 SER A C 1
ATOM 2758 O O . SER A 1 345 ? 19.769 19.069 17.901 1.00 62.47 345 SER A O 1
ATOM 2760 N N . THR A 1 346 ? 18.544 19.054 19.771 1.00 65.06 346 THR A N 1
ATOM 2761 C CA . THR A 1 346 ? 19.651 19.368 20.668 1.00 65.06 346 THR A CA 1
ATOM 2762 C C . THR A 1 346 ? 19.787 18.296 21.736 1.00 65.06 346 THR A C 1
ATOM 2764 O O . THR A 1 346 ? 18.844 18.034 22.472 1.00 65.06 346 THR A O 1
ATOM 2767 N N . LEU A 1 347 ? 20.963 17.674 21.841 1.00 65.38 347 LEU A N 1
ATOM 2768 C CA . LEU A 1 347 ? 21.294 16.750 22.926 1.00 65.38 347 LEU A CA 1
ATOM 2769 C C . LEU A 1 347 ? 21.909 17.528 24.087 1.00 65.38 347 LEU A C 1
ATOM 2771 O O . LEU A 1 347 ? 22.990 18.105 23.942 1.00 65.38 347 LEU A O 1
ATOM 2775 N N . ASN A 1 348 ? 21.244 17.499 25.235 1.00 62.97 348 ASN A N 1
ATOM 2776 C CA . ASN A 1 348 ? 21.691 18.162 26.454 1.00 62.97 348 ASN A CA 1
ATOM 2777 C C . ASN A 1 348 ? 22.314 17.118 27.382 1.00 62.97 348 ASN A C 1
ATOM 2779 O O . ASN A 1 348 ? 21.673 16.120 27.712 1.00 62.97 348 ASN A O 1
ATOM 2783 N N . PHE A 1 349 ? 23.552 17.332 27.825 1.00 65.06 349 PHE A N 1
ATOM 2784 C CA . PHE A 1 349 ? 24.283 16.379 28.667 1.00 65.06 349 PHE A CA 1
ATOM 2785 C C . PHE A 1 349 ? 24.345 16.858 30.124 1.00 65.06 349 PHE A C 1
ATOM 2787 O O . PHE A 1 349 ? 24.485 18.047 30.384 1.00 65.06 349 PHE A O 1
ATOM 2794 N N . SER A 1 350 ? 24.243 15.945 31.094 1.00 57.91 350 SER A N 1
ATOM 2795 C CA . SER A 1 350 ? 24.226 16.277 32.529 1.00 57.91 350 SER A CA 1
ATOM 2796 C C . SER A 1 350 ? 25.594 16.710 33.069 1.00 57.91 350 SER A C 1
ATOM 2798 O O . SER A 1 350 ? 25.658 17.474 34.029 1.00 57.91 350 SER A O 1
ATOM 2800 N N . HIS A 1 351 ? 26.687 16.252 32.452 1.00 54.97 351 HIS A N 1
ATOM 2801 C CA . HIS A 1 351 ? 28.059 16.505 32.913 1.00 54.97 351 HIS A CA 1
ATOM 2802 C C . HIS A 1 351 ? 28.760 17.680 32.208 1.00 54.97 351 HIS A C 1
ATOM 2804 O O . HIS A 1 351 ? 29.900 17.993 32.544 1.00 54.97 351 HIS A O 1
ATOM 2810 N N . THR A 1 352 ? 28.111 18.344 31.245 1.00 53.16 352 THR A N 1
ATOM 2811 C CA . THR A 1 352 ? 28.680 19.493 30.521 1.00 53.16 352 THR A CA 1
ATOM 2812 C C . THR A 1 352 ? 27.673 20.631 30.429 1.00 53.16 352 THR A C 1
ATOM 2814 O O . THR A 1 352 ? 26.511 20.395 30.132 1.00 53.16 352 THR A O 1
ATOM 2817 N N . SER A 1 353 ? 28.115 21.883 30.562 1.00 51.88 353 SER A N 1
ATOM 2818 C CA . SER A 1 353 ? 27.283 23.076 30.317 1.00 51.88 353 SER A CA 1
ATOM 2819 C C . SER A 1 353 ? 26.970 23.333 28.832 1.00 51.88 353 SER A C 1
ATOM 2821 O O . SER A 1 353 ? 26.458 24.396 28.488 1.00 51.88 353 SER A O 1
ATOM 2823 N N . ARG A 1 354 ? 27.314 22.393 27.941 1.00 55.25 354 ARG A N 1
ATOM 2824 C CA . ARG A 1 354 ? 27.189 22.522 26.486 1.00 55.25 354 ARG A CA 1
ATOM 2825 C C . ARG A 1 354 ? 26.235 21.487 25.919 1.00 55.25 354 ARG A C 1
ATOM 2827 O O . ARG A 1 354 ? 26.175 20.355 26.397 1.00 55.25 354 ARG A O 1
ATOM 2834 N N . ASN A 1 355 ? 25.581 21.883 24.836 1.00 60.56 355 ASN A N 1
ATOM 2835 C CA . ASN A 1 355 ? 24.581 21.094 24.145 1.00 60.56 355 ASN A CA 1
ATOM 2836 C C . ASN A 1 355 ? 25.047 20.788 22.719 1.00 60.56 355 ASN A C 1
ATOM 2838 O O . ASN A 1 355 ? 25.697 21.616 22.083 1.00 60.56 355 ASN A O 1
ATOM 2842 N N . LEU A 1 356 ? 24.723 19.602 22.212 1.00 58.84 356 LEU A N 1
ATOM 2843 C CA . LEU A 1 356 ? 25.016 19.227 20.833 1.00 58.84 356 LEU A CA 1
ATOM 2844 C C . LEU A 1 356 ? 23.769 19.438 19.979 1.00 58.84 356 LEU A C 1
ATOM 2846 O O . LEU A 1 356 ? 22.886 18.583 19.965 1.00 58.84 356 LEU A O 1
ATOM 2850 N N . ALA A 1 357 ? 23.704 20.558 19.264 1.00 57.50 357 ALA A N 1
ATOM 2851 C CA . ALA A 1 357 ? 22.611 20.848 18.346 1.00 57.50 357 ALA A CA 1
ATOM 2852 C C . ALA A 1 357 ? 22.915 20.311 16.944 1.00 57.50 357 ALA A C 1
ATOM 2854 O O . ALA A 1 357 ? 24.021 20.461 16.430 1.00 57.50 357 ALA A O 1
ATOM 2855 N N . PHE A 1 358 ? 21.929 19.715 16.293 1.00 60.62 358 PHE A N 1
ATOM 2856 C CA . PHE A 1 358 ? 21.942 19.378 14.877 1.00 60.62 358 PHE A CA 1
ATOM 2857 C C . PHE A 1 358 ? 20.614 19.775 14.262 1.00 60.62 358 PHE A C 1
ATOM 2859 O O . PHE A 1 358 ? 19.568 19.637 14.885 1.00 60.62 358 PHE A O 1
ATOM 2866 N N . GLY A 1 359 ? 20.652 20.293 13.042 1.00 53.81 359 GLY A N 1
ATOM 2867 C CA . GLY A 1 359 ? 19.453 20.839 12.431 1.00 53.81 359 GLY A CA 1
ATOM 2868 C C . GLY A 1 359 ? 19.321 20.545 10.954 1.00 53.81 359 GLY A C 1
ATOM 2869 O O . GLY A 1 359 ? 20.293 20.232 10.253 1.00 53.81 359 GLY A O 1
ATOM 2870 N N . SER A 1 360 ? 18.088 20.692 10.508 1.00 55.03 360 SER A N 1
ATOM 2871 C CA . SER A 1 360 ? 17.659 20.568 9.136 1.00 55.03 360 SER A CA 1
ATOM 2872 C C . SER A 1 360 ? 16.795 21.754 8.745 1.00 55.03 360 SER A C 1
ATOM 2874 O O . SER A 1 360 ? 16.264 22.488 9.579 1.00 55.03 360 SER A O 1
ATOM 2876 N N . PHE A 1 361 ? 16.723 21.985 7.442 1.00 54.09 361 PHE A N 1
ATOM 2877 C CA . PHE A 1 361 ? 15.994 23.098 6.870 1.00 54.09 361 PHE A CA 1
ATOM 2878 C C . PHE A 1 361 ? 15.174 22.597 5.691 1.00 54.09 361 PHE A C 1
ATOM 2880 O O . PHE A 1 361 ? 15.709 21.923 4.808 1.00 54.09 361 PHE A O 1
ATOM 2887 N N . VAL A 1 362 ? 13.891 22.944 5.676 1.00 54.78 362 VAL A N 1
ATOM 2888 C CA . VAL A 1 362 ? 12.978 22.676 4.567 1.00 54.78 362 VAL A CA 1
ATOM 2889 C C . VAL A 1 362 ? 12.431 24.007 4.075 1.00 54.78 362 VAL A C 1
ATOM 2891 O O . VAL A 1 362 ? 11.696 24.683 4.788 1.00 54.78 362 VAL A O 1
ATOM 2894 N N . GLY A 1 363 ? 12.805 24.388 2.853 1.00 48.28 363 GLY A N 1
ATOM 2895 C CA . GLY A 1 363 ? 12.391 25.640 2.226 1.00 48.28 363 GLY A CA 1
ATOM 2896 C C . GLY A 1 363 ? 11.500 25.443 0.996 1.00 48.28 363 GLY A C 1
ATOM 2897 O O . GLY A 1 363 ? 11.616 24.469 0.249 1.00 48.28 363 GLY A O 1
ATOM 2898 N N . THR A 1 364 ? 10.627 26.413 0.762 1.00 38.59 364 THR A N 1
ATOM 2899 C CA . THR A 1 364 ? 9.851 26.631 -0.456 1.00 38.59 364 THR A CA 1
ATOM 2900 C C . THR A 1 364 ? 10.678 27.577 -1.339 1.00 38.59 364 THR A C 1
ATOM 2902 O O . THR A 1 364 ? 10.812 28.751 -1.026 1.00 38.59 364 THR A O 1
ATOM 2905 N N . SER A 1 365 ? 11.363 27.013 -2.344 1.00 36.84 365 SER A N 1
ATOM 2906 C CA . SER A 1 365 ? 12.111 27.671 -3.445 1.00 36.84 365 SER A CA 1
ATOM 2907 C C . SER A 1 365 ? 12.759 29.047 -3.188 1.00 36.84 365 SER A C 1
ATOM 2909 O O . SER A 1 365 ? 12.075 30.059 -3.062 1.00 36.84 365 SER A O 1
ATOM 2911 N N . GLY A 1 366 ? 14.092 29.101 -3.301 1.00 39.94 366 GLY A N 1
ATOM 2912 C CA . GLY A 1 366 ? 14.860 30.344 -3.375 1.00 39.94 366 GLY A CA 1
ATOM 2913 C C . GLY A 1 366 ? 15.696 30.602 -2.126 1.00 39.94 366 GLY A C 1
ATOM 2914 O O . GLY A 1 366 ? 15.242 31.234 -1.174 1.00 39.94 366 GLY A O 1
ATOM 2915 N N . PHE A 1 367 ? 16.957 30.169 -2.154 1.00 38.50 367 PHE A N 1
ATOM 2916 C CA . PHE A 1 367 ? 17.986 30.654 -1.232 1.00 38.50 367 PHE A CA 1
ATOM 2917 C C . PHE A 1 367 ? 18.194 32.166 -1.429 1.00 38.50 367 PHE A C 1
ATOM 2919 O O . PHE A 1 367 ? 19.004 32.594 -2.251 1.00 38.50 367 PHE A O 1
ATOM 2926 N N . LYS A 1 368 ? 17.461 32.990 -0.678 1.00 34.50 368 LYS A N 1
ATOM 2927 C CA . LYS A 1 368 ? 17.809 34.407 -0.476 1.00 34.50 368 LYS A CA 1
ATOM 2928 C C . LYS A 1 368 ? 18.047 34.764 0.986 1.00 34.50 368 LYS A C 1
ATOM 2930 O O . LYS A 1 368 ? 18.871 35.634 1.243 1.00 34.50 368 LYS A O 1
ATOM 2935 N N . ASP A 1 369 ? 17.419 34.058 1.920 1.00 36.44 369 ASP A N 1
ATOM 2936 C CA . ASP A 1 369 ? 17.593 34.315 3.348 1.00 36.44 369 ASP A CA 1
ATOM 2937 C C . ASP A 1 369 ? 18.613 33.314 3.913 1.00 36.44 369 ASP A C 1
ATOM 2939 O O . ASP A 1 369 ? 18.436 32.098 3.815 1.00 36.44 369 ASP A O 1
ATOM 2943 N N . SER A 1 370 ? 19.730 33.806 4.453 1.00 40.25 370 SER A N 1
ATOM 2944 C CA . SER A 1 370 ? 20.713 32.941 5.110 1.00 40.25 370 SER A CA 1
ATOM 2945 C C . SER A 1 370 ? 20.105 32.328 6.378 1.00 40.25 370 S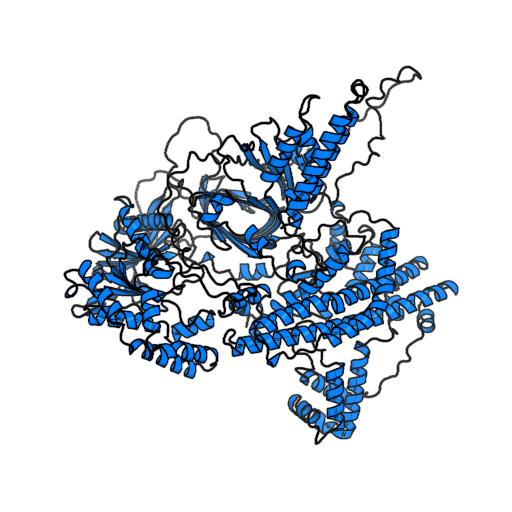ER A C 1
ATOM 2947 O O . SER A 1 370 ? 19.276 32.949 7.045 1.00 40.25 370 SER A O 1
ATOM 2949 N N . LEU A 1 371 ? 20.544 31.121 6.756 1.00 43.38 371 LEU A N 1
ATOM 2950 C CA . LEU A 1 371 ? 20.167 30.497 8.035 1.00 43.38 371 LEU A CA 1
ATOM 2951 C C . LEU A 1 371 ? 20.423 31.458 9.218 1.00 43.38 371 LEU A C 1
ATOM 2953 O O . LEU A 1 371 ? 19.643 31.506 10.163 1.00 43.38 371 LEU A O 1
ATOM 2957 N N . GLU A 1 372 ? 21.481 32.272 9.119 1.00 41.47 372 GLU A N 1
ATOM 2958 C CA . GLU A 1 372 ? 21.799 33.359 10.052 1.00 41.47 372 GLU A CA 1
ATOM 2959 C C . GLU A 1 372 ? 20.696 34.418 10.135 1.00 41.47 372 GLU A C 1
ATOM 2961 O O . GLU A 1 372 ? 20.350 34.845 11.232 1.00 41.47 372 GLU A O 1
ATOM 2966 N N . HIS A 1 373 ? 20.107 34.827 9.008 1.00 43.34 373 HIS A N 1
ATOM 2967 C CA . HIS A 1 373 ? 19.034 35.819 8.994 1.00 43.34 373 HIS A CA 1
ATOM 2968 C C . HIS A 1 373 ? 17.769 35.298 9.694 1.00 43.34 373 HIS A C 1
ATOM 2970 O O . HIS A 1 373 ? 17.166 36.021 10.484 1.00 43.34 373 HIS A O 1
ATOM 2976 N N . VAL A 1 374 ? 17.417 34.025 9.481 1.00 43.59 374 VAL A N 1
ATOM 2977 C CA . VAL A 1 374 ? 16.251 33.388 10.121 1.00 43.59 374 VAL A CA 1
ATOM 2978 C C . VAL A 1 374 ? 16.468 33.191 11.626 1.00 43.59 374 VAL A C 1
ATOM 2980 O O . VAL A 1 374 ? 15.578 33.498 12.418 1.00 43.59 374 VAL A O 1
ATOM 2983 N N . LEU A 1 375 ? 17.653 32.727 12.042 1.00 46.00 375 LEU A N 1
ATOM 2984 C CA . LEU A 1 375 ? 17.985 32.531 13.460 1.00 46.00 375 LEU A CA 1
ATOM 2985 C C . LEU A 1 375 ? 18.063 33.861 14.227 1.00 46.00 375 LEU A C 1
ATOM 2987 O O . LEU A 1 375 ? 17.557 33.947 15.347 1.00 46.00 375 LEU A O 1
ATOM 2991 N N . ASN A 1 376 ? 18.623 34.908 13.609 1.00 45.19 376 ASN A N 1
ATOM 2992 C CA . ASN A 1 376 ? 18.721 36.241 14.209 1.00 45.19 376 ASN A CA 1
ATOM 2993 C C . ASN A 1 376 ? 17.356 36.934 14.346 1.00 45.19 376 ASN A C 1
ATOM 2995 O O . ASN A 1 376 ? 17.153 37.679 15.300 1.00 45.19 376 ASN A O 1
ATOM 2999 N N . GLN A 1 377 ? 16.402 36.677 13.443 1.00 44.38 377 GLN A N 1
ATOM 3000 C CA . GLN A 1 377 ? 15.037 37.203 13.570 1.00 44.38 377 GLN A CA 1
ATOM 3001 C C . GLN A 1 377 ? 14.236 36.558 14.717 1.00 44.38 377 GLN A C 1
ATOM 3003 O O . GLN A 1 377 ? 13.281 37.168 15.193 1.00 44.38 377 GLN A O 1
ATOM 3008 N N . GLN A 1 378 ? 14.589 35.344 15.167 1.00 41.00 378 GLN A N 1
ATOM 3009 C CA . GLN A 1 378 ? 13.760 34.563 16.100 1.00 41.00 378 GLN A CA 1
ATOM 3010 C C . GLN A 1 378 ? 14.297 34.431 17.538 1.00 41.00 378 GLN A C 1
ATOM 3012 O O . GLN A 1 378 ? 13.672 33.730 18.334 1.00 41.00 378 GLN A O 1
ATOM 3017 N N . ASN A 1 379 ? 15.393 35.106 17.920 1.00 42.03 379 ASN A N 1
ATOM 3018 C CA . ASN A 1 379 ? 15.968 35.041 19.282 1.00 42.03 379 ASN A CA 1
ATOM 3019 C C . ASN A 1 379 ? 16.138 33.592 19.812 1.00 42.03 379 ASN A C 1
ATOM 3021 O O . ASN A 1 379 ? 15.848 33.309 20.976 1.00 42.03 379 ASN A O 1
ATOM 3025 N N . ALA A 1 380 ? 16.563 32.650 18.961 1.00 40.28 380 ALA A N 1
ATOM 3026 C CA . ALA A 1 380 ? 16.787 31.264 19.375 1.00 40.28 380 ALA A CA 1
ATOM 3027 C C . ALA A 1 380 ? 17.976 31.163 20.356 1.00 40.28 380 ALA A C 1
ATOM 3029 O O . ALA A 1 380 ? 19.012 31.788 20.150 1.00 40.28 380 ALA A O 1
ATOM 3030 N N . GLU A 1 381 ? 17.846 30.356 21.416 1.00 36.03 381 GLU A N 1
ATOM 3031 C CA . GLU A 1 381 ? 18.851 30.229 22.495 1.00 36.03 381 GLU A CA 1
ATOM 3032 C C . GLU A 1 381 ? 20.185 29.587 22.054 1.00 36.03 381 GLU A C 1
ATOM 3034 O O . GLU A 1 381 ? 21.178 29.664 22.778 1.00 36.03 381 GLU A O 1
ATOM 3039 N N . ALA A 1 382 ? 20.239 28.955 20.877 1.00 34.28 382 ALA A N 1
ATOM 3040 C CA . ALA A 1 382 ? 21.442 28.304 20.361 1.00 34.28 382 ALA A CA 1
ATOM 3041 C C . ALA A 1 382 ? 22.332 29.291 19.583 1.00 34.28 382 ALA A C 1
ATOM 3043 O O . ALA A 1 382 ? 21.916 29.851 18.568 1.00 34.28 382 ALA A O 1
ATOM 3044 N N . LYS A 1 383 ? 23.592 29.463 20.009 1.00 35.50 383 LYS A N 1
ATOM 3045 C CA . LYS A 1 383 ? 24.599 30.199 19.227 1.00 35.50 383 LYS A CA 1
ATOM 3046 C C . LYS A 1 383 ? 24.964 29.395 17.974 1.00 35.50 383 LYS A C 1
ATOM 3048 O O . LYS A 1 383 ? 25.136 28.182 18.043 1.00 35.50 383 LYS A O 1
ATOM 3053 N N . LEU A 1 384 ? 25.143 30.067 16.833 1.00 34.94 384 LEU A N 1
ATOM 3054 C CA . LEU A 1 384 ? 25.472 29.440 15.538 1.00 34.94 384 LEU A CA 1
ATOM 3055 C C . LEU A 1 384 ? 26.718 28.529 15.601 1.00 34.94 384 LEU A C 1
ATOM 3057 O O . LEU A 1 384 ? 26.799 27.526 14.893 1.00 34.94 384 LEU A O 1
ATOM 3061 N N . GLU A 1 385 ? 27.670 28.861 16.475 1.00 34.94 385 GLU A N 1
ATOM 3062 C CA . GLU A 1 385 ? 28.903 28.101 16.721 1.00 34.94 385 GLU A CA 1
ATOM 3063 C C . GLU A 1 385 ? 28.649 26.690 17.291 1.00 34.94 385 GLU A C 1
ATOM 3065 O O . GLU A 1 385 ? 29.450 25.783 17.051 1.00 34.94 385 GLU A O 1
ATOM 3070 N N . ASP A 1 386 ? 27.511 26.493 17.965 1.00 32.25 386 ASP A N 1
ATOM 3071 C CA . ASP A 1 386 ? 27.103 25.244 18.619 1.00 32.25 386 ASP A CA 1
ATOM 3072 C C . ASP A 1 386 ? 26.197 24.365 17.727 1.00 32.25 386 ASP A C 1
ATOM 3074 O O . ASP A 1 386 ? 25.926 23.205 18.050 1.00 32.25 386 ASP A O 1
ATOM 3078 N N . VAL A 1 387 ? 25.746 24.879 16.571 1.00 35.06 387 VAL A N 1
ATOM 3079 C CA . VAL A 1 387 ? 24.840 24.170 15.652 1.00 35.06 387 VAL A CA 1
ATOM 3080 C C . VAL A 1 387 ? 25.625 23.363 14.614 1.00 35.06 387 VAL A C 1
ATOM 3082 O O . VAL A 1 387 ? 26.315 23.882 13.729 1.00 35.06 387 VAL A O 1
ATOM 3085 N N . LEU A 1 388 ? 25.492 22.038 14.666 1.00 34.62 388 LEU A N 1
ATOM 3086 C CA . LEU A 1 388 ? 25.970 21.126 13.634 1.00 34.62 388 LEU A CA 1
ATOM 3087 C C . LEU A 1 388 ? 24.998 21.126 12.449 1.00 34.62 388 LEU A C 1
ATOM 3089 O O . LEU A 1 388 ? 23.954 20.482 12.471 1.00 34.62 388 LEU A O 1
ATOM 3093 N N . THR A 1 389 ? 25.350 21.820 11.371 1.00 34.41 389 THR A N 1
ATOM 3094 C CA . THR A 1 389 ? 24.580 21.758 10.125 1.00 34.41 389 THR A CA 1
ATOM 3095 C C . THR A 1 389 ? 24.786 20.393 9.471 1.00 34.41 389 THR A C 1
ATOM 3097 O O . THR A 1 389 ? 25.925 19.960 9.260 1.00 34.41 389 THR A O 1
ATOM 3100 N N . SER A 1 390 ? 23.681 19.724 9.147 1.00 31.03 390 SER A N 1
ATOM 3101 C CA . SER A 1 390 ? 23.650 18.496 8.351 1.00 31.03 390 SER A CA 1
ATOM 3102 C C . SER A 1 390 ? 24.419 18.647 7.028 1.00 31.03 390 SER A C 1
ATOM 3104 O O . SER A 1 390 ? 24.279 19.673 6.371 1.00 31.03 390 SER A O 1
ATOM 3106 N N . PRO A 1 391 ? 25.168 17.644 6.538 1.00 30.78 391 PRO A N 1
ATOM 3107 C CA . PRO A 1 391 ? 25.653 17.640 5.161 1.00 30.78 391 PRO A CA 1
ATOM 3108 C C . PRO A 1 391 ? 24.571 17.306 4.126 1.00 30.78 391 PRO A C 1
ATOM 3110 O O . PRO A 1 391 ? 24.867 17.304 2.939 1.00 30.78 391 PRO A O 1
ATOM 3113 N N . VAL A 1 392 ? 23.309 17.094 4.513 1.00 32.19 392 VAL A N 1
ATOM 3114 C CA . VAL A 1 392 ? 22.189 17.219 3.559 1.00 32.19 392 VAL A CA 1
ATOM 3115 C C . VAL A 1 392 ? 21.985 18.691 3.158 1.00 32.19 392 VAL A C 1
ATOM 3117 O O . VAL A 1 392 ? 21.520 18.958 2.058 1.00 32.19 392 VAL A O 1
ATOM 3120 N N . LEU A 1 393 ? 22.482 19.641 3.965 1.00 34.88 393 LEU A N 1
ATOM 3121 C CA . LEU A 1 393 ? 22.721 21.038 3.571 1.00 34.88 393 LEU A CA 1
ATOM 3122 C C . LEU A 1 393 ? 24.096 21.251 2.897 1.00 34.88 393 LEU A C 1
ATOM 3124 O O . LEU A 1 393 ? 24.451 22.374 2.558 1.00 34.88 393 LEU A O 1
ATOM 3128 N N . GLN A 1 394 ? 24.874 20.191 2.642 1.00 29.42 394 GLN A N 1
ATOM 3129 C CA . GLN A 1 394 ? 26.028 20.237 1.737 1.00 29.42 394 GLN A CA 1
ATOM 3130 C C . GLN A 1 394 ? 25.629 19.768 0.330 1.00 29.42 394 GLN A C 1
ATOM 3132 O O . GLN A 1 394 ? 26.137 18.767 -0.174 1.00 29.42 394 GLN A O 1
ATOM 3137 N N . LEU A 1 395 ? 24.788 20.546 -0.352 1.00 28.94 395 LEU A N 1
ATOM 3138 C CA . LEU A 1 395 ? 25.090 20.845 -1.759 1.00 28.94 395 LEU A CA 1
ATOM 3139 C C . LEU A 1 395 ? 25.820 22.181 -1.937 1.00 28.94 395 LEU A C 1
ATOM 3141 O O . LEU A 1 395 ? 26.405 22.399 -2.988 1.00 28.94 395 LEU A O 1
ATOM 3145 N N . GLN A 1 396 ? 26.005 22.940 -0.853 1.00 24.50 396 GLN A N 1
ATOM 3146 C CA . GLN A 1 396 ? 27.226 23.691 -0.577 1.00 24.50 396 GLN A CA 1
ATOM 3147 C C . GLN A 1 396 ? 27.298 23.959 0.930 1.00 24.50 396 GLN A C 1
ATOM 3149 O O . GLN A 1 396 ? 26.600 24.810 1.470 1.00 24.50 396 GLN A O 1
ATOM 3154 N N . THR A 1 397 ? 28.245 23.322 1.623 1.00 22.55 397 THR A N 1
ATOM 3155 C CA . THR A 1 397 ? 29.017 24.156 2.546 1.00 22.55 397 THR A CA 1
ATOM 3156 C C . THR A 1 397 ? 29.533 25.291 1.685 1.00 22.55 397 THR A C 1
ATOM 3158 O O . THR A 1 397 ? 30.233 25.029 0.705 1.00 22.55 397 THR A O 1
ATOM 3161 N N . PHE A 1 398 ? 29.245 26.524 2.073 1.00 23.88 398 PHE A N 1
ATOM 3162 C CA . PHE A 1 398 ? 30.270 27.536 1.939 1.00 23.88 398 PHE A CA 1
ATOM 3163 C C . PHE A 1 398 ? 31.529 26.949 2.598 1.00 23.88 398 PHE A C 1
ATOM 3165 O O . PHE A 1 398 ? 31.694 26.961 3.815 1.00 23.88 398 PHE A O 1
ATOM 3172 N N . GLU A 1 399 ? 32.417 26.368 1.791 1.00 24.03 399 GLU A N 1
ATOM 3173 C CA . GLU A 1 399 ? 33.802 26.759 1.935 1.00 24.03 399 GLU A CA 1
ATOM 3174 C C . GLU A 1 399 ? 33.773 28.262 1.665 1.00 24.03 399 GLU A C 1
ATOM 3176 O O . GLU A 1 399 ? 33.786 28.704 0.519 1.00 24.03 399 GLU A O 1
ATOM 3181 N N . LEU A 1 400 ? 33.739 29.065 2.728 1.00 25.41 400 LEU A N 1
ATOM 3182 C CA . LEU A 1 400 ? 34.636 30.205 2.705 1.00 25.41 400 LEU A CA 1
ATOM 3183 C C . LEU A 1 400 ? 36.016 29.569 2.571 1.00 25.41 400 LEU A C 1
ATOM 3185 O O . LEU A 1 400 ? 36.633 29.135 3.546 1.00 25.41 400 LEU A O 1
ATOM 3189 N N . SER A 1 401 ? 36.423 29.379 1.316 1.00 24.00 401 SER A N 1
ATOM 3190 C CA . SER A 1 401 ? 37.790 29.081 0.981 1.00 24.00 401 SER A CA 1
ATOM 3191 C C . SER A 1 401 ? 38.637 30.140 1.673 1.00 24.00 401 SER A C 1
ATOM 3193 O O . SER A 1 401 ? 38.232 31.285 1.902 1.00 24.00 401 SER A O 1
ATOM 3195 N N . HIS A 1 402 ? 39.855 29.740 1.980 1.00 29.70 402 HIS A N 1
ATOM 3196 C CA . HIS A 1 402 ? 40.958 30.583 2.409 1.00 29.70 402 HIS A CA 1
ATOM 3197 C C . HIS A 1 402 ? 41.172 31.886 1.585 1.00 29.70 402 HIS A C 1
ATOM 3199 O O . HIS A 1 402 ? 42.093 32.636 1.894 1.00 29.70 402 HIS A O 1
ATOM 3205 N N . GLU A 1 403 ? 40.364 32.193 0.564 1.00 28.25 403 GLU A N 1
ATOM 3206 C CA . GLU A 1 403 ? 40.391 33.440 -0.205 1.00 28.25 403 GLU A CA 1
ATOM 3207 C C . GLU A 1 403 ? 39.621 34.606 0.430 1.00 28.25 403 GLU A C 1
ATOM 3209 O O . GLU A 1 403 ? 39.946 35.746 0.111 1.00 28.25 403 GLU A O 1
ATOM 3214 N N . PHE A 1 404 ? 38.721 34.383 1.399 1.00 25.56 404 PHE A N 1
ATOM 3215 C CA . PHE A 1 404 ? 38.218 35.488 2.242 1.00 25.56 404 PHE A CA 1
ATOM 3216 C C . PHE A 1 404 ? 39.139 35.788 3.442 1.00 25.56 404 PHE A C 1
ATOM 3218 O O . PHE A 1 404 ? 39.030 36.829 4.077 1.00 25.56 404 PHE A O 1
ATOM 3225 N N . LEU A 1 405 ? 40.143 34.933 3.688 1.00 28.86 405 LEU A N 1
ATOM 3226 C CA . LEU A 1 405 ? 41.268 35.212 4.597 1.00 28.86 405 LEU A CA 1
ATOM 3227 C C . LEU A 1 405 ? 42.332 36.135 3.961 1.00 28.86 405 LEU A C 1
ATOM 3229 O O . LEU A 1 405 ? 43.440 36.254 4.486 1.00 28.86 405 LEU A O 1
ATOM 3233 N N . ARG A 1 406 ? 42.016 36.794 2.833 1.00 28.22 406 ARG A N 1
ATOM 3234 C CA . ARG A 1 406 ? 42.918 37.716 2.123 1.00 28.22 406 ARG A CA 1
ATOM 3235 C C . ARG A 1 406 ? 42.433 39.159 1.983 1.00 28.22 406 ARG A C 1
ATOM 3237 O O . ARG A 1 406 ? 43.267 39.994 1.652 1.00 28.22 406 ARG A O 1
ATOM 3244 N N . SER A 1 407 ? 41.184 39.499 2.304 1.00 27.38 407 SER A N 1
ATOM 3245 C CA . SER A 1 407 ? 40.785 40.910 2.437 1.00 27.38 407 SER A CA 1
ATOM 3246 C C . SER A 1 407 ? 40.839 41.346 3.902 1.00 27.38 407 SER A C 1
ATOM 3248 O O . SER A 1 407 ? 39.829 41.469 4.583 1.00 27.38 407 SER A O 1
ATOM 3250 N N . GLU A 1 408 ? 42.086 41.503 4.341 1.00 28.19 408 GLU A N 1
ATOM 3251 C CA . GLU A 1 408 ? 42.587 42.516 5.272 1.00 28.19 408 GLU A CA 1
ATOM 3252 C C . GLU A 1 408 ? 42.002 42.638 6.695 1.00 28.19 408 GLU A C 1
ATOM 3254 O O . GLU A 1 408 ? 40.932 43.174 6.944 1.00 28.19 408 GLU A O 1
ATOM 3259 N N . GLY A 1 409 ? 42.886 42.377 7.665 1.00 31.44 409 GLY A N 1
ATOM 3260 C CA . GLY A 1 409 ? 43.518 43.543 8.289 1.00 31.44 409 GLY A CA 1
ATOM 3261 C C . GLY A 1 409 ? 42.966 44.012 9.633 1.00 31.44 409 GLY A C 1
ATOM 3262 O O . GLY A 1 409 ? 42.706 45.199 9.792 1.00 31.44 409 GLY A O 1
ATOM 3263 N N . ALA A 1 410 ? 42.897 43.141 10.645 1.00 26.64 410 ALA A N 1
ATOM 3264 C CA . ALA A 1 410 ? 42.662 43.596 12.027 1.00 26.64 410 ALA A CA 1
ATOM 3265 C C . ALA A 1 410 ? 43.571 42.977 13.108 1.00 26.64 410 ALA A C 1
ATOM 3267 O O . ALA A 1 410 ? 43.374 43.232 14.290 1.00 26.64 410 ALA A O 1
ATOM 3268 N N . SER A 1 411 ? 44.622 42.237 12.740 1.00 29.38 411 SER A N 1
ATOM 3269 C CA . SER A 1 411 ? 45.658 41.798 13.699 1.00 29.38 411 SER A CA 1
ATOM 3270 C C . SER A 1 411 ? 47.073 41.747 13.111 1.00 29.38 411 SER A C 1
ATOM 3272 O O . SER A 1 411 ? 47.969 41.109 13.652 1.00 29.38 411 SER A O 1
ATOM 3274 N N . LEU A 1 412 ? 47.302 42.534 12.054 1.00 30.95 412 LEU A N 1
ATOM 3275 C CA . LEU A 1 412 ? 48.628 43.004 11.629 1.00 30.95 412 LEU A CA 1
ATOM 3276 C C . LEU A 1 412 ? 48.786 44.508 11.942 1.00 30.95 412 LEU A C 1
ATOM 3278 O O . LEU A 1 412 ? 49.421 45.265 11.215 1.00 30.95 412 LEU A O 1
ATOM 3282 N N . GLN A 1 413 ? 48.187 44.949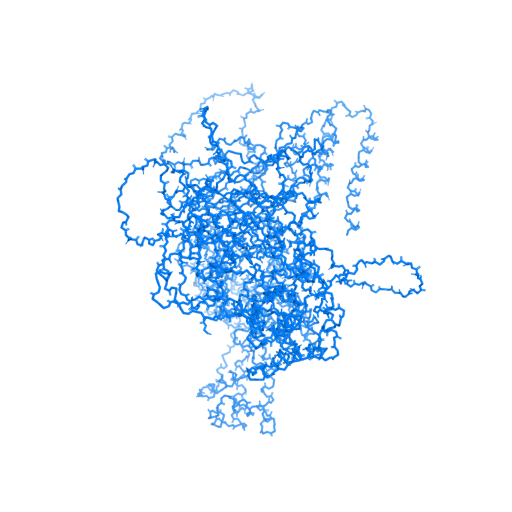 13.057 1.00 27.42 413 GLN A N 1
ATOM 3283 C CA . GLN A 1 413 ? 48.345 46.299 13.618 1.00 27.42 413 GLN A CA 1
ATOM 3284 C C . GLN A 1 413 ? 49.637 46.489 14.435 1.00 27.42 413 GLN A C 1
ATOM 3286 O O . GLN A 1 413 ? 49.839 47.547 15.021 1.00 27.42 413 GLN A O 1
ATOM 3291 N N . SER A 1 414 ? 50.561 45.528 14.420 1.00 29.62 414 SER A N 1
ATOM 3292 C CA . SER A 1 414 ? 51.898 45.679 15.011 1.00 29.62 414 SER A CA 1
ATOM 3293 C C . SER A 1 414 ? 52.969 46.205 14.039 1.00 29.62 414 SER A C 1
ATOM 3295 O O . SER A 1 414 ? 54.120 46.337 14.438 1.00 29.62 414 SER A O 1
ATOM 3297 N N . PHE A 1 415 ? 52.619 46.588 12.801 1.00 29.95 415 PHE A N 1
ATOM 3298 C CA . PHE A 1 415 ? 53.568 47.160 11.823 1.00 29.95 415 PHE A CA 1
ATOM 3299 C C . PHE A 1 415 ? 53.174 48.550 11.280 1.00 29.95 415 PHE A C 1
ATOM 3301 O O . PHE A 1 415 ? 53.521 48.925 10.163 1.00 29.95 415 PHE A O 1
ATOM 3308 N N . LYS A 1 416 ? 52.481 49.363 12.092 1.00 29.59 416 LYS A N 1
ATOM 3309 C CA . LYS A 1 416 ? 52.102 50.753 11.757 1.00 29.59 416 LYS A CA 1
ATOM 3310 C C . LYS A 1 416 ? 53.169 51.824 12.071 1.00 29.59 416 LYS A C 1
ATOM 3312 O O . LYS A 1 416 ? 52.893 53.005 11.893 1.00 29.59 416 LYS A O 1
ATOM 3317 N N . SER A 1 417 ? 54.389 51.459 12.482 1.00 27.95 417 SER A N 1
ATOM 3318 C CA . SER A 1 417 ? 55.444 52.433 12.836 1.00 27.95 417 SER A CA 1
ATOM 3319 C C . SER A 1 417 ? 56.481 52.727 11.742 1.00 27.95 417 SER A C 1
ATOM 3321 O O . SER A 1 417 ? 57.342 53.572 11.967 1.00 27.95 417 SER A O 1
ATOM 3323 N N . VAL A 1 418 ? 56.429 52.079 10.568 1.00 30.28 418 VAL A N 1
ATOM 3324 C CA . VAL A 1 418 ? 57.555 52.155 9.609 1.00 30.28 418 VAL A CA 1
ATOM 3325 C C . VAL A 1 418 ? 57.324 53.065 8.398 1.00 30.28 418 VAL A C 1
ATOM 3327 O O . VAL A 1 418 ? 58.314 53.497 7.821 1.00 30.28 418 VAL A O 1
ATOM 3330 N N . LEU A 1 419 ? 56.092 53.424 8.003 1.00 27.48 419 LEU A N 1
ATOM 3331 C CA . LEU A 1 419 ? 55.926 54.129 6.712 1.00 27.48 419 LEU A CA 1
ATOM 3332 C C . LEU A 1 419 ? 55.132 55.433 6.684 1.00 27.48 419 LEU A C 1
ATOM 3334 O O . LEU A 1 419 ? 55.387 56.201 5.770 1.00 27.48 419 LEU A O 1
ATOM 3338 N N . GLY A 1 420 ? 54.291 55.753 7.670 1.00 40.38 420 GLY A N 1
ATOM 3339 C CA . GLY A 1 420 ? 53.567 57.030 7.712 1.00 40.38 420 GLY A CA 1
ATOM 3340 C C . GLY A 1 420 ? 52.595 57.259 6.537 1.00 40.38 420 GLY A C 1
ATOM 3341 O O . GLY A 1 420 ? 52.961 57.143 5.379 1.00 40.38 420 GLY A O 1
ATOM 3342 N N . TRP A 1 421 ? 51.358 57.648 6.856 1.00 24.92 421 TRP A N 1
ATOM 3343 C CA . TRP A 1 421 ? 50.420 58.505 6.094 1.00 24.92 421 TRP A CA 1
ATOM 3344 C C . TRP A 1 421 ? 48.955 58.110 6.372 1.00 24.92 421 TRP A C 1
ATOM 3346 O O . TRP A 1 421 ? 48.658 57.013 6.835 1.00 24.92 421 TRP A O 1
ATOM 3356 N N . ASN A 1 422 ? 48.083 59.103 6.190 1.00 28.16 422 ASN A N 1
ATOM 3357 C CA . ASN A 1 422 ? 46.848 59.401 6.924 1.00 28.16 422 ASN A CA 1
ATOM 3358 C C . ASN A 1 422 ? 45.554 58.664 6.517 1.00 28.16 422 ASN A C 1
ATOM 3360 O O . ASN A 1 422 ? 45.418 58.139 5.418 1.00 28.16 422 ASN A O 1
ATOM 3364 N N . ASN A 1 423 ? 44.584 58.774 7.439 1.00 30.41 423 ASN A N 1
ATOM 3365 C CA . ASN A 1 423 ? 43.151 58.461 7.362 1.00 30.41 423 ASN A CA 1
ATOM 3366 C C . ASN A 1 423 ? 42.379 59.219 6.264 1.00 30.41 423 ASN A C 1
ATOM 3368 O O . ASN A 1 423 ? 42.620 60.410 6.067 1.00 30.41 423 ASN A O 1
ATOM 3372 N N . ASN A 1 424 ? 41.381 58.549 5.670 1.00 29.19 424 ASN A N 1
ATOM 3373 C CA . ASN A 1 424 ? 39.970 58.976 5.557 1.00 29.19 424 ASN A CA 1
ATOM 3374 C C . ASN A 1 424 ? 39.227 58.083 4.547 1.00 29.19 424 ASN A C 1
ATOM 3376 O O . ASN A 1 424 ? 39.652 58.030 3.399 1.00 29.19 424 ASN A O 1
ATOM 3380 N N . LEU A 1 425 ? 38.114 57.447 4.941 1.00 22.28 425 LEU A N 1
ATOM 3381 C CA . LEU A 1 425 ? 36.818 57.524 4.238 1.00 22.28 425 LEU A CA 1
ATOM 3382 C C . LEU A 1 425 ? 35.725 56.709 4.961 1.00 22.28 425 LEU A C 1
ATOM 3384 O O . LEU A 1 425 ? 35.990 55.669 5.555 1.00 22.28 425 LEU A O 1
ATOM 3388 N N . ASP A 1 426 ? 34.513 57.248 4.884 1.00 30.36 426 ASP A N 1
ATOM 3389 C CA . ASP A 1 426 ? 33.279 56.962 5.622 1.00 30.36 426 ASP A CA 1
ATOM 3390 C C . ASP A 1 426 ? 32.228 56.402 4.641 1.00 30.36 426 ASP A C 1
ATOM 3392 O O . ASP A 1 426 ? 32.197 56.880 3.504 1.00 30.36 426 ASP A O 1
ATOM 3396 N N . VAL A 1 427 ? 31.379 55.431 5.020 1.00 22.97 427 VAL A N 1
ATOM 3397 C CA . VAL A 1 427 ? 30.206 55.032 4.203 1.00 22.97 427 VAL A CA 1
ATOM 3398 C C . VAL A 1 427 ? 29.038 54.547 5.069 1.00 22.97 427 VAL A C 1
ATOM 3400 O O . VAL A 1 427 ? 29.043 53.453 5.631 1.00 22.97 427 VAL A O 1
ATOM 3403 N N . SER A 1 428 ? 27.993 55.368 5.073 1.00 25.94 428 SER A N 1
ATOM 3404 C CA . SER A 1 428 ? 26.611 55.075 5.428 1.00 25.94 428 SER A CA 1
ATOM 3405 C C . SER A 1 428 ? 25.869 54.402 4.261 1.00 25.94 428 SER A C 1
ATOM 3407 O O . SER A 1 428 ? 25.900 54.913 3.145 1.00 25.94 428 SER A O 1
ATOM 3409 N N . ALA A 1 429 ? 25.195 53.271 4.521 1.00 25.25 429 ALA A N 1
ATOM 3410 C CA . ALA A 1 429 ? 24.003 52.771 3.805 1.00 25.25 429 ALA A CA 1
ATOM 3411 C C . ALA A 1 429 ? 23.594 51.379 4.341 1.00 25.25 429 ALA A C 1
ATOM 3413 O O . ALA A 1 429 ? 23.910 50.358 3.735 1.00 25.25 429 ALA A O 1
ATOM 3414 N N . PHE A 1 430 ? 22.896 51.325 5.482 1.00 24.42 430 PHE A N 1
ATOM 3415 C CA . PHE A 1 430 ? 22.255 50.086 5.964 1.00 24.42 430 PHE A CA 1
ATOM 3416 C C . PHE A 1 430 ? 20.868 50.310 6.605 1.00 24.42 430 PHE A C 1
ATOM 3418 O O . PHE A 1 430 ? 20.370 49.441 7.308 1.00 24.42 430 PHE A O 1
ATOM 3425 N N . ASP A 1 431 ? 20.221 51.446 6.312 1.00 22.84 431 ASP A N 1
ATOM 3426 C CA . ASP A 1 431 ? 18.934 51.861 6.909 1.00 22.84 431 ASP A CA 1
ATOM 3427 C C . ASP A 1 431 ? 17.758 51.912 5.908 1.00 22.84 431 ASP A C 1
ATOM 3429 O O . ASP A 1 431 ? 16.792 52.639 6.107 1.00 22.84 431 ASP A O 1
ATOM 3433 N N . ALA A 1 432 ? 17.792 51.143 4.814 1.00 22.78 432 ALA A N 1
ATOM 3434 C CA . ALA A 1 432 ? 16.743 51.201 3.781 1.00 22.78 432 ALA A CA 1
ATOM 3435 C C . ALA A 1 432 ? 16.127 49.840 3.408 1.00 22.78 432 ALA A C 1
ATOM 3437 O O . ALA A 1 432 ? 15.848 49.588 2.237 1.00 22.78 432 ALA A O 1
ATOM 3438 N N . MET A 1 433 ? 15.905 48.948 4.381 1.00 22.66 433 MET A N 1
ATOM 3439 C CA . MET A 1 433 ? 15.127 47.723 4.130 1.00 22.66 433 MET A CA 1
ATOM 3440 C C . MET A 1 433 ? 14.355 47.207 5.356 1.00 22.66 433 MET A C 1
ATOM 3442 O O . MET A 1 433 ? 14.228 46.004 5.567 1.00 22.66 433 MET A O 1
ATOM 3446 N N . ILE A 1 434 ? 13.825 48.127 6.164 1.00 27.62 434 ILE A N 1
ATOM 3447 C CA . ILE A 1 434 ? 12.743 47.845 7.112 1.00 27.62 434 ILE A CA 1
ATOM 3448 C C . ILE A 1 434 ? 11.524 48.599 6.599 1.00 27.62 434 ILE A C 1
ATOM 3450 O O . ILE A 1 434 ? 11.417 49.797 6.815 1.00 27.62 434 ILE A O 1
ATOM 3454 N N . ASP A 1 435 ? 10.626 47.900 5.910 1.00 22.47 435 ASP A N 1
ATOM 3455 C CA . ASP A 1 435 ? 9.253 48.366 5.744 1.00 22.47 435 ASP A CA 1
ATOM 3456 C C . ASP A 1 435 ? 8.302 47.168 5.621 1.00 22.47 435 ASP A C 1
ATOM 3458 O O . ASP A 1 435 ? 8.365 46.392 4.672 1.00 22.47 435 ASP A O 1
ATOM 3462 N N . GLY A 1 436 ? 7.423 47.051 6.622 1.00 25.23 436 GLY A N 1
ATOM 3463 C CA . GLY A 1 436 ? 6.079 46.480 6.516 1.00 25.23 436 GLY A CA 1
ATOM 3464 C C . GLY A 1 436 ? 5.906 44.958 6.398 1.00 25.23 436 GLY A C 1
ATOM 3465 O O . GLY A 1 436 ? 6.082 44.391 5.328 1.00 25.23 436 GLY A O 1
ATOM 3466 N N . ILE A 1 437 ? 5.329 44.371 7.462 1.00 23.55 437 ILE A N 1
ATOM 3467 C CA . ILE A 1 437 ? 4.201 43.397 7.490 1.00 23.55 437 ILE A CA 1
ATOM 3468 C C . ILE A 1 437 ? 4.467 42.174 8.400 1.00 23.55 437 ILE A C 1
ATOM 3470 O O . ILE A 1 437 ? 5.197 41.249 8.063 1.00 23.55 437 ILE A O 1
ATOM 3474 N N . ASN A 1 438 ? 3.805 42.198 9.566 1.00 25.03 438 ASN A N 1
ATOM 3475 C CA . ASN A 1 438 ? 3.263 41.088 10.370 1.00 25.03 438 ASN A CA 1
ATOM 3476 C C . ASN A 1 438 ? 3.924 39.696 10.242 1.00 25.03 438 ASN A C 1
ATOM 3478 O O . ASN A 1 438 ? 3.346 38.778 9.664 1.00 25.03 438 ASN A O 1
ATOM 3482 N N . ALA A 1 439 ? 5.073 39.485 10.889 1.00 24.44 439 ALA A N 1
ATOM 3483 C CA . ALA A 1 439 ? 5.563 38.140 11.192 1.00 24.44 439 ALA A CA 1
ATOM 3484 C C . ALA A 1 439 ? 4.944 37.644 12.513 1.00 24.44 439 ALA A C 1
ATOM 3486 O O . ALA A 1 439 ? 5.323 38.093 13.594 1.00 24.44 439 ALA A O 1
ATOM 3487 N N . VAL A 1 440 ? 3.990 36.712 12.447 1.00 28.06 440 VAL A N 1
ATOM 3488 C CA . VAL A 1 440 ? 3.490 36.000 13.637 1.00 28.06 440 VAL A CA 1
ATOM 3489 C C . VAL A 1 440 ? 4.442 34.843 13.930 1.00 28.06 440 VAL A C 1
ATOM 3491 O O . VAL A 1 440 ? 4.291 33.741 13.402 1.00 28.06 440 VAL A O 1
ATOM 3494 N N . GLY A 1 441 ? 5.458 35.104 14.750 1.00 26.19 441 GLY A N 1
ATOM 3495 C CA . GLY A 1 441 ? 6.342 34.066 15.265 1.00 26.19 441 GLY A CA 1
ATOM 3496 C C . GLY A 1 441 ? 5.593 33.172 16.248 1.00 26.19 441 GLY A C 1
ATOM 3497 O O . GLY A 1 441 ? 5.401 33.548 17.401 1.00 26.19 441 GLY A O 1
ATOM 3498 N N . ILE A 1 442 ? 5.200 31.967 15.827 1.00 29.25 442 ILE A N 1
ATOM 3499 C CA . ILE A 1 442 ? 5.013 30.880 16.792 1.00 29.25 442 ILE A CA 1
ATOM 3500 C C . ILE A 1 442 ? 6.418 30.389 17.134 1.00 29.25 442 ILE A C 1
ATOM 3502 O O . ILE A 1 442 ? 6.957 29.496 16.485 1.00 29.25 442 ILE A O 1
ATOM 3506 N N . THR A 1 443 ? 7.039 30.987 18.148 1.00 29.42 443 THR A N 1
ATOM 3507 C CA . THR A 1 443 ? 8.164 30.338 18.818 1.00 29.42 443 THR A CA 1
ATOM 3508 C C . THR A 1 443 ? 7.566 29.213 19.653 1.00 29.42 443 THR A C 1
ATOM 3510 O O . THR A 1 443 ? 7.079 29.455 20.758 1.00 29.42 443 THR A O 1
ATOM 3513 N N . ILE A 1 444 ? 7.585 27.975 19.150 1.00 31.81 444 ILE A N 1
ATOM 3514 C CA . ILE A 1 444 ? 7.405 26.807 20.020 1.00 31.81 444 ILE A CA 1
ATOM 3515 C C . ILE A 1 444 ? 8.686 26.732 20.859 1.00 31.81 444 ILE A C 1
ATOM 3517 O O . ILE A 1 444 ? 9.657 26.071 20.492 1.00 31.81 444 ILE A O 1
ATOM 3521 N N . ARG A 1 445 ? 8.741 27.530 21.936 1.00 25.92 445 ARG A N 1
ATOM 3522 C CA . ARG A 1 445 ? 9.855 27.529 22.886 1.00 25.92 445 ARG A CA 1
ATOM 3523 C C . ARG A 1 445 ? 9.947 26.127 23.459 1.00 25.92 445 ARG A C 1
ATOM 3525 O O . ARG A 1 445 ? 9.066 25.744 24.213 1.00 25.92 445 ARG A O 1
ATOM 3532 N N . SER A 1 446 ? 11.018 25.422 23.096 1.00 29.34 446 SER A N 1
ATOM 3533 C CA . SER A 1 446 ? 11.450 24.167 23.706 1.00 29.34 446 SER A CA 1
ATOM 3534 C C . SER A 1 446 ? 10.326 23.138 23.853 1.00 29.34 446 SER A C 1
ATOM 3536 O O . SER A 1 446 ? 9.622 23.112 24.861 1.00 29.34 446 SER A O 1
ATOM 3538 N N . ILE A 1 447 ? 10.213 22.199 22.910 1.00 32.12 447 ILE A N 1
ATOM 3539 C CA . ILE A 1 447 ? 9.636 20.904 23.280 1.00 32.12 447 ILE A CA 1
ATOM 3540 C C . ILE A 1 447 ? 10.673 20.244 24.198 1.00 32.12 447 ILE A C 1
ATOM 3542 O O . ILE A 1 447 ? 11.632 19.620 23.739 1.00 32.12 447 ILE A O 1
ATOM 3546 N N . THR A 1 448 ? 10.542 20.508 25.498 1.00 28.23 448 THR A N 1
ATOM 3547 C CA . THR A 1 448 ? 11.433 20.016 26.550 1.00 28.23 448 THR A CA 1
ATOM 3548 C C . THR A 1 448 ? 11.181 18.525 26.714 1.00 28.23 448 THR A C 1
ATOM 3550 O O . THR A 1 448 ? 10.092 18.113 27.112 1.00 28.23 448 THR A O 1
ATOM 3553 N N . THR A 1 449 ? 12.163 17.692 26.386 1.00 30.97 449 THR A N 1
ATOM 3554 C CA . THR A 1 449 ? 12.030 16.234 26.477 1.00 30.97 449 THR A CA 1
ATOM 3555 C C . THR A 1 449 ? 12.644 15.726 27.774 1.00 30.97 449 THR A C 1
ATOM 3557 O O . THR A 1 449 ? 13.712 15.127 27.826 1.00 30.97 449 THR A O 1
ATOM 3560 N N . GLY A 1 450 ? 11.917 15.937 28.862 1.00 30.41 450 GLY A N 1
ATOM 3561 C CA . GLY A 1 450 ? 12.151 15.213 30.101 1.00 30.41 450 GLY A CA 1
ATOM 3562 C C . GLY A 1 450 ? 11.053 14.182 30.282 1.00 30.41 450 GLY A C 1
ATOM 3563 O O . GLY A 1 450 ? 10.008 14.516 30.833 1.00 30.41 450 GLY A O 1
ATOM 3564 N N . VAL A 1 451 ? 11.270 12.926 29.879 1.00 33.12 451 VAL A N 1
ATOM 3565 C CA . VAL A 1 451 ? 10.460 11.837 30.446 1.00 33.12 451 VAL A CA 1
ATOM 3566 C C . VAL A 1 451 ? 10.931 11.663 31.889 1.00 33.12 451 VAL A C 1
ATOM 3568 O O . VAL A 1 451 ? 11.822 10.874 32.189 1.00 33.12 451 VAL A O 1
ATOM 3571 N N . SER A 1 452 ? 10.368 12.463 32.792 1.00 33.06 452 SER A N 1
ATOM 3572 C CA . SER A 1 452 ? 10.383 12.158 34.216 1.00 33.06 452 SER A CA 1
ATOM 3573 C C . SER A 1 452 ? 9.553 10.891 34.390 1.00 33.06 452 SER A C 1
ATOM 3575 O O . SER A 1 452 ? 8.327 10.925 34.297 1.00 33.06 452 SER A O 1
ATOM 3577 N N . SER A 1 453 ? 10.211 9.761 34.646 1.00 33.34 453 SER A N 1
ATOM 3578 C CA . SER A 1 453 ? 9.576 8.468 34.936 1.00 33.34 453 SER A CA 1
ATOM 3579 C C . SER A 1 453 ? 8.715 8.472 36.214 1.00 33.34 453 SER A C 1
ATOM 3581 O O . SER A 1 453 ? 8.302 7.415 36.675 1.00 33.34 453 SER A O 1
ATOM 3583 N N . VAL A 1 454 ? 8.484 9.636 36.831 1.00 30.72 454 VAL A N 1
ATOM 3584 C CA . VAL A 1 454 ? 7.910 9.780 38.175 1.00 30.72 454 VAL A CA 1
ATOM 3585 C C . VAL A 1 454 ? 6.393 10.037 38.155 1.00 30.72 454 VAL A C 1
ATOM 3587 O O . VAL A 1 454 ? 5.757 9.896 39.191 1.00 30.72 454 VAL A O 1
ATOM 3590 N N . ASN A 1 455 ? 5.776 10.330 37.002 1.00 30.50 455 ASN A N 1
ATOM 3591 C CA . ASN A 1 455 ? 4.340 10.674 36.929 1.00 30.50 455 ASN A CA 1
ATOM 3592 C C . ASN A 1 455 ? 3.440 9.634 36.234 1.00 30.50 455 ASN A C 1
ATOM 3594 O O . ASN A 1 455 ? 2.308 9.950 35.875 1.00 30.50 455 ASN A O 1
ATOM 3598 N N . LEU A 1 456 ? 3.905 8.401 36.037 1.00 34.97 456 LEU A N 1
ATOM 3599 C CA . LEU A 1 456 ? 3.142 7.388 35.304 1.00 34.97 456 LEU A CA 1
ATOM 3600 C C . LEU A 1 456 ? 2.390 6.483 36.293 1.00 34.97 456 LEU A C 1
ATOM 3602 O O . LEU A 1 456 ? 2.974 5.634 36.964 1.00 34.97 456 LEU A O 1
ATOM 3606 N N . SER A 1 457 ? 1.082 6.717 36.422 1.00 34.50 457 SER A N 1
ATOM 3607 C CA . SER A 1 457 ? 0.142 5.855 37.147 1.00 34.50 457 SER A CA 1
ATOM 3608 C C . SER A 1 457 ? 0.030 4.477 36.483 1.00 34.50 457 SER A C 1
ATOM 3610 O O . SER A 1 457 ? 0.188 4.366 35.267 1.00 34.50 457 SER A O 1
ATOM 3612 N N . GLN A 1 458 ? -0.274 3.440 37.276 1.00 34.22 458 GLN A N 1
ATOM 3613 C CA . GLN A 1 458 ? -0.489 2.070 36.792 1.00 34.22 458 GLN A CA 1
ATOM 3614 C C . GLN A 1 458 ? -1.470 2.038 35.599 1.00 34.22 458 GLN A C 1
ATOM 3616 O O . GLN A 1 458 ? -2.510 2.700 35.665 1.00 34.22 458 GLN A O 1
ATOM 3621 N N . PRO A 1 459 ? -1.163 1.297 34.517 1.00 39.59 459 PRO A N 1
ATOM 3622 C CA . PRO A 1 459 ? -2.035 1.211 33.351 1.00 39.59 459 PRO A CA 1
ATOM 3623 C C . PRO A 1 459 ? -3.344 0.467 33.677 1.00 39.59 459 PRO A C 1
ATOM 3625 O O . PRO A 1 459 ? -3.333 -0.475 34.478 1.00 39.59 459 PRO A O 1
ATOM 3628 N N . PRO A 1 460 ? -4.472 0.840 33.046 1.00 41.09 460 PRO A N 1
ATOM 3629 C CA . PRO A 1 460 ? -5.693 0.050 33.106 1.00 41.09 460 PRO A CA 1
ATOM 3630 C C . PRO A 1 460 ? -5.494 -1.259 32.322 1.00 41.09 460 PRO A C 1
ATOM 3632 O O . PRO A 1 460 ? -5.278 -1.236 31.119 1.00 41.09 460 PRO A O 1
ATOM 3635 N N . LEU A 1 461 ? -5.547 -2.381 33.046 1.00 46.00 461 LEU A N 1
ATOM 3636 C CA . LEU A 1 461 ? -5.686 -3.776 32.597 1.00 46.00 461 LEU A CA 1
ATOM 3637 C C . LEU A 1 461 ? -4.764 -4.315 31.477 1.00 46.00 461 LEU A C 1
ATOM 3639 O O . LEU A 1 461 ? -4.785 -3.909 30.320 1.00 46.00 461 LEU A O 1
ATOM 3643 N N . ASN A 1 462 ? -4.027 -5.376 31.831 1.00 44.53 462 ASN A N 1
ATOM 3644 C CA . ASN A 1 462 ? -3.177 -6.193 30.958 1.00 44.53 462 ASN A CA 1
ATOM 3645 C C . ASN A 1 462 ? -3.994 -6.955 29.899 1.00 44.53 462 ASN A C 1
ATOM 3647 O O . ASN A 1 462 ? -4.264 -8.151 30.035 1.00 44.53 462 ASN A O 1
ATOM 3651 N N . ILE A 1 463 ? -4.364 -6.281 28.819 1.00 44.31 463 ILE A N 1
ATOM 3652 C CA . ILE A 1 463 ? -4.960 -6.906 27.640 1.00 44.31 463 ILE A CA 1
ATOM 3653 C C . ILE A 1 463 ? -3.851 -6.987 26.597 1.00 44.31 463 ILE A C 1
ATOM 3655 O O . ILE A 1 463 ? -3.232 -5.979 26.298 1.00 44.31 463 ILE A O 1
ATOM 3659 N N . LEU A 1 464 ? -3.603 -8.173 26.041 1.00 43.22 464 LEU A N 1
ATOM 3660 C CA . LEU A 1 464 ? -2.635 -8.514 24.976 1.00 43.22 464 LEU A CA 1
ATOM 3661 C C . LEU A 1 464 ? -1.252 -9.081 25.386 1.00 43.22 464 LEU A C 1
ATOM 3663 O O . LEU A 1 464 ? -0.485 -9.403 24.486 1.00 43.22 464 LEU A O 1
ATOM 3667 N N . ASP A 1 465 ? -0.924 -9.322 26.662 1.00 36.56 465 ASP A N 1
ATOM 3668 C CA . ASP A 1 465 ? 0.397 -9.903 27.026 1.00 36.56 465 ASP A CA 1
ATOM 3669 C C . ASP A 1 465 ? 0.496 -11.447 26.923 1.00 36.56 465 ASP A C 1
ATOM 3671 O O . ASP A 1 465 ? 1.475 -12.055 27.350 1.00 36.56 465 ASP A O 1
ATOM 3675 N N . PHE A 1 466 ? -0.502 -12.115 26.329 1.00 36.03 466 PHE A N 1
ATOM 3676 C CA . PHE A 1 466 ? -0.558 -13.588 26.249 1.00 36.03 466 PHE A CA 1
ATOM 3677 C C . PHE A 1 466 ? -0.462 -14.179 24.830 1.00 36.03 466 PHE A C 1
ATOM 3679 O O . PHE A 1 466 ? -0.442 -15.401 24.698 1.00 36.03 466 PHE A O 1
ATOM 3686 N N . GLY A 1 467 ? -0.361 -13.351 23.783 1.00 32.94 467 GLY A N 1
ATOM 3687 C CA . GLY A 1 467 ? -0.424 -13.803 22.383 1.00 32.94 467 GLY A CA 1
ATOM 3688 C C . GLY A 1 467 ? 0.854 -14.412 21.788 1.00 32.94 467 GLY A C 1
ATOM 3689 O O . GLY A 1 467 ? 0.792 -15.000 20.721 1.00 32.94 467 GLY A O 1
ATOM 3690 N N . GLU A 1 468 ? 2.023 -14.324 22.434 1.00 34.91 468 GLU A N 1
ATOM 3691 C CA . GLU A 1 468 ? 3.291 -14.706 21.769 1.00 34.91 468 GLU A CA 1
ATOM 3692 C C . GLU A 1 468 ? 4.075 -15.831 22.461 1.00 34.91 468 GLU A C 1
ATOM 3694 O O . GLU A 1 468 ? 5.280 -16.005 22.262 1.00 34.91 468 GLU A O 1
ATOM 3699 N N . ARG A 1 469 ? 3.393 -16.665 23.252 1.00 25.83 469 ARG A N 1
ATOM 3700 C CA . ARG A 1 469 ? 3.915 -17.978 23.661 1.00 25.83 469 ARG A CA 1
ATOM 3701 C C . ARG A 1 469 ? 3.085 -19.085 23.017 1.00 25.83 469 ARG A C 1
ATOM 3703 O O . ARG A 1 469 ? 2.272 -19.681 23.702 1.00 25.83 469 ARG A O 1
ATOM 3710 N N . ILE A 1 470 ? 3.285 -19.299 21.715 1.00 28.98 470 ILE A N 1
ATOM 3711 C CA . ILE A 1 470 ? 3.366 -20.577 20.966 1.00 28.98 470 ILE A CA 1
ATOM 3712 C C . ILE A 1 470 ? 3.440 -20.180 19.479 1.00 28.98 470 ILE A C 1
ATOM 3714 O O . ILE A 1 470 ? 2.462 -20.232 18.761 1.00 28.98 470 ILE A O 1
ATOM 3718 N N . LEU A 1 471 ? 4.602 -19.715 19.020 1.00 26.97 471 LEU A N 1
ATOM 3719 C CA . LEU A 1 471 ? 5.007 -19.738 17.606 1.00 26.97 471 LEU A CA 1
ATOM 3720 C C . LEU A 1 471 ? 6.539 -19.734 17.592 1.00 26.97 471 LEU A C 1
ATOM 3722 O O . LEU A 1 471 ? 7.207 -18.743 17.317 1.00 26.97 471 LEU A O 1
ATOM 3726 N N . CYS A 1 472 ? 7.110 -20.866 17.990 1.00 22.61 472 CYS A N 1
ATOM 3727 C CA . CYS A 1 472 ? 8.528 -21.137 17.830 1.00 22.61 472 CYS A CA 1
ATOM 3728 C C . CYS A 1 472 ? 8.649 -22.504 17.158 1.00 22.61 472 CYS A C 1
ATOM 3730 O O . CYS A 1 472 ? 8.612 -23.522 17.840 1.00 22.61 472 CYS A O 1
ATOM 3732 N N . SER A 1 473 ? 8.685 -22.517 15.819 1.00 25.31 473 SER A N 1
ATOM 3733 C CA . SER A 1 473 ? 9.543 -23.391 14.991 1.00 25.31 473 SER A CA 1
ATOM 3734 C C . SER A 1 473 ? 9.048 -23.524 13.540 1.00 25.31 473 SER A C 1
ATOM 3736 O O . SER A 1 473 ? 8.513 -24.549 13.154 1.00 25.31 473 SER A O 1
ATOM 3738 N N . THR A 1 474 ? 9.342 -22.544 12.682 1.00 24.58 474 THR A N 1
ATOM 3739 C CA . THR A 1 474 ? 9.621 -22.824 11.255 1.00 24.58 474 THR A CA 1
ATOM 3740 C C . THR A 1 474 ? 10.671 -21.843 10.732 1.00 24.58 474 THR A C 1
ATOM 3742 O O . THR A 1 474 ? 10.403 -20.973 9.908 1.00 24.58 474 THR A O 1
ATOM 3745 N N . ALA A 1 475 ? 11.897 -21.974 11.240 1.00 25.08 475 ALA A N 1
ATOM 3746 C CA . ALA A 1 475 ? 13.096 -21.561 10.520 1.00 25.08 475 ALA A CA 1
ATOM 3747 C C . ALA A 1 475 ? 13.822 -22.847 10.106 1.00 25.08 475 ALA A C 1
ATOM 3749 O O . ALA A 1 475 ? 14.128 -23.680 10.958 1.00 25.08 475 ALA A O 1
ATOM 3750 N N . CYS A 1 476 ? 14.051 -23.030 8.805 1.00 25.14 476 CYS A N 1
ATOM 3751 C CA . CYS A 1 476 ? 14.807 -24.158 8.262 1.00 25.14 476 CYS A CA 1
ATOM 3752 C C . CYS A 1 476 ? 16.168 -24.321 8.970 1.00 25.14 476 CYS A C 1
ATOM 3754 O O . CYS A 1 476 ? 16.874 -23.322 9.142 1.00 25.14 476 CYS A O 1
ATOM 3756 N N . PRO A 1 477 ? 16.605 -25.548 9.306 1.00 26.09 477 PRO A N 1
ATOM 3757 C CA . PRO A 1 477 ? 17.991 -25.792 9.675 1.00 26.09 477 PRO A CA 1
ATOM 3758 C C . PRO A 1 477 ? 18.875 -25.901 8.416 1.00 26.09 477 PRO A C 1
ATOM 3760 O O . PRO A 1 477 ? 18.414 -26.368 7.370 1.00 26.09 477 PRO A O 1
ATOM 3763 N N . PRO A 1 478 ? 20.160 -25.507 8.482 1.00 29.50 478 PRO A N 1
ATOM 3764 C CA . PRO A 1 478 ? 21.131 -25.888 7.469 1.00 29.50 478 PRO A CA 1
ATOM 3765 C C . PRO A 1 478 ? 21.424 -27.389 7.604 1.00 29.50 478 PRO A C 1
ATOM 3767 O O . PRO A 1 478 ? 21.499 -27.922 8.711 1.00 29.50 478 PRO A O 1
ATOM 3770 N N . HIS A 1 479 ? 21.612 -28.079 6.480 1.00 27.38 479 HIS A N 1
ATOM 3771 C CA . HIS A 1 479 ? 22.132 -29.445 6.466 1.00 27.38 479 HIS A CA 1
ATOM 3772 C C . HIS A 1 479 ? 23.428 -29.564 7.290 1.00 27.38 479 HIS A C 1
ATOM 3774 O O . HIS A 1 479 ? 24.327 -28.746 7.097 1.00 27.38 479 HIS A O 1
ATOM 3780 N N . VAL A 1 480 ? 23.538 -30.607 8.129 1.00 27.66 480 VAL A N 1
ATOM 3781 C CA . VAL A 1 480 ? 24.627 -31.616 8.167 1.00 27.66 480 VAL A CA 1
ATOM 3782 C C . VAL A 1 480 ? 24.418 -32.595 9.345 1.00 27.66 480 VAL A C 1
ATOM 3784 O O . VAL A 1 480 ? 24.255 -32.171 10.480 1.00 27.66 480 VAL A O 1
ATOM 3787 N N . ALA A 1 481 ? 24.521 -33.888 9.010 1.00 25.20 481 ALA A N 1
ATOM 3788 C CA . ALA A 1 481 ? 24.834 -35.078 9.818 1.00 25.20 481 ALA A CA 1
ATOM 3789 C C . ALA A 1 481 ? 23.859 -35.577 10.910 1.00 25.20 481 ALA A C 1
ATOM 3791 O O . ALA A 1 481 ? 23.492 -34.893 11.855 1.00 25.20 481 ALA A O 1
ATOM 3792 N N . SER A 1 482 ? 23.523 -36.857 10.754 1.00 28.52 482 SER A N 1
ATOM 3793 C CA . SER A 1 482 ? 22.867 -37.769 11.686 1.00 28.52 482 SER A CA 1
ATOM 3794 C C . SER A 1 482 ? 23.735 -38.088 12.906 1.00 28.52 482 SER A C 1
ATOM 3796 O O . SER A 1 482 ? 24.860 -38.548 12.721 1.00 28.52 482 SER A O 1
ATOM 3798 N N . ASP A 1 483 ? 23.166 -37.980 14.106 1.00 26.41 483 ASP A N 1
ATOM 3799 C CA . ASP A 1 483 ? 23.608 -38.736 15.283 1.00 26.41 483 ASP A CA 1
ATOM 3800 C C . ASP A 1 483 ? 22.366 -39.179 16.086 1.00 26.41 483 ASP A C 1
ATOM 3802 O O . ASP A 1 483 ? 21.559 -38.324 16.467 1.00 26.41 483 ASP A O 1
ATOM 3806 N N . PRO A 1 4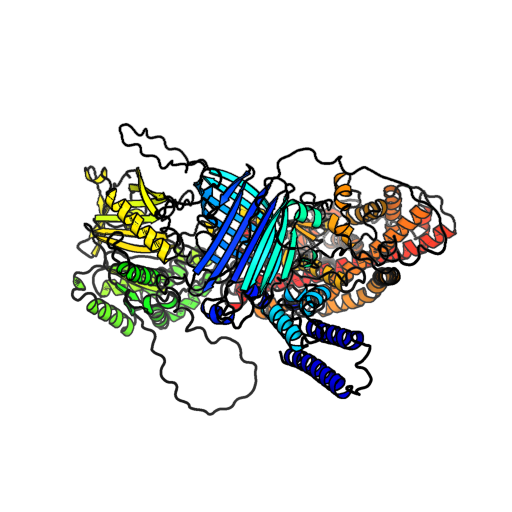84 ? 22.145 -40.489 16.304 1.00 29.38 484 PRO A N 1
ATOM 3807 C CA . PRO A 1 484 ? 21.092 -40.998 17.167 1.00 29.38 484 PRO A CA 1
ATOM 3808 C C . PRO A 1 484 ? 21.686 -41.261 18.553 1.00 29.38 484 PRO A C 1
ATOM 3810 O O . PRO A 1 484 ? 22.491 -42.170 18.684 1.00 29.38 484 PRO A O 1
ATOM 3813 N N . ASP A 1 485 ? 21.339 -40.444 19.550 1.00 30.62 485 ASP A N 1
ATOM 3814 C CA . ASP A 1 485 ? 21.213 -40.825 20.971 1.00 30.62 485 ASP A CA 1
ATOM 3815 C C . ASP A 1 485 ? 21.257 -39.581 21.874 1.00 30.62 485 ASP A C 1
ATOM 3817 O O . ASP A 1 485 ? 22.305 -38.989 22.120 1.00 30.62 485 ASP A O 1
ATOM 3821 N N . SER A 1 486 ? 20.107 -39.187 22.424 1.00 27.52 486 SER A N 1
ATOM 3822 C CA . SER A 1 486 ? 20.025 -38.635 23.787 1.00 27.52 486 SER A CA 1
ATOM 3823 C C . SER A 1 486 ? 18.567 -38.496 24.222 1.00 27.52 486 SER A C 1
ATOM 3825 O O . SER A 1 486 ? 17.870 -37.531 23.924 1.00 27.52 486 SER A O 1
ATOM 3827 N N . ASN A 1 487 ? 18.115 -39.499 24.974 1.00 31.09 487 ASN A N 1
ATOM 3828 C CA . ASN A 1 487 ? 16.956 -39.402 25.848 1.00 31.09 487 ASN A CA 1
ATOM 3829 C C . ASN A 1 487 ? 17.235 -38.367 26.947 1.00 31.09 487 ASN A C 1
ATOM 3831 O O . ASN A 1 487 ? 18.019 -38.637 27.857 1.00 31.09 487 ASN A O 1
ATOM 3835 N N . THR A 1 488 ? 16.538 -37.234 26.923 1.00 27.72 488 THR A N 1
ATOM 3836 C CA . THR A 1 488 ? 16.325 -36.410 28.119 1.00 27.72 488 THR A CA 1
ATOM 3837 C C . THR A 1 488 ? 14.860 -36.019 28.212 1.00 27.72 488 THR A C 1
ATOM 3839 O O . THR A 1 488 ? 14.307 -35.397 27.313 1.00 27.72 488 THR A O 1
ATOM 3842 N N . SER A 1 489 ? 14.254 -36.438 29.317 1.00 28.78 489 SER A N 1
ATOM 3843 C CA . SER A 1 489 ? 12.869 -36.239 29.728 1.00 28.78 489 SER A CA 1
ATOM 3844 C C . SER A 1 489 ? 12.450 -34.767 29.722 1.00 28.78 489 SER A C 1
ATOM 3846 O O . SER A 1 489 ? 12.878 -33.996 30.585 1.00 28.78 489 SER A O 1
ATOM 3848 N N . GLU A 1 490 ? 11.568 -34.404 28.796 1.00 27.58 490 GLU A N 1
ATOM 3849 C CA . GLU A 1 490 ? 10.786 -33.172 28.855 1.00 27.58 490 GLU A CA 1
ATOM 3850 C C . GLU A 1 490 ? 9.681 -33.315 29.913 1.00 27.58 490 GLU A C 1
ATOM 3852 O O . GLU A 1 490 ? 8.915 -34.279 29.932 1.00 27.58 490 GLU A O 1
ATOM 3857 N N . THR A 1 491 ? 9.596 -32.346 30.821 1.00 24.44 491 THR A N 1
ATOM 3858 C CA . THR A 1 491 ? 8.404 -32.109 31.645 1.00 24.44 491 THR A CA 1
ATOM 3859 C C . THR A 1 491 ? 7.205 -31.798 30.738 1.00 24.44 491 THR A C 1
ATOM 3861 O O . THR A 1 491 ? 7.367 -30.974 29.837 1.00 24.44 491 THR A O 1
ATOM 3864 N N . PRO A 1 492 ? 6.010 -32.379 30.963 1.00 28.56 492 PRO A N 1
ATOM 3865 C CA . PRO A 1 492 ? 4.869 -32.178 30.076 1.00 28.56 492 PRO A CA 1
ATOM 3866 C C . PRO A 1 492 ? 4.401 -30.720 30.126 1.00 28.56 492 PRO A C 1
ATOM 3868 O O . PRO A 1 492 ? 4.091 -30.181 31.191 1.00 28.56 492 PRO A O 1
ATOM 3871 N N . SER A 1 493 ? 4.358 -30.080 28.960 1.00 33.25 493 SER A N 1
ATOM 3872 C CA . SER A 1 493 ? 3.651 -28.822 28.746 1.00 33.25 493 SER A CA 1
ATOM 3873 C C . SER A 1 493 ? 2.181 -28.989 29.152 1.00 33.25 493 SER A C 1
ATOM 3875 O O . SER A 1 493 ? 1.560 -30.015 28.882 1.00 33.25 493 SER A O 1
ATOM 3877 N N . ALA A 1 494 ? 1.616 -28.002 29.851 1.00 43.56 494 ALA A N 1
ATOM 3878 C CA . ALA A 1 494 ? 0.211 -28.034 30.250 1.00 43.56 494 ALA A CA 1
ATOM 3879 C C . ALA A 1 494 ? -0.692 -28.099 29.002 1.00 43.56 494 ALA A C 1
ATOM 3881 O O . ALA A 1 494 ? -0.626 -27.202 28.162 1.00 43.56 494 ALA A O 1
ATOM 3882 N N . GLU A 1 495 ? -1.520 -29.142 28.882 1.00 68.56 495 GLU A N 1
ATOM 3883 C CA . GLU A 1 495 ? -2.463 -29.311 27.768 1.00 68.56 495 GLU A CA 1
ATOM 3884 C C . GLU A 1 495 ? -3.379 -28.081 27.611 1.00 68.56 495 GLU A C 1
ATOM 3886 O O . GLU A 1 495 ? -3.920 -27.539 28.584 1.00 68.56 495 GLU A O 1
ATOM 3891 N N . VAL A 1 496 ? -3.552 -27.628 26.366 1.00 80.56 496 VAL A N 1
ATOM 3892 C CA .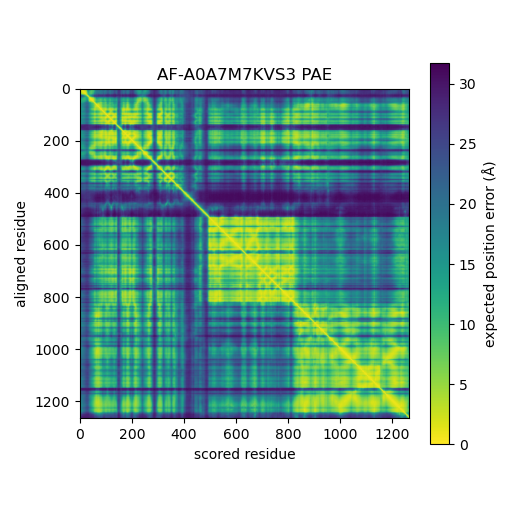 VAL A 1 496 ? -4.446 -26.517 26.010 1.00 80.56 496 VAL A CA 1
ATOM 3893 C C . VAL A 1 496 ? -5.906 -26.984 26.163 1.00 80.56 496 VAL A C 1
ATOM 3895 O O . VAL A 1 496 ? -6.266 -28.026 25.621 1.00 80.56 496 VAL A O 1
ATOM 3898 N N . PRO A 1 497 ? -6.773 -26.260 26.899 1.00 88.62 497 PRO A N 1
ATOM 3899 C CA . PRO A 1 497 ? -8.135 -26.718 27.185 1.00 88.62 497 PRO A CA 1
ATOM 3900 C C . PRO A 1 497 ? -9.088 -26.573 25.983 1.00 88.62 497 PRO A C 1
ATOM 3902 O O . PRO A 1 497 ? -9.028 -25.579 25.258 1.00 88.62 497 PRO A O 1
ATOM 3905 N N . TYR A 1 498 ? -10.044 -27.502 25.826 1.00 93.81 498 TYR A N 1
ATOM 3906 C CA . TYR A 1 498 ? -11.115 -27.402 24.813 1.00 93.81 498 TYR A CA 1
ATOM 3907 C C . TYR A 1 498 ? -12.230 -26.415 25.191 1.00 93.81 498 TYR A C 1
ATOM 3909 O O . TYR A 1 498 ? -12.974 -25.950 24.329 1.00 93.81 498 TYR A O 1
ATOM 3917 N N . VAL A 1 499 ? -12.374 -26.107 26.482 1.00 94.88 499 VAL A N 1
ATOM 3918 C CA . VAL A 1 499 ? -13.398 -25.193 27.001 1.00 94.88 499 VAL A CA 1
ATOM 3919 C C . VAL A 1 499 ? -12.791 -24.323 28.090 1.00 94.88 499 VAL A C 1
ATOM 3921 O O . VAL A 1 499 ? -12.147 -24.834 29.010 1.00 94.88 499 VAL A O 1
ATOM 3924 N N . VAL A 1 500 ? -13.029 -23.018 28.006 1.00 93.94 500 VAL A N 1
ATOM 3925 C CA . VAL A 1 500 ? -12.620 -22.031 29.015 1.00 93.94 500 VAL A CA 1
ATOM 3926 C C . VAL A 1 500 ? -13.831 -21.232 29.487 1.00 93.94 500 VAL A C 1
ATOM 3928 O O . VAL A 1 500 ? -14.752 -20.987 28.714 1.00 93.94 500 VAL A O 1
ATOM 3931 N N . SER A 1 501 ? -13.856 -20.841 30.761 1.00 92.38 501 SER A N 1
ATOM 3932 C CA . SER A 1 501 ? -14.871 -19.904 31.265 1.00 92.38 501 SER A CA 1
ATOM 3933 C C . SER A 1 501 ? -14.587 -18.500 30.734 1.00 92.38 501 SER A C 1
ATOM 3935 O O . SER A 1 501 ? -13.419 -18.140 30.585 1.00 92.38 501 SER A O 1
ATOM 3937 N N . LEU A 1 502 ? -15.626 -17.692 30.501 1.00 87.81 502 LEU A N 1
ATOM 3938 C CA . LEU A 1 502 ? -15.463 -16.288 30.092 1.00 87.81 502 LEU A CA 1
ATOM 3939 C C . LEU A 1 502 ? -14.627 -15.464 31.088 1.00 87.81 502 LEU A C 1
ATOM 3941 O O . LEU A 1 502 ? -13.943 -14.530 30.685 1.00 87.81 502 LEU A O 1
ATOM 3945 N N . PHE A 1 503 ? -14.643 -15.845 32.367 1.00 85.00 503 PHE A N 1
ATOM 3946 C CA . PHE A 1 503 ? -13.924 -15.164 33.450 1.00 85.00 503 PHE A CA 1
ATOM 3947 C C . PHE A 1 503 ? -12.515 -15.735 33.690 1.00 85.00 503 PHE A C 1
ATOM 3949 O O . PHE A 1 503 ? -11.787 -15.258 34.559 1.00 85.00 503 PHE A O 1
ATOM 3956 N N . ASP A 1 504 ? -12.114 -16.775 32.950 1.00 86.56 504 ASP A N 1
ATOM 3957 C CA . ASP A 1 504 ? -10.757 -17.321 33.018 1.00 86.56 504 ASP A CA 1
ATOM 3958 C C . ASP A 1 504 ? -9.781 -16.373 32.300 1.00 86.56 504 ASP A C 1
ATOM 3960 O O . ASP A 1 504 ? -10.052 -15.891 31.198 1.00 86.56 504 ASP A O 1
ATOM 3964 N N . SER A 1 505 ? -8.600 -16.143 32.880 1.00 82.56 505 SER A N 1
ATOM 3965 C CA . SER A 1 505 ? -7.552 -15.321 32.265 1.00 82.56 505 SER A CA 1
ATOM 3966 C C . SER A 1 505 ? -7.121 -15.847 30.892 1.00 82.56 505 SER A C 1
ATOM 3968 O O . SER A 1 505 ? -6.794 -15.052 30.009 1.00 82.56 505 SER A O 1
ATOM 3970 N N . LYS A 1 506 ? -7.197 -17.168 30.666 1.00 86.44 506 LYS A N 1
ATOM 3971 C CA . LYS A 1 506 ? -6.933 -17.794 29.359 1.00 86.44 506 LYS A CA 1
ATOM 3972 C C . LYS A 1 506 ? -7.916 -17.347 28.277 1.00 86.44 506 LYS A C 1
ATOM 3974 O O . LYS A 1 506 ? -7.552 -17.354 27.103 1.00 86.44 506 LYS A O 1
ATOM 3979 N N . CYS A 1 507 ? -9.135 -16.941 28.646 1.00 86.94 507 CYS A N 1
ATOM 3980 C CA . CYS A 1 507 ? -10.163 -16.526 27.692 1.00 86.94 507 CYS A CA 1
ATOM 3981 C C . CYS A 1 507 ? -9.804 -15.223 26.964 1.00 86.94 507 CYS A C 1
ATOM 3983 O O . CYS A 1 507 ? -10.302 -14.983 25.868 1.00 86.94 507 CYS A O 1
ATOM 3985 N N . LYS A 1 508 ? -8.882 -14.424 27.516 1.00 84.81 508 LYS A N 1
ATOM 3986 C CA . LYS A 1 508 ? -8.360 -13.201 26.886 1.00 84.81 508 LYS A CA 1
ATOM 3987 C C . LYS A 1 508 ? -7.438 -13.480 25.692 1.00 84.81 508 LYS A C 1
ATOM 3989 O O . LYS A 1 508 ? -7.111 -12.555 24.953 1.00 84.81 508 LYS A O 1
ATOM 3994 N N . ASN A 1 509 ? -6.994 -14.726 25.495 1.00 83.62 509 ASN A N 1
ATOM 3995 C CA . ASN A 1 509 ? -6.171 -15.088 24.346 1.00 83.62 509 ASN A CA 1
ATOM 3996 C C . ASN A 1 509 ? -7.033 -15.224 23.080 1.00 83.62 509 ASN A C 1
ATOM 3998 O O . ASN A 1 509 ? -7.754 -16.207 22.907 1.00 83.62 509 ASN A O 1
ATOM 4002 N N . ARG A 1 510 ? -6.891 -14.253 22.173 1.00 82.00 510 ARG A N 1
ATOM 4003 C CA . ARG A 1 510 ? -7.610 -14.176 20.897 1.00 82.00 510 ARG A CA 1
ATOM 4004 C C . ARG A 1 510 ? -7.411 -15.399 19.997 1.00 82.00 510 ARG A C 1
ATOM 4006 O O . ARG A 1 510 ? -8.367 -15.796 19.337 1.00 82.00 510 ARG A O 1
ATOM 4013 N N . ASP A 1 511 ? -6.239 -16.026 19.996 1.00 84.00 511 ASP A N 1
ATOM 4014 C CA . ASP A 1 511 ? -5.971 -17.206 19.157 1.00 84.00 511 ASP A CA 1
ATOM 4015 C C . ASP A 1 511 ? -6.677 -18.461 19.692 1.00 84.00 511 ASP A C 1
ATOM 4017 O O . ASP A 1 511 ? -6.965 -19.404 18.955 1.00 84.00 511 ASP A O 1
ATOM 4021 N N . LEU A 1 512 ? -6.995 -18.470 20.990 1.00 88.38 512 LEU A N 1
ATOM 4022 C CA . LEU A 1 512 ? -7.693 -19.572 21.645 1.00 88.38 512 LEU A CA 1
ATOM 4023 C C . LEU A 1 512 ? -9.220 -19.416 21.585 1.00 88.38 512 LEU A C 1
ATOM 4025 O O . LEU A 1 512 ? -9.936 -20.407 21.428 1.00 88.38 512 LEU A O 1
ATOM 4029 N N . THR A 1 513 ? -9.730 -18.193 21.752 1.00 90.12 513 THR A N 1
ATOM 4030 C CA . THR A 1 513 ? -11.167 -17.912 21.947 1.00 90.12 513 THR A CA 1
ATOM 4031 C C . THR A 1 513 ? -11.798 -17.045 20.856 1.00 90.12 513 THR A C 1
ATOM 4033 O O . THR A 1 513 ? -12.999 -16.761 20.905 1.00 90.12 513 THR A O 1
ATOM 4036 N N . GLY A 1 514 ? -11.025 -16.650 19.844 1.00 86.94 514 GLY A N 1
ATOM 4037 C CA . GLY A 1 514 ? -11.455 -15.765 18.765 1.00 86.94 514 GLY A CA 1
ATOM 4038 C C . GLY A 1 514 ? -11.699 -14.316 19.214 1.00 86.94 514 GLY A C 1
ATOM 4039 O O . GLY A 1 514 ? -11.533 -13.950 20.382 1.00 86.94 514 GLY A O 1
ATOM 4040 N N . GLY A 1 515 ? -12.111 -13.467 18.266 1.00 82.69 515 GLY A N 1
ATOM 4041 C CA . GLY A 1 515 ? -12.345 -12.035 18.508 1.00 82.69 515 GLY A CA 1
ATOM 4042 C C . GLY A 1 515 ? -13.416 -11.761 19.572 1.00 82.69 515 GLY A C 1
ATOM 4043 O O . GLY A 1 515 ? -13.148 -11.052 20.541 1.00 82.69 515 GLY A O 1
ATOM 4044 N N . LYS A 1 516 ? -14.597 -12.384 19.456 1.00 88.06 516 LYS A N 1
ATOM 4045 C CA . LYS A 1 516 ? -15.717 -12.169 20.394 1.00 88.06 516 LYS A CA 1
ATOM 4046 C C . LYS A 1 516 ? -15.436 -12.714 21.788 1.00 88.06 516 LYS A C 1
ATOM 4048 O O . LYS A 1 516 ? -15.683 -12.019 22.769 1.00 88.06 516 LYS A O 1
ATOM 4053 N N . GLY A 1 517 ? -14.912 -13.938 21.877 1.00 89.12 517 GLY A N 1
ATOM 4054 C CA . GLY A 1 517 ? -14.610 -14.593 23.154 1.00 89.12 517 GLY A CA 1
ATOM 4055 C C . GLY A 1 517 ? -13.582 -13.813 23.976 1.00 89.12 517 GLY A C 1
ATOM 4056 O O . GLY A 1 517 ? -13.805 -13.545 25.156 1.00 89.12 517 GLY A O 1
ATOM 4057 N N . SER A 1 518 ? -12.496 -13.379 23.329 1.00 89.06 518 SER A N 1
ATOM 4058 C CA . SER A 1 518 ? -11.478 -12.536 23.968 1.00 89.06 518 SER A CA 1
ATOM 4059 C C . SER A 1 518 ? -12.014 -11.161 24.371 1.00 89.06 518 SER A C 1
ATOM 4061 O O . SER A 1 518 ? -11.745 -10.711 25.483 1.00 89.06 518 SER A O 1
ATOM 4063 N N . SER A 1 519 ? -12.836 -10.529 23.525 1.00 88.88 519 SER A N 1
ATOM 4064 C CA . SER A 1 519 ? -13.472 -9.241 23.825 1.00 88.88 519 SER A CA 1
ATOM 4065 C C . SER A 1 519 ? -14.401 -9.324 25.046 1.00 88.88 519 SER A C 1
ATOM 4067 O O . SER A 1 519 ? -14.314 -8.500 25.951 1.00 88.88 519 SER A O 1
ATOM 4069 N N . LEU A 1 520 ? -15.222 -10.372 25.150 1.00 91.81 520 LEU A N 1
ATOM 4070 C CA . LEU A 1 520 ? -16.103 -10.589 26.304 1.00 91.81 520 LEU A CA 1
ATOM 4071 C C . LEU A 1 520 ? -15.341 -10.817 27.614 1.00 91.81 520 LEU A C 1
ATOM 4073 O O . LEU A 1 520 ? -15.752 -10.300 28.651 1.00 91.81 520 LEU A O 1
ATOM 4077 N N . ALA A 1 521 ? -14.223 -11.546 27.575 1.00 89.62 521 ALA A N 1
ATOM 4078 C CA . ALA A 1 521 ? -13.374 -11.746 28.751 1.00 89.62 521 ALA A CA 1
ATOM 4079 C C . ALA A 1 521 ? -12.776 -10.424 29.266 1.00 89.62 521 ALA A C 1
ATOM 4081 O O . ALA A 1 521 ? -12.647 -10.217 30.471 1.00 89.62 521 ALA A O 1
ATOM 4082 N N . VAL A 1 522 ? -12.445 -9.511 28.349 1.00 87.50 522 VAL A N 1
ATOM 4083 C CA . VAL A 1 522 ? -11.982 -8.158 28.679 1.00 87.50 522 VAL A CA 1
ATOM 4084 C C . VAL A 1 522 ? -13.096 -7.323 29.308 1.00 87.50 522 VAL A C 1
ATOM 4086 O O . VAL A 1 522 ? -12.891 -6.733 30.366 1.00 87.50 522 VAL A O 1
ATOM 4089 N N . LEU A 1 523 ? -14.285 -7.302 28.699 1.00 90.75 523 LEU A N 1
ATOM 4090 C CA . LEU A 1 523 ? -15.441 -6.585 29.248 1.00 90.75 523 LEU A CA 1
ATOM 4091 C C . LEU A 1 523 ? -15.829 -7.104 30.637 1.00 90.75 523 LEU A C 1
ATOM 4093 O O . LEU A 1 523 ? -16.194 -6.325 31.513 1.00 90.75 523 LEU A O 1
ATOM 4097 N N . SER A 1 524 ? -15.733 -8.417 30.843 1.00 88.88 524 SER A N 1
ATOM 4098 C CA . SER A 1 524 ? -16.002 -9.069 32.122 1.00 88.88 524 SER A CA 1
ATOM 4099 C C . SER A 1 524 ? -15.063 -8.551 33.214 1.00 88.88 524 SER A C 1
ATOM 4101 O O . SER A 1 524 ? -15.519 -8.130 34.276 1.00 88.88 524 SER A O 1
ATOM 4103 N N . GLU A 1 525 ? -13.764 -8.472 32.936 1.00 86.94 525 GLU A N 1
ATOM 4104 C CA . GLU A 1 525 ? -12.799 -7.901 33.874 1.00 86.94 525 GLU A CA 1
ATOM 4105 C C . GLU A 1 525 ? -13.036 -6.404 34.115 1.00 86.94 525 GLU A C 1
ATOM 4107 O O . GLU A 1 525 ? -13.023 -5.956 35.263 1.00 86.94 525 GLU A O 1
ATOM 4112 N N . LEU A 1 526 ? -13.316 -5.643 33.052 1.00 86.62 526 LEU A N 1
ATOM 4113 C CA . LEU A 1 526 ? -13.623 -4.217 33.142 1.00 86.62 526 LEU A CA 1
ATOM 4114 C C . LEU A 1 526 ? -14.843 -3.958 34.038 1.00 86.62 526 LEU A C 1
ATOM 4116 O O . LEU A 1 526 ? -14.810 -3.033 34.847 1.00 86.62 526 LEU A O 1
ATOM 4120 N N . SER A 1 527 ? -15.866 -4.815 33.973 1.00 88.44 527 SER A N 1
ATOM 4121 C CA . SER A 1 527 ? -17.077 -4.700 34.799 1.00 88.44 527 SER A CA 1
ATOM 4122 C C . SER A 1 527 ? -16.796 -4.724 36.308 1.00 88.44 527 SER A C 1
ATOM 4124 O O . SER A 1 527 ? -17.540 -4.134 37.093 1.00 88.44 527 SER A O 1
ATOM 4126 N N . HIS A 1 528 ? -15.698 -5.364 36.729 1.00 84.06 528 HIS A N 1
ATOM 4127 C CA . HIS A 1 528 ? -15.270 -5.412 38.128 1.00 84.06 528 HIS A CA 1
ATOM 4128 C C . HIS A 1 528 ? -14.469 -4.178 38.565 1.00 84.06 528 HIS A C 1
ATOM 4130 O O . HIS A 1 528 ? -14.360 -3.928 39.766 1.00 84.06 528 HIS A O 1
ATOM 4136 N N . LEU A 1 529 ? -13.902 -3.424 37.618 1.00 79.31 529 LEU A N 1
ATOM 4137 C CA . LEU A 1 529 ? -13.070 -2.248 37.891 1.00 79.31 529 LEU A CA 1
ATOM 4138 C C . LEU A 1 529 ? -13.814 -0.920 37.737 1.00 79.31 529 LEU A C 1
ATOM 4140 O O . LEU A 1 529 ? -13.378 0.089 38.292 1.00 79.31 529 LEU A O 1
ATOM 4144 N N . THR A 1 530 ? -14.910 -0.897 36.982 1.00 76.81 530 THR A N 1
ATOM 4145 C CA . THR A 1 530 ? -15.696 0.319 36.766 1.00 76.81 530 THR A CA 1
ATOM 4146 C C . THR A 1 530 ? -16.370 0.812 38.045 1.00 76.81 530 THR A C 1
ATOM 4148 O O . THR A 1 530 ? -16.831 0.032 38.880 1.00 76.81 530 THR A O 1
ATOM 4151 N N . SER A 1 531 ? -16.436 2.136 38.196 1.00 72.19 531 SER A N 1
ATOM 4152 C CA . SER A 1 531 ? -17.077 2.799 39.333 1.00 72.19 531 SER A CA 1
ATOM 4153 C C . SER A 1 531 ? -18.591 2.544 39.371 1.00 72.19 531 SER A C 1
ATOM 4155 O O . SER A 1 531 ? -19.206 2.161 38.376 1.00 72.19 531 SER A O 1
ATOM 4157 N N . ASN A 1 532 ? -19.228 2.820 40.515 1.00 70.69 532 ASN A N 1
ATOM 4158 C CA . ASN A 1 532 ? -20.681 2.659 40.677 1.00 70.69 532 ASN A CA 1
ATOM 4159 C C . ASN A 1 532 ? -21.520 3.476 39.672 1.00 70.69 532 ASN A C 1
ATOM 4161 O O . ASN A 1 532 ? -22.683 3.149 39.469 1.00 70.69 532 ASN A O 1
ATOM 4165 N N . GLU A 1 533 ? -20.957 4.524 39.062 1.00 68.56 533 GLU A N 1
ATOM 4166 C CA . GLU A 1 533 ? -21.649 5.404 38.107 1.00 68.56 533 GLU A CA 1
ATOM 4167 C C . GLU A 1 533 ? -21.623 4.901 36.652 1.00 68.56 533 GLU A C 1
ATOM 4169 O O . GLU A 1 533 ? -22.307 5.477 35.805 1.00 68.56 533 GLU A O 1
ATOM 4174 N N . ALA A 1 534 ? -20.828 3.864 36.365 1.00 79.31 534 ALA A N 1
ATOM 4175 C CA . ALA A 1 534 ? -20.689 3.217 35.058 1.00 79.31 534 ALA A CA 1
ATOM 4176 C C . ALA A 1 534 ? -20.746 1.688 35.222 1.00 79.31 534 ALA A C 1
ATOM 4178 O O . ALA A 1 534 ? -19.905 0.952 34.705 1.00 79.31 534 ALA A O 1
ATOM 4179 N N . LYS A 1 535 ? -21.708 1.208 36.014 1.00 89.38 535 LYS A N 1
ATOM 4180 C CA . LYS A 1 535 ? -21.826 -0.206 36.362 1.00 89.38 535 LYS A CA 1
ATOM 4181 C C . LYS A 1 535 ? -22.516 -0.979 35.240 1.00 89.38 535 LYS A C 1
ATOM 4183 O O . LYS A 1 535 ? -23.608 -0.629 34.811 1.00 89.38 535 LYS A O 1
ATOM 4188 N N . PHE A 1 536 ? -21.910 -2.081 34.821 1.00 94.12 536 PHE A N 1
ATOM 4189 C CA . PHE A 1 536 ? -22.510 -3.021 33.879 1.00 94.12 536 PHE A CA 1
ATOM 4190 C C . PHE A 1 536 ? -22.144 -4.458 34.255 1.00 94.12 536 PHE A C 1
ATOM 4192 O O . PHE A 1 536 ? -21.333 -4.691 35.151 1.00 94.12 536 PHE A O 1
ATOM 4199 N N . VAL A 1 537 ? -22.762 -5.425 33.584 1.00 94.00 537 VAL A N 1
ATOM 4200 C CA . VAL A 1 537 ? -22.508 -6.858 33.762 1.00 94.00 537 VAL A CA 1
ATOM 4201 C C . VAL A 1 537 ? -22.245 -7.501 32.403 1.00 94.00 537 VAL A C 1
ATOM 4203 O O . VAL A 1 537 ? -22.821 -7.105 31.393 1.00 94.00 537 VAL A O 1
ATOM 4206 N N . VAL A 1 538 ? -21.388 -8.516 32.361 1.00 94.38 538 VAL A N 1
ATOM 4207 C CA . VAL A 1 538 ? -21.277 -9.416 31.204 1.00 94.38 538 VAL A CA 1
ATOM 4208 C C . VAL A 1 538 ? -21.940 -10.744 31.574 1.00 94.38 538 VAL A C 1
ATOM 4210 O O . VAL A 1 538 ? -21.620 -11.278 32.640 1.00 94.38 538 VAL A O 1
ATOM 4213 N N . PRO A 1 539 ? -22.872 -11.283 30.763 1.00 94.75 539 PRO A N 1
ATOM 4214 C CA . PRO A 1 539 ? -23.531 -12.545 31.086 1.00 94.75 539 PRO A CA 1
ATOM 4215 C C . PRO A 1 539 ? -22.542 -13.710 31.227 1.00 94.75 539 PRO A C 1
ATOM 4217 O O . PRO A 1 539 ? -21.526 -13.782 30.531 1.00 94.75 539 PRO A O 1
ATOM 4220 N N . ASN A 1 540 ? -22.859 -14.652 32.118 1.00 94.12 540 ASN A N 1
ATOM 4221 C CA . ASN A 1 540 ? -22.016 -15.820 32.357 1.00 94.12 540 ASN A CA 1
ATOM 4222 C C . ASN A 1 540 ? -21.994 -16.766 31.151 1.00 94.12 540 ASN A C 1
ATOM 4224 O O . ASN A 1 540 ? -22.951 -16.856 30.381 1.00 94.12 540 ASN A O 1
ATOM 4228 N N . GLY A 1 541 ? -20.907 -17.522 31.004 1.00 94.38 541 GLY A N 1
ATOM 4229 C CA . GLY A 1 541 ? -20.760 -18.433 29.879 1.00 94.38 541 GLY A CA 1
ATOM 4230 C C . GLY A 1 541 ? -19.389 -19.082 29.769 1.00 94.38 541 GLY A C 1
ATOM 4231 O O . GLY A 1 541 ? -18.489 -18.858 30.582 1.00 94.38 541 GLY A O 1
ATOM 4232 N N . VAL A 1 542 ? -19.243 -19.886 28.722 1.00 95.75 542 VAL A N 1
ATOM 4233 C CA . VAL A 1 542 ? -18.002 -20.570 28.354 1.00 95.75 542 VAL A CA 1
ATOM 4234 C C . VAL A 1 542 ? -17.676 -20.324 26.887 1.00 95.75 542 VAL A C 1
ATOM 4236 O O . VAL A 1 542 ? -18.560 -20.070 26.071 1.00 95.75 542 VAL A O 1
ATOM 4239 N N . VAL A 1 543 ? -16.403 -20.450 26.535 1.00 96.06 543 VAL A N 1
ATOM 4240 C CA . VAL A 1 543 ? -15.941 -20.468 25.150 1.00 96.06 543 VAL A CA 1
ATOM 4241 C C . VAL A 1 543 ? -15.409 -21.853 24.824 1.00 96.06 543 VAL A C 1
ATOM 4243 O O . VAL A 1 543 ? -14.503 -22.362 25.487 1.00 96.06 543 VAL A O 1
ATOM 4246 N N . VAL A 1 544 ? -15.977 -22.454 23.783 1.00 96.56 544 VAL A N 1
ATOM 4247 C CA . VAL A 1 544 ? -15.439 -23.644 23.125 1.00 96.56 544 VAL A CA 1
ATOM 4248 C C . VAL A 1 544 ? -14.279 -23.185 22.254 1.00 96.56 544 VAL A C 1
ATOM 4250 O O . VAL A 1 544 ? -14.474 -22.371 21.351 1.00 96.56 544 VAL A O 1
ATOM 4253 N N . THR A 1 545 ? -13.072 -23.639 22.569 1.00 95.31 545 THR A N 1
ATOM 4254 C CA . THR A 1 545 ? -11.833 -23.064 22.032 1.00 95.31 545 THR A CA 1
ATOM 4255 C C . THR A 1 545 ? -11.553 -23.507 20.597 1.00 95.31 545 THR A C 1
ATOM 4257 O O . THR A 1 545 ? -12.109 -24.493 20.105 1.00 95.31 545 THR A O 1
ATOM 4260 N N . THR A 1 546 ? -10.638 -22.808 19.923 1.00 93.19 546 THR A N 1
ATOM 4261 C CA . THR A 1 546 ? -10.110 -23.213 18.609 1.00 93.19 546 THR A CA 1
ATOM 4262 C C . THR A 1 546 ? -9.490 -24.612 18.646 1.00 93.19 546 THR A C 1
ATOM 4264 O O . THR A 1 546 ? -9.624 -25.371 17.690 1.00 93.19 546 THR A O 1
ATOM 4267 N N . GLU A 1 547 ? -8.917 -25.019 19.781 1.00 92.75 547 GLU A N 1
ATOM 4268 C CA . GLU A 1 547 ? -8.374 -26.366 19.983 1.00 92.75 547 GLU A CA 1
ATOM 4269 C C . GLU A 1 547 ? -9.459 -27.456 19.942 1.00 92.75 547 GLU A C 1
ATOM 4271 O O . GLU A 1 547 ? -9.247 -28.539 19.395 1.00 92.75 547 GLU A O 1
ATOM 4276 N N . ALA A 1 548 ? -10.666 -27.164 20.442 1.00 93.75 548 ALA A N 1
ATOM 4277 C CA . ALA A 1 548 ? -11.800 -28.078 20.314 1.00 93.75 548 ALA A CA 1
ATOM 4278 C C . ALA A 1 548 ? -12.183 -28.279 18.842 1.00 93.75 548 ALA A C 1
ATOM 4280 O O . ALA A 1 548 ? -12.460 -29.402 18.413 1.00 93.75 548 ALA A O 1
ATOM 4281 N N . PHE A 1 549 ? -12.146 -27.200 18.057 1.00 92.94 549 PHE A N 1
ATOM 4282 C CA . PHE A 1 549 ? -12.398 -27.263 16.624 1.00 92.94 549 PHE A CA 1
ATOM 4283 C C . PHE A 1 549 ? -11.299 -28.039 15.886 1.00 92.94 549 PHE A C 1
ATOM 4285 O O . PHE A 1 549 ? -11.624 -28.946 15.123 1.00 92.94 549 PHE A O 1
ATOM 4292 N N . ARG A 1 550 ? -10.011 -27.800 16.174 1.00 91.12 550 ARG A N 1
ATOM 4293 C CA . ARG A 1 550 ? -8.900 -28.598 15.612 1.00 91.12 550 ARG A CA 1
ATOM 4294 C C . ARG A 1 550 ? -9.079 -30.085 15.894 1.00 91.12 550 ARG A C 1
ATOM 4296 O O . ARG A 1 550 ? -9.004 -30.913 14.988 1.00 91.12 550 ARG A O 1
ATOM 4303 N N . ARG A 1 551 ? -9.400 -30.440 17.141 1.00 91.19 551 ARG A N 1
ATOM 4304 C CA . ARG A 1 551 ? -9.657 -31.833 17.516 1.00 91.19 551 ARG A CA 1
ATOM 4305 C C . ARG A 1 551 ? -10.876 -32.422 16.800 1.00 91.19 551 ARG A C 1
ATOM 4307 O O . ARG A 1 551 ? -10.859 -33.617 16.493 1.00 91.19 551 ARG A O 1
ATOM 4314 N N . PHE A 1 552 ? -11.913 -31.625 16.547 1.00 91.81 552 PHE A N 1
ATOM 4315 C CA . PHE A 1 552 ? -13.083 -32.021 15.760 1.00 91.81 552 PHE A CA 1
ATOM 4316 C C . PHE A 1 552 ? -12.722 -32.275 14.285 1.00 91.81 552 PHE A C 1
ATOM 4318 O O . PHE A 1 552 ? -13.160 -33.285 13.730 1.00 91.81 552 PHE A O 1
ATOM 4325 N N . LEU A 1 553 ? -11.862 -31.443 13.684 1.00 89.44 553 LEU A N 1
ATOM 4326 C CA . LEU A 1 553 ? -11.388 -31.597 12.300 1.00 89.44 553 LEU A CA 1
ATOM 4327 C C . LEU A 1 553 ? -10.614 -32.905 12.059 1.00 89.44 553 LEU A C 1
ATOM 4329 O O . LEU A 1 553 ? -10.692 -33.462 10.967 1.00 89.44 553 LEU A O 1
ATOM 4333 N N . LEU A 1 554 ? -9.944 -33.451 13.083 1.00 87.44 554 LEU A N 1
ATOM 4334 C CA . LEU A 1 554 ? -9.247 -34.748 13.008 1.00 87.44 554 LEU A CA 1
ATOM 4335 C C . LEU A 1 554 ? -10.187 -35.959 12.851 1.00 87.44 554 LEU A C 1
ATOM 4337 O O . LEU A 1 554 ? -9.722 -37.096 12.734 1.00 87.44 554 LEU A O 1
ATOM 4341 N N . SER A 1 555 ? -11.506 -35.761 12.884 1.00 84.31 555 SER A N 1
ATOM 4342 C CA . SER A 1 555 ? -12.460 -36.862 12.763 1.00 84.31 555 SER A CA 1
ATOM 4343 C C . SER A 1 555 ? -12.477 -37.428 11.330 1.00 84.31 555 SER A C 1
ATOM 4345 O O . SER A 1 555 ? -12.422 -36.662 10.361 1.00 84.31 555 SER A O 1
ATOM 4347 N N . PRO A 1 556 ? -12.581 -38.762 11.138 1.00 77.19 556 PRO A N 1
ATOM 4348 C CA . PRO A 1 556 ? -12.364 -39.398 9.836 1.00 77.19 556 PRO A CA 1
ATOM 4349 C C . PRO A 1 556 ? -13.244 -38.879 8.697 1.00 77.19 556 PRO A C 1
ATOM 4351 O O . PRO A 1 556 ? -12.796 -38.883 7.554 1.00 77.19 556 PRO A O 1
ATOM 4354 N N . LYS A 1 557 ? -14.476 -38.428 8.978 1.00 75.06 557 LYS A N 1
ATOM 4355 C CA . LYS A 1 557 ? -15.369 -37.897 7.937 1.00 75.06 557 LYS A CA 1
ATOM 4356 C C . LYS A 1 557 ? -15.094 -36.440 7.585 1.00 75.06 557 LYS A C 1
ATOM 4358 O O . LYS A 1 557 ? -15.487 -36.024 6.503 1.00 75.06 557 LYS A O 1
ATOM 4363 N N . VAL A 1 558 ? -14.433 -35.680 8.459 1.00 79.94 558 VAL A N 1
ATOM 4364 C CA . VAL A 1 558 ? -14.131 -34.251 8.271 1.00 79.94 558 VAL A CA 1
ATOM 4365 C C . VAL A 1 558 ? -12.742 -34.049 7.655 1.00 79.94 558 VAL A C 1
ATOM 4367 O O . VAL A 1 558 ? -12.520 -33.038 7.003 1.00 79.94 558 VAL A O 1
ATOM 4370 N N . SER A 1 559 ? -11.858 -35.050 7.707 1.00 75.00 559 SER A N 1
ATOM 4371 C CA . SER A 1 559 ? -10.529 -35.010 7.066 1.00 75.00 559 SER A CA 1
ATOM 4372 C C . SER A 1 559 ? -10.558 -34.739 5.550 1.00 75.00 559 SER A C 1
ATOM 4374 O O . SER A 1 559 ? -9.608 -34.203 4.990 1.00 75.00 559 SER A O 1
ATOM 4376 N N . ALA A 1 560 ? -11.664 -35.055 4.867 1.00 78.88 560 ALA A N 1
ATOM 4377 C CA . ALA A 1 560 ? -11.848 -34.763 3.443 1.00 78.88 560 ALA A CA 1
ATOM 4378 C C . ALA A 1 560 ? -12.249 -33.300 3.149 1.00 78.88 560 ALA A C 1
ATOM 4380 O O . ALA A 1 560 ? -12.362 -32.920 1.984 1.00 78.88 560 ALA A O 1
ATOM 4381 N N . LEU A 1 561 ? -12.514 -32.483 4.175 1.00 84.12 561 LEU A N 1
ATOM 4382 C CA . LEU A 1 561 ? -12.984 -31.101 4.040 1.00 84.12 561 LEU A CA 1
ATOM 4383 C C . LEU A 1 561 ? -11.964 -30.207 3.324 1.00 84.12 561 LEU A C 1
ATOM 4385 O O . LEU A 1 561 ? -12.343 -29.471 2.418 1.00 84.12 561 LEU A O 1
ATOM 4389 N N . GLU A 1 562 ? -10.678 -30.323 3.657 1.00 81.81 562 GLU A N 1
ATOM 4390 C CA . GLU A 1 562 ? -9.606 -29.565 2.992 1.00 81.81 562 GLU A CA 1
ATOM 4391 C C . GLU A 1 562 ? -9.576 -29.830 1.484 1.00 81.81 562 GLU A C 1
ATOM 4393 O O . GLU A 1 562 ? -9.482 -28.904 0.679 1.00 81.81 562 GLU A O 1
ATOM 4398 N N . LYS A 1 563 ? -9.744 -31.094 1.082 1.00 82.88 563 LYS A N 1
ATOM 4399 C CA . LYS A 1 563 ? -9.777 -31.488 -0.330 1.00 82.88 563 LYS A CA 1
ATOM 4400 C C . LYS A 1 563 ? -10.946 -30.846 -1.081 1.00 82.88 563 LYS A C 1
ATOM 4402 O O . LYS A 1 563 ? -10.772 -30.402 -2.216 1.00 82.88 563 LYS A O 1
ATOM 4407 N N . ASP A 1 564 ? -12.122 -30.785 -0.463 1.00 85.06 564 ASP A N 1
ATOM 4408 C CA . ASP A 1 564 ? -13.297 -30.162 -1.077 1.00 85.06 564 ASP A CA 1
ATOM 4409 C C . ASP A 1 564 ? -13.140 -28.640 -1.169 1.00 85.06 564 ASP A C 1
ATOM 4411 O O . ASP A 1 564 ? -13.460 -28.049 -2.199 1.00 85.06 564 ASP A O 1
ATOM 4415 N N . LEU A 1 565 ? -12.566 -28.000 -0.147 1.00 84.19 565 LEU A N 1
ATOM 4416 C CA . LEU A 1 565 ? -12.263 -26.567 -0.175 1.00 84.19 565 LEU A CA 1
ATOM 4417 C C . LEU A 1 565 ? -11.199 -26.223 -1.230 1.00 84.19 565 LEU A C 1
ATOM 4419 O O . LEU A 1 565 ? -11.346 -25.231 -1.941 1.00 84.19 565 LEU A O 1
ATOM 4423 N N . HIS A 1 566 ? -10.189 -27.072 -1.435 1.00 79.94 566 HIS A N 1
ATOM 4424 C CA . HIS A 1 566 ? -9.270 -26.930 -2.570 1.00 79.94 566 HIS A CA 1
ATOM 4425 C C . HIS A 1 566 ? -9.987 -27.047 -3.922 1.00 79.94 566 HIS A C 1
ATOM 4427 O O . HIS A 1 566 ? -9.658 -26.324 -4.868 1.00 79.94 566 HIS A O 1
ATOM 4433 N N . LYS A 1 567 ? -11.010 -27.907 -4.026 1.00 82.06 567 LYS A N 1
ATOM 4434 C CA . LYS A 1 567 ? -11.845 -27.980 -5.230 1.00 82.06 567 LYS A CA 1
ATOM 4435 C C . LYS A 1 567 ? -12.592 -26.662 -5.465 1.00 82.06 567 LYS A C 1
ATOM 4437 O O . LYS A 1 567 ? -12.626 -26.193 -6.601 1.00 82.06 567 LYS A O 1
ATOM 4442 N N . VAL A 1 568 ? -13.109 -26.018 -4.415 1.00 80.31 568 VAL A N 1
ATOM 4443 C CA . VAL A 1 568 ? -13.746 -24.692 -4.528 1.00 80.31 568 VAL A CA 1
ATOM 4444 C C . VAL A 1 568 ? -12.803 -23.670 -5.167 1.00 80.31 568 VAL A C 1
ATOM 4446 O O . VAL A 1 568 ? -13.221 -22.936 -6.060 1.00 80.31 568 VAL A O 1
ATOM 4449 N N . LEU A 1 569 ? -11.527 -23.641 -4.770 1.00 68.94 569 LEU A N 1
ATOM 4450 C CA . LEU A 1 569 ? -10.559 -22.672 -5.298 1.00 68.94 569 LEU A CA 1
ATOM 4451 C C . LEU A 1 569 ? -10.320 -22.809 -6.810 1.00 68.94 569 LEU A C 1
ATOM 4453 O O . LEU A 1 569 ? -10.146 -21.800 -7.488 1.00 68.94 569 LEU A O 1
ATOM 4457 N N . SER A 1 570 ? -10.369 -24.032 -7.344 1.00 68.69 570 SER A N 1
ATOM 4458 C CA . SER A 1 570 ? -10.184 -24.313 -8.779 1.00 68.69 570 SER A CA 1
ATOM 4459 C C . SER A 1 570 ? -11.466 -24.200 -9.619 1.00 68.69 570 SER A C 1
ATOM 4461 O O . SER A 1 570 ? -11.405 -24.280 -10.845 1.00 68.69 570 SER A O 1
ATOM 4463 N N . THR A 1 571 ? -12.625 -23.991 -8.987 1.00 75.69 571 THR A N 1
ATOM 4464 C CA . THR A 1 571 ? -13.936 -23.986 -9.653 1.00 75.69 571 THR A CA 1
ATOM 4465 C C . THR A 1 571 ? -14.381 -22.564 -10.007 1.00 75.69 571 THR A C 1
ATOM 4467 O O . THR A 1 571 ? -14.404 -21.678 -9.151 1.00 75.69 571 THR A O 1
ATOM 4470 N N . SER A 1 572 ? -14.770 -22.334 -11.266 1.00 71.62 572 SER A N 1
ATOM 4471 C CA . SER A 1 572 ? -15.185 -21.007 -11.761 1.00 71.62 572 SER A CA 1
ATOM 4472 C C . SER A 1 572 ? -16.704 -20.798 -11.831 1.00 71.62 572 SER A C 1
ATOM 4474 O O . SER A 1 572 ? -17.146 -19.659 -11.947 1.00 71.62 572 SER A O 1
ATOM 4476 N N . THR A 1 573 ? -17.511 -21.861 -11.784 1.00 80.88 573 THR A N 1
ATOM 4477 C CA . THR A 1 573 ? -18.978 -21.786 -11.895 1.00 80.88 573 THR A CA 1
ATOM 4478 C C . THR A 1 573 ? -19.631 -21.639 -10.520 1.00 80.88 573 THR A C 1
ATOM 4480 O O . THR A 1 573 ? -19.299 -22.356 -9.575 1.00 80.88 573 THR A O 1
ATOM 4483 N N . VAL A 1 574 ? -20.584 -20.711 -10.401 1.00 82.69 574 VAL A N 1
ATOM 4484 C CA . VAL A 1 574 ? -21.261 -20.402 -9.128 1.00 82.69 574 VAL A CA 1
ATOM 4485 C C . VAL A 1 574 ? -22.062 -21.608 -8.627 1.00 82.69 574 VAL A C 1
ATOM 4487 O O . VAL A 1 574 ? -22.070 -21.907 -7.434 1.00 82.69 574 VAL A O 1
ATOM 4490 N N . GLU A 1 575 ? -22.699 -22.348 -9.533 1.00 86.62 575 GLU A N 1
ATOM 4491 C CA . GLU A 1 575 ? -23.537 -23.502 -9.203 1.00 86.62 575 GLU A CA 1
ATOM 4492 C C . GLU A 1 575 ? -22.725 -24.663 -8.618 1.00 86.62 575 GLU A C 1
ATOM 4494 O O . GLU A 1 575 ? -23.160 -25.302 -7.658 1.00 86.62 575 GLU A O 1
ATOM 4499 N N . GLU A 1 576 ? -21.535 -24.930 -9.164 1.00 86.25 576 GLU A N 1
ATOM 4500 C CA . GLU A 1 576 ? -20.672 -26.003 -8.665 1.00 86.25 576 GLU A CA 1
ATOM 4501 C C . GLU A 1 576 ? -20.026 -25.616 -7.331 1.00 86.25 576 GLU A C 1
ATOM 4503 O O . GLU A 1 576 ? -19.973 -26.442 -6.420 1.00 86.25 576 GLU A O 1
ATOM 4508 N N . VAL A 1 577 ? -19.617 -24.352 -7.171 1.00 84.56 577 VAL A N 1
ATOM 4509 C CA . VAL A 1 577 ? -19.142 -23.830 -5.881 1.00 84.56 577 VAL A CA 1
ATOM 4510 C C . VAL A 1 577 ? -20.219 -24.010 -4.821 1.00 84.56 577 VAL A C 1
ATOM 4512 O O . VAL A 1 577 ? -19.939 -24.581 -3.769 1.00 84.56 577 VAL A O 1
ATOM 4515 N N . LYS A 1 578 ? -21.463 -23.614 -5.116 1.00 90.69 578 LYS A N 1
ATOM 4516 C CA . LYS A 1 578 ? -22.592 -23.781 -4.199 1.00 90.69 578 LYS A CA 1
ATOM 4517 C C . LYS A 1 578 ? -22.779 -25.242 -3.787 1.00 90.69 578 LYS A C 1
ATOM 4519 O O . LYS A 1 578 ? -22.838 -25.523 -2.591 1.00 90.69 578 LYS A O 1
ATOM 4524 N N . LEU A 1 579 ? -22.769 -26.169 -4.747 1.00 91.44 579 LEU A N 1
ATOM 4525 C CA . LEU A 1 579 ? -22.877 -27.604 -4.474 1.00 91.44 579 LEU A CA 1
ATOM 4526 C C . LEU A 1 579 ? -21.765 -28.106 -3.539 1.00 91.44 579 LEU A C 1
ATOM 4528 O O . LEU A 1 579 ? -22.050 -28.832 -2.588 1.00 91.44 579 LEU A O 1
ATOM 4532 N N . ILE A 1 580 ? -20.509 -27.720 -3.790 1.00 89.94 580 ILE A N 1
ATOM 4533 C CA . ILE A 1 580 ? -19.372 -28.122 -2.949 1.00 89.94 580 ILE A CA 1
ATOM 4534 C C . ILE A 1 580 ? -19.507 -27.516 -1.545 1.00 89.94 580 ILE A C 1
ATOM 4536 O O . ILE A 1 580 ? -19.329 -28.218 -0.553 1.00 89.94 580 ILE A O 1
ATOM 4540 N N . THR A 1 581 ? -19.876 -26.236 -1.437 1.00 92.00 581 THR A N 1
ATOM 4541 C CA . THR A 1 581 ? -20.072 -25.576 -0.136 1.00 92.00 581 THR A CA 1
ATOM 4542 C C . THR A 1 581 ? -21.203 -26.213 0.674 1.00 92.00 581 THR A C 1
ATOM 4544 O O . THR A 1 581 ? -21.040 -26.450 1.871 1.00 92.00 581 THR A O 1
ATOM 4547 N N . ASP A 1 582 ? -22.302 -26.608 0.023 1.00 91.81 582 ASP A N 1
ATOM 4548 C CA . ASP A 1 582 ? -23.408 -27.316 0.669 1.00 91.81 582 ASP A CA 1
ATOM 4549 C C . ASP A 1 582 ? -22.964 -28.698 1.182 1.00 91.81 582 ASP A C 1
ATOM 4551 O O . ASP A 1 582 ? -23.317 -29.088 2.297 1.00 91.81 582 ASP A O 1
ATOM 4555 N N . GLN A 1 583 ? -22.127 -29.417 0.424 1.00 91.06 583 GLN A N 1
ATOM 4556 C CA . GLN A 1 583 ? -21.532 -30.687 0.858 1.00 91.06 583 GLN A CA 1
ATOM 4557 C C . GLN A 1 583 ? -20.593 -30.506 2.059 1.00 91.06 583 GLN A C 1
ATOM 4559 O O . GLN A 1 583 ? -20.688 -31.265 3.027 1.00 91.06 583 GLN A O 1
ATOM 4564 N N . CYS A 1 584 ? -19.724 -29.489 2.035 1.00 91.50 584 CYS A N 1
ATOM 4565 C CA . CYS A 1 584 ? -18.852 -29.138 3.158 1.00 91.50 584 CYS A CA 1
ATOM 4566 C C . CYS A 1 584 ? -19.669 -28.839 4.422 1.00 91.50 584 CYS A C 1
ATOM 4568 O O . CYS A 1 584 ? -19.404 -29.404 5.486 1.00 91.50 584 CYS A O 1
ATOM 4570 N N . LYS A 1 585 ? -20.710 -28.006 4.292 1.00 92.44 585 LYS A N 1
ATOM 4571 C CA . LYS A 1 585 ? -21.614 -27.656 5.392 1.00 92.44 585 LYS A CA 1
ATOM 4572 C C . LYS A 1 585 ? -22.310 -28.896 5.960 1.00 92.44 585 LYS A C 1
ATOM 4574 O O . LYS A 1 585 ? -22.263 -29.111 7.170 1.00 92.44 585 LYS A O 1
ATOM 4579 N N . GLN A 1 586 ? -22.895 -29.743 5.111 1.00 91.31 586 GLN A N 1
ATOM 4580 C CA . GLN A 1 586 ? -23.566 -30.978 5.541 1.00 91.31 586 GLN A CA 1
ATOM 4581 C C . GLN A 1 586 ? -22.614 -31.959 6.230 1.00 91.31 586 GLN A C 1
ATOM 4583 O O . GLN A 1 586 ? -22.983 -32.590 7.218 1.00 91.31 586 GLN A O 1
ATOM 4588 N N . ARG A 1 587 ? -21.380 -32.090 5.738 1.00 90.94 587 ARG A N 1
ATOM 4589 C CA . ARG A 1 587 ? -20.371 -32.978 6.326 1.00 90.94 587 ARG A CA 1
ATOM 4590 C C . ARG A 1 587 ? -20.028 -32.580 7.755 1.00 90.94 587 ARG A C 1
ATOM 4592 O O . ARG A 1 587 ? -20.002 -33.443 8.625 1.00 90.94 587 ARG A O 1
ATOM 4599 N N . VAL A 1 588 ? -19.810 -31.288 7.992 1.00 92.38 588 VAL A N 1
ATOM 4600 C CA . VAL A 1 588 ? -19.554 -30.759 9.337 1.00 92.38 588 VAL A CA 1
ATOM 4601 C C . VAL A 1 588 ? -20.783 -30.933 10.229 1.00 92.38 588 VAL A C 1
ATOM 4603 O O . VAL A 1 588 ? -20.644 -31.374 11.362 1.00 92.38 588 VAL A O 1
ATOM 4606 N N . GLN A 1 589 ? -21.989 -30.672 9.713 1.00 92.44 589 GLN A N 1
ATOM 4607 C CA . GLN A 1 589 ? -23.234 -30.826 10.480 1.00 92.44 589 GLN A CA 1
ATOM 4608 C C . GLN A 1 589 ? -23.541 -32.267 10.901 1.00 92.44 589 GLN A C 1
ATOM 4610 O O . GLN A 1 589 ? -24.118 -32.478 11.965 1.00 92.44 589 GLN A O 1
ATOM 4615 N N . ASN A 1 590 ? -23.175 -33.247 10.075 1.00 90.94 590 ASN A N 1
ATOM 4616 C CA . ASN A 1 590 ? -23.470 -34.658 10.317 1.00 90.94 590 ASN A CA 1
ATOM 4617 C C . ASN A 1 590 ? -22.405 -35.374 11.163 1.00 90.94 590 ASN A C 1
ATOM 4619 O O . ASN A 1 590 ? -22.616 -36.533 11.536 1.00 90.94 590 ASN A O 1
ATOM 4623 N N . GLU A 1 591 ? -21.264 -34.737 11.439 1.00 92.31 591 GLU A N 1
ATOM 4624 C CA . GLU A 1 591 ? -20.211 -35.348 12.247 1.00 92.31 591 GLU A CA 1
ATOM 4625 C C . GLU A 1 591 ? -20.485 -35.153 13.749 1.00 92.31 591 GLU A C 1
ATOM 4627 O O . GLU A 1 591 ? -20.706 -34.026 14.201 1.00 92.31 591 GLU A O 1
ATOM 4632 N N . PRO A 1 592 ? -20.475 -36.230 14.557 1.00 91.06 592 PRO A N 1
ATOM 4633 C CA . PRO A 1 592 ? -20.659 -36.111 15.994 1.00 91.06 592 PRO A CA 1
ATOM 4634 C C . PRO A 1 592 ? -19.451 -35.442 16.659 1.00 91.06 592 PRO A C 1
ATOM 4636 O O . PRO A 1 592 ? -18.299 -35.760 16.370 1.00 91.06 592 PRO A O 1
ATOM 4639 N N . VAL A 1 593 ? -19.716 -34.562 17.626 1.00 92.00 593 VAL A N 1
ATOM 4640 C CA . VAL A 1 593 ? -18.664 -33.963 18.457 1.00 92.00 593 VAL A CA 1
ATOM 4641 C C . VAL A 1 593 ? -17.993 -35.050 19.313 1.00 92.00 593 VAL A C 1
ATOM 4643 O O . VAL A 1 593 ? -18.705 -35.827 19.957 1.00 92.00 593 VAL A O 1
ATOM 4646 N N . PRO A 1 594 ? -16.646 -35.116 19.370 1.00 93.25 594 PRO A N 1
ATOM 4647 C CA . PRO A 1 594 ? -15.930 -36.041 20.243 1.00 93.25 594 PRO A CA 1
ATOM 4648 C C . PRO A 1 594 ? -16.415 -35.980 21.697 1.00 93.25 594 PRO A C 1
ATOM 4650 O O . PRO A 1 594 ? -16.571 -34.899 22.267 1.00 93.25 594 PRO A O 1
ATOM 4653 N N . SER A 1 595 ? -16.597 -37.148 22.321 1.00 90.81 595 SER A N 1
ATOM 4654 C CA . SER A 1 595 ? -17.184 -37.259 23.665 1.00 90.81 595 SER A CA 1
ATOM 4655 C C . SER A 1 595 ? -16.387 -36.528 24.748 1.00 90.81 595 SER A C 1
ATOM 4657 O O . SER A 1 595 ? -16.976 -36.036 25.707 1.00 90.81 595 SER A O 1
ATOM 4659 N N . CYS A 1 596 ? -15.064 -36.416 24.591 1.00 90.50 596 CYS A N 1
ATOM 4660 C CA . CYS A 1 596 ? -14.213 -35.626 25.481 1.00 90.50 596 CYS A CA 1
ATOM 4661 C C . CYS A 1 596 ? -14.582 -34.134 25.460 1.00 90.50 596 CYS A C 1
ATOM 4663 O O . CYS A 1 596 ? -14.682 -33.523 26.520 1.00 90.50 596 CYS A O 1
ATOM 4665 N N . ILE A 1 597 ? -14.854 -33.576 24.277 1.00 93.62 597 ILE A N 1
ATOM 4666 C CA . ILE A 1 597 ? -15.234 -32.172 24.097 1.00 93.62 597 ILE A CA 1
ATOM 4667 C C . ILE A 1 597 ? -16.657 -31.957 24.607 1.00 93.62 597 ILE A C 1
ATOM 4669 O O . ILE A 1 597 ? -16.883 -31.082 25.438 1.00 93.62 597 ILE A O 1
ATOM 4673 N N . SER A 1 598 ? -17.619 -32.778 24.166 1.00 94.19 598 SER A N 1
ATOM 4674 C CA . SER A 1 598 ? -19.021 -32.615 24.571 1.00 94.19 598 SER A CA 1
ATOM 4675 C C . SER A 1 598 ? -19.190 -32.742 26.085 1.00 94.19 598 SER A C 1
ATOM 4677 O O . SER A 1 598 ? -19.911 -31.953 26.687 1.00 94.19 598 SER A O 1
ATOM 4679 N N . LYS A 1 599 ? -18.489 -33.693 26.717 1.00 93.19 599 LYS A N 1
ATOM 4680 C CA . LYS A 1 599 ? -18.506 -33.854 28.172 1.00 93.19 599 LYS A CA 1
ATOM 4681 C C . LYS A 1 599 ? -17.917 -32.631 28.872 1.00 93.19 599 LYS A C 1
ATOM 4683 O O . LYS A 1 599 ? -18.550 -32.109 29.778 1.00 93.19 599 LYS A O 1
ATOM 4688 N N . GLN A 1 600 ? -16.766 -32.130 28.419 1.00 94.56 600 GLN A N 1
ATOM 4689 C CA . GLN A 1 600 ? -16.141 -30.955 29.028 1.00 94.56 600 GLN A CA 1
ATOM 4690 C C . GLN A 1 600 ? -17.009 -29.692 28.904 1.00 94.56 600 GLN A C 1
ATOM 4692 O O . GLN A 1 600 ? -17.067 -28.910 29.849 1.00 94.56 600 GLN A O 1
ATOM 4697 N N . ILE A 1 601 ? -17.717 -29.509 27.781 1.00 94.94 601 ILE A N 1
ATOM 4698 C CA . ILE A 1 601 ? -18.673 -28.403 27.599 1.00 94.94 601 ILE A CA 1
ATOM 4699 C C . ILE A 1 601 ? -19.787 -28.490 28.643 1.00 94.94 601 ILE A C 1
ATOM 4701 O O . ILE A 1 601 ? -20.042 -27.520 29.353 1.00 94.94 601 ILE A O 1
ATOM 4705 N N . ILE A 1 602 ? -20.440 -29.651 28.751 1.00 94.75 602 ILE A N 1
ATOM 4706 C CA . ILE A 1 602 ? -21.577 -29.833 29.657 1.00 94.75 602 ILE A CA 1
ATOM 4707 C C . ILE A 1 602 ? -21.146 -29.780 31.125 1.00 94.75 602 ILE A C 1
ATOM 4709 O O . ILE A 1 602 ? -21.836 -29.148 31.922 1.00 94.75 602 ILE A O 1
ATOM 4713 N N . ASP A 1 603 ? -20.014 -30.385 31.486 1.00 93.50 603 ASP A N 1
ATOM 4714 C CA . ASP A 1 603 ? -19.493 -30.362 32.856 1.00 93.50 603 ASP A CA 1
ATOM 4715 C C . ASP A 1 603 ? -19.199 -28.915 33.290 1.00 93.50 603 ASP A C 1
ATOM 4717 O O . ASP A 1 603 ? -19.690 -28.476 34.329 1.00 93.50 603 ASP A O 1
ATOM 4721 N N . ARG A 1 604 ? -18.517 -28.119 32.450 1.00 93.44 604 ARG A N 1
ATOM 4722 C CA . ARG A 1 604 ? -18.268 -26.693 32.732 1.00 93.44 604 ARG A CA 1
ATOM 4723 C C . ARG A 1 604 ? -19.546 -25.860 32.792 1.00 93.44 604 ARG A C 1
ATOM 4725 O O . A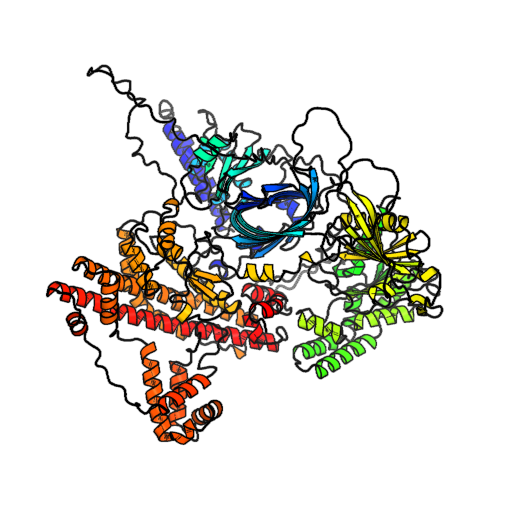RG A 1 604 ? -19.663 -24.984 33.643 1.00 93.44 604 ARG A O 1
ATOM 4732 N N . LEU A 1 605 ? -20.516 -26.127 31.920 1.00 94.12 605 LEU A N 1
ATOM 4733 C CA . LEU A 1 605 ? -21.806 -25.440 31.971 1.00 94.12 605 LEU A CA 1
ATOM 4734 C C . LEU A 1 605 ? -22.591 -25.787 33.240 1.00 94.12 605 LEU A C 1
ATOM 4736 O O . LEU A 1 605 ? -23.207 -24.894 33.803 1.00 94.12 605 LEU A O 1
ATOM 4740 N N . LYS A 1 606 ? -22.545 -27.033 33.725 1.00 94.00 606 LYS A N 1
ATOM 4741 C CA . LYS A 1 606 ? -23.182 -27.442 34.992 1.00 94.00 606 LYS A CA 1
ATOM 4742 C C . LYS A 1 606 ? -22.501 -26.844 36.219 1.00 94.00 606 LYS A C 1
ATOM 4744 O O . LYS A 1 606 ? -23.180 -26.545 37.195 1.00 94.00 606 LYS A O 1
ATOM 4749 N N . GLU A 1 607 ? -21.181 -26.667 36.170 1.00 92.88 607 GLU A N 1
ATOM 4750 C CA . GLU A 1 607 ? -20.429 -25.975 37.223 1.00 92.88 607 GLU A CA 1
ATOM 4751 C C . GLU A 1 607 ? -20.871 -24.511 37.368 1.00 92.88 607 GLU A C 1
ATOM 4753 O O . GLU A 1 607 ? -21.025 -24.030 38.488 1.00 92.88 607 GLU A O 1
ATOM 4758 N N . ILE A 1 608 ? -21.098 -23.812 36.249 1.00 92.19 608 ILE A N 1
ATOM 4759 C CA . ILE A 1 608 ? -21.523 -22.400 36.240 1.00 92.19 608 ILE A CA 1
ATOM 4760 C C . ILE A 1 608 ? -23.040 -22.270 36.457 1.00 92.19 608 ILE A C 1
ATOM 4762 O O . ILE A 1 608 ? -23.493 -21.360 37.150 1.00 92.19 608 ILE A O 1
ATOM 4766 N N . PHE A 1 609 ? -23.825 -23.190 35.893 1.00 93.88 609 PHE A N 1
ATOM 4767 C CA . PHE A 1 609 ? -25.287 -23.208 35.920 1.00 93.88 609 PHE A CA 1
ATOM 4768 C C . PHE A 1 609 ? -25.799 -24.554 36.466 1.00 93.88 609 PHE A C 1
ATOM 4770 O O . PHE A 1 609 ? -26.122 -25.459 35.687 1.00 93.88 609 PHE A O 1
ATOM 4777 N N . PRO A 1 610 ? -25.921 -24.707 37.800 1.00 90.12 610 PRO A N 1
ATOM 4778 C CA . PRO A 1 610 ? -26.450 -25.930 38.410 1.00 90.12 610 PRO A CA 1
ATOM 4779 C C . PRO A 1 610 ? -27.864 -26.293 37.926 1.00 90.12 610 PRO A C 1
ATOM 4781 O O . PRO A 1 610 ? -28.235 -27.465 37.898 1.00 90.12 610 PRO A O 1
ATOM 4784 N N . ASP A 1 611 ? -28.643 -25.292 37.504 1.00 90.12 611 ASP A N 1
ATOM 4785 C CA . ASP A 1 611 ? -29.986 -25.403 36.937 1.00 90.12 611 ASP A CA 1
ATOM 4786 C C . ASP A 1 611 ? -29.992 -25.346 35.393 1.00 90.12 611 ASP A C 1
ATOM 4788 O O . ASP A 1 611 ? -30.920 -24.832 34.774 1.00 90.12 611 ASP A O 1
ATOM 4792 N N . LEU A 1 612 ? -28.968 -25.907 34.736 1.00 88.38 612 LEU A N 1
ATOM 4793 C CA . LEU A 1 612 ? -28.799 -25.884 33.274 1.00 88.38 612 LEU A CA 1
ATOM 4794 C C . LEU A 1 612 ? -30.089 -26.125 32.441 1.00 88.38 612 LEU A C 1
ATOM 4796 O O . LEU A 1 612 ? -30.278 -25.418 31.450 1.00 88.38 612 LEU A O 1
ATOM 4800 N N . PRO A 1 613 ? -31.010 -27.055 32.793 1.00 86.56 613 PRO A N 1
ATOM 4801 C CA . PRO A 1 613 ? -32.228 -27.303 32.008 1.00 86.56 613 PRO A CA 1
ATOM 4802 C C . PRO A 1 613 ? -33.259 -26.157 31.978 1.00 86.56 613 PRO A C 1
ATOM 4804 O O . PRO A 1 613 ? -34.109 -26.130 31.077 1.00 86.56 613 PRO A O 1
ATOM 4807 N N . SER A 1 614 ? -33.238 -25.240 32.954 1.00 86.06 614 SER A N 1
ATOM 4808 C CA . SER A 1 614 ? -34.079 -24.029 32.968 1.00 86.06 614 SER A CA 1
ATOM 4809 C C . SER A 1 614 ? -33.428 -22.845 32.257 1.00 86.06 614 SER A C 1
ATOM 4811 O O . SER A 1 614 ? -34.123 -21.886 31.921 1.00 86.06 614 SER A O 1
ATOM 4813 N N . LYS A 1 615 ? -32.121 -22.912 31.994 1.00 91.00 615 LYS A N 1
ATOM 4814 C CA . LYS A 1 615 ? -31.359 -21.840 31.355 1.00 91.00 615 LYS A CA 1
ATOM 4815 C C . LYS A 1 615 ? -31.466 -21.870 29.833 1.00 91.00 615 LYS A C 1
ATOM 4817 O O . LYS A 1 615 ? -31.752 -22.895 29.210 1.00 91.00 615 LYS A O 1
ATOM 4822 N N . ARG A 1 616 ? -31.232 -20.702 29.237 1.00 92.69 616 ARG A N 1
ATOM 4823 C CA . ARG A 1 616 ? -31.194 -20.476 27.790 1.00 92.69 616 ARG A CA 1
ATOM 4824 C C . ARG A 1 616 ? -29.890 -19.808 27.418 1.00 92.69 616 ARG A C 1
ATOM 4826 O O . ARG A 1 616 ? -29.410 -18.955 28.160 1.00 92.69 616 ARG A O 1
ATOM 4833 N N . PHE A 1 617 ? -29.370 -20.159 26.252 1.00 94.94 617 PHE A N 1
ATOM 4834 C CA . PHE A 1 617 ? -28.056 -19.725 25.807 1.00 94.94 617 PHE A CA 1
ATOM 4835 C C . PHE A 1 617 ? -28.095 -19.092 24.417 1.00 94.94 617 PHE A C 1
ATOM 4837 O O . PHE A 1 617 ? -28.836 -19.530 23.534 1.00 94.94 617 PHE A O 1
ATOM 4844 N N . ALA A 1 618 ? -27.275 -18.061 24.242 1.00 94.56 618 ALA A N 1
ATOM 4845 C CA . ALA A 1 618 ? -26.817 -17.565 22.958 1.00 94.56 618 ALA A CA 1
ATOM 4846 C C . ALA A 1 618 ? -25.549 -18.332 22.567 1.00 94.56 618 ALA A C 1
ATOM 4848 O O . ALA A 1 618 ? -24.573 -18.361 23.320 1.00 94.56 618 ALA A O 1
ATOM 4849 N N . ILE A 1 619 ? -25.564 -18.943 21.386 1.00 95.50 619 ILE A N 1
ATOM 4850 C CA . ILE A 1 619 ? -24.436 -19.673 20.808 1.00 95.50 619 ILE A CA 1
ATOM 4851 C C . ILE A 1 619 ? -23.920 -18.846 19.631 1.00 95.50 619 ILE A C 1
ATOM 4853 O O . ILE A 1 619 ? -24.598 -18.731 18.608 1.00 95.50 619 ILE A O 1
ATOM 4857 N N . ARG A 1 620 ? -22.756 -18.211 19.802 1.00 93.06 620 ARG A N 1
ATOM 4858 C CA . ARG A 1 620 ? -22.205 -17.215 18.867 1.00 93.06 620 ARG A CA 1
ATOM 4859 C C . ARG A 1 620 ? -20.882 -17.708 18.286 1.00 93.06 620 ARG A C 1
ATOM 4861 O O . ARG A 1 620 ? -19.992 -18.111 19.036 1.00 93.06 620 ARG A O 1
ATOM 4868 N N . SER A 1 621 ? -20.716 -17.632 16.967 1.00 91.38 621 SER A N 1
ATOM 4869 C CA . SER A 1 621 ? -19.418 -17.869 16.323 1.00 91.38 621 SER A CA 1
ATOM 4870 C C . SER A 1 621 ? -18.387 -16.831 16.777 1.00 91.38 621 SER A C 1
ATOM 4872 O O . SER A 1 621 ? -18.706 -15.650 16.914 1.00 91.38 621 SER A O 1
ATOM 4874 N N . SER A 1 622 ? -17.150 -17.263 17.004 1.00 88.94 622 SER A N 1
ATOM 4875 C CA . SER A 1 622 ? -16.008 -16.403 17.321 1.00 88.94 622 SER A CA 1
ATOM 4876 C C . SER A 1 622 ? -14.815 -16.877 16.497 1.00 88.94 622 SER A C 1
ATOM 4878 O O . SER A 1 622 ? -13.953 -17.616 16.977 1.00 88.94 622 SER A O 1
ATOM 4880 N N . CYS A 1 623 ? -14.805 -16.528 15.210 1.00 79.62 623 CYS A N 1
ATOM 4881 C CA . CYS A 1 623 ? -13.745 -16.947 14.301 1.00 79.62 623 CYS A CA 1
ATOM 4882 C C . CYS A 1 623 ? -12.495 -16.066 14.444 1.00 79.62 623 CYS A C 1
ATOM 4884 O O . CYS A 1 623 ? -12.575 -14.863 14.722 1.00 79.62 623 CYS A O 1
ATOM 4886 N N . ALA A 1 624 ? -11.317 -16.657 14.228 1.00 64.56 624 ALA A N 1
ATOM 4887 C CA . ALA A 1 624 ? -10.098 -15.881 14.038 1.00 64.56 624 ALA A CA 1
ATOM 4888 C C . ALA A 1 624 ? -10.267 -14.967 12.803 1.00 64.56 624 ALA A C 1
ATOM 4890 O O . ALA A 1 624 ? -10.748 -15.407 11.761 1.00 64.56 624 ALA A O 1
ATOM 4891 N N . GLY A 1 625 ? -9.940 -13.677 12.936 1.00 59.84 625 GLY A N 1
ATOM 4892 C CA . GLY A 1 625 ? -10.070 -12.673 11.865 1.00 59.84 625 GLY A CA 1
ATOM 4893 C C . GLY A 1 625 ? -11.448 -12.002 11.682 1.00 59.84 625 GLY A C 1
ATOM 4894 O O . GLY A 1 625 ? -11.495 -10.962 11.032 1.00 59.84 625 GLY A O 1
ATOM 4895 N N . GLU A 1 626 ? -12.536 -12.516 12.280 1.00 59.12 626 GLU A N 1
ATOM 4896 C CA . GLU A 1 626 ? -13.924 -12.012 12.097 1.00 59.12 626 GLU A CA 1
ATOM 4897 C C . GLU A 1 626 ? -14.146 -10.585 12.639 1.00 59.12 626 GLU A C 1
ATOM 4899 O O . GLU A 1 626 ? -14.855 -9.792 12.023 1.00 59.12 626 GLU A O 1
ATOM 4904 N N . ASP A 1 627 ? -13.482 -10.247 13.750 1.00 54.09 627 ASP A N 1
ATOM 4905 C CA . ASP A 1 627 ? -13.504 -8.922 14.390 1.00 54.09 627 ASP A CA 1
ATOM 4906 C C . ASP A 1 627 ? -12.076 -8.340 14.452 1.00 54.09 627 ASP A C 1
ATOM 4908 O O . ASP A 1 627 ? -11.514 -8.088 15.523 1.00 54.09 627 ASP A O 1
ATOM 4912 N N . SER A 1 628 ? -11.399 -8.264 13.303 1.00 56.34 628 SER A N 1
ATOM 4913 C CA . SER A 1 628 ? -10.064 -7.653 13.190 1.00 56.34 628 SER A CA 1
ATOM 4914 C C . SER A 1 628 ? -10.156 -6.160 12.883 1.00 56.34 628 SER A C 1
ATOM 4916 O O . SER A 1 628 ? -11.155 -5.688 12.352 1.00 56.34 628 SER A O 1
ATOM 4918 N N . GLU A 1 629 ? -9.101 -5.414 13.213 1.00 50.94 629 GLU A N 1
ATOM 4919 C CA . GLU A 1 629 ? -8.980 -4.001 12.826 1.00 50.94 629 GLU A CA 1
ATOM 4920 C C . GLU A 1 629 ? -9.005 -3.823 11.303 1.00 50.94 629 GLU A C 1
ATOM 4922 O O . GLU A 1 629 ? -9.456 -2.798 10.802 1.00 50.94 629 GLU A O 1
ATOM 4927 N N . ASP A 1 630 ? -8.538 -4.829 10.560 1.00 44.38 630 ASP A N 1
ATOM 4928 C CA . ASP A 1 630 ? -8.438 -4.754 9.106 1.00 44.38 630 ASP A CA 1
ATOM 4929 C C . ASP A 1 630 ? -9.784 -5.031 8.412 1.00 44.38 630 ASP A C 1
ATOM 4931 O O . ASP A 1 630 ? -10.009 -4.543 7.303 1.00 44.38 630 ASP A O 1
ATOM 4935 N N . MET A 1 631 ? -10.708 -5.770 9.047 1.00 48.91 631 MET A N 1
ATOM 4936 C CA . MET A 1 631 ? -12.047 -6.035 8.510 1.00 48.91 631 MET A CA 1
ATOM 4937 C C . MET A 1 631 ? -13.080 -6.363 9.595 1.00 48.91 631 MET A C 1
ATOM 4939 O O . MET A 1 631 ? -12.914 -7.309 10.364 1.00 48.91 631 MET A O 1
ATOM 4943 N N . SER A 1 632 ? -14.221 -5.668 9.545 1.00 49.31 632 SER A N 1
ATOM 4944 C CA . SER A 1 632 ? -15.457 -6.087 10.211 1.00 49.31 632 SER A CA 1
ATOM 4945 C C . SER A 1 632 ? -16.215 -7.051 9.291 1.00 49.31 632 SER A C 1
ATOM 4947 O O . SER A 1 632 ? -16.874 -6.629 8.337 1.00 49.31 632 SER A O 1
ATOM 4949 N N . ALA A 1 633 ? -16.099 -8.361 9.531 1.00 50.44 633 ALA A N 1
ATOM 4950 C CA . ALA A 1 633 ? -16.883 -9.380 8.827 1.00 50.44 633 ALA A CA 1
ATOM 4951 C C . ALA A 1 633 ? -18.262 -9.548 9.494 1.00 50.44 633 ALA A C 1
ATOM 4953 O O . ALA A 1 633 ? -18.673 -10.651 9.861 1.00 50.44 633 ALA A O 1
ATOM 4954 N N . ALA A 1 634 ? -18.974 -8.436 9.696 1.00 52.31 634 ALA A N 1
ATOM 4955 C CA . ALA A 1 634 ? -20.261 -8.436 10.378 1.00 52.31 634 ALA A CA 1
ATOM 4956 C C . ALA A 1 634 ? -21.281 -9.340 9.658 1.00 52.31 634 ALA A C 1
ATOM 4958 O O . ALA A 1 634 ? -21.454 -9.271 8.439 1.00 52.31 634 ALA A O 1
ATOM 4959 N N . GLY A 1 635 ? -21.951 -10.199 10.433 1.00 57.31 635 GLY A N 1
ATOM 4960 C CA . GLY A 1 635 ? -23.116 -10.973 9.991 1.00 57.31 635 GLY A CA 1
ATOM 4961 C C . GLY A 1 635 ? -22.848 -12.126 9.017 1.00 57.31 635 GLY A C 1
ATOM 4962 O O . GLY A 1 635 ? -23.797 -12.637 8.435 1.00 57.31 635 GLY A O 1
ATOM 4963 N N . GLN A 1 636 ? -21.594 -12.548 8.809 1.00 67.25 636 GLN A N 1
ATOM 4964 C CA . GLN A 1 636 ? -21.278 -13.633 7.859 1.00 67.25 636 GLN A CA 1
ATOM 4965 C C . GLN A 1 636 ? -21.483 -15.049 8.424 1.00 67.25 636 GLN A C 1
ATOM 4967 O O . GLN A 1 636 ? -21.534 -16.017 7.666 1.00 67.25 636 GLN A O 1
ATOM 4972 N N . MET A 1 637 ? -21.555 -15.189 9.748 1.00 80.38 637 MET A N 1
ATOM 4973 C CA . MET A 1 637 ? -21.651 -16.476 10.439 1.00 80.38 637 MET A CA 1
ATOM 4974 C C . MET A 1 637 ? -22.888 -16.527 11.334 1.00 80.38 637 MET A C 1
ATOM 4976 O O . MET A 1 637 ? -23.332 -15.507 11.865 1.00 80.38 637 MET A O 1
ATOM 4980 N N . ASP A 1 638 ? -23.435 -17.730 11.499 1.00 84.12 638 ASP A N 1
ATOM 4981 C CA . ASP A 1 638 ? -24.719 -17.927 12.163 1.00 84.12 638 ASP A CA 1
ATOM 4982 C C . ASP A 1 638 ? -24.581 -17.755 13.688 1.00 84.12 638 ASP A C 1
ATOM 4984 O O . ASP A 1 638 ? -23.643 -18.255 14.319 1.00 84.12 638 ASP A O 1
ATOM 4988 N N . THR A 1 639 ? -25.558 -17.078 14.292 1.00 88.25 639 THR A N 1
ATOM 4989 C CA . THR A 1 639 ? -25.756 -16.995 15.745 1.00 88.25 639 THR A CA 1
ATOM 4990 C C . THR A 1 639 ? -27.100 -17.626 16.095 1.00 88.25 639 THR A C 1
ATOM 4992 O O . THR A 1 639 ? -28.087 -17.396 15.403 1.00 88.25 639 THR A O 1
ATOM 4995 N N . PHE A 1 640 ? -27.151 -18.416 17.168 1.00 91.94 640 PHE A N 1
ATOM 4996 C CA . PHE A 1 640 ? -28.373 -19.091 17.613 1.00 91.94 640 PHE A CA 1
ATOM 4997 C C . PHE A 1 640 ? -28.771 -18.595 19.001 1.00 91.94 640 PHE A C 1
ATOM 4999 O O . PHE A 1 640 ? -27.999 -18.730 19.951 1.00 91.94 640 PHE A O 1
ATOM 5006 N N . LEU A 1 641 ? -29.971 -18.030 19.125 1.00 92.62 641 LEU A N 1
ATOM 5007 C CA . LEU A 1 641 ? -30.487 -17.457 20.371 1.00 92.62 641 LEU A CA 1
ATOM 5008 C C . LEU A 1 641 ? -31.522 -18.376 21.030 1.00 92.62 641 LEU A C 1
ATOM 5010 O O . LEU A 1 641 ? -32.189 -19.169 20.368 1.00 92.62 641 LEU A O 1
ATOM 5014 N N . GLY A 1 642 ? -31.658 -18.276 22.356 1.00 91.44 642 GLY A N 1
ATOM 5015 C CA . GLY A 1 642 ? -32.676 -19.013 23.114 1.00 91.44 642 GLY A CA 1
ATOM 5016 C C . GLY A 1 642 ? -32.478 -20.535 23.162 1.00 91.44 642 GLY A C 1
ATOM 5017 O O . GLY A 1 642 ? -33.446 -21.258 23.409 1.00 91.44 642 GLY A O 1
ATOM 5018 N N . VAL A 1 643 ? -31.260 -21.035 22.926 1.00 93.44 643 VAL A N 1
ATOM 5019 C CA . VAL A 1 643 ? -30.949 -22.472 22.886 1.00 93.44 643 VAL A CA 1
ATOM 5020 C C . VAL A 1 643 ? -31.088 -23.078 24.281 1.00 93.44 643 VAL A C 1
ATOM 5022 O O . VAL A 1 643 ? -30.536 -22.554 25.247 1.00 93.44 643 VAL A O 1
ATOM 5025 N N . ARG A 1 644 ? -31.824 -24.187 24.393 1.00 92.44 644 ARG A N 1
ATOM 5026 C CA . ARG A 1 644 ? -32.149 -24.844 25.665 1.00 92.44 644 ARG A CA 1
ATOM 5027 C C . ARG A 1 644 ? -31.876 -26.339 25.573 1.00 92.44 644 ARG A C 1
ATOM 5029 O O . ARG A 1 644 ? -32.358 -26.973 24.645 1.00 92.44 644 ARG A O 1
ATOM 5036 N N . GLY A 1 645 ? -31.198 -26.889 26.580 1.00 91.12 645 GLY A N 1
ATOM 5037 C CA . GLY A 1 645 ? -30.916 -28.323 26.681 1.00 91.12 645 GLY A CA 1
ATOM 5038 C C . GLY A 1 645 ? -29.527 -28.714 26.174 1.00 91.12 645 GLY A C 1
ATOM 5039 O O . GLY A 1 645 ? -28.958 -28.090 25.282 1.00 91.12 645 GLY A O 1
ATOM 5040 N N . GLU A 1 646 ? -28.954 -29.758 26.779 1.00 93.88 646 GLU A N 1
ATOM 5041 C CA . GLU A 1 646 ? -27.578 -30.198 26.503 1.00 93.88 646 GLU A CA 1
ATOM 5042 C C . GLU A 1 646 ? -27.380 -30.601 25.033 1.00 93.88 646 GLU A C 1
ATOM 5044 O O . GLU A 1 646 ? -26.362 -30.273 24.424 1.00 93.88 646 GLU A O 1
ATOM 5049 N N . LYS A 1 647 ? -28.362 -31.295 24.443 1.00 92.56 647 LYS A N 1
ATOM 5050 C CA . LYS A 1 647 ? -28.282 -31.787 23.060 1.00 92.56 647 LYS A CA 1
ATOM 5051 C C . LYS A 1 647 ? -28.335 -30.638 22.061 1.00 92.56 647 LYS A C 1
ATOM 5053 O O . LYS A 1 647 ? -27.570 -30.617 21.099 1.00 92.56 647 LYS A O 1
ATOM 5058 N N . GLU A 1 648 ? -29.218 -29.682 22.304 1.00 92.94 648 GLU A N 1
ATOM 5059 C CA . GLU A 1 648 ? -29.439 -28.512 21.468 1.00 92.94 648 GLU A CA 1
ATOM 5060 C C . GLU A 1 648 ? -28.232 -27.568 21.503 1.00 92.94 648 GLU A C 1
ATOM 5062 O O . GLU A 1 648 ? -27.857 -27.043 20.456 1.00 92.94 648 GLU A O 1
ATOM 5067 N N . ILE A 1 649 ? -27.573 -27.412 22.661 1.00 95.19 649 ILE A N 1
ATOM 5068 C CA . ILE A 1 649 ? -26.322 -26.643 22.793 1.00 95.19 649 ILE A CA 1
ATOM 5069 C C . ILE A 1 649 ? -25.228 -27.242 21.903 1.00 95.19 649 ILE A C 1
ATOM 5071 O O . ILE A 1 649 ? -24.637 -26.529 21.092 1.00 95.19 649 ILE A O 1
ATOM 5075 N N . ILE A 1 650 ? -24.986 -28.555 21.998 1.00 96.00 650 ILE A N 1
ATOM 5076 C CA . ILE A 1 650 ? -23.974 -29.231 21.168 1.00 96.00 650 ILE A CA 1
ATOM 5077 C C . ILE A 1 650 ? -24.327 -29.125 19.679 1.00 96.00 650 ILE A C 1
ATOM 5079 O O . ILE A 1 650 ? -23.459 -28.819 18.861 1.00 96.00 650 ILE A O 1
ATOM 5083 N N . ALA A 1 651 ? -25.599 -29.308 19.317 1.00 94.62 651 ALA A N 1
ATOM 5084 C CA . ALA A 1 651 ? -26.048 -29.162 17.935 1.00 94.62 651 ALA A CA 1
ATOM 5085 C C . ALA A 1 651 ? -25.849 -27.732 17.403 1.00 94.62 651 ALA A C 1
ATOM 5087 O O . ALA A 1 651 ? -25.432 -27.554 16.259 1.00 94.62 651 ALA A O 1
ATOM 5088 N N . ALA A 1 652 ? -26.118 -26.709 18.217 1.00 95.44 652 ALA A N 1
ATOM 5089 C CA . ALA A 1 652 ? -25.910 -25.311 17.849 1.00 95.44 652 ALA A CA 1
ATOM 5090 C C . ALA A 1 652 ? -24.420 -24.970 17.669 1.00 95.44 652 ALA A C 1
ATOM 5092 O O . ALA A 1 652 ? -24.079 -24.270 16.719 1.00 95.44 652 ALA A O 1
ATOM 5093 N N . ILE A 1 653 ? -23.525 -25.524 18.497 1.00 95.81 653 ILE A N 1
ATOM 5094 C CA . ILE A 1 653 ? -22.067 -25.364 18.336 1.00 95.81 653 ILE A CA 1
ATOM 5095 C C . ILE A 1 653 ? -21.606 -25.913 16.981 1.00 95.81 653 ILE A C 1
ATOM 5097 O O . ILE A 1 653 ? -20.896 -25.230 16.243 1.00 95.81 653 ILE A O 1
ATOM 5101 N N . VAL A 1 654 ? -22.066 -27.112 16.608 1.00 94.94 654 VAL A N 1
ATOM 5102 C CA . VAL A 1 654 ? -21.755 -27.700 15.295 1.00 94.94 654 VAL A CA 1
ATOM 5103 C C . VAL A 1 654 ? -22.339 -26.857 14.160 1.00 94.94 654 VAL A C 1
ATOM 5105 O O . VAL A 1 654 ? -21.683 -26.664 13.135 1.00 94.94 654 VAL A O 1
ATOM 5108 N N . LYS A 1 655 ? -23.547 -26.303 14.327 1.00 94.50 655 LYS A N 1
ATOM 5109 C CA . LYS A 1 655 ? -24.131 -25.393 13.333 1.00 94.50 655 LYS A CA 1
ATOM 5110 C C . LYS A 1 655 ? -23.285 -24.134 13.149 1.00 94.50 655 LYS A C 1
ATOM 5112 O O . LYS A 1 655 ? -23.028 -23.789 11.998 1.00 94.50 655 LYS A O 1
ATOM 5117 N N . CYS A 1 656 ? -22.792 -23.523 14.228 1.00 93.94 656 CYS A N 1
ATOM 5118 C CA . CYS A 1 656 ? -21.830 -22.425 14.150 1.00 93.94 656 CYS A CA 1
ATOM 5119 C C . CYS A 1 656 ? -20.579 -22.862 13.372 1.00 93.94 656 CYS A C 1
ATOM 5121 O O . CYS A 1 656 ? -20.218 -22.216 12.394 1.00 93.94 656 CYS A O 1
ATOM 5123 N N . TRP A 1 657 ? -19.941 -23.988 13.718 1.00 93.44 657 TRP A N 1
ATOM 5124 C CA . TRP A 1 657 ? -18.778 -24.468 12.953 1.00 93.44 657 TRP A CA 1
ATOM 5125 C C . TRP A 1 657 ? -19.096 -24.707 11.479 1.00 93.44 657 TRP A C 1
ATOM 5127 O O . TRP A 1 657 ? -18.249 -24.470 10.626 1.00 93.44 657 TRP A O 1
ATOM 5137 N N . SER A 1 658 ? -20.312 -25.143 11.157 1.00 93.06 658 SER A N 1
ATOM 5138 C CA . SER A 1 658 ? -20.733 -25.367 9.776 1.00 93.06 658 SER A CA 1
ATOM 5139 C C . SER A 1 658 ? -21.021 -24.079 8.995 1.00 93.06 658 SER A C 1
ATOM 5141 O O . SER A 1 658 ? -20.954 -24.089 7.765 1.00 93.06 658 SER A O 1
ATOM 5143 N N . SER A 1 659 ? -21.351 -22.967 9.668 1.00 91.88 659 SER A N 1
ATOM 5144 C CA . SER A 1 659 ? -21.794 -21.738 8.997 1.00 91.88 659 SER A CA 1
ATOM 5145 C C . SER A 1 659 ? -20.678 -21.069 8.198 1.00 91.88 659 SER A C 1
ATOM 5147 O O . SER A 1 659 ? -20.960 -20.447 7.172 1.00 91.88 659 SER A O 1
ATOM 5149 N N . GLN A 1 660 ? -19.413 -21.265 8.594 1.00 88.88 660 GLN A N 1
ATOM 5150 C CA . GLN A 1 660 ? -18.261 -20.760 7.837 1.00 88.88 660 GLN A CA 1
ATOM 5151 C C . GLN A 1 660 ? -18.125 -21.392 6.438 1.00 88.88 660 GLN A C 1
ATOM 5153 O O . GLN A 1 660 ? -17.437 -20.834 5.588 1.00 88.88 660 GLN A O 1
ATOM 5158 N N . PHE A 1 661 ? -18.789 -22.528 6.188 1.00 90.94 661 PHE A N 1
ATOM 5159 C CA . PHE A 1 661 ? -18.809 -23.215 4.892 1.00 90.94 661 PHE A CA 1
ATOM 5160 C C . PHE A 1 661 ? -20.062 -22.903 4.072 1.00 90.94 661 PHE A C 1
ATOM 5162 O O . PHE A 1 661 ? -20.312 -23.562 3.068 1.00 90.94 661 PHE A O 1
ATOM 5169 N N . SER A 1 662 ? -20.879 -21.931 4.488 1.00 90.00 662 SER A N 1
ATOM 5170 C CA . SER A 1 662 ? -21.981 -21.464 3.650 1.00 90.00 662 SER A CA 1
ATOM 5171 C C . SER A 1 662 ? -21.449 -20.852 2.351 1.00 90.00 662 SER A C 1
ATOM 5173 O O . SER A 1 662 ? -20.359 -20.280 2.323 1.00 90.00 662 SER A O 1
ATOM 5175 N N . HIS A 1 663 ? -22.241 -20.927 1.280 1.00 88.88 663 HIS A N 1
ATOM 5176 C CA . HIS A 1 663 ? -21.892 -20.306 0.001 1.00 88.88 663 HIS A CA 1
ATOM 5177 C C . HIS A 1 663 ? -21.511 -18.823 0.160 1.00 88.88 663 HIS A C 1
ATOM 5179 O O . HIS A 1 663 ? -20.528 -18.380 -0.423 1.00 88.88 663 HIS A O 1
ATOM 5185 N N . ILE A 1 664 ? -22.249 -18.071 0.987 1.00 85.75 664 ILE A N 1
ATOM 5186 C CA . ILE A 1 664 ? -21.999 -16.642 1.226 1.00 85.75 664 ILE A CA 1
ATOM 5187 C C . ILE A 1 664 ? -20.663 -16.439 1.952 1.00 85.75 664 ILE A C 1
ATOM 5189 O O . ILE A 1 664 ? -19.845 -15.648 1.488 1.00 85.75 664 ILE A O 1
ATOM 5193 N N . ALA A 1 665 ? -20.405 -17.188 3.031 1.00 83.50 665 ALA A N 1
ATOM 5194 C CA . ALA A 1 665 ? -19.157 -17.078 3.787 1.00 83.50 665 ALA A CA 1
ATOM 5195 C C . ALA A 1 665 ? -17.933 -17.473 2.942 1.00 83.50 665 ALA A C 1
ATOM 5197 O O . ALA A 1 665 ? -16.910 -16.793 2.981 1.00 83.50 665 ALA A O 1
ATOM 5198 N N . ILE A 1 666 ? -18.037 -18.535 2.137 1.00 84.62 666 ILE A N 1
ATOM 5199 C CA . ILE A 1 666 ? -16.949 -18.987 1.263 1.00 84.62 666 ILE A CA 1
ATOM 5200 C C . ILE A 1 666 ? -16.713 -18.011 0.111 1.00 84.62 666 ILE A C 1
ATOM 5202 O O . ILE A 1 666 ? -15.564 -17.665 -0.141 1.00 84.62 666 ILE A O 1
ATOM 5206 N N . GLU A 1 667 ? -17.754 -17.514 -0.561 1.00 79.25 667 GLU A N 1
ATOM 5207 C CA . GLU A 1 667 ? -17.590 -16.494 -1.606 1.00 79.25 667 GLU A CA 1
ATOM 5208 C C . GLU A 1 667 ? -17.007 -15.194 -1.053 1.00 79.25 667 GLU A C 1
ATOM 5210 O O . GLU A 1 667 ? -16.139 -14.594 -1.686 1.00 79.25 667 GLU A O 1
ATOM 5215 N N . TYR A 1 668 ? -17.412 -14.788 0.154 1.00 73.12 668 TYR A N 1
ATOM 5216 C CA . TYR A 1 668 ? -16.794 -13.666 0.855 1.00 73.12 668 TYR A CA 1
ATOM 5217 C C . TYR A 1 668 ? -15.298 -13.930 1.072 1.00 73.12 668 TYR A C 1
ATOM 5219 O O . TYR A 1 668 ? -14.461 -13.160 0.601 1.00 73.12 668 TYR A O 1
ATOM 5227 N N . LYS A 1 669 ? -14.933 -15.067 1.679 1.00 75.00 669 LYS A N 1
ATOM 5228 C CA . LYS A 1 669 ? -13.528 -15.442 1.898 1.00 75.00 669 LYS A CA 1
ATOM 5229 C C . LYS A 1 669 ? -12.729 -15.493 0.590 1.00 75.00 669 LYS A C 1
ATOM 5231 O O . LYS A 1 669 ? -11.645 -14.925 0.532 1.00 75.00 669 LYS A O 1
ATOM 5236 N N . ARG A 1 670 ? -13.270 -16.069 -0.491 1.00 73.50 670 ARG A N 1
ATOM 5237 C CA . ARG A 1 670 ? -12.632 -16.101 -1.826 1.00 73.50 670 ARG A CA 1
ATOM 5238 C C . ARG A 1 670 ? -12.421 -14.703 -2.399 1.00 73.50 670 ARG A C 1
ATOM 5240 O O . ARG A 1 670 ? -11.329 -14.385 -2.872 1.00 73.50 670 ARG A O 1
ATOM 5247 N N . ARG A 1 671 ? -13.457 -13.860 -2.343 1.00 65.69 671 ARG A N 1
ATOM 5248 C CA . ARG A 1 671 ? -13.424 -12.481 -2.848 1.00 65.69 671 ARG A CA 1
ATOM 5249 C C . ARG A 1 671 ? -12.428 -11.608 -2.103 1.00 65.69 671 ARG A C 1
ATOM 5251 O O . ARG A 1 671 ? -11.977 -10.641 -2.693 1.00 65.69 671 ARG A O 1
ATOM 5258 N N . TYR A 1 672 ? -12.117 -11.949 -0.856 1.00 59.09 672 TYR A N 1
ATOM 5259 C CA . TYR A 1 672 ? -11.188 -11.221 0.005 1.00 59.09 672 TYR A CA 1
ATOM 5260 C C . TYR A 1 672 ? -9.898 -12.005 0.307 1.00 59.09 672 TYR A C 1
ATOM 5262 O O . TYR A 1 672 ? -9.185 -11.653 1.246 1.00 59.09 672 TYR A O 1
ATOM 5270 N N . GLY A 1 673 ? -9.598 -13.076 -0.440 1.00 58.78 673 GLY A N 1
ATOM 5271 C CA . GLY A 1 673 ? -8.358 -13.852 -0.300 1.00 58.78 673 GLY A CA 1
ATOM 5272 C C . GLY A 1 673 ? -8.120 -14.454 1.094 1.00 58.78 673 GLY A C 1
ATOM 5273 O O . GLY A 1 673 ? -6.974 -14.616 1.503 1.00 58.78 673 GLY A O 1
ATOM 5274 N N . GLN A 1 674 ? -9.178 -14.745 1.847 1.00 63.97 674 GLN A N 1
ATOM 5275 C CA . GLN A 1 674 ? -9.094 -15.324 3.187 1.00 63.97 674 GLN A CA 1
ATOM 5276 C C . GLN A 1 674 ? -8.976 -16.850 3.127 1.00 63.97 674 GLN A C 1
ATOM 5278 O O . GLN A 1 674 ? -9.426 -17.496 2.176 1.00 63.97 674 GLN A O 1
ATOM 5283 N N . GLU A 1 675 ? -8.403 -17.436 4.177 1.00 71.50 675 GLU A N 1
ATOM 5284 C CA . GLU A 1 675 ? -8.358 -18.885 4.345 1.00 71.50 675 GLU A CA 1
ATOM 5285 C C . GLU A 1 675 ? -9.779 -19.459 4.420 1.00 71.50 675 GLU A C 1
ATOM 5287 O O . GLU A 1 675 ? -10.591 -19.043 5.250 1.00 71.50 675 GLU A O 1
ATOM 5292 N N . LEU A 1 676 ? -10.100 -20.412 3.538 1.00 79.75 676 LEU A N 1
ATOM 5293 C CA . LEU A 1 676 ? -11.448 -20.982 3.469 1.00 79.75 676 LEU A CA 1
ATOM 5294 C C . LEU A 1 676 ? -11.807 -21.758 4.743 1.00 79.75 676 LEU A C 1
ATOM 5296 O O . LEU A 1 676 ? -12.947 -21.670 5.210 1.00 79.75 676 LEU A O 1
ATOM 5300 N N . LEU A 1 677 ? -10.829 -22.463 5.317 1.00 85.56 677 LEU A N 1
ATOM 5301 C CA . LEU A 1 677 ? -10.936 -23.178 6.583 1.00 85.56 677 LEU A CA 1
ATOM 5302 C C . LEU A 1 677 ? -10.281 -22.350 7.686 1.00 85.56 677 LEU A C 1
ATOM 5304 O O . LEU A 1 677 ? -9.074 -22.400 7.860 1.00 85.56 677 LEU A O 1
ATOM 5308 N N . SER A 1 678 ? -11.074 -21.582 8.423 1.00 83.38 678 SER A N 1
ATOM 5309 C CA . SER A 1 678 ? -10.545 -20.750 9.503 1.00 83.38 678 SER A CA 1
ATOM 5310 C C . SER A 1 678 ? -10.779 -21.429 10.845 1.00 83.38 678 SER A C 1
ATOM 5312 O O . SER A 1 678 ? -11.820 -22.058 11.071 1.00 83.38 678 SER A O 1
ATOM 5314 N N . GLU A 1 679 ? -9.828 -21.270 11.760 1.00 86.81 679 GLU A N 1
ATOM 5315 C CA . GLU A 1 679 ? -10.027 -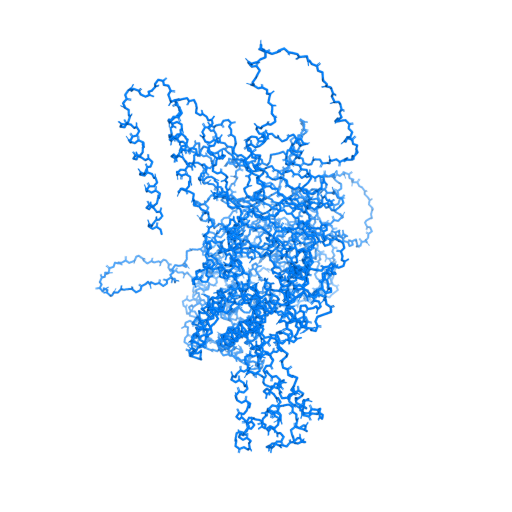21.697 13.137 1.00 86.81 679 GLU A CA 1
ATOM 5316 C C . GLU A 1 679 ? -11.156 -20.909 13.794 1.00 86.81 679 GLU A C 1
ATOM 5318 O O . GLU A 1 679 ? -11.253 -19.683 13.669 1.00 86.81 679 GLU A O 1
ATOM 5323 N N . MET A 1 680 ? -12.019 -21.627 14.508 1.00 89.81 680 MET A N 1
ATOM 5324 C CA . MET A 1 680 ? -13.252 -21.050 15.007 1.00 89.81 680 MET A CA 1
ATOM 5325 C C . MET A 1 680 ? -13.569 -21.510 16.425 1.00 89.81 680 MET A C 1
ATOM 5327 O O . MET A 1 680 ? -13.836 -22.688 16.673 1.00 89.81 680 MET A O 1
ATOM 5331 N N . ALA A 1 681 ? -13.597 -20.546 17.341 1.00 93.88 681 ALA A N 1
ATOM 5332 C CA . ALA A 1 681 ? -14.163 -20.720 18.666 1.00 93.88 681 ALA A CA 1
ATOM 5333 C C . ALA A 1 681 ? -15.680 -20.461 18.643 1.00 93.88 681 ALA A C 1
ATOM 5335 O O . ALA A 1 681 ? -16.220 -19.850 17.714 1.00 93.88 681 ALA A O 1
ATOM 5336 N N . VAL A 1 682 ? -16.383 -20.920 19.677 1.00 95.62 682 VAL A N 1
ATOM 5337 C CA . VAL A 1 682 ? -17.826 -20.691 19.847 1.00 95.62 682 VAL A CA 1
ATOM 5338 C C . VAL A 1 682 ? -18.101 -20.224 21.268 1.00 95.62 682 VAL A C 1
ATOM 5340 O O . VAL A 1 682 ? -17.754 -20.904 22.231 1.00 95.62 682 VAL A O 1
ATOM 5343 N N . VAL A 1 683 ? -18.734 -19.063 21.402 1.00 95.56 683 VAL A N 1
ATOM 5344 C CA . VAL A 1 683 ? -19.158 -18.510 22.690 1.00 95.56 683 VAL A CA 1
ATOM 5345 C C . VAL A 1 683 ? -20.530 -19.080 23.041 1.00 95.56 683 VAL A C 1
ATOM 5347 O O . VAL A 1 683 ? -21.466 -18.969 22.251 1.00 95.56 683 VAL A O 1
ATOM 5350 N N . VAL A 1 684 ? -20.647 -19.669 24.229 1.00 96.38 684 VAL A N 1
ATOM 5351 C CA . VAL A 1 684 ? -21.895 -20.153 24.829 1.00 96.38 684 VAL A CA 1
ATOM 5352 C C . VAL A 1 684 ? -22.194 -19.278 26.038 1.00 96.38 684 VAL A C 1
ATOM 5354 O O . VAL A 1 684 ? -21.550 -19.411 27.077 1.00 96.38 684 VAL A O 1
ATOM 5357 N N . MET A 1 685 ? -23.148 -18.365 25.896 1.00 94.88 685 MET A N 1
ATOM 5358 C CA . MET A 1 685 ? -23.419 -17.303 26.868 1.00 94.88 685 MET A CA 1
ATOM 5359 C C . MET A 1 685 ? -24.878 -17.336 27.317 1.00 94.88 685 MET A C 1
ATOM 5361 O O . MET A 1 685 ? -25.757 -17.617 26.508 1.00 94.88 685 MET A O 1
ATOM 5365 N N . GLU A 1 686 ? -25.154 -17.072 28.592 1.00 94.88 686 GLU A N 1
ATOM 5366 C CA . GLU A 1 686 ? -26.519 -16.977 29.120 1.00 94.88 686 GLU A CA 1
ATOM 5367 C C . GLU A 1 686 ? -27.322 -15.889 28.385 1.00 94.88 686 GLU A C 1
ATOM 5369 O O . GLU A 1 686 ? -26.830 -14.787 28.135 1.00 94.88 686 GLU A O 1
ATOM 5374 N N . MET A 1 687 ? -28.569 -16.203 28.027 1.00 92.44 687 MET A N 1
ATOM 5375 C CA . MET A 1 687 ? -29.496 -15.232 27.444 1.00 92.44 687 MET A CA 1
ATOM 5376 C C . MET A 1 687 ? -30.004 -14.260 28.507 1.00 92.44 687 MET A C 1
ATOM 5378 O O . MET A 1 687 ? -30.503 -14.675 29.552 1.00 92.44 687 MET A O 1
ATOM 5382 N N . VAL A 1 688 ? -29.975 -12.969 28.186 1.00 92.00 688 VAL A N 1
ATOM 5383 C CA . VAL A 1 688 ? -30.593 -11.917 29.000 1.00 92.00 688 VAL A CA 1
ATOM 5384 C C . VAL A 1 688 ? -32.050 -11.750 28.569 1.00 92.00 688 VAL A C 1
ATOM 5386 O O . VAL A 1 688 ? -32.329 -11.552 27.386 1.00 92.00 688 VAL A O 1
ATOM 5389 N N . ALA A 1 689 ? -32.984 -11.816 29.520 1.00 89.38 689 ALA A N 1
ATOM 5390 C CA . ALA A 1 689 ? -34.387 -11.473 29.287 1.00 89.38 689 ALA A CA 1
ATOM 5391 C C . ALA A 1 689 ? -34.536 -9.946 29.241 1.00 89.38 689 ALA A C 1
ATOM 5393 O O . ALA A 1 689 ? -34.943 -9.335 30.224 1.00 89.38 689 ALA A O 1
ATOM 5394 N N . ALA A 1 690 ? -34.089 -9.345 28.140 1.00 91.75 690 ALA A N 1
ATOM 5395 C CA . ALA A 1 690 ? -33.989 -7.900 28.004 1.00 91.75 690 ALA A CA 1
ATOM 5396 C C . ALA A 1 690 ? -35.370 -7.242 27.865 1.00 91.75 690 ALA A C 1
ATOM 5398 O O . ALA A 1 690 ? -36.180 -7.676 27.043 1.00 91.75 690 ALA A O 1
ATOM 5399 N N . ASP A 1 691 ? -35.596 -6.175 28.630 1.00 92.19 691 ASP A N 1
ATOM 5400 C CA . ASP A 1 691 ? -36.729 -5.264 28.447 1.00 92.19 691 ASP A CA 1
ATOM 5401 C C . ASP A 1 691 ? -36.494 -4.383 27.214 1.00 92.19 691 ASP A C 1
ATOM 5403 O O . ASP A 1 691 ? -37.398 -4.185 26.403 1.00 92.19 691 ASP A O 1
ATOM 5407 N N . SER A 1 692 ? -35.243 -3.943 27.038 1.00 93.56 692 SER A N 1
ATOM 5408 C CA . SER A 1 692 ? -34.762 -3.186 25.881 1.00 93.56 692 SER A CA 1
ATOM 5409 C C . SER A 1 692 ? -33.329 -3.584 25.543 1.00 93.56 692 SER A C 1
ATOM 5411 O O . SER A 1 692 ? -32.540 -3.917 26.428 1.00 93.56 692 SER A O 1
ATOM 5413 N N . ALA A 1 693 ? -32.959 -3.524 24.271 1.00 95.06 693 ALA A N 1
ATOM 5414 C CA . ALA A 1 693 ? -31.611 -3.826 23.809 1.00 95.06 693 ALA A CA 1
ATOM 5415 C C . ALA A 1 693 ? -31.280 -3.040 22.540 1.00 95.06 693 ALA A C 1
ATOM 5417 O O . ALA A 1 693 ? -32.166 -2.541 21.842 1.00 95.06 693 ALA A O 1
ATOM 5418 N N . GLY A 1 694 ? -29.993 -2.951 22.219 1.00 94.38 694 GLY A N 1
ATOM 5419 C CA . GLY A 1 694 ? -29.567 -2.263 21.013 1.00 94.38 694 GLY A CA 1
ATOM 5420 C C . GLY A 1 694 ? -28.060 -2.160 20.862 1.00 94.38 694 GLY A C 1
ATOM 5421 O O . GLY A 1 694 ? -27.304 -2.985 21.382 1.00 94.38 694 GLY A O 1
ATOM 5422 N N . VAL A 1 695 ? -27.645 -1.145 20.109 1.00 94.56 695 VAL A N 1
ATOM 5423 C CA . VAL A 1 695 ? -26.251 -0.915 19.724 1.00 94.56 695 VAL A CA 1
ATOM 5424 C C . VAL A 1 695 ? -25.849 0.508 20.085 1.00 94.56 695 VAL A C 1
ATOM 5426 O O . VAL A 1 695 ? -26.606 1.449 19.853 1.00 94.56 695 VAL A O 1
ATOM 5429 N N . MET A 1 696 ? -24.660 0.669 20.655 1.00 95.44 696 MET A N 1
ATOM 5430 C CA . MET A 1 696 ? -24.038 1.956 20.942 1.00 95.44 696 MET A CA 1
ATOM 5431 C C . MET A 1 696 ? -22.724 2.074 20.175 1.00 95.44 696 MET A C 1
ATOM 5433 O O . MET A 1 696 ? -21.840 1.236 20.320 1.00 95.44 696 MET A O 1
ATOM 5437 N N . LEU A 1 697 ? -22.572 3.163 19.432 1.00 93.50 697 LEU A N 1
ATOM 5438 C CA . LEU A 1 697 ? -21.319 3.570 18.813 1.00 93.50 697 LEU A CA 1
ATOM 5439 C C . LEU A 1 697 ? -20.740 4.734 19.617 1.00 93.50 697 LEU A C 1
ATOM 5441 O O . LEU A 1 697 ? -21.423 5.733 19.848 1.00 93.50 697 LEU A O 1
ATOM 5445 N N . THR A 1 698 ? -19.482 4.631 20.048 1.00 91.00 698 THR A N 1
ATOM 5446 C CA . THR A 1 698 ? -18.845 5.682 20.868 1.00 91.00 698 THR A CA 1
ATOM 5447 C C . THR A 1 698 ? -18.370 6.907 20.068 1.00 91.00 698 THR A C 1
ATOM 5449 O O . THR A 1 698 ? -17.706 7.787 20.612 1.00 91.00 698 THR A O 1
ATOM 5452 N N . CYS A 1 699 ? -18.729 6.978 18.786 1.00 88.31 699 CYS A N 1
ATOM 5453 C CA . CYS A 1 699 ? -18.597 8.139 17.911 1.00 88.31 699 CYS A CA 1
ATOM 5454 C C . CYS A 1 699 ? -19.790 8.191 16.939 1.00 88.31 699 CYS A C 1
ATOM 5456 O O . CYS A 1 699 ? -20.479 7.185 16.739 1.00 88.31 699 CYS A O 1
ATOM 5458 N N . ASP A 1 700 ? -20.007 9.332 16.287 1.00 87.12 700 ASP A N 1
ATOM 5459 C CA . ASP A 1 700 ? -21.047 9.473 15.266 1.00 87.12 700 ASP A CA 1
ATOM 5460 C C . ASP A 1 700 ? -20.731 8.583 14.042 1.00 87.12 700 ASP A C 1
ATOM 5462 O O . ASP A 1 700 ? -19.661 8.735 13.445 1.00 87.12 700 ASP A O 1
ATOM 5466 N N . PRO A 1 701 ? -21.624 7.660 13.630 1.00 82.81 701 PRO A N 1
ATOM 5467 C CA . PRO A 1 701 ? -21.395 6.787 12.476 1.00 82.81 701 PRO A CA 1
ATOM 5468 C C . PRO A 1 701 ? -21.315 7.515 11.131 1.00 82.81 701 PRO A C 1
ATOM 5470 O O . PRO A 1 701 ? -20.748 6.967 10.187 1.00 82.81 701 PRO A O 1
ATOM 5473 N N . LEU A 1 702 ? -21.915 8.702 11.011 1.00 80.44 702 LEU A N 1
ATOM 5474 C CA . LEU A 1 702 ? -21.967 9.451 9.754 1.00 80.44 702 LEU A CA 1
ATOM 5475 C C . LEU A 1 702 ? -20.739 10.340 9.584 1.00 80.44 702 LEU A C 1
ATOM 5477 O O . LEU A 1 702 ? -20.158 10.402 8.501 1.00 80.44 702 LEU A O 1
ATOM 5481 N N . THR A 1 703 ? -20.364 11.043 10.650 1.00 76.75 703 THR A N 1
ATOM 5482 C CA . THR A 1 703 ? -19.302 12.055 10.608 1.00 76.75 703 THR A CA 1
ATOM 5483 C C . THR A 1 703 ? -17.976 11.555 11.169 1.00 76.75 703 THR A C 1
ATOM 5485 O O . THR A 1 703 ? -16.928 12.080 10.803 1.00 76.75 703 THR A O 1
ATOM 5488 N N . GLY A 1 704 ? -18.006 10.538 12.034 1.00 79.56 704 GLY A N 1
ATOM 5489 C CA . GLY A 1 704 ? -16.861 10.089 12.818 1.00 79.56 704 GLY A CA 1
ATOM 5490 C C . GLY A 1 704 ? -16.579 10.946 14.055 1.00 79.56 704 GLY A C 1
ATOM 5491 O O . GLY A 1 704 ? -15.566 10.708 14.713 1.00 79.56 704 GLY A O 1
ATOM 5492 N N . ASP A 1 705 ? -17.427 11.926 14.387 1.00 84.50 705 ASP A N 1
ATOM 5493 C CA . ASP A 1 705 ? -17.222 12.841 15.514 1.00 84.50 705 ASP A CA 1
ATOM 5494 C C . ASP A 1 705 ? -17.231 12.086 16.866 1.00 84.50 705 ASP A C 1
ATOM 5496 O O . ASP A 1 705 ? -18.264 11.533 17.261 1.00 84.50 705 ASP A O 1
ATOM 5500 N N . PRO A 1 706 ? -16.107 12.053 17.612 1.00 83.81 706 PRO A N 1
ATOM 5501 C CA . PRO A 1 706 ? -16.008 11.344 18.889 1.00 83.81 706 PRO A CA 1
ATOM 5502 C C . PRO A 1 706 ? -16.643 12.104 20.065 1.00 83.81 706 PRO A C 1
ATOM 5504 O O . PRO A 1 706 ? -16.656 11.590 21.189 1.00 83.81 706 PRO A O 1
ATOM 5507 N N . SER A 1 707 ? -17.140 13.326 19.845 1.00 84.56 707 SER A N 1
ATOM 5508 C CA . SER A 1 707 ? -17.939 14.069 20.825 1.00 84.56 707 SER A CA 1
ATOM 5509 C C . SER A 1 707 ? -19.404 13.636 20.846 1.00 84.56 707 SER A C 1
ATOM 5511 O O . SER A 1 707 ? -20.138 14.047 21.740 1.00 84.56 707 SER A O 1
ATOM 5513 N N . THR A 1 708 ? -19.846 12.804 19.899 1.00 89.25 708 THR A N 1
ATOM 5514 C CA . THR A 1 708 ? -21.221 12.299 19.841 1.00 89.25 708 THR A CA 1
ATOM 5515 C C . THR A 1 708 ? -21.228 10.782 19.966 1.00 89.25 708 THR A C 1
ATOM 5517 O O . THR A 1 708 ? -20.694 10.080 19.119 1.00 89.25 708 THR A O 1
ATOM 5520 N N . ILE A 1 709 ? -21.862 10.267 21.014 1.00 92.38 709 ILE A N 1
ATOM 5521 C CA . ILE A 1 709 ? -22.167 8.847 21.187 1.00 92.38 709 ILE A CA 1
ATOM 5522 C C . ILE A 1 709 ? -23.547 8.598 20.574 1.00 92.38 709 ILE A C 1
ATOM 5524 O O . ILE A 1 709 ? -24.520 9.285 20.899 1.00 92.38 709 ILE A O 1
ATOM 5528 N N . TYR A 1 710 ? -23.622 7.621 19.677 1.00 94.44 710 TYR A N 1
ATOM 5529 C CA . TYR A 1 710 ? -24.829 7.272 18.939 1.00 94.44 710 TYR A CA 1
ATOM 5530 C C . TYR A 1 710 ? -25.407 5.967 19.486 1.00 94.44 710 TYR A C 1
ATOM 5532 O O . TYR A 1 710 ? -24.766 4.921 19.409 1.00 94.44 710 TYR A O 1
ATOM 5540 N N . ILE A 1 711 ? -26.608 6.021 20.061 1.00 95.81 711 ILE A N 1
ATOM 5541 C CA . ILE A 1 711 ? -27.274 4.867 20.673 1.00 95.81 711 ILE A CA 1
ATOM 5542 C C . ILE A 1 711 ? -28.534 4.558 19.878 1.00 95.81 711 ILE A C 1
ATOM 5544 O O . ILE A 1 711 ? -29.371 5.432 19.671 1.00 95.81 711 ILE A O 1
ATOM 5548 N N . THR A 1 712 ? -28.685 3.300 19.483 1.00 94.94 712 THR A N 1
ATOM 5549 C CA . THR A 1 712 ? -29.937 2.754 18.958 1.00 94.94 712 THR A CA 1
ATOM 5550 C C . THR A 1 712 ? -30.534 1.792 19.968 1.00 94.94 712 THR A C 1
ATOM 5552 O O . THR A 1 712 ? -29.798 1.027 20.598 1.00 94.94 712 THR A O 1
ATOM 5555 N N . SER A 1 713 ? -31.852 1.818 20.138 1.00 94.19 713 SER A N 1
ATOM 5556 C CA . SER A 1 713 ? -32.545 0.937 21.079 1.00 94.19 713 SER A CA 1
ATOM 5557 C C . SER A 1 713 ? -33.919 0.510 20.577 1.00 94.19 713 SER A C 1
ATOM 5559 O O . SER A 1 713 ? -34.637 1.272 19.936 1.00 94.19 713 SER A O 1
ATOM 5561 N N . ASN A 1 714 ? -34.302 -0.723 20.890 1.00 93.25 714 ASN A N 1
ATOM 5562 C CA . ASN A 1 714 ? -35.661 -1.218 20.709 1.00 93.25 714 ASN A CA 1
ATOM 5563 C C . ASN A 1 714 ? -36.069 -2.077 21.917 1.00 93.25 714 ASN A C 1
ATOM 5565 O O . ASN A 1 714 ? -35.214 -2.533 22.680 1.00 93.25 714 ASN A O 1
ATOM 5569 N N . PHE A 1 715 ? -37.370 -2.310 22.085 1.00 91.38 715 PHE A N 1
ATOM 5570 C CA . PHE A 1 715 ? -37.884 -3.206 23.119 1.00 91.38 715 PHE A CA 1
ATOM 5571 C C . PHE A 1 715 ? -37.550 -4.674 22.821 1.00 91.38 715 PHE A C 1
ATOM 5573 O O . PHE A 1 715 ? -37.509 -5.111 21.666 1.00 91.38 715 PHE A O 1
ATOM 5580 N N . GLY A 1 716 ? -37.383 -5.460 23.882 1.00 91.44 716 GLY A N 1
ATOM 5581 C CA . GLY A 1 716 ? -37.050 -6.878 23.812 1.00 91.44 716 GLY A CA 1
ATOM 5582 C C . GLY A 1 716 ? -35.586 -7.137 23.447 1.00 91.44 716 GLY A C 1
ATOM 5583 O O . GLY A 1 716 ? -34.678 -6.387 23.800 1.00 91.44 716 GLY A O 1
ATOM 5584 N N . LEU A 1 717 ? -35.341 -8.246 22.750 1.00 90.81 717 LEU A N 1
ATOM 5585 C CA . LEU A 1 717 ? -34.007 -8.690 22.355 1.00 90.81 717 LEU A CA 1
ATOM 5586 C C . LEU A 1 717 ? -33.436 -7.855 21.194 1.00 90.81 717 LEU A C 1
ATOM 5588 O O . LEU A 1 717 ? -34.137 -7.492 20.243 1.00 90.81 717 LEU A O 1
ATOM 5592 N N . GLY A 1 718 ? -32.115 -7.645 21.229 1.00 85.56 718 GLY A N 1
ATOM 5593 C CA . GLY A 1 718 ? -31.378 -6.815 20.264 1.00 85.56 718 GLY A CA 1
ATOM 5594 C C . GLY A 1 718 ? -31.345 -7.358 18.830 1.00 85.56 718 GLY A C 1
ATOM 5595 O O . GLY A 1 718 ? -30.951 -6.642 17.914 1.00 85.56 718 GLY A O 1
ATOM 5596 N N . GLU A 1 719 ? -31.811 -8.593 18.610 1.00 83.19 719 GLU A N 1
ATOM 5597 C CA . GLU A 1 719 ? -31.971 -9.203 17.282 1.00 83.19 719 GLU A CA 1
ATOM 5598 C C . GLU A 1 719 ? -32.811 -8.324 16.341 1.00 83.19 719 GLU A C 1
ATOM 5600 O O . GLU A 1 719 ? -32.503 -8.234 15.152 1.00 83.19 719 GLU A O 1
ATOM 5605 N N . SER A 1 720 ? -33.812 -7.615 16.881 1.00 81.19 720 SER A N 1
ATOM 5606 C CA . SER A 1 720 ? -34.648 -6.676 16.119 1.00 81.19 720 SER A CA 1
ATOM 5607 C C . SER A 1 720 ? -33.868 -5.499 15.527 1.00 81.19 720 SER A C 1
ATOM 5609 O O . SER A 1 720 ? -34.169 -5.074 14.411 1.00 81.19 720 SER A O 1
ATOM 5611 N N . VAL A 1 721 ? -32.861 -5.002 16.253 1.00 79.19 721 VAL A N 1
ATOM 5612 C CA . VAL A 1 721 ? -32.021 -3.865 15.852 1.00 79.19 721 VAL A CA 1
ATOM 5613 C C . VAL A 1 721 ? -30.953 -4.329 14.866 1.00 79.19 721 VAL A C 1
ATOM 5615 O O . VAL A 1 721 ? -30.816 -3.763 13.786 1.00 79.19 721 VAL A O 1
ATOM 5618 N N . VAL A 1 722 ? -30.243 -5.412 15.193 1.00 78.44 722 VAL A N 1
ATOM 5619 C CA . VAL A 1 722 ? -29.137 -5.934 14.369 1.00 78.44 722 VAL A CA 1
ATOM 5620 C C . VAL A 1 722 ? -29.631 -6.468 13.018 1.00 78.44 722 VAL A C 1
ATOM 5622 O O . VAL A 1 722 ? -28.937 -6.332 12.014 1.00 78.44 722 VAL A O 1
ATOM 5625 N N . SER A 1 723 ? -30.842 -7.034 12.973 1.00 76.19 723 SER A N 1
ATOM 5626 C CA . SER A 1 723 ? -31.455 -7.557 11.741 1.00 76.19 723 SER A CA 1
ATOM 5627 C C . SER A 1 723 ? -32.300 -6.520 10.988 1.00 76.19 723 SER A C 1
ATOM 5629 O O . SER A 1 723 ? -32.916 -6.866 9.981 1.00 76.19 723 SER A O 1
ATOM 5631 N N . ALA A 1 724 ? -32.359 -5.270 11.473 1.00 78.00 724 ALA A N 1
ATOM 5632 C CA . ALA A 1 724 ? -33.173 -4.182 10.921 1.00 78.00 724 ALA A CA 1
ATOM 5633 C C . ALA A 1 724 ? -34.664 -4.546 10.714 1.00 78.00 724 ALA A C 1
ATOM 5635 O O . ALA A 1 724 ? -35.295 -4.115 9.747 1.00 78.00 724 ALA A O 1
ATOM 5636 N N . LEU A 1 725 ? -35.238 -5.353 11.617 1.00 78.12 725 LEU A N 1
ATOM 5637 C CA . LEU A 1 725 ? -36.643 -5.795 11.554 1.00 78.12 725 LEU A CA 1
ATOM 5638 C C . LEU A 1 725 ? -37.630 -4.700 11.985 1.00 78.12 725 LEU A C 1
ATOM 5640 O O . LEU A 1 725 ? -38.805 -4.734 11.615 1.00 78.12 725 LEU A O 1
ATOM 5644 N N . ALA A 1 726 ? -37.159 -3.734 12.772 1.00 80.12 726 ALA A N 1
ATOM 5645 C CA . ALA A 1 726 ? -37.914 -2.572 13.217 1.00 80.12 726 ALA A CA 1
ATOM 5646 C C . ALA A 1 726 ? -37.039 -1.315 13.137 1.00 80.12 726 ALA A C 1
ATOM 5648 O O . ALA A 1 726 ? -35.814 -1.406 13.128 1.00 80.12 726 ALA A O 1
ATOM 5649 N N . ASP A 1 727 ? -37.685 -0.152 13.088 1.00 85.25 727 ASP A N 1
ATOM 5650 C CA . ASP A 1 727 ? -37.034 1.156 13.159 1.00 85.25 727 ASP A CA 1
ATOM 5651 C C . ASP A 1 727 ? -36.800 1.507 14.644 1.00 85.25 727 ASP A C 1
ATOM 5653 O O . ASP A 1 727 ? -37.790 1.713 15.360 1.00 85.25 727 ASP A O 1
ATOM 5657 N N . PRO A 1 728 ? -35.548 1.466 15.145 1.00 91.06 728 PRO A N 1
ATOM 5658 C CA . PRO A 1 728 ? -35.245 1.649 16.561 1.00 91.06 728 PRO A CA 1
ATOM 5659 C C . PRO A 1 728 ? -35.307 3.126 16.968 1.00 91.06 728 PRO A C 1
ATOM 5661 O O . PRO A 1 728 ? -35.194 4.027 16.139 1.00 91.06 728 PRO A O 1
ATOM 5664 N N . ASP A 1 729 ? -35.413 3.384 18.269 1.00 93.19 729 ASP A N 1
ATOM 5665 C CA . ASP A 1 729 ? -35.150 4.721 18.798 1.00 93.19 729 ASP A CA 1
ATOM 5666 C C . ASP A 1 729 ? -33.679 5.075 18.598 1.00 93.19 729 ASP A C 1
ATOM 5668 O O . ASP A 1 729 ? -32.801 4.220 18.722 1.00 93.19 729 ASP A O 1
ATOM 5672 N N . THR A 1 730 ? -33.411 6.346 18.317 1.00 93.88 730 THR A N 1
ATOM 5673 C CA . THR A 1 730 ? -32.063 6.890 18.168 1.00 93.88 730 THR A CA 1
ATOM 5674 C C . THR A 1 730 ? -31.832 7.977 19.207 1.00 93.88 730 THR A C 1
ATOM 5676 O O . THR A 1 730 ? -32.521 8.994 19.225 1.00 93.88 730 THR A O 1
ATOM 5679 N N . VAL A 1 731 ? -30.820 7.799 20.049 1.00 94.25 731 VAL A N 1
ATOM 5680 C CA . VAL A 1 731 ? -30.397 8.787 21.042 1.00 94.25 731 VAL A CA 1
ATOM 5681 C C . VAL A 1 731 ? -28.994 9.272 20.699 1.00 94.25 731 VAL A C 1
ATOM 5683 O O . VAL A 1 731 ? -28.051 8.483 20.628 1.00 94.25 731 VAL A O 1
ATOM 5686 N N . ARG A 1 732 ? -28.846 10.587 20.507 1.00 93.56 732 ARG A N 1
ATOM 5687 C CA . ARG A 1 732 ? -27.543 11.242 20.326 1.00 93.56 732 ARG A CA 1
ATOM 5688 C C . ARG A 1 732 ? -27.118 11.882 21.635 1.00 93.56 732 ARG A C 1
ATOM 5690 O O . ARG A 1 732 ? -27.778 12.795 22.141 1.00 93.56 732 ARG A O 1
ATOM 5697 N N . VAL A 1 733 ? -26.006 11.404 22.176 1.00 93.50 733 VAL A N 1
ATOM 5698 C CA . VAL A 1 733 ? -25.457 11.864 23.449 1.00 93.50 733 VAL A CA 1
ATOM 5699 C C . VAL A 1 733 ? -24.160 12.616 23.190 1.00 93.50 733 VAL A C 1
ATOM 5701 O O . VAL A 1 733 ? -23.220 12.061 22.634 1.00 93.50 733 VAL A O 1
ATOM 5704 N N . HIS A 1 734 ? -24.094 13.875 23.600 1.00 89.69 734 HIS A N 1
ATOM 5705 C CA . HIS A 1 734 ? -22.881 14.671 23.527 1.00 89.69 734 HIS A CA 1
ATOM 5706 C C . HIS A 1 734 ? -21.972 14.413 24.724 1.00 89.69 734 HIS A C 1
ATOM 5708 O O . HIS A 1 734 ? -22.424 14.363 25.870 1.00 89.69 734 HIS A O 1
ATOM 5714 N N . ARG A 1 735 ? -20.681 14.287 24.439 1.00 86.69 735 ARG A N 1
ATOM 5715 C CA . ARG A 1 735 ? -19.586 14.164 25.390 1.00 86.69 735 ARG A CA 1
ATOM 5716 C C . ARG A 1 735 ? -18.608 15.304 25.147 1.00 86.69 735 ARG A C 1
ATOM 5718 O O . ARG A 1 735 ? -17.941 15.343 24.114 1.00 86.69 735 ARG A O 1
ATOM 5725 N N . ASP A 1 736 ? -18.497 16.205 26.116 1.00 79.44 736 ASP A N 1
ATOM 5726 C CA . ASP A 1 736 ? -17.562 17.323 26.022 1.00 79.44 736 ASP A CA 1
ATOM 5727 C C . ASP A 1 736 ? -16.116 16.923 26.389 1.00 79.44 736 ASP A C 1
ATOM 5729 O O . ASP A 1 736 ? -15.816 15.800 26.814 1.00 79.44 736 ASP A O 1
ATOM 5733 N N . ILE A 1 737 ? -15.194 17.878 26.249 1.00 70.56 737 ILE A N 1
ATOM 5734 C CA . ILE A 1 737 ? -13.765 17.705 26.557 1.00 70.56 737 ILE A CA 1
ATOM 5735 C C . ILE A 1 737 ? -13.463 17.574 28.059 1.00 70.56 737 ILE A C 1
ATOM 5737 O O . ILE A 1 737 ? -12.330 17.299 28.438 1.00 70.56 737 ILE A O 1
ATOM 5741 N N . SER A 1 738 ? -14.442 17.807 28.934 1.00 69.00 738 SER A N 1
ATOM 5742 C CA . SER A 1 738 ? -14.331 17.540 30.373 1.00 69.00 738 SER A CA 1
ATOM 5743 C C . SER A 1 738 ? -14.818 16.132 30.735 1.00 69.00 738 SER A C 1
ATOM 5745 O O . SER A 1 738 ? -14.612 15.680 31.860 1.00 69.00 738 SER A O 1
ATOM 5747 N N . GLY A 1 739 ? -15.423 15.423 29.775 1.00 74.06 739 GLY A N 1
ATOM 5748 C CA . GLY A 1 739 ? -16.061 14.125 29.974 1.00 74.06 739 GLY A CA 1
ATOM 5749 C C . GLY A 1 739 ? -17.503 14.238 30.466 1.00 74.06 739 GLY A C 1
ATOM 5750 O O . GLY A 1 739 ? -18.091 13.231 30.859 1.00 74.06 739 GLY A O 1
ATOM 5751 N N . LYS A 1 740 ? -18.093 15.439 30.455 1.00 82.69 740 LYS A N 1
ATOM 5752 C CA . LYS A 1 740 ? -19.501 15.634 30.794 1.00 82.69 740 LYS A CA 1
ATOM 5753 C C . LYS A 1 740 ? -20.365 15.111 29.654 1.00 82.69 740 LYS A C 1
ATOM 5755 O O . LYS A 1 740 ? -20.121 15.403 28.487 1.00 82.69 740 LYS A O 1
ATOM 5760 N N . ILE A 1 741 ? -21.390 14.355 30.029 1.00 88.50 741 ILE A N 1
ATOM 5761 C CA . ILE A 1 741 ? -22.296 13.671 29.112 1.00 88.50 741 ILE A CA 1
ATOM 5762 C C . ILE A 1 741 ? -23.680 14.319 29.206 1.00 88.50 741 ILE A C 1
ATOM 5764 O O . ILE A 1 741 ? -24.232 14.447 30.302 1.00 88.50 741 ILE A O 1
ATOM 5768 N N . THR A 1 742 ? -24.238 14.723 28.067 1.00 90.50 742 THR A N 1
ATOM 5769 C CA . THR A 1 742 ? -25.575 15.325 27.945 1.00 90.50 742 THR A CA 1
ATOM 5770 C C . THR A 1 742 ? -26.314 14.748 26.745 1.00 90.50 742 THR A C 1
ATOM 5772 O O . THR A 1 742 ? -25.720 14.539 25.696 1.00 90.50 742 THR A O 1
ATOM 5775 N N . VAL A 1 743 ? -27.617 14.498 26.865 1.00 90.75 743 VAL A N 1
ATOM 5776 C CA . VAL A 1 743 ? -28.426 14.048 25.720 1.00 90.75 743 VAL A CA 1
ATOM 5777 C C . VAL A 1 743 ? -28.814 15.257 24.875 1.00 90.75 743 VAL A C 1
ATOM 5779 O O . VAL A 1 743 ? -29.411 16.194 25.399 1.00 90.75 743 VAL A O 1
ATOM 5782 N N . ASN A 1 744 ? -28.478 15.225 23.585 1.00 85.62 744 ASN A N 1
ATOM 5783 C CA . ASN A 1 744 ? -28.795 16.303 22.647 1.00 85.62 744 ASN A CA 1
ATOM 5784 C C . ASN A 1 744 ? -30.147 16.082 21.975 1.00 85.62 744 ASN A C 1
ATOM 5786 O O . ASN A 1 744 ? -30.933 17.013 21.836 1.00 85.62 744 ASN A O 1
ATOM 5790 N N . GLN A 1 745 ? -30.398 14.850 21.532 1.00 88.88 745 GLN A N 1
ATOM 5791 C CA . GLN A 1 745 ? -31.554 14.518 20.708 1.00 88.88 745 GLN A CA 1
ATOM 5792 C C . GLN A 1 745 ? -32.013 13.086 20.977 1.00 88.88 745 GLN A C 1
ATOM 5794 O O . GLN A 1 745 ? -31.189 12.188 21.166 1.00 88.88 745 GLN A O 1
ATOM 5799 N N . VAL A 1 746 ? -33.332 12.894 20.961 1.00 91.44 746 VAL A N 1
ATOM 5800 C CA . VAL A 1 746 ? -33.999 11.592 21.021 1.00 91.44 746 VAL A CA 1
ATOM 5801 C C . VAL A 1 746 ? -35.001 11.541 19.873 1.00 91.44 746 VAL A C 1
ATOM 5803 O O . VAL A 1 746 ? -35.985 12.278 19.884 1.00 91.44 746 VAL A O 1
ATOM 5806 N N . ASP A 1 747 ? -34.743 10.680 18.895 1.00 91.56 747 ASP A N 1
ATOM 5807 C CA . ASP A 1 747 ? -35.647 10.398 17.785 1.00 91.56 747 ASP A CA 1
ATOM 5808 C C . ASP A 1 747 ? -36.343 9.058 18.051 1.00 91.56 747 ASP A C 1
ATOM 5810 O O . ASP A 1 747 ? -35.685 8.034 18.238 1.00 91.56 747 ASP A O 1
ATOM 5814 N N . ILE A 1 748 ? -37.675 9.063 18.090 1.00 90.88 748 ILE A N 1
ATOM 5815 C CA . ILE A 1 748 ? -38.473 7.870 18.393 1.00 90.88 748 ILE A CA 1
ATOM 5816 C C . ILE A 1 748 ? -38.757 7.092 17.105 1.00 90.88 748 ILE A C 1
ATOM 5818 O O . ILE A 1 748 ? -39.369 7.625 16.175 1.00 90.88 748 ILE A O 1
ATOM 5822 N N . GLY A 1 749 ? -38.332 5.830 17.068 1.00 86.94 749 GLY A N 1
ATOM 5823 C CA . GLY A 1 749 ? -38.502 4.940 15.921 1.00 86.94 749 GLY A CA 1
ATOM 5824 C C . GLY A 1 749 ? -39.885 4.286 15.864 1.00 86.94 749 GLY A C 1
ATOM 5825 O O . GLY A 1 749 ? -40.610 4.198 16.863 1.00 86.94 749 GLY A O 1
ATOM 5826 N N . LYS A 1 750 ? -40.266 3.783 14.683 1.00 83.31 750 LYS A N 1
ATOM 5827 C CA . LYS A 1 750 ? -41.539 3.065 14.452 1.00 83.31 750 LYS A CA 1
ATOM 5828 C C . LYS A 1 750 ? -41.495 1.613 14.946 1.00 83.31 750 LYS A C 1
ATOM 5830 O O . LYS A 1 750 ? -41.693 0.702 14.149 1.00 83.31 750 LYS A O 1
ATOM 5835 N N . LYS A 1 751 ? -41.246 1.388 16.236 1.00 85.81 751 LYS A N 1
ATOM 5836 C CA . LYS A 1 751 ? -41.045 0.091 16.925 1.00 85.81 751 LYS A CA 1
ATOM 5837 C C . LYS A 1 751 ? -42.215 -0.912 16.795 1.00 85.81 751 LYS A C 1
ATOM 5839 O O . LYS A 1 751 ? -42.834 -1.301 17.774 1.00 85.81 751 LYS A O 1
ATOM 5844 N N . ASN A 1 752 ? -42.541 -1.353 15.581 1.00 83.69 752 ASN A N 1
ATOM 5845 C CA . ASN A 1 752 ? -43.736 -2.144 15.256 1.00 83.69 752 ASN A CA 1
ATOM 5846 C C . ASN A 1 752 ? -43.646 -3.606 15.729 1.00 83.69 752 ASN A C 1
ATOM 5848 O O . ASN A 1 752 ? -44.656 -4.315 15.754 1.00 83.69 752 ASN A O 1
ATOM 5852 N N . VAL A 1 753 ? -42.438 -4.080 16.046 1.00 87.62 753 VAL A N 1
ATOM 5853 C CA . VAL A 1 753 ? -42.143 -5.464 16.430 1.00 87.62 753 VAL A CA 1
ATOM 5854 C C . VAL A 1 753 ? -41.079 -5.466 17.529 1.00 87.62 753 VAL A C 1
ATOM 5856 O O . VAL A 1 753 ? -40.087 -4.738 17.431 1.00 87.62 753 VAL A O 1
ATOM 5859 N N . LYS A 1 754 ? -41.265 -6.321 18.541 1.00 88.56 754 LYS A N 1
ATOM 5860 C CA . LYS A 1 754 ? -40.224 -6.715 19.502 1.00 88.56 754 LYS A CA 1
ATOM 5861 C C . LYS A 1 754 ? -39.954 -8.213 19.421 1.00 88.56 754 LYS A C 1
ATOM 5863 O O . LYS A 1 754 ? -40.844 -8.997 19.095 1.00 88.56 754 LYS A O 1
ATOM 5868 N N . ILE A 1 755 ? -38.721 -8.612 19.718 1.00 89.62 755 ILE A N 1
ATOM 5869 C CA . ILE A 1 755 ? -38.323 -10.023 19.782 1.00 89.62 755 ILE A CA 1
ATOM 5870 C C . ILE A 1 755 ? -38.252 -10.435 21.245 1.00 89.62 755 ILE A C 1
ATOM 5872 O O . ILE A 1 755 ? -37.597 -9.767 22.042 1.00 89.62 755 ILE A O 1
ATOM 5876 N N . ILE A 1 756 ? -38.891 -11.546 21.602 1.00 90.06 756 ILE A N 1
ATOM 5877 C CA . ILE A 1 756 ? -38.866 -12.084 22.966 1.00 90.06 756 ILE A CA 1
ATOM 5878 C C . ILE A 1 756 ? -38.424 -13.548 22.976 1.00 90.06 756 ILE A C 1
ATOM 5880 O O . ILE A 1 756 ? -38.459 -14.241 21.957 1.00 90.06 756 ILE A O 1
ATOM 5884 N N . MET A 1 757 ? -37.993 -14.032 24.141 1.00 87.69 757 MET A N 1
ATOM 5885 C CA . MET A 1 757 ? -37.666 -15.447 24.321 1.00 87.69 757 MET A CA 1
ATOM 5886 C C . MET A 1 757 ? -38.937 -16.298 24.304 1.00 87.69 757 MET A C 1
ATOM 5888 O O . MET A 1 757 ? -39.896 -15.997 25.012 1.00 87.69 757 MET A O 1
ATOM 5892 N N . ASP A 1 758 ? -38.930 -17.387 23.537 1.00 84.94 758 ASP A N 1
ATOM 5893 C CA . ASP A 1 758 ? -40.091 -18.271 23.426 1.00 84.94 758 ASP A CA 1
ATOM 5894 C C . ASP A 1 758 ? -40.082 -19.371 24.493 1.00 84.94 758 ASP A C 1
ATOM 5896 O O . ASP A 1 758 ? -39.041 -19.955 24.746 1.00 84.94 758 ASP A O 1
ATOM 5900 N N . GLU A 1 759 ? -41.212 -19.750 25.086 1.00 78.19 759 GLU A N 1
ATOM 5901 C CA . GLU A 1 759 ? -41.286 -20.681 26.228 1.00 78.19 759 GLU A CA 1
ATOM 5902 C C . GLU A 1 759 ? -40.729 -22.085 25.934 1.00 78.19 759 GLU A C 1
ATOM 5904 O O . GLU A 1 759 ? -40.179 -22.739 26.826 1.00 78.19 759 GLU A O 1
ATOM 5909 N N . VAL A 1 760 ? -40.765 -22.521 24.675 1.00 77.19 760 VAL A N 1
ATOM 5910 C CA . VAL A 1 760 ? -40.333 -23.868 24.259 1.00 77.19 760 VAL A CA 1
ATOM 5911 C C . VAL A 1 760 ? -38.841 -23.934 23.889 1.00 77.19 760 VAL A C 1
ATOM 5913 O O . VAL A 1 760 ? -38.251 -25.011 23.905 1.00 77.19 760 VAL A O 1
ATOM 5916 N N . GLY A 1 761 ? -38.201 -22.791 23.625 1.00 76.31 761 GLY A N 1
ATOM 5917 C CA . GLY A 1 761 ? -36.851 -22.716 23.045 1.00 76.31 761 GLY A CA 1
ATOM 5918 C C . GLY A 1 761 ? -36.828 -21.719 21.885 1.00 76.31 761 GLY A C 1
ATOM 5919 O O . GLY A 1 761 ? -37.823 -21.601 21.186 1.00 76.31 761 GLY A O 1
ATOM 5920 N N . GLY A 1 762 ? -35.722 -21.005 21.670 1.00 86.06 762 GLY A N 1
ATOM 5921 C CA . GLY A 1 762 ? -35.611 -20.007 20.594 1.00 86.06 762 GLY A CA 1
ATOM 5922 C C . GLY A 1 762 ? -36.205 -18.631 20.927 1.00 86.06 762 GLY A C 1
ATOM 5923 O O . GLY A 1 762 ? -36.408 -18.289 22.100 1.00 86.06 762 GLY A O 1
ATOM 5924 N N . THR A 1 763 ? -36.443 -17.837 19.882 1.00 88.75 763 THR A N 1
ATOM 5925 C CA . THR A 1 763 ? -37.013 -16.481 19.925 1.00 88.75 763 THR A CA 1
ATOM 5926 C C . THR A 1 763 ? -38.293 -16.415 19.087 1.00 88.75 763 THR A C 1
ATOM 5928 O O . THR A 1 763 ? -38.481 -17.210 18.166 1.00 88.75 763 THR A O 1
ATOM 5931 N N . ARG A 1 764 ? -39.200 -15.489 19.419 1.00 89.62 764 ARG A N 1
ATOM 5932 C CA . ARG A 1 764 ? -40.415 -15.222 18.635 1.00 89.62 764 ARG A CA 1
ATOM 5933 C C . ARG A 1 764 ? -40.647 -13.726 18.460 1.00 89.62 764 ARG A C 1
ATOM 5935 O O . ARG A 1 764 ? -40.329 -12.936 19.350 1.00 89.62 764 ARG A O 1
ATOM 5942 N N . GLU A 1 765 ? -41.229 -13.366 17.322 1.00 89.75 765 GLU A N 1
ATOM 5943 C CA . GLU A 1 765 ? -41.649 -11.998 17.027 1.00 89.75 765 GLU A CA 1
ATOM 5944 C C . GLU A 1 765 ? -43.002 -11.696 17.674 1.00 89.75 765 GLU A C 1
ATOM 5946 O O . GLU A 1 765 ? -43.957 -12.464 17.543 1.00 89.75 765 GLU A O 1
ATOM 5951 N N . GLU A 1 766 ? -43.101 -10.548 18.332 1.00 88.31 766 GLU A N 1
ATOM 5952 C CA . GLU A 1 766 ? -44.338 -10.027 18.894 1.00 88.31 766 GLU A CA 1
ATOM 5953 C C . GLU A 1 766 ? -44.632 -8.654 18.285 1.00 88.31 766 GLU A C 1
ATOM 5955 O O . GLU A 1 766 ? -43.810 -7.736 18.341 1.00 88.31 766 GLU A O 1
ATOM 5960 N N . LYS A 1 767 ? -45.807 -8.508 17.662 1.00 85.12 767 LYS A N 1
ATOM 5961 C CA . LYS A 1 767 ? -46.224 -7.240 17.054 1.00 85.12 767 LYS A CA 1
ATOM 5962 C C . LYS A 1 767 ? -46.683 -6.265 18.131 1.00 85.12 767 LYS A C 1
ATOM 5964 O O . LYS A 1 767 ? -47.657 -6.529 18.830 1.00 85.12 767 LYS A O 1
ATOM 5969 N N . LEU A 1 768 ? -46.058 -5.097 18.160 1.00 76.25 768 LEU A N 1
ATOM 5970 C CA . LEU A 1 768 ? -46.457 -3.947 18.966 1.00 76.25 768 LEU A CA 1
ATOM 5971 C C . LEU A 1 768 ? -47.508 -3.137 18.186 1.00 76.25 768 LEU A C 1
ATOM 5973 O O . LEU A 1 768 ? -47.272 -2.021 17.734 1.00 76.25 768 LEU A O 1
ATOM 5977 N N . ALA A 1 769 ? -48.665 -3.742 17.909 1.00 54.09 769 ALA A N 1
ATOM 5978 C CA . ALA A 1 769 ? -49.729 -3.072 17.166 1.00 54.09 769 ALA A CA 1
ATOM 5979 C C . ALA A 1 769 ? -50.546 -2.167 18.109 1.00 54.09 769 ALA A C 1
ATOM 5981 O O . ALA A 1 769 ? -51.326 -2.660 18.920 1.00 54.09 769 ALA A O 1
ATOM 5982 N N . SER A 1 770 ? -50.415 -0.843 17.962 1.00 55.06 770 SER A N 1
ATOM 5983 C CA . SER A 1 770 ? -51.247 0.201 18.604 1.00 55.06 770 SER A CA 1
ATOM 5984 C C . SER A 1 770 ? -51.187 0.343 20.139 1.00 55.06 770 SER A C 1
ATOM 5986 O O . SER A 1 770 ? -52.099 0.926 20.721 1.00 55.06 770 SER A O 1
ATOM 5988 N N . SER A 1 771 ? -50.134 -0.139 20.806 1.00 56.88 771 SER A N 1
ATOM 5989 C CA . SER A 1 771 ? -49.906 0.123 22.237 1.00 56.88 771 SER A CA 1
ATOM 5990 C C . SER A 1 771 ? -49.238 1.490 22.472 1.00 56.88 771 SER A C 1
ATOM 5992 O O . SER A 1 771 ? -48.416 1.914 21.661 1.00 56.88 771 SER A O 1
ATOM 5994 N N . GLU A 1 772 ? -49.547 2.160 23.595 1.00 60.84 772 GLU A N 1
ATOM 5995 C CA . GLU A 1 772 ? -48.808 3.349 24.092 1.00 60.84 772 GLU A CA 1
ATOM 5996 C C . GLU A 1 772 ? -47.285 3.083 24.149 1.00 60.84 772 GLU A C 1
ATOM 5998 O O . GLU A 1 772 ? -46.475 3.951 23.832 1.00 60.84 772 GLU A O 1
ATOM 6003 N N . GLU A 1 773 ? -46.908 1.826 24.408 1.00 65.69 773 GLU A N 1
ATOM 6004 C CA . GLU A 1 773 ? -45.532 1.311 24.419 1.00 65.69 773 GLU A CA 1
ATOM 6005 C C . GLU A 1 773 ? -44.779 1.563 23.094 1.00 65.69 773 GLU A C 1
ATOM 6007 O O . GLU A 1 773 ? -43.587 1.838 23.115 1.00 65.69 773 GLU A O 1
ATOM 6012 N N . ALA A 1 774 ? -45.438 1.535 21.927 1.00 66.81 774 ALA A N 1
ATOM 6013 C CA . ALA A 1 774 ? -44.764 1.758 20.639 1.00 66.81 774 ALA A CA 1
ATOM 6014 C C . ALA A 1 774 ? -44.358 3.229 20.411 1.00 66.81 774 ALA A C 1
ATOM 6016 O O . ALA A 1 774 ? -43.418 3.502 19.659 1.00 66.81 774 ALA A O 1
ATOM 6017 N N . THR A 1 775 ? -45.063 4.169 21.052 1.00 73.94 775 THR A N 1
ATOM 6018 C CA . THR A 1 775 ? -44.793 5.615 20.975 1.00 73.94 775 THR A CA 1
ATOM 6019 C C . THR A 1 775 ? -43.820 6.113 22.039 1.00 73.94 775 THR A C 1
ATOM 6021 O O . THR A 1 775 ? -43.270 7.202 21.882 1.00 73.94 775 THR A O 1
ATOM 6024 N N . ASP A 1 776 ? -43.572 5.322 23.081 1.00 82.69 776 ASP A N 1
ATOM 6025 C CA . ASP A 1 776 ? -42.621 5.661 24.135 1.00 82.69 776 ASP A CA 1
ATOM 6026 C C . ASP A 1 776 ? -41.175 5.361 23.724 1.00 82.69 776 ASP A C 1
ATOM 6028 O O . ASP A 1 776 ? -40.905 4.537 22.846 1.00 82.69 776 ASP A O 1
ATOM 6032 N N . ALA A 1 777 ? -40.225 6.039 24.369 1.00 86.81 777 ALA A N 1
ATOM 6033 C CA . ALA A 1 777 ? -38.811 5.716 24.235 1.00 86.81 777 ALA A CA 1
ATOM 6034 C C . ALA A 1 777 ? -38.506 4.395 24.957 1.00 86.81 777 ALA A C 1
ATOM 6036 O O . ALA A 1 777 ? -38.832 4.224 26.131 1.00 86.81 777 ALA A O 1
ATOM 6037 N N . SER A 1 778 ? -37.817 3.486 24.274 1.00 90.44 778 SER A N 1
ATOM 6038 C CA . SER A 1 778 ? -37.388 2.189 24.816 1.00 90.44 778 SER A CA 1
ATOM 6039 C C . SER A 1 778 ? -36.355 2.300 25.938 1.00 90.44 778 SER A C 1
ATOM 6041 O O . SER A 1 778 ? -36.187 1.362 26.717 1.00 90.44 778 SER A O 1
ATOM 6043 N N . ILE A 1 779 ? -35.692 3.450 26.062 1.00 92.94 779 ILE A N 1
ATOM 6044 C CA . ILE A 1 779 ? -34.839 3.805 27.196 1.00 92.94 779 ILE A CA 1
ATOM 6045 C C . ILE A 1 779 ? -35.082 5.253 27.619 1.00 92.94 779 ILE A C 1
ATOM 6047 O O . ILE A 1 779 ? -35.363 6.132 26.806 1.00 92.94 779 ILE A O 1
ATOM 6051 N N . SER A 1 780 ? -34.928 5.519 28.912 1.00 92.38 780 SER A N 1
ATOM 6052 C CA . SER A 1 780 ? -34.971 6.871 29.468 1.00 92.38 780 SER A CA 1
ATOM 6053 C C . SER A 1 780 ? -33.678 7.649 29.194 1.00 92.38 780 SER A C 1
ATOM 6055 O O . SER A 1 780 ? -32.601 7.076 29.021 1.00 92.38 780 SER A O 1
ATOM 6057 N N . VAL A 1 781 ? -33.757 8.980 29.271 1.00 91.69 781 VAL A N 1
ATOM 6058 C CA . VAL A 1 781 ? -32.588 9.879 29.199 1.00 91.69 781 VAL A CA 1
ATOM 6059 C C . VAL A 1 781 ? -31.519 9.505 30.235 1.00 91.69 781 VAL A C 1
ATOM 6061 O O . VAL A 1 781 ? -30.331 9.532 29.928 1.00 91.69 781 VAL A O 1
ATOM 6064 N N . HIS A 1 782 ? -31.923 9.109 31.448 1.00 91.44 782 HIS A N 1
ATOM 6065 C CA . HIS A 1 782 ? -30.989 8.668 32.488 1.00 91.44 782 HIS A CA 1
ATOM 6066 C C . HIS A 1 782 ? -30.232 7.399 32.074 1.00 91.44 782 HIS A C 1
ATOM 6068 O O . HIS A 1 782 ? -29.011 7.347 32.197 1.00 91.44 782 HIS A O 1
ATOM 6074 N N . GLN A 1 783 ? -30.942 6.399 31.542 1.00 92.88 783 GLN A N 1
ATOM 6075 C CA . GLN A 1 783 ? -30.334 5.156 31.054 1.00 92.88 783 GLN A CA 1
ATOM 6076 C C . GLN A 1 783 ? -29.408 5.406 29.859 1.00 92.88 783 GLN A C 1
ATOM 6078 O O . GLN A 1 783 ? -28.339 4.809 29.788 1.00 92.88 783 GLN A O 1
ATOM 6083 N N . ALA A 1 784 ? -29.760 6.328 28.956 1.00 93.88 784 ALA A N 1
ATOM 6084 C CA . ALA A 1 784 ? -28.883 6.716 27.852 1.00 93.88 784 ALA A CA 1
ATOM 6085 C C . ALA A 1 784 ? -27.572 7.360 28.345 1.00 93.88 784 ALA A C 1
ATOM 6087 O O . ALA A 1 784 ? -26.502 7.064 27.815 1.00 93.88 784 ALA A O 1
ATOM 6088 N N . VAL A 1 785 ? -27.631 8.201 29.386 1.00 93.19 785 VAL A N 1
ATOM 6089 C CA . VAL A 1 785 ? -26.432 8.788 30.013 1.00 93.19 785 VAL A CA 1
ATOM 6090 C C . VAL A 1 785 ? -25.583 7.721 30.708 1.00 93.19 785 VAL A C 1
ATOM 6092 O O . VAL A 1 785 ? -24.362 7.741 30.574 1.00 93.19 785 VAL A O 1
ATOM 6095 N N . GLU A 1 786 ? -26.202 6.786 31.430 1.00 92.00 786 GLU A N 1
ATOM 6096 C CA . GLU A 1 786 ? -25.508 5.665 32.078 1.00 92.00 786 GLU A CA 1
ATOM 6097 C C . GLU A 1 786 ? -24.796 4.774 31.051 1.00 92.00 786 GLU A C 1
ATOM 6099 O O . GLU A 1 786 ? -23.605 4.489 31.184 1.00 92.00 786 GLU A O 1
ATOM 6104 N N . LEU A 1 787 ? -25.487 4.429 29.965 1.00 93.88 787 LEU A N 1
ATOM 6105 C CA . LEU A 1 787 ? -24.925 3.669 28.855 1.00 93.88 787 LEU A CA 1
ATOM 6106 C C . LEU A 1 787 ? -23.756 4.413 28.187 1.00 93.88 787 LEU A C 1
ATOM 6108 O O . LEU A 1 787 ? -22.708 3.818 27.949 1.00 93.88 787 LEU A O 1
ATOM 6112 N N . ALA A 1 788 ? -23.881 5.723 27.961 1.00 93.44 788 ALA A N 1
ATOM 6113 C CA . ALA A 1 788 ? -22.806 6.547 27.408 1.00 93.44 788 ALA A CA 1
ATOM 6114 C C . ALA A 1 788 ? -21.569 6.635 28.331 1.00 93.44 788 ALA A C 1
ATOM 6116 O O . ALA A 1 788 ? -20.431 6.674 27.847 1.00 93.44 788 ALA A O 1
ATOM 6117 N N . ARG A 1 789 ? -21.759 6.625 29.662 1.00 91.75 789 ARG A N 1
ATOM 6118 C CA . ARG A 1 789 ? -20.651 6.521 30.634 1.00 91.75 789 ARG A CA 1
ATOM 6119 C C . ARG A 1 789 ? -19.940 5.180 30.509 1.00 91.75 789 ARG A C 1
ATOM 6121 O O . ARG A 1 789 ? -18.717 5.158 30.412 1.00 91.75 789 ARG A O 1
ATOM 6128 N N . VAL A 1 790 ? -20.699 4.086 30.432 1.00 92.56 790 VAL A N 1
ATOM 6129 C CA . VAL A 1 790 ? -20.147 2.742 30.206 1.00 92.56 790 VAL A CA 1
ATOM 6130 C C . VAL A 1 790 ? -19.387 2.679 28.882 1.00 92.56 790 VAL A C 1
ATOM 6132 O O . VAL A 1 790 ? -18.252 2.214 28.859 1.00 92.56 790 VAL A O 1
ATOM 6135 N N . GLY A 1 791 ? -19.944 3.228 27.801 1.00 91.62 791 GLY A N 1
ATOM 6136 C CA . GLY A 1 791 ? -19.268 3.317 26.504 1.00 91.62 791 GLY A CA 1
ATOM 6137 C C . GLY A 1 791 ? -17.939 4.063 26.571 1.00 91.62 791 GLY A C 1
ATOM 6138 O O . GLY A 1 791 ? -16.960 3.632 25.970 1.00 91.62 791 GLY A O 1
ATOM 6139 N N . THR A 1 792 ? -17.873 5.130 27.368 1.00 87.69 792 THR A N 1
ATOM 6140 C CA . THR A 1 792 ? -16.634 5.889 27.586 1.00 87.69 792 THR A CA 1
ATOM 6141 C C . THR A 1 792 ? -15.581 5.077 28.350 1.00 87.69 792 THR A C 1
ATOM 6143 O O . THR A 1 792 ? -14.402 5.153 28.014 1.00 87.69 792 THR A O 1
ATOM 6146 N N . GLU A 1 793 ? -15.969 4.270 29.340 1.00 86.44 793 GLU A N 1
ATOM 6147 C CA . GLU A 1 793 ? -15.033 3.375 30.041 1.00 86.44 793 GLU A CA 1
ATOM 6148 C C . GLU A 1 793 ? -14.557 2.218 29.149 1.00 86.44 793 GLU A C 1
ATOM 6150 O O . GLU A 1 793 ? -13.377 1.866 29.167 1.00 86.44 793 GLU A O 1
ATOM 6155 N N . VAL A 1 794 ? -15.442 1.676 28.306 1.00 88.00 794 VAL A N 1
ATOM 6156 C CA . VAL A 1 794 ? -15.086 0.671 27.294 1.00 88.00 794 VAL A CA 1
ATOM 6157 C C . VAL A 1 794 ? -14.093 1.257 26.283 1.00 88.00 794 VAL A C 1
ATOM 6159 O O . VAL A 1 794 ? -13.049 0.656 26.039 1.00 88.00 794 VAL A O 1
ATOM 6162 N N . GLU A 1 795 ? -14.352 2.454 25.751 1.00 84.56 795 GLU A N 1
ATOM 6163 C CA . GLU A 1 795 ? -13.436 3.174 24.851 1.00 84.56 795 GLU A CA 1
ATOM 6164 C C . GLU A 1 795 ? -12.057 3.391 25.495 1.00 84.56 795 GLU A C 1
ATOM 6166 O O . GLU A 1 795 ? -11.034 3.089 24.881 1.00 84.56 795 GLU A O 1
ATOM 6171 N N . LYS A 1 796 ? -12.004 3.844 26.756 1.00 79.44 796 LYS A N 1
ATOM 6172 C CA . LYS A 1 796 ? -10.739 4.018 27.495 1.00 79.44 796 LYS A CA 1
ATOM 6173 C C . LYS A 1 796 ? -9.974 2.707 27.666 1.00 79.44 796 LYS A C 1
ATOM 6175 O O . LYS A 1 796 ? -8.750 2.707 27.568 1.00 79.44 796 LYS A O 1
ATOM 6180 N N . CYS A 1 797 ? -10.683 1.610 27.934 1.00 81.31 797 CYS A N 1
ATOM 6181 C CA . CYS A 1 797 ? -10.080 0.296 28.133 1.00 81.31 797 CYS A CA 1
ATOM 6182 C C . CYS A 1 797 ? -9.418 -0.238 26.856 1.00 81.31 797 CYS A C 1
ATOM 6184 O O . CYS A 1 797 ? -8.369 -0.874 26.931 1.00 81.31 797 CYS A O 1
ATOM 6186 N N . TYR A 1 798 ? -10.031 -0.001 25.696 1.00 77.69 798 TYR A N 1
ATOM 6187 C CA . TYR A 1 798 ? -9.530 -0.511 24.421 1.00 77.69 798 TYR A CA 1
ATOM 6188 C C . TYR A 1 798 ? -8.618 0.467 23.660 1.00 77.69 798 TYR A C 1
ATOM 6190 O O . TYR A 1 798 ? -7.785 0.021 22.874 1.00 77.69 798 TYR A O 1
ATOM 6198 N N . GLY A 1 799 ? -8.734 1.777 23.895 1.00 74.56 799 GLY A N 1
ATOM 6199 C CA . GLY A 1 799 ? -7.901 2.812 23.266 1.00 74.56 799 GLY A CA 1
ATOM 6200 C C . GLY A 1 799 ? -8.377 3.304 21.889 1.00 74.56 799 GLY A C 1
ATOM 6201 O O . GLY A 1 799 ? -7.684 4.100 21.250 1.00 74.56 799 GLY A O 1
ATOM 6202 N N . ASP A 1 800 ? -9.546 2.863 21.429 1.00 75.81 800 ASP A N 1
ATOM 6203 C CA . ASP A 1 800 ? -10.183 3.191 20.148 1.00 75.81 800 ASP A CA 1
ATOM 6204 C C . ASP A 1 800 ? -11.721 3.236 20.285 1.00 75.81 800 ASP A C 1
ATOM 6206 O O . ASP A 1 800 ? -12.276 2.858 21.318 1.00 75.81 800 ASP A O 1
ATOM 6210 N N . TRP A 1 801 ? -12.429 3.721 19.256 1.00 85.31 801 TRP A N 1
ATOM 6211 C CA . TRP A 1 801 ? -13.895 3.796 19.302 1.00 85.31 801 TRP A CA 1
ATOM 6212 C C . TRP A 1 801 ? -14.535 2.427 19.133 1.00 85.31 801 TRP A C 1
ATOM 6214 O O . TRP A 1 801 ? -14.032 1.565 18.402 1.00 85.31 801 TRP A O 1
ATOM 6224 N N . ARG A 1 802 ? -15.677 2.249 19.797 1.00 87.94 802 ARG A N 1
ATOM 6225 C CA . ARG A 1 802 ? -16.288 0.942 20.003 1.00 87.94 802 ARG A CA 1
ATOM 6226 C C . ARG A 1 802 ? -17.734 0.909 19.537 1.00 87.94 802 ARG A C 1
ATOM 6228 O O . ARG A 1 802 ? -18.515 1.812 19.822 1.00 87.94 802 ARG A O 1
ATOM 6235 N N . ASP A 1 803 ? -18.051 -0.170 18.838 1.00 91.75 803 ASP A N 1
ATOM 6236 C CA . ASP A 1 803 ? -19.393 -0.662 18.565 1.00 91.75 803 ASP A CA 1
ATOM 6237 C C . ASP A 1 803 ? -19.750 -1.682 19.652 1.00 91.75 803 ASP A C 1
ATOM 6239 O O . ASP A 1 803 ? -19.091 -2.721 19.785 1.00 91.75 803 ASP A O 1
ATOM 6243 N N . VAL A 1 804 ? -20.727 -1.337 20.486 1.00 93.88 804 VAL A N 1
ATOM 6244 C CA . VAL A 1 804 ? -21.097 -2.062 21.700 1.00 93.88 804 VAL A CA 1
ATOM 6245 C C . VAL A 1 804 ? -22.541 -2.541 21.597 1.00 93.88 804 VAL A C 1
ATOM 6247 O O . VAL A 1 804 ? -23.472 -1.738 21.553 1.00 93.88 804 VAL A O 1
ATOM 6250 N N . GLU A 1 805 ? -22.736 -3.857 21.639 1.00 95.06 805 GLU A N 1
ATOM 6251 C CA . GLU A 1 805 ? -24.061 -4.463 21.790 1.00 95.06 805 GLU A CA 1
ATOM 6252 C C . GLU A 1 805 ? -24.413 -4.538 23.275 1.00 95.06 805 GLU A C 1
ATOM 6254 O O . GLU A 1 805 ? -23.618 -5.026 24.088 1.00 95.06 805 GLU A O 1
ATOM 6259 N N . TRP A 1 806 ? -25.615 -4.098 23.634 1.00 96.31 806 TRP A N 1
ATOM 6260 C CA . TRP A 1 806 ? -26.055 -4.025 25.023 1.00 96.31 806 TRP A CA 1
ATOM 6261 C C . TRP A 1 806 ? -27.511 -4.467 25.190 1.00 96.31 806 TRP A C 1
ATOM 6263 O O . TRP A 1 806 ? -28.308 -4.463 24.249 1.00 96.31 806 TRP A O 1
ATOM 6273 N N . ALA A 1 807 ? -27.851 -4.856 26.414 1.00 96.19 807 ALA A N 1
ATOM 6274 C CA . ALA A 1 807 ? -29.199 -5.201 26.839 1.00 96.19 807 ALA A CA 1
ATOM 6275 C C . ALA A 1 807 ? -29.477 -4.631 28.229 1.00 96.19 807 ALA A C 1
ATOM 6277 O O . ALA A 1 807 ? -28.581 -4.524 29.061 1.00 96.19 807 ALA A O 1
ATOM 6278 N N . LEU A 1 808 ? -30.730 -4.295 28.493 1.00 95.38 808 LEU A N 1
ATOM 6279 C CA . LEU A 1 808 ? -31.198 -3.771 29.763 1.00 95.38 808 LEU A CA 1
ATOM 6280 C C . LEU A 1 808 ? -32.263 -4.711 30.328 1.00 95.38 808 LEU A C 1
ATOM 6282 O O . LEU A 1 808 ? -33.228 -5.040 29.642 1.00 95.38 808 LEU A O 1
ATOM 6286 N N . GLN A 1 809 ? -32.085 -5.128 31.579 1.00 94.12 809 GLN A N 1
ATOM 6287 C CA . GLN A 1 809 ? -33.073 -5.898 32.333 1.00 94.12 809 GLN A CA 1
ATOM 6288 C C . GLN A 1 809 ? -33.319 -5.208 33.680 1.00 94.12 809 GLN A C 1
ATOM 6290 O O . GLN A 1 809 ? -32.436 -5.154 34.545 1.00 94.12 809 GLN A O 1
ATOM 6295 N N . GLY A 1 810 ? -34.511 -4.645 33.856 1.00 89.94 810 GLY A N 1
ATOM 6296 C CA . GLY A 1 810 ? -34.844 -3.731 34.941 1.00 89.94 810 GLY A CA 1
ATOM 6297 C C . GLY A 1 810 ? -33.897 -2.528 34.957 1.00 89.94 810 GLY A C 1
ATOM 6298 O O . GLY A 1 810 ? -33.907 -1.688 34.062 1.00 89.94 810 GLY A O 1
ATOM 6299 N N . HIS A 1 811 ? -33.048 -2.459 35.983 1.00 87.38 811 HIS A N 1
ATOM 6300 C CA . HIS A 1 811 ? -32.006 -1.432 36.123 1.00 87.38 811 HIS A CA 1
ATOM 6301 C C . HIS A 1 811 ? -30.592 -1.956 35.840 1.00 87.38 811 HIS A C 1
ATOM 6303 O O . HIS A 1 811 ? -29.623 -1.237 36.051 1.00 87.38 811 HIS A O 1
ATOM 6309 N N . THR A 1 812 ? -30.450 -3.214 35.416 1.00 92.62 812 THR A N 1
ATOM 6310 C CA . THR A 1 812 ? -29.136 -3.823 35.187 1.00 92.62 812 THR A CA 1
ATOM 6311 C C . THR A 1 812 ? -28.781 -3.741 33.712 1.00 92.62 812 THR A C 1
ATOM 6313 O O . THR A 1 812 ? -29.473 -4.320 32.872 1.00 92.62 812 THR A O 1
ATOM 6316 N N . LEU A 1 813 ? -27.688 -3.042 33.409 1.00 95.25 813 LEU A N 1
ATOM 6317 C CA . LEU A 1 813 ? -27.120 -2.981 32.070 1.00 95.25 813 LEU A CA 1
ATOM 6318 C C . LEU A 1 813 ? -26.187 -4.172 31.826 1.00 95.25 813 LEU A C 1
ATOM 6320 O O . LEU A 1 813 ? -25.266 -4.430 32.604 1.00 95.25 813 LEU A O 1
ATOM 6324 N N . PHE A 1 814 ? -26.399 -4.861 30.711 1.00 95.94 814 PHE A N 1
ATOM 6325 C CA . PHE A 1 814 ? -25.575 -5.958 30.232 1.00 95.94 814 PHE A CA 1
ATOM 6326 C C . PHE A 1 814 ? -24.852 -5.562 28.950 1.00 95.94 814 PHE A C 1
ATOM 6328 O O . PHE A 1 814 ? -25.485 -5.088 28.008 1.00 95.94 814 PHE A O 1
ATOM 6335 N N . LEU A 1 815 ? -23.544 -5.810 28.881 1.00 95.75 815 LEU A N 1
ATOM 6336 C CA . LEU A 1 815 ? -22.796 -5.730 27.628 1.00 95.75 815 LEU A CA 1
ATOM 6337 C C . LEU A 1 815 ? -22.678 -7.122 27.014 1.00 95.75 815 LEU A C 1
ATOM 6339 O O . LEU A 1 815 ? -22.251 -8.075 27.667 1.00 95.75 815 LEU A O 1
ATOM 6343 N N . LEU A 1 816 ? -23.074 -7.230 25.749 1.00 94.00 816 LEU A N 1
ATOM 6344 C CA . LEU A 1 816 ? -23.159 -8.488 25.009 1.00 94.00 816 LEU A CA 1
ATOM 6345 C C . LEU A 1 816 ? -22.027 -8.646 23.995 1.00 94.00 816 LEU A C 1
ATOM 6347 O O . LEU A 1 816 ? -21.741 -9.772 23.581 1.00 94.00 816 LEU A O 1
ATOM 6351 N N . GLN A 1 817 ? -21.418 -7.536 23.568 1.00 91.44 817 GLN A N 1
ATOM 6352 C CA . GLN A 1 817 ? -20.258 -7.509 22.683 1.00 91.44 817 GLN A CA 1
ATOM 6353 C C . GLN A 1 817 ? -19.622 -6.109 22.647 1.00 91.44 817 GLN A C 1
ATOM 6355 O O . GLN A 1 817 ? -20.324 -5.117 22.810 1.00 91.44 817 GLN A O 1
ATOM 6360 N N . ALA A 1 818 ? -18.317 -6.025 22.361 1.00 90.06 818 ALA A N 1
ATOM 6361 C CA . ALA A 1 818 ? -17.647 -4.791 21.940 1.00 90.06 818 ALA A CA 1
ATOM 6362 C C . ALA A 1 818 ? -16.681 -5.060 20.771 1.00 90.06 818 ALA A C 1
ATOM 6364 O O . ALA A 1 818 ? -15.907 -6.024 20.814 1.00 90.06 818 ALA A O 1
ATOM 6365 N N . ARG A 1 819 ? -16.703 -4.212 19.736 1.00 86.25 819 ARG A N 1
ATOM 6366 C CA . ARG A 1 819 ? -15.877 -4.319 18.516 1.00 86.25 819 ARG A CA 1
ATOM 6367 C C . ARG A 1 819 ? -15.280 -2.961 18.130 1.00 86.25 819 ARG A C 1
ATOM 6369 O O . ARG A 1 819 ? -15.916 -1.950 18.408 1.00 86.25 819 ARG A O 1
ATOM 6376 N N . PRO A 1 820 ? -14.095 -2.908 17.501 1.00 80.44 820 PRO A N 1
ATOM 6377 C CA . PRO A 1 820 ? -13.525 -1.647 17.035 1.00 80.44 820 PRO A CA 1
ATOM 6378 C C . PRO A 1 820 ? -14.326 -1.076 15.855 1.00 80.44 820 PRO A C 1
ATOM 6380 O O . PRO A 1 820 ? -14.788 -1.822 14.990 1.00 80.44 820 PRO A O 1
ATOM 6383 N N . ILE A 1 821 ? -14.456 0.250 15.790 1.00 81.00 821 ILE A N 1
ATOM 6384 C CA . ILE A 1 821 ? -15.044 0.942 14.638 1.00 81.00 821 ILE A CA 1
ATOM 6385 C C . ILE A 1 821 ? -13.946 1.254 13.599 1.00 81.00 821 ILE A C 1
ATOM 6387 O O . ILE A 1 821 ? -13.017 2.016 13.870 1.00 81.00 821 ILE A O 1
ATOM 6391 N N . THR A 1 822 ? -14.071 0.714 12.379 1.00 69.50 822 THR A N 1
ATOM 6392 C CA . THR A 1 822 ? -12.980 0.682 11.377 1.00 69.50 822 THR A CA 1
ATOM 6393 C C . THR A 1 822 ? -13.141 1.649 10.188 1.00 69.50 822 THR A C 1
ATOM 6395 O O . THR A 1 822 ? -12.508 1.451 9.149 1.00 69.50 822 THR A O 1
ATOM 6398 N N . PHE A 1 823 ? -13.994 2.685 10.252 1.00 68.06 823 PHE A N 1
ATOM 6399 C CA . PHE A 1 823 ? -14.238 3.552 9.075 1.00 68.06 823 PHE A CA 1
ATOM 6400 C C . PHE A 1 823 ? -12.982 4.297 8.586 1.00 68.06 823 PHE A C 1
ATOM 6402 O O . PHE A 1 823 ? -12.830 4.496 7.386 1.00 68.06 823 PHE A O 1
ATOM 6409 N N . MET A 1 824 ? -12.050 4.640 9.482 1.00 61.56 824 MET A N 1
ATOM 6410 C CA . MET A 1 824 ? -10.788 5.317 9.133 1.00 61.56 824 MET A CA 1
ATOM 6411 C C . MET A 1 824 ? -9.731 4.388 8.515 1.00 61.56 824 MET A C 1
ATOM 6413 O O . MET A 1 824 ? -8.731 4.885 7.993 1.00 61.56 824 MET A O 1
ATOM 6417 N N . ASP A 1 825 ? -9.898 3.065 8.595 1.00 62.75 825 ASP A N 1
ATOM 6418 C CA . ASP A 1 825 ? -8.907 2.101 8.090 1.00 62.75 825 ASP A CA 1
ATOM 6419 C C . ASP A 1 825 ? -9.069 1.835 6.591 1.00 62.75 825 ASP A C 1
ATOM 6421 O O . ASP A 1 825 ? -8.128 1.398 5.926 1.00 62.75 825 ASP A O 1
ATOM 6425 N N . LYS A 1 826 ? -10.240 2.161 6.033 1.00 66.44 826 LYS A N 1
ATOM 6426 C CA . LYS A 1 826 ? -10.467 2.114 4.590 1.00 66.44 826 LYS A CA 1
ATOM 6427 C C . LYS A 1 826 ? -9.947 3.402 3.941 1.00 66.44 826 LYS A C 1
ATOM 6429 O O . LYS A 1 826 ? -10.318 4.487 4.392 1.00 66.44 826 LYS A O 1
ATOM 6434 N N . PRO A 1 827 ? -9.113 3.311 2.891 1.00 66.56 827 PRO A N 1
ATOM 6435 C CA . PRO A 1 827 ? -8.706 4.490 2.142 1.00 66.56 827 PRO A CA 1
ATOM 6436 C C . PRO A 1 827 ? -9.902 5.072 1.379 1.00 66.56 827 PRO A C 1
ATOM 6438 O O . PRO A 1 827 ? -10.692 4.313 0.814 1.00 66.56 827 PRO A O 1
ATOM 6441 N N . SER A 1 828 ? -10.042 6.401 1.371 1.00 70.75 828 SER A N 1
ATOM 6442 C CA . SER A 1 828 ? -11.065 7.079 0.559 1.00 70.75 828 SER A CA 1
ATOM 6443 C C . SER A 1 828 ? -10.666 7.112 -0.921 1.00 70.75 828 SER A C 1
ATOM 6445 O O . SER A 1 828 ? -9.498 6.907 -1.259 1.00 70.75 828 SER A O 1
ATOM 6447 N N . ASP A 1 829 ? -11.614 7.403 -1.813 1.00 70.12 829 ASP A N 1
ATOM 6448 C CA . ASP A 1 829 ? -11.326 7.540 -3.247 1.00 70.12 829 ASP A CA 1
ATOM 6449 C C . ASP A 1 829 ? -10.328 8.680 -3.518 1.00 70.12 829 ASP A C 1
ATOM 6451 O O . ASP A 1 829 ? -9.437 8.549 -4.361 1.00 70.12 829 ASP A O 1
ATOM 6455 N N . GLU A 1 830 ? -10.407 9.773 -2.754 1.00 72.00 830 GLU A N 1
ATOM 6456 C CA . GLU A 1 830 ? -9.432 10.865 -2.806 1.00 72.00 830 GLU A CA 1
ATOM 6457 C C . GLU A 1 830 ? -8.048 10.403 -2.349 1.00 72.00 830 GLU A C 1
ATOM 6459 O O . GLU A 1 830 ? -7.059 10.713 -3.009 1.00 72.00 830 GLU A O 1
ATOM 6464 N N . GLU A 1 831 ? -7.959 9.631 -1.260 1.00 75.69 831 GLU A N 1
ATOM 6465 C CA . GLU A 1 831 ? -6.691 9.062 -0.791 1.00 75.69 831 GLU A CA 1
ATOM 6466 C C . GLU A 1 831 ? -6.063 8.162 -1.863 1.00 75.69 831 GLU A C 1
ATOM 6468 O O . GLU A 1 831 ? -4.866 8.257 -2.134 1.00 75.69 831 GLU A O 1
ATOM 6473 N N . ILE A 1 832 ? -6.873 7.325 -2.518 1.00 75.62 832 ILE A N 1
ATOM 6474 C CA . ILE A 1 832 ? -6.424 6.453 -3.609 1.00 75.62 832 ILE A CA 1
ATOM 6475 C C . ILE A 1 832 ? -5.925 7.282 -4.799 1.00 75.62 832 ILE A C 1
ATOM 6477 O O . ILE A 1 832 ? -4.905 6.941 -5.397 1.00 75.62 832 ILE A O 1
ATOM 6481 N N . SER A 1 833 ? -6.610 8.376 -5.140 1.00 75.38 833 SER A N 1
ATOM 6482 C CA . SER A 1 833 ? -6.164 9.287 -6.198 1.00 75.38 833 SER A CA 1
ATOM 6483 C C . SER A 1 833 ? -4.832 9.953 -5.846 1.00 75.38 833 SER A C 1
ATOM 6485 O O . SER A 1 833 ? -3.941 10.011 -6.687 1.00 75.38 833 SER A O 1
ATOM 6487 N N . LEU A 1 834 ? -4.669 10.421 -4.607 1.00 74.88 834 LEU A N 1
ATOM 6488 C CA . LEU A 1 834 ? -3.437 11.060 -4.136 1.00 74.88 834 LEU A CA 1
ATOM 6489 C C . LEU A 1 834 ? -2.259 10.084 -4.068 1.00 74.88 834 LEU A C 1
ATOM 6491 O O . LEU A 1 834 ? -1.126 10.464 -4.350 1.00 74.88 834 LEU A O 1
ATOM 6495 N N . ASP A 1 835 ? -2.518 8.813 -3.756 1.00 74.62 835 ASP A N 1
ATOM 6496 C CA . ASP A 1 835 ? -1.515 7.745 -3.827 1.00 74.62 835 ASP A CA 1
ATOM 6497 C C . ASP A 1 835 ? -0.900 7.604 -5.229 1.00 74.62 835 ASP A C 1
ATOM 6499 O O . ASP A 1 835 ? 0.250 7.210 -5.418 1.00 74.62 835 ASP A O 1
ATOM 6503 N N . MET A 1 836 ? -1.677 7.969 -6.241 1.00 75.25 836 MET A N 1
ATOM 6504 C CA . MET A 1 836 ? -1.288 7.874 -7.636 1.00 75.25 836 MET A CA 1
ATOM 6505 C C . MET A 1 836 ? -0.571 9.138 -8.133 1.00 75.25 836 MET A C 1
ATOM 6507 O O . MET A 1 836 ? -0.112 9.174 -9.277 1.00 75.25 836 MET A O 1
ATOM 6511 N N . GLU A 1 837 ? -0.444 10.188 -7.326 1.00 74.12 837 GLU A N 1
ATOM 6512 C CA . GLU A 1 837 ? 0.217 11.431 -7.724 1.00 74.12 837 GLU A CA 1
ATOM 6513 C C . GLU A 1 837 ? 1.750 11.361 -7.630 1.00 74.12 837 GLU A C 1
ATOM 6515 O O . GLU A 1 837 ? 2.337 10.473 -7.011 1.00 74.12 837 GLU A O 1
ATOM 6520 N N . ILE A 1 838 ? 2.433 12.292 -8.308 1.00 70.12 838 ILE A N 1
ATOM 6521 C CA . ILE A 1 838 ? 3.899 12.340 -8.302 1.00 70.12 838 ILE A CA 1
ATOM 6522 C C . ILE A 1 838 ? 4.421 13.077 -7.068 1.00 70.12 838 ILE A C 1
ATOM 6524 O O . ILE A 1 838 ? 4.000 14.206 -6.815 1.00 70.12 838 ILE A O 1
ATOM 6528 N N . PRO A 1 839 ? 5.480 12.550 -6.424 1.00 62.06 839 PRO A N 1
ATOM 6529 C CA . PRO A 1 839 ? 6.348 13.335 -5.560 1.00 62.06 839 PRO A CA 1
ATOM 6530 C C . PRO A 1 839 ? 7.093 14.419 -6.340 1.00 62.06 839 PRO A C 1
ATOM 6532 O O . PRO A 1 839 ? 8.175 14.171 -6.896 1.00 62.06 839 PRO A O 1
ATOM 6535 N N . ALA A 1 840 ? 6.503 15.614 -6.392 1.00 60.84 840 ALA A N 1
ATOM 6536 C CA . ALA A 1 840 ? 7.077 16.808 -6.998 1.00 60.84 840 ALA A CA 1
ATOM 6537 C C . ALA A 1 840 ? 7.950 17.556 -5.978 1.00 60.84 840 ALA A C 1
ATOM 6539 O O . ALA A 1 840 ? 7.543 17.820 -4.848 1.00 60.84 840 ALA A O 1
ATOM 6540 N N . ARG A 1 841 ? 9.184 17.902 -6.369 1.00 58.16 841 ARG A N 1
ATOM 6541 C CA . ARG A 1 841 ? 10.128 18.614 -5.487 1.00 58.16 841 ARG A CA 1
ATOM 6542 C C . ARG A 1 841 ? 9.691 20.059 -5.255 1.00 58.16 841 ARG A C 1
ATOM 6544 O O . ARG A 1 841 ? 9.922 20.621 -4.185 1.00 58.16 841 ARG A O 1
ATOM 6551 N N . ASN A 1 842 ? 9.084 20.663 -6.272 1.00 59.06 842 ASN A N 1
ATOM 6552 C CA . ASN A 1 842 ? 8.458 21.969 -6.182 1.00 59.06 842 ASN A CA 1
ATOM 6553 C C . ASN A 1 842 ? 7.127 22.015 -6.951 1.00 59.06 842 ASN A C 1
ATOM 6555 O O . ASN A 1 842 ? 6.853 21.146 -7.774 1.00 59.06 842 ASN A O 1
ATOM 6559 N N . GLU A 1 843 ? 6.311 23.033 -6.681 1.00 59.16 843 GLU A N 1
ATOM 6560 C CA . GLU A 1 843 ? 5.029 23.273 -7.369 1.00 59.16 843 GLU A CA 1
ATOM 6561 C C . GLU A 1 843 ? 5.198 23.498 -8.881 1.00 59.16 843 GLU A C 1
ATOM 6563 O O . GLU A 1 843 ? 4.297 23.216 -9.660 1.00 59.16 843 GLU A O 1
ATOM 6568 N N . ASN A 1 844 ? 6.402 23.888 -9.301 1.00 65.31 844 ASN A N 1
ATOM 6569 C CA . ASN A 1 844 ? 6.769 24.114 -10.693 1.00 65.31 844 ASN A CA 1
ATOM 6570 C C . ASN A 1 844 ? 7.509 22.918 -11.320 1.00 65.31 844 ASN A C 1
ATOM 6572 O O . ASN A 1 844 ? 8.329 23.094 -12.225 1.00 65.31 844 ASN A O 1
ATOM 6576 N N . THR A 1 845 ? 7.290 21.694 -10.827 1.00 73.00 845 THR A N 1
ATOM 6577 C CA . THR A 1 845 ? 7.979 20.514 -11.369 1.00 73.00 845 THR A CA 1
ATOM 6578 C C . THR A 1 845 ? 7.441 20.221 -12.766 1.00 73.00 845 THR A C 1
ATOM 6580 O O . THR A 1 845 ? 6.265 19.907 -12.939 1.00 73.00 845 THR A O 1
ATOM 6583 N N . ILE A 1 846 ? 8.312 20.278 -13.776 1.00 79.00 846 ILE A N 1
ATOM 6584 C CA . ILE A 1 846 ? 7.922 20.049 -15.170 1.00 79.00 846 ILE A CA 1
ATOM 6585 C C . ILE A 1 846 ? 8.262 18.617 -15.565 1.00 79.00 846 ILE A C 1
ATOM 6587 O O . ILE A 1 846 ? 9.428 18.228 -15.676 1.00 79.00 846 ILE A O 1
ATOM 6591 N N . ILE A 1 847 ? 7.215 17.844 -15.831 1.00 84.12 847 ILE A N 1
ATOM 6592 C CA . ILE A 1 847 ? 7.302 16.450 -16.253 1.00 84.12 847 ILE A CA 1
ATOM 6593 C C . ILE A 1 847 ? 6.929 16.289 -17.729 1.00 84.12 847 ILE A C 1
ATOM 6595 O O . ILE A 1 847 ? 6.150 17.057 -18.292 1.00 84.12 847 ILE A O 1
ATOM 6599 N N . SER A 1 848 ? 7.487 15.274 -18.385 1.00 85.31 848 SER A N 1
ATOM 6600 C CA . SER A 1 848 ? 7.218 14.995 -19.794 1.00 85.31 848 SER A CA 1
ATOM 6601 C C . SER A 1 848 ? 7.148 13.505 -20.087 1.00 85.31 848 SER A C 1
ATOM 6603 O O . SER A 1 848 ? 7.933 12.719 -19.568 1.00 85.31 848 SER A O 1
ATOM 6605 N N . THR A 1 849 ? 6.257 13.122 -20.999 1.00 86.81 849 THR A N 1
ATOM 6606 C CA . THR A 1 849 ? 6.219 11.780 -21.596 1.00 86.81 849 THR A CA 1
ATOM 6607 C C . THR A 1 849 ? 7.166 11.648 -22.793 1.00 86.81 849 THR A C 1
ATOM 6609 O O . THR A 1 849 ? 7.142 10.638 -23.489 1.00 86.81 849 THR A O 1
ATOM 6612 N N . ALA A 1 850 ? 8.009 12.644 -23.081 1.00 82.56 850 ALA A N 1
ATOM 6613 C CA . ALA A 1 850 ? 8.954 12.569 -24.191 1.00 82.56 850 ALA A CA 1
ATOM 6614 C C . ALA A 1 850 ? 9.881 11.345 -24.077 1.00 82.56 850 ALA A C 1
ATOM 6616 O O . ALA A 1 850 ? 10.349 11.018 -22.987 1.00 82.56 850 ALA A O 1
ATOM 6617 N N . ASN A 1 851 ? 10.140 10.665 -25.201 1.00 78.31 851 ASN A N 1
ATOM 6618 C CA . ASN A 1 851 ? 10.822 9.362 -25.325 1.00 78.31 851 ASN A CA 1
ATOM 6619 C C . ASN A 1 851 ? 10.126 8.179 -24.630 1.00 78.31 851 ASN A C 1
ATOM 6621 O O . ASN A 1 851 ? 10.049 7.092 -25.197 1.00 78.31 851 ASN A O 1
ATOM 6625 N N . VAL A 1 852 ? 9.605 8.372 -23.420 1.00 80.38 852 VAL A N 1
ATOM 6626 C CA . VAL A 1 852 ? 8.922 7.339 -22.636 1.00 80.38 852 VAL A CA 1
ATOM 6627 C C . VAL A 1 852 ? 7.584 6.956 -23.261 1.00 80.38 852 VAL A C 1
ATOM 6629 O O . VAL A 1 852 ? 7.302 5.776 -23.416 1.00 80.38 852 VAL A O 1
ATOM 6632 N N . GLY A 1 853 ? 6.797 7.933 -23.700 1.00 79.12 853 GLY A N 1
ATOM 6633 C CA . GLY A 1 853 ? 5.489 7.733 -24.318 1.00 79.12 853 GLY A CA 1
ATOM 6634 C C . GLY A 1 853 ? 5.539 7.037 -25.680 1.00 79.12 853 GLY A C 1
ATOM 6635 O O . GLY A 1 853 ? 4.495 6.656 -26.190 1.00 79.12 853 GLY A O 1
ATOM 6636 N N . GLU A 1 854 ? 6.721 6.836 -26.276 1.00 78.88 854 GLU A N 1
ATOM 6637 C CA . GLU A 1 854 ? 6.879 5.966 -27.453 1.00 78.88 854 GLU A CA 1
ATOM 6638 C C . GLU A 1 854 ? 6.802 4.482 -27.059 1.00 78.88 854 GLU A C 1
ATOM 6640 O O . GLU A 1 854 ? 6.237 3.666 -27.783 1.00 78.88 854 GLU A O 1
ATOM 6645 N N . VAL A 1 855 ? 7.377 4.133 -25.905 1.00 78.12 855 VAL A N 1
ATOM 6646 C CA . VAL A 1 855 ? 7.580 2.745 -25.463 1.00 78.12 855 VAL A CA 1
ATOM 6647 C C . VAL A 1 855 ? 6.605 2.301 -24.370 1.00 78.12 855 VAL A C 1
ATOM 6649 O O . VAL A 1 855 ? 6.319 1.110 -24.262 1.00 78.12 855 VAL A O 1
ATOM 6652 N N . LEU A 1 856 ? 6.105 3.261 -23.590 1.00 82.56 856 LEU A N 1
ATOM 6653 C CA . LEU A 1 856 ? 5.212 3.126 -22.441 1.00 82.56 856 LEU A CA 1
ATOM 6654 C C . LEU A 1 856 ? 4.099 4.175 -22.560 1.00 82.56 856 LEU A C 1
ATOM 6656 O O . LEU A 1 856 ? 4.117 5.219 -21.913 1.00 82.56 856 LEU A O 1
ATOM 6660 N N . ASN A 1 857 ? 3.162 3.932 -23.474 1.00 78.19 857 ASN A N 1
ATOM 6661 C CA . ASN A 1 857 ? 2.201 4.942 -23.933 1.00 78.19 857 ASN A CA 1
ATOM 6662 C C . ASN A 1 857 ? 0.854 4.934 -23.196 1.00 78.19 857 ASN A C 1
ATOM 6664 O O . ASN A 1 857 ? -0.062 5.665 -23.571 1.00 78.19 857 ASN A O 1
ATOM 6668 N N . ARG A 1 858 ? 0.717 4.079 -22.184 1.00 81.25 858 ARG A N 1
ATOM 6669 C CA . ARG A 1 858 ? -0.488 3.889 -21.373 1.00 81.25 858 ARG A CA 1
ATOM 6670 C C . ARG A 1 858 ? -0.097 3.640 -19.923 1.00 81.25 858 ARG A C 1
ATOM 6672 O O . ARG A 1 858 ? 1.075 3.407 -19.630 1.00 81.25 858 ARG A O 1
ATOM 6679 N N . ALA A 1 859 ? -1.107 3.617 -19.060 1.00 84.44 859 ALA A N 1
ATOM 6680 C CA . ALA A 1 859 ? -0.993 3.090 -17.713 1.00 84.44 859 ALA A CA 1
ATOM 6681 C C . ALA A 1 859 ? -0.361 1.687 -17.724 1.00 84.44 859 ALA A C 1
ATOM 6683 O O . ALA A 1 859 ? -0.745 0.822 -18.519 1.00 84.44 859 ALA A O 1
ATOM 6684 N N . ILE A 1 860 ? 0.614 1.493 -16.842 1.00 84.31 860 ILE A N 1
ATOM 6685 C CA . ILE A 1 860 ? 1.331 0.242 -16.601 1.00 84.31 860 ILE A CA 1
ATOM 6686 C C . ILE A 1 860 ? 0.799 -0.370 -15.311 1.00 84.31 860 ILE A C 1
ATOM 6688 O O . ILE A 1 860 ? 0.499 0.336 -14.352 1.00 84.31 860 ILE A O 1
ATOM 6692 N N . THR A 1 861 ? 0.710 -1.691 -15.251 1.00 86.56 861 THR A N 1
ATOM 6693 C CA . THR A 1 861 ? 0.252 -2.357 -14.032 1.00 86.56 861 THR A CA 1
ATOM 6694 C C . THR A 1 861 ? 1.239 -2.147 -12.861 1.00 86.56 861 THR A C 1
ATOM 6696 O O . THR A 1 861 ? 2.432 -1.925 -13.098 1.00 86.56 861 THR A O 1
ATOM 6699 N N . PRO A 1 862 ? 0.801 -2.244 -11.592 1.00 84.25 862 PRO A N 1
ATOM 6700 C CA . PRO A 1 862 ? 1.682 -2.182 -10.420 1.00 84.25 862 PRO A CA 1
ATOM 6701 C C . PRO A 1 862 ? 2.944 -3.056 -10.528 1.00 84.25 862 PRO A C 1
ATOM 6703 O O . PRO A 1 862 ? 4.056 -2.567 -10.318 1.00 84.25 862 PRO A O 1
ATOM 6706 N N . LEU A 1 863 ? 2.806 -4.315 -10.966 1.00 86.88 863 LEU A N 1
ATOM 6707 C CA . LEU A 1 863 ? 3.957 -5.193 -11.186 1.00 86.88 863 LEU A CA 1
ATOM 6708 C C . LEU A 1 863 ? 4.865 -4.673 -12.307 1.00 86.88 863 LEU A C 1
ATOM 6710 O O . LEU A 1 863 ? 6.087 -4.750 -12.210 1.00 86.88 863 LEU A O 1
ATOM 6714 N N . GLY A 1 864 ? 4.290 -4.128 -13.380 1.00 87.88 864 GLY A N 1
ATOM 6715 C CA . GLY A 1 864 ? 5.058 -3.547 -14.477 1.00 87.88 864 GLY A CA 1
ATOM 6716 C C . GLY A 1 864 ? 5.906 -2.350 -14.032 1.00 87.88 864 GLY A C 1
ATOM 6717 O O . GLY A 1 864 ? 7.053 -2.228 -14.464 1.00 87.88 864 GLY A O 1
ATOM 6718 N N . ILE A 1 865 ? 5.399 -1.518 -13.116 1.00 82.38 865 ILE A N 1
ATOM 6719 C CA . ILE A 1 865 ? 6.170 -0.427 -12.496 1.00 82.38 865 ILE A CA 1
ATOM 6720 C C . ILE A 1 865 ? 7.354 -1.000 -11.704 1.00 82.38 865 ILE A C 1
ATOM 6722 O O . ILE A 1 865 ? 8.498 -0.568 -11.884 1.00 82.38 865 ILE A O 1
ATOM 6726 N N . ASP A 1 866 ? 7.112 -2.025 -10.890 1.00 81.19 866 ASP A N 1
ATOM 6727 C CA . ASP A 1 866 ? 8.149 -2.677 -10.089 1.00 81.19 866 ASP A CA 1
ATOM 6728 C C . ASP A 1 866 ? 9.239 -3.355 -10.924 1.00 81.19 866 ASP A C 1
ATOM 6730 O O . ASP A 1 866 ? 10.414 -3.340 -10.550 1.00 81.19 866 ASP A O 1
ATOM 6734 N N . LEU A 1 867 ? 8.871 -3.936 -12.065 1.00 85.69 867 LEU A N 1
ATOM 6735 C CA . LEU A 1 867 ? 9.799 -4.666 -12.925 1.00 85.69 867 LEU A CA 1
ATOM 6736 C C . LEU A 1 867 ? 10.550 -3.750 -13.897 1.00 85.69 867 LEU A C 1
ATOM 6738 O O . LEU A 1 867 ? 11.745 -3.941 -14.112 1.00 85.69 867 LEU A O 1
ATOM 6742 N N . VAL A 1 868 ? 9.891 -2.750 -14.484 1.00 83.69 868 VAL A N 1
ATOM 6743 C CA . VAL A 1 868 ? 10.475 -1.925 -15.557 1.00 83.69 868 VAL A CA 1
ATOM 6744 C C . VAL A 1 868 ? 10.986 -0.591 -15.019 1.00 83.69 868 VAL A C 1
ATOM 6746 O O . VAL A 1 868 ? 12.131 -0.208 -15.275 1.00 83.69 868 VAL A O 1
ATOM 6749 N N . CYS A 1 869 ? 10.173 0.128 -14.243 1.00 79.31 869 CYS A N 1
ATOM 6750 C CA . CYS A 1 869 ? 10.505 1.483 -13.800 1.00 79.31 869 CYS A CA 1
ATOM 6751 C C . CYS A 1 869 ? 11.610 1.471 -12.735 1.00 79.31 869 CYS A C 1
ATOM 6753 O O . CYS A 1 869 ? 12.609 2.186 -12.886 1.00 79.31 869 CYS A O 1
ATOM 6755 N N . LYS A 1 870 ? 11.512 0.589 -11.726 1.00 79.31 870 LYS A N 1
ATOM 6756 C CA . LYS A 1 870 ? 12.595 0.402 -10.738 1.00 79.31 870 LYS A CA 1
ATOM 6757 C C . LYS A 1 870 ? 13.893 -0.058 -11.413 1.00 79.31 870 LYS A C 1
ATOM 6759 O O . LYS A 1 870 ? 14.983 0.351 -11.004 1.00 79.31 870 LYS A O 1
ATOM 6764 N N . GLN A 1 871 ? 13.799 -0.833 -12.498 1.00 83.44 871 GLN A N 1
ATOM 6765 C CA . GLN A 1 871 ? 14.958 -1.280 -13.271 1.00 83.44 871 GLN A CA 1
ATOM 6766 C C . GLN A 1 871 ? 15.715 -0.139 -13.944 1.00 83.44 871 GLN A C 1
ATOM 6768 O O . GLN A 1 871 ? 16.948 -0.069 -13.846 1.00 83.44 871 GLN A O 1
ATOM 6773 N N . CYS A 1 872 ? 14.988 0.794 -14.554 1.00 81.00 872 CYS A N 1
ATOM 6774 C CA . CYS A 1 872 ? 15.555 2.037 -15.066 1.00 81.00 872 CYS A CA 1
ATOM 6775 C C . CYS A 1 872 ? 16.214 2.852 -13.947 1.00 81.00 872 CYS A C 1
ATOM 6777 O O . CYS A 1 872 ? 17.374 3.256 -14.081 1.00 81.00 872 CYS A O 1
ATOM 6779 N N . GLY A 1 873 ? 15.512 3.040 -12.822 1.00 79.38 873 GLY A N 1
ATOM 6780 C CA . GLY A 1 873 ? 16.003 3.795 -11.667 1.00 79.38 873 GLY A CA 1
ATOM 6781 C C . GLY A 1 873 ? 17.307 3.229 -11.097 1.00 79.38 873 GLY A C 1
ATOM 6782 O O . GLY A 1 873 ? 18.281 3.962 -10.908 1.00 79.38 873 GLY A O 1
ATOM 6783 N N . ILE A 1 874 ? 17.377 1.912 -10.895 1.00 80.06 874 ILE A N 1
ATOM 6784 C CA . ILE A 1 874 ? 18.572 1.221 -10.390 1.00 80.06 874 ILE A CA 1
ATOM 6785 C C . ILE A 1 874 ? 19.724 1.290 -11.393 1.00 80.06 874 ILE A C 1
ATOM 6787 O O . ILE A 1 874 ? 20.856 1.560 -10.990 1.00 80.06 874 ILE A O 1
ATOM 6791 N N . SER A 1 875 ? 19.466 1.101 -12.691 1.00 80.81 875 SER A N 1
ATOM 6792 C CA . SER A 1 875 ? 20.497 1.256 -13.729 1.00 80.81 875 SER A CA 1
ATOM 6793 C C . SER A 1 875 ? 21.066 2.681 -13.747 1.00 80.81 875 SER A C 1
ATOM 6795 O O . SER A 1 875 ? 22.283 2.873 -13.817 1.00 80.81 875 SER A O 1
ATOM 6797 N N . MET A 1 876 ? 20.209 3.694 -13.590 1.00 76.50 876 MET A N 1
ATOM 6798 C CA . MET A 1 876 ? 20.645 5.085 -13.496 1.00 76.50 876 MET A CA 1
ATOM 6799 C C . MET A 1 876 ? 21.477 5.323 -12.226 1.00 76.50 876 MET A C 1
ATOM 6801 O O . MET A 1 876 ? 22.525 5.958 -12.291 1.00 76.50 876 MET A O 1
ATOM 6805 N N . LYS A 1 877 ? 21.104 4.742 -11.077 1.00 75.62 877 LYS A N 1
ATOM 6806 C CA . LYS A 1 877 ? 21.904 4.800 -9.835 1.00 75.62 877 LYS A CA 1
ATOM 6807 C C . LYS A 1 877 ? 23.253 4.085 -9.971 1.00 75.62 877 LYS A C 1
ATOM 6809 O O . LYS A 1 877 ? 24.262 4.613 -9.510 1.00 75.62 877 LYS A O 1
ATOM 6814 N N . GLN A 1 878 ? 23.318 2.938 -10.655 1.00 76.00 878 GLN A N 1
ATOM 6815 C CA . GLN A 1 878 ? 24.588 2.274 -10.984 1.00 76.00 878 GLN A CA 1
ATOM 6816 C C . GLN A 1 878 ? 25.493 3.168 -11.832 1.00 76.00 878 GLN A C 1
ATOM 6818 O O . GLN A 1 878 ? 26.705 3.215 -11.609 1.00 76.00 878 GLN A O 1
ATOM 6823 N N . TYR A 1 879 ? 24.905 3.856 -12.811 1.00 72.88 879 TYR A N 1
ATOM 6824 C CA . TYR A 1 879 ? 25.609 4.829 -13.632 1.00 72.88 879 TYR A CA 1
ATOM 6825 C C . TYR A 1 879 ? 26.159 5.969 -12.763 1.00 72.88 879 TYR A C 1
ATOM 6827 O O . TYR A 1 879 ? 27.360 6.237 -12.807 1.00 72.88 879 TYR A O 1
ATOM 6835 N N . LYS A 1 880 ? 25.324 6.563 -11.895 1.00 69.00 880 LYS A N 1
ATOM 6836 C CA . LYS A 1 880 ? 25.730 7.620 -10.950 1.00 69.00 880 LYS A CA 1
ATOM 6837 C C . LYS A 1 880 ? 26.870 7.172 -10.026 1.00 69.00 880 LYS A C 1
ATOM 6839 O O . LYS A 1 880 ? 27.824 7.916 -9.838 1.00 69.00 880 LYS A O 1
ATOM 6844 N N . ALA A 1 881 ? 26.818 5.937 -9.523 1.00 66.19 881 ALA A N 1
ATOM 6845 C CA . ALA A 1 881 ? 27.841 5.361 -8.646 1.00 66.19 881 ALA A CA 1
ATOM 6846 C C . ALA A 1 881 ? 29.216 5.195 -9.299 1.00 66.19 881 ALA A C 1
ATOM 6848 O O . ALA A 1 881 ? 30.244 5.211 -8.617 1.00 66.19 881 ALA A O 1
ATOM 6849 N N . LYS A 1 882 ? 29.235 4.973 -10.615 1.00 65.06 882 LYS A N 1
ATOM 6850 C CA . LYS A 1 882 ? 30.459 4.727 -11.382 1.00 65.06 882 LYS A CA 1
ATOM 6851 C C . LYS A 1 882 ? 30.987 5.980 -12.069 1.00 65.06 882 LYS A C 1
ATOM 6853 O O . LYS A 1 882 ? 32.191 6.046 -12.299 1.00 65.06 882 LYS A O 1
ATOM 6858 N N . SER A 1 883 ? 30.121 6.944 -12.381 1.00 62.62 883 SER A N 1
ATOM 6859 C CA . SER A 1 883 ? 30.524 8.216 -12.974 1.00 62.62 883 SER A CA 1
ATOM 6860 C C . SER A 1 883 ? 31.226 9.093 -11.947 1.00 62.62 883 SER A C 1
ATOM 6862 O O . SER A 1 883 ? 30.770 9.275 -10.817 1.00 62.62 883 SER A O 1
ATOM 6864 N N . SER A 1 884 ? 32.317 9.700 -12.391 1.00 55.97 884 SER A N 1
ATOM 6865 C CA . SER A 1 884 ? 33.034 10.730 -11.649 1.00 55.97 884 SER A CA 1
ATOM 6866 C C . SER A 1 884 ? 32.156 11.914 -11.241 1.00 55.97 884 SER A C 1
ATOM 6868 O O . SER A 1 884 ? 32.353 12.489 -10.173 1.00 55.97 884 SER A O 1
ATOM 6870 N N . ARG A 1 885 ? 31.125 12.224 -12.044 1.00 53.38 885 ARG A N 1
ATOM 6871 C CA . ARG A 1 885 ? 30.255 13.383 -11.829 1.00 53.38 885 ARG A CA 1
ATOM 6872 C C . ARG A 1 885 ? 29.401 13.299 -10.569 1.00 53.38 885 ARG A C 1
ATOM 6874 O O . ARG A 1 885 ? 29.065 14.325 -10.003 1.00 53.38 885 ARG A O 1
ATOM 6881 N N . MET A 1 886 ? 29.063 12.084 -10.140 1.00 51.12 886 MET A N 1
ATOM 6882 C CA . MET A 1 886 ? 28.079 11.831 -9.081 1.00 51.12 886 MET A CA 1
ATOM 6883 C C . MET A 1 886 ? 28.574 10.858 -8.004 1.00 51.12 886 MET A C 1
ATOM 6885 O O . MET A 1 886 ? 27.816 10.503 -7.105 1.00 51.12 886 MET A O 1
ATOM 6889 N N . ARG A 1 887 ? 29.859 10.472 -8.025 1.00 50.25 887 ARG A N 1
ATOM 6890 C CA . ARG A 1 887 ? 30.465 9.536 -7.057 1.00 50.25 887 ARG A CA 1
ATOM 6891 C C . ARG A 1 887 ? 30.380 10.004 -5.599 1.00 50.25 887 ARG A C 1
ATOM 6893 O O . ARG A 1 887 ? 30.528 9.194 -4.689 1.00 50.25 887 ARG A O 1
ATOM 6900 N N . ARG A 1 888 ? 30.195 11.312 -5.390 1.00 47.41 888 ARG A N 1
ATOM 6901 C CA . ARG A 1 888 ? 30.104 11.965 -4.076 1.00 47.41 888 ARG A CA 1
ATOM 6902 C C . ARG A 1 888 ? 28.663 12.192 -3.604 1.00 47.41 888 ARG A C 1
ATOM 6904 O O . ARG A 1 888 ? 28.482 12.588 -2.460 1.00 47.41 888 ARG A O 1
ATOM 6911 N N . ALA A 1 889 ? 27.660 11.936 -4.447 1.00 48.72 889 ALA A N 1
ATOM 6912 C CA . ALA A 1 889 ? 26.262 12.040 -4.049 1.00 48.72 889 ALA A CA 1
ATOM 6913 C C . ALA A 1 889 ? 25.855 10.802 -3.224 1.00 48.72 889 ALA A C 1
ATOM 6915 O O . ALA A 1 889 ? 26.220 9.681 -3.600 1.00 48.72 889 ALA A O 1
ATOM 6916 N N . PRO A 1 890 ? 25.103 10.957 -2.120 1.00 51.25 890 PRO A N 1
ATOM 6917 C CA . PRO A 1 890 ? 24.556 9.819 -1.392 1.00 51.25 890 PRO A CA 1
ATOM 6918 C C . PRO A 1 890 ? 23.623 9.028 -2.319 1.00 51.25 890 PRO A C 1
ATOM 6920 O O . PRO A 1 890 ? 22.616 9.531 -2.798 1.00 51.25 890 PRO A O 1
ATOM 6923 N N . LEU A 1 891 ? 23.961 7.775 -2.619 1.00 59.19 891 LEU A N 1
ATOM 6924 C CA . LEU A 1 891 ? 23.107 6.909 -3.428 1.00 59.19 891 LEU A CA 1
ATOM 6925 C C . LEU A 1 891 ? 22.160 6.156 -2.497 1.00 59.19 891 LEU A C 1
ATOM 6927 O O . LEU A 1 891 ? 22.549 5.132 -1.937 1.00 59.19 891 LEU A O 1
ATOM 6931 N N . SER A 1 892 ? 20.926 6.635 -2.334 1.00 65.00 892 SER A N 1
ATOM 6932 C CA . SER A 1 892 ? 19.894 5.853 -1.640 1.00 65.00 892 SER A CA 1
ATOM 6933 C C . SER A 1 892 ? 18.908 5.192 -2.615 1.00 65.00 892 SER A C 1
ATOM 6935 O O . SER A 1 892 ? 18.633 5.704 -3.710 1.00 65.00 892 SER A O 1
ATOM 6937 N N . PRO A 1 893 ? 18.367 4.020 -2.251 1.00 66.25 893 PRO A N 1
ATOM 6938 C CA . PRO A 1 893 ? 17.331 3.355 -3.035 1.00 66.25 893 PRO A CA 1
ATOM 6939 C C . PRO A 1 893 ? 15.972 4.061 -2.913 1.00 66.25 893 PRO A C 1
ATOM 6941 O O . PRO A 1 893 ? 15.135 3.856 -3.784 1.00 66.25 893 PRO A O 1
ATOM 6944 N N . TYR A 1 894 ? 15.784 4.898 -1.888 1.00 67.38 894 TYR A N 1
ATOM 6945 C CA . TYR A 1 894 ? 14.502 5.503 -1.517 1.00 67.38 894 TYR A CA 1
ATOM 6946 C C . TYR A 1 894 ? 14.128 6.685 -2.414 1.00 67.38 894 TYR A C 1
ATOM 6948 O O . TYR A 1 894 ? 12.959 6.893 -2.696 1.00 67.38 894 TYR A O 1
ATOM 6956 N N . PHE A 1 895 ? 15.115 7.437 -2.909 1.00 62.50 895 PHE A N 1
ATOM 6957 C CA . PHE A 1 895 ? 14.874 8.606 -3.756 1.00 62.50 895 PHE A CA 1
ATOM 6958 C C . PHE A 1 895 ? 14.946 8.254 -5.249 1.00 62.50 895 PHE A C 1
ATOM 6960 O O . PHE A 1 895 ? 15.943 7.683 -5.712 1.00 62.50 895 PHE A O 1
ATOM 6967 N N . GLU A 1 896 ? 13.915 8.604 -6.020 1.00 61.91 896 GLU A N 1
ATOM 6968 C CA . GLU A 1 896 ? 13.916 8.528 -7.485 1.00 61.91 896 GLU A CA 1
ATOM 6969 C C . GLU A 1 896 ? 13.961 9.932 -8.088 1.00 61.91 896 GLU A C 1
ATOM 6971 O O . GLU A 1 896 ? 13.039 10.735 -7.943 1.00 61.91 896 GLU A O 1
ATOM 6976 N N . SER A 1 897 ? 15.084 10.238 -8.739 1.00 66.31 897 SER A N 1
ATOM 6977 C CA . SER A 1 897 ? 15.468 11.619 -9.024 1.00 66.31 897 SER A CA 1
ATOM 6978 C C . SER A 1 897 ? 15.390 12.011 -10.498 1.00 66.31 897 SER A C 1
ATOM 6980 O O . SER A 1 897 ? 16.056 12.957 -10.847 1.00 66.31 897 SER A O 1
ATOM 6982 N N . ILE A 1 898 ? 14.741 11.274 -11.404 1.00 76.25 898 ILE A N 1
ATOM 6983 C CA . ILE A 1 898 ? 14.637 11.679 -12.833 1.00 76.25 898 ILE A CA 1
ATOM 6984 C C . ILE A 1 898 ? 13.364 11.111 -13.447 1.00 76.25 898 ILE A C 1
ATOM 6986 O O . ILE A 1 898 ? 12.657 11.785 -14.182 1.00 76.25 898 ILE A O 1
ATOM 6990 N N . LEU A 1 899 ? 13.103 9.837 -13.183 1.00 80.25 899 LEU A N 1
ATOM 6991 C CA . LEU A 1 899 ? 11.940 9.148 -13.705 1.00 80.25 899 LEU A CA 1
ATOM 6992 C C . LEU A 1 899 ? 10.872 9.134 -12.620 1.00 80.25 899 LEU A C 1
ATOM 6994 O O . LEU A 1 899 ? 11.190 8.884 -11.458 1.00 80.25 899 LEU A O 1
ATOM 6998 N N . LYS A 1 900 ? 9.642 9.463 -13.000 1.00 80.00 900 LYS A N 1
ATOM 6999 C CA . LYS A 1 900 ? 8.504 9.634 -12.099 1.00 80.00 900 LYS A CA 1
ATOM 7000 C C . LYS A 1 900 ? 7.328 8.809 -12.609 1.00 80.00 900 LYS A C 1
ATOM 7002 O O . LYS A 1 900 ? 7.168 8.644 -13.818 1.00 80.00 900 LYS A O 1
ATOM 7007 N N . VAL A 1 901 ? 6.509 8.302 -11.697 1.00 80.94 901 VAL A N 1
ATOM 7008 C CA . VAL A 1 901 ? 5.263 7.599 -12.021 1.00 80.94 901 VAL A CA 1
ATOM 7009 C C . VAL A 1 901 ? 4.109 8.422 -11.460 1.00 80.94 901 VAL A C 1
ATOM 7011 O O . VAL A 1 901 ? 4.137 8.742 -10.279 1.00 80.94 901 VAL A O 1
ATOM 7014 N N . SER A 1 902 ? 3.123 8.758 -12.295 1.00 82.50 902 SER A N 1
ATOM 7015 C CA . SER A 1 902 ? 1.827 9.294 -11.852 1.00 82.50 902 SER A CA 1
ATOM 7016 C C . SER A 1 902 ? 0.707 8.535 -12.519 1.00 82.50 902 SER A C 1
ATOM 7018 O O . SER A 1 902 ? 0.771 8.348 -13.730 1.00 82.50 902 SER A O 1
ATOM 7020 N N . HIS A 1 903 ? -0.339 8.163 -11.789 1.00 83.31 903 HIS A N 1
ATOM 7021 C CA . HIS A 1 903 ? -1.534 7.530 -12.338 1.00 83.31 903 HIS A CA 1
ATOM 7022 C C . HIS A 1 903 ? -1.169 6.350 -13.241 1.00 83.31 903 HIS A C 1
ATOM 7024 O O . HIS A 1 903 ? -1.673 6.216 -14.357 1.00 83.31 903 HIS A O 1
ATOM 7030 N N . HIS A 1 904 ? -0.187 5.560 -12.796 1.00 83.50 904 HIS A N 1
ATOM 7031 C CA . HIS A 1 904 ? 0.410 4.454 -13.541 1.00 83.50 904 HIS A CA 1
ATOM 7032 C C . HIS A 1 904 ? 1.069 4.810 -14.892 1.00 83.50 904 HIS A C 1
ATOM 7034 O O . HIS A 1 904 ? 1.484 3.918 -15.630 1.00 83.50 904 HIS A O 1
ATOM 7040 N N . HIS A 1 905 ? 1.222 6.091 -15.220 1.00 85.19 905 HIS A N 1
ATOM 7041 C CA . HIS A 1 905 ? 1.957 6.593 -16.378 1.00 85.19 905 HIS A CA 1
ATOM 7042 C C . HIS A 1 905 ? 3.368 7.016 -15.987 1.00 85.19 905 HIS A C 1
ATOM 7044 O O . HIS A 1 905 ? 3.617 7.509 -14.886 1.00 85.19 905 HIS A O 1
ATOM 7050 N N . TYR A 1 906 ? 4.301 6.836 -16.917 1.00 83.81 906 TYR A N 1
ATOM 7051 C CA . TYR A 1 906 ? 5.710 7.115 -16.691 1.00 83.81 906 TYR A CA 1
ATOM 7052 C C . TYR A 1 906 ? 6.122 8.452 -17.308 1.00 83.81 906 TYR A C 1
ATOM 7054 O O . TYR A 1 906 ? 5.779 8.762 -18.451 1.00 83.81 906 TYR A O 1
ATOM 7062 N N . PHE A 1 907 ? 6.888 9.231 -16.551 1.00 86.50 907 PHE A N 1
ATOM 7063 C CA . PHE A 1 907 ? 7.313 10.575 -16.914 1.00 86.50 907 PHE A CA 1
ATOM 7064 C C . PHE A 1 907 ? 8.804 10.784 -16.645 1.00 86.50 907 PHE A C 1
ATOM 7066 O O . PHE A 1 907 ? 9.407 10.151 -15.777 1.00 86.50 907 PHE A O 1
ATOM 7073 N N . ILE A 1 908 ? 9.388 11.722 -17.383 1.00 84.88 908 ILE A N 1
ATOM 7074 C CA . ILE A 1 908 ? 10.711 12.287 -17.133 1.00 84.88 908 ILE A CA 1
ATOM 7075 C C . ILE A 1 908 ? 10.523 13.652 -16.475 1.00 84.88 908 ILE A C 1
ATOM 7077 O O . ILE A 1 908 ? 9.875 14.524 -17.050 1.00 84.88 908 ILE A O 1
ATOM 7081 N N . ASP A 1 909 ? 11.125 13.847 -15.309 1.00 83.12 909 ASP A N 1
ATOM 7082 C CA . ASP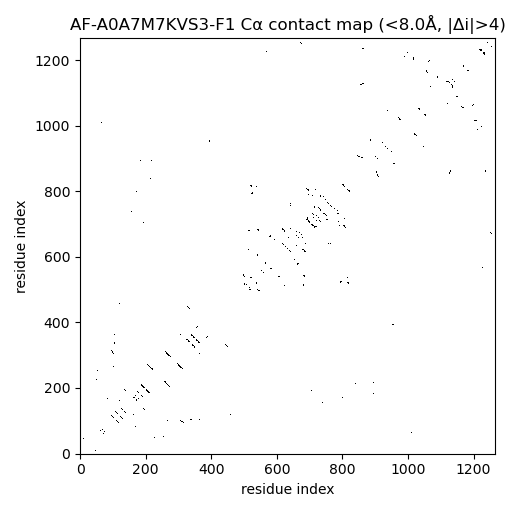 A 1 909 ? 11.317 15.152 -14.682 1.00 83.12 909 ASP A CA 1
ATOM 7083 C C . ASP A 1 909 ? 12.408 15.913 -15.449 1.00 83.12 909 ASP A C 1
ATOM 7085 O O . ASP A 1 909 ? 13.583 15.525 -15.450 1.00 83.12 909 ASP A O 1
ATOM 7089 N N . LEU A 1 910 ? 12.010 16.965 -16.168 1.00 81.12 910 LEU A N 1
ATOM 7090 C CA . LEU A 1 910 ? 12.908 17.702 -17.056 1.00 81.12 910 LEU A CA 1
ATOM 7091 C C . LEU A 1 910 ? 13.938 18.528 -16.282 1.00 81.12 910 LEU A C 1
ATOM 7093 O O . LEU A 1 910 ? 15.066 18.687 -16.756 1.00 81.12 910 LEU A O 1
ATOM 7097 N N . ILE A 1 911 ? 13.579 19.021 -15.097 1.00 76.00 911 ILE A N 1
ATOM 7098 C CA . ILE A 1 911 ? 14.469 19.833 -14.262 1.00 76.00 911 ILE A CA 1
ATOM 7099 C C . ILE A 1 911 ? 15.571 18.938 -13.703 1.00 76.00 911 ILE A C 1
ATOM 7101 O O . ILE A 1 911 ? 16.762 19.230 -13.846 1.00 76.00 911 ILE A O 1
ATOM 7105 N N . GLU A 1 912 ? 15.199 17.793 -13.135 1.00 74.44 912 GLU A N 1
ATOM 7106 C CA . GLU A 1 912 ? 16.181 16.830 -12.652 1.00 74.44 912 GLU A CA 1
ATOM 7107 C C . GLU A 1 912 ? 17.018 16.215 -13.787 1.00 74.44 912 GLU A C 1
ATOM 7109 O O . GLU A 1 912 ? 18.209 15.933 -13.610 1.00 74.44 912 GLU A O 1
ATOM 7114 N N . TRP A 1 913 ? 16.438 16.049 -14.981 1.00 77.94 913 TRP A N 1
ATOM 7115 C CA . TRP A 1 913 ? 17.193 15.651 -16.168 1.00 77.94 913 TRP A CA 1
ATOM 7116 C C . TRP A 1 913 ? 18.288 16.669 -16.507 1.00 77.94 913 TRP A C 1
ATOM 7118 O O . TRP A 1 913 ? 19.445 16.290 -16.714 1.00 77.94 913 TRP A O 1
ATOM 7128 N N . ILE A 1 914 ? 17.964 17.966 -16.521 1.00 75.00 914 ILE A N 1
ATOM 7129 C CA . ILE A 1 914 ? 18.956 19.028 -16.736 1.00 75.00 914 ILE A CA 1
ATOM 7130 C C . ILE A 1 914 ? 20.037 18.965 -15.660 1.00 75.00 914 ILE A C 1
ATOM 7132 O O . ILE A 1 914 ? 21.218 18.917 -16.004 1.00 75.00 914 ILE A O 1
ATOM 7136 N N . ARG A 1 915 ? 19.664 18.862 -14.380 1.00 70.81 915 ARG A N 1
ATOM 7137 C CA . ARG A 1 915 ? 20.624 18.753 -13.266 1.00 70.81 915 ARG A CA 1
ATOM 7138 C C . ARG A 1 915 ? 21.568 17.556 -13.403 1.00 70.81 915 ARG A C 1
ATOM 7140 O O . ARG A 1 915 ? 22.735 17.644 -13.027 1.00 70.81 915 ARG A O 1
ATOM 7147 N N . ALA A 1 916 ? 21.089 16.436 -13.944 1.00 69.69 916 ALA A N 1
ATOM 7148 C CA . ALA A 1 916 ? 21.889 15.224 -14.102 1.00 69.69 916 ALA A CA 1
ATOM 7149 C C . ALA A 1 916 ? 22.885 15.283 -15.276 1.00 69.69 916 ALA A C 1
ATOM 7151 O O . ALA A 1 916 ? 23.931 14.624 -15.224 1.00 69.69 916 ALA A O 1
ATOM 7152 N N . PHE A 1 917 ? 22.572 16.032 -16.341 1.00 69.69 917 PHE A N 1
ATOM 7153 C CA . PHE A 1 917 ? 23.322 15.977 -17.602 1.00 69.69 917 PHE A CA 1
ATOM 7154 C C . PHE A 1 917 ? 23.994 17.290 -18.019 1.00 69.69 917 PHE A C 1
ATOM 7156 O O . PHE A 1 917 ? 25.003 17.235 -18.735 1.00 69.69 917 PHE A O 1
ATOM 7163 N N . ALA A 1 918 ? 23.501 18.445 -17.570 1.00 66.75 918 ALA A N 1
ATOM 7164 C CA . ALA A 1 918 ? 24.097 19.740 -17.871 1.00 66.75 918 ALA A CA 1
ATOM 7165 C C . ALA A 1 918 ? 25.443 19.902 -17.151 1.00 66.75 918 ALA A C 1
ATOM 7167 O O . ALA A 1 918 ? 25.588 19.614 -15.967 1.00 66.75 918 ALA A O 1
ATOM 7168 N N . THR A 1 919 ? 26.457 20.375 -17.877 1.00 61.16 919 THR A N 1
ATOM 7169 C CA . THR A 1 919 ? 27.761 20.720 -17.286 1.00 61.16 919 THR A CA 1
ATOM 7170 C C . THR A 1 919 ? 27.761 22.091 -16.619 1.00 61.16 919 THR A C 1
ATOM 7172 O O . THR A 1 919 ? 28.616 22.345 -15.776 1.00 61.16 919 THR A O 1
ATOM 7175 N N . ASN A 1 920 ? 26.840 22.963 -17.032 1.00 62.66 920 ASN A N 1
ATOM 7176 C CA . ASN A 1 920 ? 26.543 24.257 -16.436 1.00 62.66 920 ASN A CA 1
ATOM 7177 C C . ASN A 1 920 ? 25.048 24.530 -16.657 1.00 62.66 920 ASN A C 1
ATOM 7179 O O . ASN A 1 920 ? 24.626 24.668 -17.803 1.00 62.66 920 ASN A O 1
ATOM 7183 N N . ALA A 1 921 ? 24.257 24.559 -15.585 1.00 60.62 921 ALA A N 1
ATOM 7184 C CA . ALA A 1 921 ? 22.812 24.783 -15.666 1.00 60.62 921 ALA A CA 1
ATOM 7185 C C . ALA A 1 921 ? 22.447 26.238 -16.013 1.00 60.62 921 ALA A C 1
ATOM 7187 O O . ALA A 1 921 ? 21.329 26.491 -16.431 1.00 60.62 921 ALA A O 1
ATOM 7188 N N . LYS A 1 922 ? 23.400 27.178 -15.913 1.00 62.31 922 LYS A N 1
ATOM 7189 C CA . LYS A 1 922 ? 23.202 28.593 -16.273 1.00 62.31 922 LYS A CA 1
ATOM 7190 C C . LYS A 1 922 ? 23.378 28.881 -17.768 1.00 62.31 922 LYS A C 1
ATOM 7192 O O . LYS A 1 922 ? 23.174 30.005 -18.210 1.00 62.31 922 LYS A O 1
ATOM 7197 N N . ASP A 1 923 ? 23.807 27.893 -18.555 1.00 69.44 923 ASP A N 1
ATOM 7198 C CA . ASP A 1 923 ? 23.998 28.051 -19.998 1.00 69.44 923 ASP A CA 1
ATOM 7199 C C . ASP A 1 923 ? 22.729 27.630 -20.753 1.00 69.44 923 ASP A C 1
ATOM 7201 O O . ASP A 1 923 ? 22.460 26.439 -20.950 1.00 69.44 923 ASP A O 1
ATOM 7205 N N . ILE A 1 924 ? 21.961 28.628 -21.202 1.00 74.38 924 ILE A N 1
ATOM 7206 C CA . ILE A 1 924 ? 20.710 28.444 -21.952 1.00 74.38 924 ILE A CA 1
ATOM 7207 C C . ILE A 1 924 ? 20.920 27.564 -23.187 1.00 74.38 924 ILE A C 1
ATOM 7209 O O . ILE A 1 924 ? 20.090 26.701 -23.471 1.00 74.38 924 ILE A O 1
ATOM 7213 N N . GLN A 1 925 ? 22.053 27.688 -23.881 1.00 71.06 925 GLN A N 1
ATOM 7214 C CA . GLN A 1 925 ? 22.296 26.909 -25.096 1.00 71.06 925 GLN A CA 1
ATOM 7215 C C . GLN A 1 925 ? 22.477 25.418 -24.792 1.00 71.06 925 GLN A C 1
ATOM 7217 O O . GLN A 1 925 ? 22.031 24.561 -25.563 1.00 71.06 925 GLN A O 1
ATOM 7222 N N . ILE A 1 926 ? 23.109 25.088 -23.660 1.00 72.62 926 ILE A N 1
ATOM 7223 C CA . ILE A 1 926 ? 23.242 23.701 -23.198 1.00 72.62 926 ILE A CA 1
ATOM 7224 C C . ILE A 1 926 ? 21.865 23.136 -22.838 1.00 72.62 926 ILE A C 1
ATOM 7226 O O . ILE A 1 926 ? 21.560 22.001 -23.212 1.00 72.62 926 ILE A O 1
ATOM 7230 N N . MET A 1 927 ? 21.022 23.922 -22.164 1.00 76.19 927 MET A N 1
ATOM 7231 C CA . MET A 1 927 ? 19.665 23.512 -21.795 1.00 76.19 927 MET A CA 1
ATOM 7232 C C . MET A 1 927 ? 18.788 23.250 -23.021 1.00 76.19 927 MET A C 1
ATOM 7234 O O . MET A 1 927 ? 18.204 22.172 -23.134 1.00 76.19 927 MET A O 1
ATOM 7238 N N . GLU A 1 928 ? 18.755 24.180 -23.977 1.00 79.31 928 GLU A N 1
ATOM 7239 C CA . GLU A 1 928 ? 18.028 24.016 -25.241 1.00 79.31 928 GLU A CA 1
ATOM 7240 C C . GLU A 1 928 ? 18.473 22.761 -25.992 1.00 79.31 928 GLU A C 1
ATOM 7242 O O . GLU A 1 928 ? 17.646 21.988 -26.475 1.00 79.31 928 GLU A O 1
ATOM 7247 N N . SER A 1 929 ? 19.786 22.524 -26.056 1.00 76.56 929 SER A N 1
ATOM 7248 C CA . SER A 1 929 ? 20.356 21.340 -26.696 1.00 76.56 929 SER A CA 1
ATOM 7249 C C . SER A 1 929 ? 19.901 20.049 -26.004 1.00 76.56 929 SER A C 1
ATOM 7251 O O . SER A 1 929 ? 19.488 19.095 -26.666 1.00 76.56 929 SER A O 1
ATOM 7253 N N . LEU A 1 930 ? 19.897 20.004 -24.668 1.00 78.56 930 LEU A N 1
ATOM 7254 C CA . LEU A 1 930 ? 19.370 18.858 -23.920 1.00 78.56 930 LEU A CA 1
ATOM 7255 C C . LEU A 1 930 ? 17.869 18.653 -24.176 1.00 78.56 930 LEU A C 1
ATOM 7257 O O . LEU A 1 930 ? 17.448 17.519 -24.403 1.00 78.56 930 LEU A O 1
ATOM 7261 N N . MET A 1 931 ? 17.075 19.725 -24.210 1.00 83.44 931 MET A N 1
ATOM 7262 C CA . MET A 1 931 ? 15.635 19.647 -24.478 1.00 83.44 931 MET A CA 1
ATOM 7263 C C . MET A 1 931 ? 15.324 19.187 -25.901 1.00 83.44 931 MET A C 1
ATOM 7265 O O . MET A 1 931 ? 14.448 18.347 -26.092 1.00 83.44 931 MET A O 1
ATOM 7269 N N . LEU A 1 932 ? 16.082 19.640 -26.899 1.00 79.75 932 LEU A N 1
ATOM 7270 C CA . LEU A 1 932 ? 15.946 19.167 -28.278 1.00 79.75 932 LEU A CA 1
ATOM 7271 C C . LEU A 1 932 ? 16.271 17.674 -28.405 1.00 79.75 932 LEU A C 1
ATOM 7273 O O . LEU A 1 932 ? 15.597 16.967 -29.147 1.00 79.75 932 LEU A O 1
ATOM 7277 N N . ASN A 1 933 ? 17.235 17.158 -27.642 1.00 77.06 933 ASN A N 1
ATOM 7278 C CA . ASN A 1 933 ? 17.533 15.726 -27.638 1.00 77.06 933 ASN A CA 1
ATOM 7279 C C . ASN A 1 933 ? 16.486 14.872 -26.911 1.00 77.06 933 ASN A C 1
ATOM 7281 O O . ASN A 1 933 ? 16.243 13.735 -27.312 1.00 77.06 933 ASN A O 1
ATOM 7285 N N . VAL A 1 934 ? 15.905 15.377 -25.820 1.00 78.56 934 VAL A N 1
ATOM 7286 C CA . VAL A 1 934 ? 14.928 14.620 -25.020 1.00 78.56 934 VAL A CA 1
ATOM 7287 C C . VAL A 1 934 ? 13.527 14.721 -25.613 1.00 78.56 934 VAL A C 1
ATOM 7289 O O . VAL A 1 934 ? 12.827 13.721 -25.694 1.00 78.56 934 VAL A O 1
ATOM 7292 N N . ARG A 1 935 ? 13.112 15.918 -26.026 1.00 82.19 935 ARG A N 1
ATOM 7293 C CA . ARG A 1 935 ? 11.737 16.248 -26.427 1.00 82.19 935 ARG A CA 1
ATOM 7294 C C . ARG A 1 935 ? 11.586 16.531 -27.919 1.00 82.19 935 ARG A C 1
ATOM 7296 O O . ARG A 1 935 ? 10.464 16.638 -28.403 1.00 82.19 935 ARG A O 1
ATOM 7303 N N . GLY A 1 936 ? 12.684 16.707 -28.651 1.00 78.56 936 GLY A N 1
ATOM 7304 C CA . GLY A 1 936 ? 12.645 17.157 -30.045 1.00 78.56 936 GLY A CA 1
ATOM 7305 C C . GLY A 1 936 ? 12.302 18.641 -30.211 1.00 78.56 936 GLY A C 1
ATOM 7306 O O . GLY A 1 936 ? 12.283 19.132 -31.336 1.00 78.56 936 GLY A O 1
ATOM 7307 N N . ARG A 1 937 ? 12.036 19.366 -29.114 1.00 80.50 937 ARG A N 1
ATOM 7308 C CA . ARG A 1 937 ? 11.716 20.800 -29.094 1.00 80.50 937 ARG A CA 1
ATOM 7309 C C . ARG A 1 937 ? 12.086 21.442 -27.760 1.00 80.50 937 ARG A C 1
ATOM 7311 O O . ARG A 1 937 ? 12.069 20.777 -26.724 1.00 80.50 937 ARG A O 1
ATOM 7318 N N . VAL A 1 938 ? 12.350 22.740 -27.789 1.00 80.94 938 VAL A N 1
ATOM 7319 C CA . VAL A 1 938 ? 12.565 23.561 -26.592 1.00 80.94 938 VAL A CA 1
ATOM 7320 C C . VAL A 1 938 ? 11.202 23.890 -25.943 1.00 80.94 938 VAL A C 1
ATOM 7322 O O . VAL A 1 938 ? 10.200 23.961 -26.659 1.00 80.94 938 VAL A O 1
ATOM 7325 N N . PRO A 1 939 ? 11.082 23.957 -24.605 1.00 78.81 939 PRO A N 1
ATOM 7326 C CA . PRO A 1 939 ? 9.897 24.495 -23.933 1.00 78.81 939 PRO A CA 1
ATOM 7327 C C . PRO A 1 939 ? 9.700 25.984 -24.234 1.00 78.81 939 PRO A C 1
ATOM 7329 O O . PRO A 1 939 ? 10.651 26.750 -24.154 1.00 78.81 939 PRO A O 1
ATOM 7332 N N . ASP A 1 940 ? 8.467 26.380 -24.549 1.00 76.44 940 ASP A N 1
ATOM 7333 C CA . ASP A 1 940 ? 8.117 27.777 -24.850 1.00 76.44 940 ASP A CA 1
ATOM 7334 C C . ASP A 1 940 ? 7.751 28.579 -23.580 1.00 76.44 940 ASP A C 1
ATOM 7336 O O . ASP A 1 940 ? 7.530 29.783 -23.651 1.00 76.44 940 ASP A O 1
ATOM 7340 N N . ASP A 1 941 ? 7.661 27.906 -22.427 1.00 77.00 941 ASP A N 1
ATOM 7341 C CA . ASP A 1 941 ? 7.248 28.484 -21.146 1.00 77.00 941 ASP A CA 1
ATOM 7342 C C . ASP A 1 941 ? 8.438 29.164 -20.437 1.00 77.00 941 ASP A C 1
ATOM 7344 O O . ASP A 1 941 ? 9.401 28.470 -20.090 1.00 77.00 941 ASP A O 1
ATOM 7348 N N . PRO A 1 942 ? 8.396 30.488 -20.189 1.00 71.31 942 PRO A N 1
ATOM 7349 C CA . PRO A 1 942 ? 9.452 31.207 -19.475 1.00 71.31 942 PRO A CA 1
ATOM 7350 C C . PRO A 1 942 ? 9.735 30.655 -18.071 1.00 71.31 942 PRO A C 1
ATOM 7352 O O . PRO A 1 942 ? 10.900 30.619 -17.663 1.00 71.31 942 PRO A O 1
ATOM 7355 N N . LEU A 1 943 ? 8.713 30.139 -17.370 1.00 68.75 943 LEU A N 1
ATOM 7356 C CA . LEU A 1 943 ? 8.856 29.570 -16.023 1.00 68.75 943 LEU A CA 1
ATOM 7357 C C . LEU A 1 943 ? 9.819 28.378 -16.011 1.00 68.75 943 LEU A C 1
ATOM 7359 O O . LEU A 1 943 ? 10.452 28.097 -14.993 1.00 68.75 943 LEU A O 1
ATOM 7363 N N . PHE A 1 944 ? 9.978 27.676 -17.137 1.00 74.50 944 PHE A N 1
ATOM 7364 C CA . PHE A 1 944 ? 10.935 26.577 -17.249 1.00 74.50 944 PHE A CA 1
ATOM 7365 C C . PHE A 1 944 ? 12.363 27.017 -16.907 1.00 74.50 944 PHE A C 1
ATOM 7367 O O . PHE A 1 944 ? 13.076 26.280 -16.231 1.00 74.50 944 PHE A O 1
ATOM 7374 N N . TYR A 1 945 ? 12.773 28.207 -17.351 1.00 72.69 945 TYR A N 1
ATOM 7375 C CA . TYR A 1 945 ? 14.132 28.712 -17.159 1.00 72.69 945 TYR A CA 1
ATOM 7376 C C . TYR A 1 945 ? 14.333 29.321 -15.771 1.00 72.69 945 TYR A C 1
ATOM 7378 O O . TYR A 1 945 ? 15.365 29.080 -15.149 1.00 72.69 945 TYR A O 1
ATOM 7386 N N . GLU A 1 946 ? 13.324 30.019 -15.246 1.00 66.31 946 GLU A N 1
ATOM 7387 C CA . GLU A 1 946 ? 13.364 30.618 -13.903 1.00 66.31 946 GLU A CA 1
ATOM 7388 C C . GLU A 1 946 ? 13.550 29.562 -12.801 1.00 66.31 946 GLU A C 1
ATOM 7390 O O . GLU A 1 946 ? 14.287 29.767 -11.838 1.00 66.31 946 GLU A O 1
ATOM 7395 N N . ASN A 1 947 ? 12.948 28.379 -12.965 1.00 60.69 947 ASN A N 1
ATOM 7396 C CA . ASN A 1 947 ? 13.040 27.289 -11.988 1.00 60.69 947 ASN A CA 1
ATOM 7397 C C . ASN A 1 947 ? 14.396 26.553 -11.976 1.00 60.69 947 ASN A C 1
ATOM 7399 O O . ASN A 1 947 ? 14.630 25.703 -11.110 1.00 60.69 947 ASN A O 1
ATOM 7403 N N . ILE A 1 948 ? 15.290 26.846 -12.926 1.00 62.94 948 ILE A N 1
ATOM 7404 C CA . ILE A 1 948 ? 16.616 26.216 -13.036 1.00 62.94 948 ILE A CA 1
ATOM 7405 C C . ILE A 1 948 ? 17.687 27.017 -12.274 1.00 62.94 948 ILE A C 1
ATOM 7407 O O . ILE A 1 948 ? 18.726 26.457 -11.916 1.00 62.94 948 ILE A O 1
ATOM 7411 N N . ASP A 1 949 ? 17.421 28.289 -11.961 1.00 48.50 949 ASP A N 1
ATOM 7412 C CA . ASP A 1 949 ? 18.405 29.245 -11.443 1.00 48.50 949 ASP A CA 1
ATOM 7413 C C . ASP A 1 949 ? 18.814 29.065 -9.967 1.00 48.50 949 ASP A C 1
ATOM 7415 O O . ASP A 1 949 ? 19.708 29.786 -9.522 1.00 48.50 949 ASP A O 1
ATOM 7419 N N . ASP A 1 950 ? 18.253 28.110 -9.207 1.00 48.75 950 ASP A N 1
ATOM 7420 C CA . ASP A 1 950 ? 18.672 27.857 -7.814 1.00 48.75 950 ASP A CA 1
ATOM 7421 C C . ASP A 1 950 ? 20.064 27.178 -7.760 1.00 48.75 950 ASP A C 1
ATOM 7423 O O . ASP A 1 950 ? 20.189 25.977 -8.041 1.00 48.75 950 ASP A O 1
ATOM 7427 N N . PRO A 1 951 ? 21.145 27.907 -7.408 1.00 38.25 951 PRO A N 1
ATOM 7428 C CA . PRO A 1 951 ? 22.510 27.401 -7.506 1.00 38.25 951 PRO A CA 1
ATOM 7429 C C . PRO A 1 951 ? 22.886 26.460 -6.357 1.00 38.25 951 PRO A C 1
ATOM 7431 O O . PRO A 1 951 ? 23.904 25.773 -6.449 1.00 38.25 951 PRO A O 1
ATOM 7434 N N . SER A 1 952 ? 22.094 26.447 -5.280 1.00 38.91 952 SER A N 1
ATOM 7435 C CA . SER A 1 952 ? 22.365 25.714 -4.036 1.00 38.91 952 SER A CA 1
ATOM 7436 C C . SER A 1 952 ? 22.245 24.192 -4.179 1.00 38.91 952 SER A C 1
ATOM 7438 O O . SER A 1 952 ? 22.791 23.452 -3.365 1.00 38.91 952 SER A O 1
ATOM 7440 N N . ASP A 1 953 ? 21.580 23.735 -5.244 1.00 41.28 953 ASP A N 1
ATOM 7441 C CA . ASP A 1 953 ? 21.309 22.331 -5.566 1.00 41.28 953 ASP A CA 1
ATOM 7442 C C . ASP A 1 953 ? 22.199 21.776 -6.697 1.00 41.28 953 ASP A C 1
ATOM 7444 O O . ASP A 1 953 ? 22.023 20.639 -7.155 1.00 41.28 953 ASP A O 1
ATOM 7448 N N . LEU A 1 954 ? 23.150 22.574 -7.195 1.00 41.91 954 LEU A N 1
ATOM 7449 C CA . LEU A 1 954 ? 23.992 22.197 -8.327 1.00 41.91 954 LEU A CA 1
ATOM 7450 C C . LEU A 1 954 ? 25.117 21.240 -7.907 1.00 41.91 954 LEU A C 1
ATOM 7452 O O . LEU A 1 954 ? 25.773 21.397 -6.881 1.00 41.91 954 LEU A O 1
ATOM 7456 N N . GLN A 1 955 ? 25.328 20.225 -8.750 1.00 49.50 955 GLN A N 1
ATOM 7457 C CA . GLN A 1 955 ? 26.299 19.142 -8.575 1.00 49.50 955 GLN A CA 1
ATOM 7458 C C . GLN A 1 955 ? 27.693 19.648 -8.142 1.00 49.50 955 GLN A C 1
ATOM 7460 O O . GLN A 1 955 ? 28.161 20.668 -8.656 1.00 49.50 955 GLN A O 1
ATOM 7465 N N . PRO A 1 956 ? 28.417 18.904 -7.283 1.00 47.84 956 PRO A N 1
ATOM 7466 C CA . PRO A 1 956 ? 29.784 19.253 -6.908 1.00 47.84 956 PRO A CA 1
ATOM 7467 C C . PRO A 1 956 ? 30.698 19.355 -8.137 1.00 47.84 956 PRO A C 1
ATOM 7469 O O . PRO A 1 956 ? 30.568 18.595 -9.098 1.00 47.84 956 PRO A O 1
ATOM 7472 N N . TYR A 1 957 ? 31.663 20.278 -8.091 1.00 51.09 957 TYR A N 1
ATOM 7473 C CA . TYR A 1 957 ? 32.639 20.477 -9.163 1.00 51.09 957 TYR A CA 1
ATOM 7474 C C . TYR A 1 957 ? 33.387 19.174 -9.498 1.00 51.09 957 TYR A C 1
ATOM 7476 O O . TYR A 1 957 ? 34.042 18.568 -8.647 1.00 51.09 957 TYR A O 1
ATOM 7484 N N . VAL A 1 958 ? 33.303 18.765 -10.767 1.00 58.75 958 VAL A N 1
ATOM 7485 C CA . VAL A 1 958 ? 33.947 17.557 -11.303 1.00 58.75 958 VAL A CA 1
ATOM 7486 C C . VAL A 1 958 ? 35.174 17.968 -12.115 1.00 58.75 958 VAL A C 1
ATOM 7488 O O . VAL A 1 958 ? 35.003 18.720 -13.089 1.00 58.75 958 VAL A O 1
ATOM 7491 N N . PRO A 1 959 ? 36.381 17.462 -11.790 1.00 63.22 959 PRO A N 1
ATOM 7492 C CA . PRO A 1 959 ? 37.594 17.755 -12.541 1.00 63.22 959 PRO A CA 1
ATOM 7493 C C . PRO A 1 959 ? 37.455 17.461 -14.042 1.00 63.22 959 PRO A C 1
ATOM 7495 O O . PRO A 1 959 ? 36.818 16.492 -14.464 1.00 63.22 959 PRO A O 1
ATOM 7498 N N . TYR A 1 960 ? 38.099 18.283 -14.871 1.00 65.38 960 TYR A N 1
ATOM 7499 C CA . TYR A 1 960 ? 38.028 18.175 -16.333 1.00 65.38 960 TYR A CA 1
ATOM 7500 C C . TYR A 1 960 ? 38.468 16.801 -16.875 1.00 65.38 960 TYR A C 1
ATOM 7502 O O . TYR A 1 960 ? 37.833 16.252 -17.779 1.00 65.38 960 TYR A O 1
ATOM 7510 N N . TRP A 1 961 ? 39.534 16.216 -16.321 1.00 65.69 961 TRP A N 1
ATOM 7511 C CA . TRP A 1 961 ? 40.067 14.927 -16.778 1.00 65.69 961 TRP A CA 1
ATOM 7512 C C . TRP A 1 961 ? 39.117 13.762 -16.468 1.00 65.69 961 TRP A C 1
ATOM 7514 O O . TRP A 1 961 ? 38.925 12.891 -17.314 1.00 65.69 961 TRP A O 1
ATOM 7524 N N . GLU A 1 962 ? 38.447 13.792 -15.314 1.00 67.38 962 GLU A N 1
ATOM 7525 C CA . GLU A 1 962 ? 37.417 12.823 -14.931 1.00 67.38 962 GLU A CA 1
ATOM 7526 C C . GLU A 1 962 ? 36.208 12.895 -15.877 1.00 67.38 962 GLU A C 1
ATOM 7528 O O . GLU A 1 962 ? 35.759 11.886 -16.427 1.00 67.38 962 GLU A O 1
ATOM 7533 N N . ARG A 1 963 ? 35.751 14.118 -16.175 1.00 68.12 963 ARG A N 1
ATOM 7534 C CA . ARG A 1 963 ? 34.677 14.376 -17.146 1.00 68.12 963 ARG A CA 1
ATOM 7535 C C . ARG A 1 963 ? 35.024 13.859 -18.544 1.00 68.12 963 ARG A C 1
ATOM 7537 O O . ARG A 1 963 ? 34.157 13.336 -19.251 1.00 68.12 963 ARG A O 1
ATOM 7544 N N . THR A 1 964 ? 36.280 14.022 -18.945 1.00 70.31 964 THR A N 1
ATOM 7545 C CA . THR A 1 964 ? 36.790 13.577 -20.246 1.00 70.31 964 THR A CA 1
ATOM 7546 C C . THR A 1 964 ? 36.866 12.052 -20.310 1.00 70.31 964 THR A C 1
ATOM 7548 O O . THR A 1 964 ? 36.401 11.463 -21.286 1.00 70.31 964 THR A O 1
ATOM 7551 N N . ALA A 1 965 ? 37.355 11.401 -19.251 1.00 72.88 965 ALA A N 1
ATOM 7552 C CA . ALA A 1 965 ? 37.392 9.945 -19.142 1.00 72.88 965 ALA A CA 1
ATOM 7553 C C . ALA A 1 965 ? 35.985 9.325 -19.214 1.00 72.88 965 ALA A C 1
ATOM 7555 O O . ALA A 1 965 ? 35.771 8.396 -19.996 1.00 72.88 965 ALA A O 1
ATOM 7556 N N . ASP A 1 966 ? 35.008 9.887 -18.493 1.00 71.88 966 ASP A N 1
ATOM 7557 C CA . ASP A 1 966 ? 33.606 9.449 -18.559 1.00 71.88 966 ASP A CA 1
ATOM 7558 C C . ASP A 1 966 ? 33.031 9.613 -19.977 1.00 71.88 966 ASP A C 1
ATOM 7560 O O . ASP A 1 966 ? 32.389 8.707 -20.508 1.00 71.88 966 ASP A O 1
ATOM 7564 N N . THR A 1 967 ? 33.309 10.740 -20.639 1.00 74.94 967 THR A N 1
ATOM 7565 C CA . THR A 1 967 ? 32.846 11.008 -22.014 1.00 74.94 967 THR A CA 1
ATOM 7566 C C . THR A 1 967 ? 33.414 9.992 -23.011 1.00 74.94 967 THR A C 1
ATOM 7568 O O . THR A 1 967 ? 32.686 9.479 -23.865 1.00 74.94 967 THR A O 1
ATOM 7571 N N . ILE A 1 968 ? 34.703 9.661 -22.892 1.00 76.94 968 ILE A N 1
ATOM 7572 C CA . ILE A 1 968 ? 35.361 8.641 -23.719 1.00 76.94 968 ILE A CA 1
ATOM 7573 C C . ILE A 1 968 ? 34.762 7.259 -23.430 1.00 76.94 968 ILE A C 1
ATOM 7575 O O . ILE A 1 968 ? 34.435 6.522 -24.364 1.00 76.94 968 ILE A O 1
ATOM 7579 N N . HIS A 1 969 ? 34.550 6.919 -22.156 1.00 77.56 969 HIS A N 1
ATOM 7580 C CA . HIS A 1 969 ? 33.923 5.660 -21.765 1.00 77.56 969 HIS A CA 1
ATOM 7581 C C . HIS A 1 969 ? 32.555 5.485 -22.442 1.00 77.56 969 HIS A C 1
ATOM 7583 O O . HIS A 1 969 ? 32.319 4.464 -23.093 1.00 77.56 969 HIS A O 1
ATOM 7589 N N . MET A 1 970 ? 31.683 6.496 -22.374 1.00 76.06 970 MET A N 1
ATOM 7590 C CA . MET A 1 970 ? 30.338 6.424 -22.961 1.00 76.06 970 MET A CA 1
ATOM 7591 C C . MET A 1 970 ? 30.356 6.309 -24.488 1.00 76.06 970 MET A C 1
ATOM 7593 O O . MET A 1 970 ? 29.594 5.527 -25.056 1.00 76.06 970 MET A O 1
ATOM 7597 N N . LYS A 1 971 ? 31.252 7.035 -25.166 1.00 79.19 971 LYS A N 1
ATOM 7598 C CA . LYS A 1 971 ? 31.339 7.024 -26.635 1.00 79.19 971 LYS A CA 1
ATOM 7599 C C . LYS A 1 971 ? 31.867 5.705 -27.205 1.00 79.19 971 LYS A C 1
ATOM 7601 O O . LYS A 1 971 ? 31.446 5.316 -28.295 1.00 79.19 971 LYS A O 1
ATOM 7606 N N . TYR A 1 972 ? 32.777 5.023 -26.501 1.00 74.06 972 TYR A N 1
ATOM 7607 C CA . TYR A 1 972 ? 33.547 3.915 -27.083 1.00 74.06 972 TYR A CA 1
ATOM 7608 C C . TYR A 1 972 ? 33.345 2.550 -26.408 1.00 74.06 972 TYR A C 1
ATOM 7610 O O . TYR A 1 972 ? 33.348 1.535 -27.108 1.00 74.06 972 TYR A O 1
ATOM 7618 N N . ILE A 1 973 ? 33.118 2.479 -25.091 1.00 68.69 973 ILE A N 1
ATOM 7619 C CA . ILE A 1 973 ? 33.033 1.191 -24.370 1.00 68.69 973 ILE A CA 1
ATOM 7620 C C . ILE A 1 973 ? 31.661 0.519 -24.540 1.00 68.69 973 ILE A C 1
ATOM 7622 O O . ILE A 1 973 ? 31.589 -0.711 -24.607 1.00 68.69 973 ILE A O 1
ATOM 7626 N N . ALA A 1 974 ? 30.581 1.288 -24.734 1.00 64.88 974 ALA A N 1
ATOM 7627 C CA . ALA A 1 974 ? 29.246 0.745 -25.029 1.00 64.88 974 ALA A CA 1
ATOM 7628 C C . ALA A 1 974 ? 29.253 -0.217 -26.239 1.00 64.88 974 ALA A C 1
ATOM 7630 O O . ALA A 1 974 ? 28.601 -1.262 -26.229 1.00 64.88 974 ALA A O 1
ATOM 7631 N N . LYS A 1 975 ? 30.076 0.090 -27.250 1.00 65.25 975 LYS A N 1
ATOM 7632 C CA . LYS A 1 975 ? 30.240 -0.710 -28.469 1.00 65.25 975 LYS A CA 1
ATOM 7633 C C . LYS A 1 975 ? 30.883 -2.079 -28.223 1.00 65.25 975 LYS A C 1
ATOM 7635 O O . LYS A 1 975 ? 30.467 -3.054 -28.844 1.00 65.25 975 LYS A O 1
ATOM 7640 N N . LEU A 1 976 ? 31.906 -2.155 -27.366 1.00 65.50 976 LEU A N 1
ATOM 7641 C CA . LEU A 1 976 ? 32.630 -3.407 -27.089 1.00 65.50 976 LEU A CA 1
ATOM 7642 C C . LEU A 1 976 ? 31.753 -4.397 -26.316 1.00 65.50 976 LEU A C 1
ATOM 7644 O O . LEU A 1 976 ? 31.791 -5.598 -26.566 1.00 65.50 976 LEU A O 1
ATOM 7648 N N . ASN A 1 977 ? 30.908 -3.873 -25.430 1.00 69.88 977 ASN A N 1
ATOM 7649 C CA . ASN A 1 977 ? 30.109 -4.690 -24.528 1.00 69.88 977 ASN A CA 1
ATOM 7650 C C . ASN A 1 977 ? 28.805 -5.203 -25.155 1.00 69.88 977 ASN A C 1
ATOM 7652 O O . ASN A 1 977 ? 28.283 -6.209 -24.687 1.00 69.88 977 ASN A O 1
ATOM 7656 N N . TRP A 1 978 ? 28.271 -4.567 -26.205 1.00 71.19 978 TRP A N 1
ATOM 7657 C CA . TRP A 1 978 ? 26.990 -4.953 -26.819 1.00 71.19 978 TRP A CA 1
ATOM 7658 C C . TRP A 1 978 ? 26.927 -6.434 -27.234 1.00 71.19 978 TRP A C 1
ATOM 7660 O O . TRP A 1 978 ? 26.046 -7.158 -26.779 1.00 71.19 978 TRP A O 1
ATOM 7670 N N . ARG A 1 979 ? 27.879 -6.913 -28.047 1.00 72.19 979 ARG A N 1
ATOM 7671 C CA . ARG A 1 979 ? 27.867 -8.297 -28.569 1.00 72.19 979 ARG A CA 1
ATOM 7672 C C . ARG A 1 979 ? 28.026 -9.346 -27.468 1.00 72.19 979 ARG A C 1
ATOM 7674 O O . ARG A 1 979 ? 27.376 -10.386 -27.499 1.00 72.19 979 ARG A O 1
ATOM 7681 N N . TYR A 1 980 ? 28.874 -9.052 -26.486 1.00 78.44 980 TYR A N 1
ATOM 7682 C CA . TYR A 1 980 ? 29.065 -9.901 -25.313 1.00 78.44 980 TYR A CA 1
ATOM 7683 C C . TYR A 1 980 ? 27.779 -10.001 -24.481 1.00 78.44 980 TYR A C 1
ATOM 7685 O O . TYR A 1 980 ? 27.337 -11.091 -24.127 1.00 78.44 980 TYR A O 1
ATOM 7693 N N . ASN A 1 981 ? 27.135 -8.863 -24.234 1.00 79.12 981 ASN A N 1
ATOM 7694 C CA . ASN A 1 981 ? 25.877 -8.791 -23.504 1.00 79.12 981 ASN A CA 1
ATOM 7695 C C . ASN A 1 981 ? 24.719 -9.476 -24.240 1.00 79.12 981 ASN A C 1
ATOM 7697 O O . ASN A 1 981 ? 23.939 -10.183 -23.606 1.00 79.12 981 ASN A O 1
ATOM 7701 N N . TYR A 1 982 ? 24.652 -9.340 -25.567 1.00 78.81 982 TYR A N 1
ATOM 7702 C CA . TYR A 1 982 ? 23.698 -10.056 -26.412 1.00 78.81 982 TYR A CA 1
ATOM 7703 C C . TYR A 1 982 ? 23.803 -11.575 -26.213 1.00 78.81 982 TYR A C 1
ATOM 7705 O O . TYR A 1 982 ? 22.797 -12.234 -25.943 1.00 78.81 982 TYR A O 1
ATOM 7713 N N . TYR A 1 983 ? 25.025 -12.118 -26.273 1.00 79.56 983 TYR A N 1
ATOM 7714 C CA . TYR A 1 983 ? 25.286 -13.540 -26.037 1.00 79.56 983 TYR A CA 1
ATOM 7715 C C . TYR A 1 983 ? 24.881 -13.980 -24.622 1.00 79.56 983 TYR A C 1
ATOM 7717 O O . TYR A 1 983 ? 24.220 -15.006 -24.459 1.00 79.56 983 TYR A O 1
ATOM 7725 N N . LEU A 1 984 ? 25.232 -13.194 -23.598 1.00 74.81 984 LEU A N 1
ATOM 7726 C CA . LEU A 1 984 ? 24.864 -13.496 -22.212 1.00 74.81 984 LEU A CA 1
ATOM 7727 C C . LEU A 1 984 ? 23.350 -13.513 -21.990 1.00 74.81 984 LEU A C 1
ATOM 7729 O O . LEU A 1 984 ? 22.862 -14.405 -21.300 1.00 74.81 984 LEU A O 1
ATOM 7733 N N . CYS A 1 985 ? 22.622 -12.549 -22.560 1.00 76.44 985 CYS A N 1
ATOM 7734 C CA . CYS A 1 985 ? 21.168 -12.465 -22.442 1.00 76.44 985 CYS A CA 1
ATOM 7735 C C . CYS A 1 985 ? 20.513 -13.725 -23.034 1.00 76.44 985 CYS A C 1
ATOM 7737 O O . CYS A 1 985 ? 19.774 -14.415 -22.339 1.00 76.44 985 CYS A O 1
ATOM 7739 N N . HIS A 1 986 ? 20.889 -14.098 -24.265 1.00 76.94 986 HIS A N 1
ATOM 7740 C CA . HIS A 1 986 ? 20.333 -15.255 -24.980 1.00 76.94 986 HIS A CA 1
ATOM 7741 C C . HIS A 1 986 ? 20.663 -16.598 -24.328 1.00 76.94 986 HIS A C 1
ATOM 7743 O O . HIS A 1 986 ? 19.803 -17.474 -24.243 1.00 76.94 986 HIS A O 1
ATOM 7749 N N . LYS A 1 987 ? 21.889 -16.765 -23.816 1.00 74.25 987 LYS A N 1
ATOM 7750 C CA . LYS A 1 987 ? 22.284 -17.988 -23.103 1.00 74.25 987 LYS A CA 1
ATOM 7751 C C . LYS A 1 987 ? 21.495 -18.181 -21.803 1.00 74.25 987 LYS A C 1
ATOM 7753 O O . LYS A 1 987 ? 21.240 -19.315 -21.414 1.00 74.25 987 LYS A O 1
ATOM 7758 N N . ARG A 1 988 ? 21.128 -17.088 -21.131 1.00 67.12 988 ARG A N 1
ATOM 7759 C CA . ARG A 1 988 ? 20.481 -17.090 -19.812 1.00 67.12 988 ARG A CA 1
ATOM 7760 C C . ARG A 1 988 ? 18.953 -17.009 -19.859 1.00 67.12 988 ARG A C 1
ATOM 7762 O O . ARG A 1 988 ? 18.375 -16.718 -18.830 1.00 67.12 988 ARG A O 1
ATOM 7769 N N . ALA A 1 989 ? 18.296 -17.230 -20.998 1.00 64.38 989 ALA A N 1
ATOM 7770 C CA . ALA A 1 989 ? 16.829 -17.160 -21.094 1.00 64.38 989 ALA A CA 1
ATOM 7771 C C . ALA A 1 989 ? 16.123 -18.506 -21.284 1.00 64.38 989 ALA A C 1
ATOM 7773 O O . ALA A 1 989 ? 14.909 -18.540 -21.459 1.00 64.38 989 ALA A O 1
ATOM 7774 N N . ARG A 1 990 ? 16.864 -19.617 -21.286 1.00 65.94 990 ARG A N 1
ATOM 7775 C CA . ARG A 1 990 ? 16.289 -20.953 -21.467 1.00 65.94 990 ARG A CA 1
ATOM 7776 C C . ARG A 1 990 ? 16.162 -21.638 -20.113 1.00 65.94 990 ARG A C 1
ATOM 7778 O O . ARG A 1 990 ? 17.177 -22.047 -19.556 1.00 65.94 990 ARG A O 1
ATOM 7785 N N . PHE A 1 991 ? 14.932 -21.776 -19.623 1.00 69.88 991 PHE A N 1
ATOM 7786 C CA . PHE A 1 991 ? 14.623 -22.484 -18.380 1.00 69.88 991 PHE A CA 1
ATOM 7787 C C . PHE A 1 991 ? 13.338 -23.308 -18.532 1.00 69.88 991 PHE A C 1
ATOM 7789 O O . PHE A 1 991 ? 12.401 -22.834 -19.178 1.00 69.88 991 PHE A O 1
ATOM 7796 N N . PRO A 1 992 ? 13.273 -24.519 -17.956 1.00 74.00 992 PRO A N 1
ATOM 7797 C CA . PRO A 1 992 ? 12.061 -25.331 -17.961 1.00 74.00 992 PRO A CA 1
ATOM 7798 C C . PRO A 1 992 ? 11.063 -24.809 -16.911 1.00 74.00 992 PRO A C 1
ATOM 7800 O O . PRO A 1 992 ? 11.043 -25.298 -15.789 1.00 74.00 992 PRO A O 1
ATOM 7803 N N . MET A 1 993 ? 10.256 -23.802 -17.261 1.00 80.38 993 MET A N 1
ATOM 7804 C CA . MET A 1 993 ? 9.320 -23.148 -16.325 1.00 80.38 993 MET A CA 1
ATOM 7805 C C . MET A 1 993 ? 8.147 -24.049 -15.903 1.00 80.38 993 MET A C 1
ATOM 7807 O O . MET A 1 993 ? 7.642 -23.912 -14.795 1.00 80.38 993 MET A O 1
ATOM 7811 N N . ASP A 1 994 ? 7.718 -24.978 -16.763 1.00 77.25 994 ASP A N 1
ATOM 7812 C CA . ASP A 1 994 ? 6.462 -25.725 -16.573 1.00 77.25 994 ASP A CA 1
ATOM 7813 C C . ASP A 1 994 ? 6.472 -26.666 -15.355 1.00 77.25 994 ASP A C 1
ATOM 7815 O O . ASP A 1 994 ? 5.422 -26.945 -14.779 1.00 77.25 994 ASP A O 1
ATOM 7819 N N . ASN A 1 995 ? 7.655 -27.124 -14.932 1.00 83.31 995 ASN A N 1
ATOM 7820 C CA . ASN A 1 995 ? 7.811 -28.079 -13.829 1.00 83.31 995 ASN A CA 1
ATOM 7821 C C . ASN A 1 995 ? 8.233 -27.426 -12.503 1.00 83.31 995 ASN A C 1
ATOM 7823 O O . ASN A 1 995 ? 8.479 -28.144 -11.538 1.00 83.31 995 ASN A O 1
ATOM 7827 N N . MET A 1 996 ? 8.344 -26.097 -12.455 1.00 88.62 996 MET A N 1
ATOM 7828 C CA . MET A 1 996 ? 8.844 -25.379 -11.281 1.00 88.62 996 MET A CA 1
ATOM 7829 C C . MET A 1 996 ? 7.755 -25.158 -10.218 1.00 88.62 996 MET A C 1
ATOM 7831 O O . MET A 1 996 ? 6.555 -25.076 -10.526 1.00 88.62 996 MET A O 1
ATOM 7835 N N . SER A 1 997 ? 8.175 -25.062 -8.954 1.00 87.50 997 SER A N 1
ATOM 7836 C CA . SER A 1 997 ? 7.331 -24.564 -7.859 1.00 87.50 997 SER A CA 1
ATOM 7837 C C . SER A 1 997 ? 7.114 -23.048 -7.976 1.00 87.50 997 SER A C 1
ATOM 7839 O O . SER A 1 997 ? 7.778 -22.363 -8.756 1.00 87.50 997 SER A O 1
ATOM 7841 N N . VAL A 1 998 ? 6.173 -22.497 -7.208 1.00 84.38 998 VAL A N 1
ATOM 7842 C CA . VAL A 1 998 ? 5.923 -21.047 -7.186 1.00 84.38 998 VAL A CA 1
ATOM 7843 C C . VAL A 1 998 ? 7.141 -20.270 -6.675 1.00 84.38 998 VAL A C 1
ATOM 7845 O O . VAL A 1 998 ? 7.473 -19.217 -7.219 1.00 84.38 998 VAL A O 1
ATOM 7848 N N . GLU A 1 999 ? 7.840 -20.802 -5.674 1.00 84.69 999 GLU A N 1
ATOM 7849 C CA . GLU A 1 999 ? 9.063 -20.224 -5.111 1.00 84.69 999 GLU A CA 1
ATOM 7850 C C . GLU A 1 999 ? 10.192 -20.225 -6.146 1.00 84.69 999 GLU A C 1
ATOM 7852 O O . GLU A 1 999 ? 10.820 -19.192 -6.373 1.00 84.69 999 GLU A O 1
ATOM 7857 N N . GLU A 1 1000 ? 10.389 -21.346 -6.848 1.00 87.44 1000 GLU A N 1
ATOM 7858 C CA . GLU A 1 1000 ? 11.377 -21.454 -7.928 1.00 87.44 1000 GLU A CA 1
ATOM 7859 C C . GLU A 1 1000 ? 11.073 -20.485 -9.083 1.00 87.44 1000 GLU A C 1
ATOM 7861 O O . GLU A 1 1000 ? 11.989 -19.881 -9.651 1.00 87.44 1000 GLU A O 1
ATOM 7866 N N . LEU A 1 1001 ? 9.789 -20.299 -9.418 1.00 88.75 1001 LEU A N 1
ATOM 7867 C CA . LEU A 1 1001 ? 9.349 -19.336 -10.429 1.00 88.75 1001 LEU A CA 1
ATOM 7868 C C . LEU A 1 1001 ? 9.620 -17.888 -10.006 1.00 88.75 1001 LEU A C 1
ATOM 7870 O O . LEU A 1 1001 ? 10.067 -17.089 -10.835 1.00 88.75 1001 LEU A O 1
ATOM 7874 N N . LEU A 1 1002 ? 9.383 -17.538 -8.738 1.00 86.44 1002 LEU A N 1
ATOM 7875 C CA . LEU A 1 1002 ? 9.675 -16.196 -8.236 1.00 86.44 1002 LEU A CA 1
ATOM 7876 C C . LEU A 1 1002 ? 11.187 -15.934 -8.174 1.00 86.44 1002 LEU A C 1
ATOM 7878 O O . LEU A 1 1002 ? 11.647 -14.891 -8.645 1.00 86.44 1002 LEU A O 1
ATOM 7882 N N . ASP A 1 1003 ? 11.972 -16.878 -7.660 1.00 84.31 1003 ASP A N 1
ATOM 7883 C CA . ASP A 1 1003 ? 13.431 -16.761 -7.626 1.00 84.31 1003 ASP A CA 1
ATOM 7884 C C . ASP A 1 1003 ? 14.003 -16.626 -9.044 1.00 84.31 1003 ASP A C 1
ATOM 7886 O O . ASP A 1 1003 ? 14.847 -15.762 -9.315 1.00 84.31 1003 ASP A O 1
ATOM 7890 N N . GLY A 1 1004 ? 13.481 -17.413 -9.988 1.00 85.50 1004 GLY A N 1
ATOM 7891 C CA . GLY A 1 1004 ? 13.806 -17.315 -11.407 1.00 85.50 1004 GLY A CA 1
ATOM 7892 C C . GLY A 1 1004 ? 13.479 -15.946 -12.012 1.00 85.50 1004 GLY A C 1
ATOM 7893 O O . GLY A 1 1004 ? 14.328 -15.356 -12.693 1.00 85.50 1004 GLY A O 1
ATOM 7894 N N . LEU A 1 1005 ? 12.299 -15.390 -11.710 1.00 87.50 1005 LEU A N 1
ATOM 7895 C CA . LEU A 1 1005 ? 11.896 -14.037 -12.112 1.00 87.50 1005 LEU A CA 1
ATOM 7896 C C . LEU A 1 1005 ? 12.882 -12.980 -11.591 1.00 87.50 1005 LEU A C 1
ATOM 7898 O O . LEU A 1 1005 ? 13.328 -12.112 -12.348 1.00 87.50 1005 LEU A O 1
ATOM 7902 N N . ILE A 1 1006 ? 13.279 -13.066 -10.322 1.00 84.94 1006 ILE A N 1
ATOM 7903 C CA . ILE A 1 1006 ? 14.194 -12.106 -9.692 1.00 84.94 1006 ILE A CA 1
ATOM 7904 C C . ILE A 1 1006 ? 15.610 -12.210 -10.274 1.00 84.94 1006 ILE A C 1
ATOM 7906 O O . ILE A 1 1006 ? 16.273 -11.194 -10.525 1.00 84.94 1006 ILE A O 1
ATOM 7910 N N . ILE A 1 1007 ? 16.083 -13.425 -10.557 1.00 83.44 1007 ILE A N 1
ATOM 7911 C CA . ILE A 1 1007 ? 17.363 -13.652 -11.240 1.00 83.44 1007 ILE A CA 1
ATOM 7912 C C . ILE A 1 1007 ? 17.327 -13.069 -12.660 1.00 83.44 1007 ILE A C 1
ATOM 7914 O O . ILE A 1 1007 ? 18.290 -12.417 -13.087 1.00 83.44 1007 ILE A O 1
ATOM 7918 N N . ALA A 1 1008 ? 16.226 -13.255 -13.394 1.00 85.00 1008 ALA A N 1
ATOM 7919 C CA . ALA A 1 1008 ? 16.046 -12.682 -14.727 1.00 85.00 1008 ALA A CA 1
ATOM 7920 C C . ALA A 1 1008 ? 16.035 -11.141 -14.685 1.00 85.00 1008 ALA A C 1
ATOM 7922 O O . ALA A 1 1008 ? 16.705 -10.483 -15.494 1.00 85.00 1008 ALA A O 1
ATOM 7923 N N . LEU A 1 1009 ? 15.354 -10.557 -13.699 1.00 84.62 1009 LEU A N 1
ATOM 7924 C CA . LEU A 1 1009 ? 15.281 -9.113 -13.476 1.00 84.62 1009 LEU A CA 1
ATOM 7925 C C . LEU A 1 1009 ? 16.653 -8.503 -13.146 1.00 84.62 1009 LEU A C 1
ATOM 7927 O O . LEU A 1 1009 ? 17.088 -7.535 -13.775 1.00 84.62 1009 LEU A O 1
ATOM 7931 N N . THR A 1 1010 ? 17.383 -9.089 -12.197 1.00 82.06 1010 THR A N 1
ATOM 7932 C CA . THR A 1 1010 ? 18.717 -8.605 -11.802 1.00 82.06 1010 THR A CA 1
ATOM 7933 C C . THR A 1 1010 ? 19.742 -8.767 -12.924 1.00 82.06 1010 THR A C 1
ATOM 7935 O O . THR A 1 1010 ? 20.543 -7.861 -13.176 1.00 82.06 1010 THR A O 1
ATOM 7938 N N . THR A 1 1011 ? 19.687 -9.883 -13.655 1.00 82.56 1011 THR A N 1
ATOM 7939 C CA . THR A 1 1011 ? 20.569 -10.150 -14.796 1.00 82.56 1011 THR A CA 1
ATOM 7940 C C . THR A 1 1011 ? 20.339 -9.161 -15.936 1.00 82.56 1011 THR A C 1
ATOM 7942 O O . THR A 1 1011 ? 21.306 -8.622 -16.483 1.00 82.56 1011 THR A O 1
ATOM 7945 N N . SER A 1 1012 ? 19.078 -8.891 -16.284 1.00 86.50 1012 SER A N 1
ATOM 7946 C CA . SER A 1 1012 ? 18.723 -8.010 -17.405 1.00 86.50 1012 SER A CA 1
ATOM 7947 C C . SER A 1 1012 ? 19.161 -6.556 -17.203 1.00 86.50 1012 SER A C 1
ATOM 7949 O O . SER A 1 1012 ? 19.461 -5.875 -18.185 1.00 86.50 1012 SER A O 1
ATOM 7951 N N . ILE A 1 1013 ? 19.343 -6.086 -15.963 1.00 86.00 1013 ILE A N 1
ATOM 7952 C CA . ILE A 1 1013 ? 19.961 -4.771 -15.705 1.00 86.00 1013 ILE A CA 1
ATOM 7953 C C . ILE A 1 1013 ? 21.377 -4.718 -16.272 1.00 86.00 1013 ILE A C 1
ATOM 7955 O O . ILE A 1 1013 ? 21.746 -3.766 -16.957 1.00 86.00 1013 ILE A O 1
ATOM 7959 N N . ASP A 1 1014 ? 22.191 -5.729 -15.968 1.00 83.19 1014 ASP A N 1
ATOM 7960 C CA . ASP A 1 1014 ? 23.611 -5.717 -16.306 1.00 83.19 1014 ASP A CA 1
ATOM 7961 C C . ASP A 1 1014 ? 23.862 -6.001 -17.784 1.00 83.19 1014 ASP A C 1
ATOM 7963 O O . ASP A 1 1014 ? 24.797 -5.419 -18.352 1.00 83.19 1014 ASP A O 1
ATOM 7967 N N . CYS A 1 1015 ? 23.050 -6.879 -18.384 1.00 85.00 1015 CYS A N 1
ATOM 7968 C CA . CYS A 1 1015 ? 23.217 -7.314 -19.767 1.00 85.00 1015 CYS A CA 1
ATOM 7969 C C . CYS A 1 1015 ? 22.317 -6.593 -20.779 1.00 85.00 1015 CYS A C 1
ATOM 7971 O O . CYS A 1 1015 ? 22.628 -6.639 -21.961 1.00 85.00 1015 CYS A O 1
ATOM 7973 N N . ALA A 1 1016 ? 21.260 -5.887 -20.376 1.00 88.31 1016 ALA A N 1
ATOM 7974 C CA . ALA A 1 1016 ? 20.382 -5.197 -21.324 1.00 88.31 1016 ALA A CA 1
ATOM 7975 C C . ALA A 1 1016 ? 20.204 -3.706 -21.001 1.00 88.31 1016 ALA A C 1
ATOM 7977 O O . ALA A 1 1016 ? 20.560 -2.860 -21.824 1.00 88.31 1016 ALA A O 1
ATOM 7978 N N . VAL A 1 1017 ? 19.770 -3.362 -19.783 1.00 87.50 1017 VAL A N 1
ATOM 7979 C CA . VAL A 1 1017 ? 19.410 -1.972 -19.429 1.00 87.50 1017 VAL A CA 1
ATOM 7980 C C . VAL A 1 1017 ? 20.624 -1.058 -19.347 1.00 87.50 1017 VAL A C 1
ATOM 7982 O O . VAL A 1 1017 ? 20.669 -0.022 -20.005 1.00 87.50 1017 VAL A O 1
ATOM 7985 N N . ARG A 1 1018 ? 21.656 -1.436 -18.588 1.00 83.38 1018 ARG A N 1
ATOM 7986 C CA . ARG A 1 1018 ? 22.875 -0.630 -18.452 1.00 83.38 1018 ARG A CA 1
ATOM 7987 C C . ARG A 1 1018 ? 23.590 -0.425 -19.796 1.00 83.38 1018 ARG A C 1
ATOM 7989 O O . ARG A 1 1018 ? 23.980 0.708 -20.080 1.00 83.38 1018 ARG A O 1
ATOM 7996 N N . PRO A 1 1019 ? 23.775 -1.458 -20.645 1.00 85.00 1019 PRO A N 1
ATOM 7997 C CA . PRO A 1 1019 ? 24.275 -1.260 -22.003 1.00 85.00 1019 PRO A CA 1
ATOM 7998 C C . PRO A 1 1019 ? 23.438 -0.272 -22.817 1.00 85.00 1019 PRO A C 1
ATOM 8000 O O . PRO A 1 1019 ? 24.022 0.553 -23.517 1.00 85.00 1019 PRO A O 1
ATOM 8003 N N . HIS A 1 1020 ? 22.107 -0.312 -22.692 1.00 88.50 1020 HIS A N 1
ATOM 8004 C CA . HIS A 1 1020 ? 21.226 0.639 -23.362 1.00 88.50 1020 HIS A CA 1
ATOM 8005 C C . HIS A 1 1020 ? 21.396 2.070 -22.834 1.00 88.50 1020 HIS A C 1
ATOM 8007 O O . HIS A 1 1020 ? 21.612 2.976 -23.633 1.00 88.50 1020 HIS A O 1
ATOM 8013 N N . VAL A 1 1021 ? 21.414 2.285 -21.512 1.00 82.25 1021 VAL A N 1
ATOM 8014 C CA . VAL A 1 1021 ? 21.672 3.609 -20.905 1.00 82.25 1021 VAL A CA 1
ATOM 8015 C C . VAL A 1 1021 ? 23.003 4.187 -21.400 1.00 82.25 1021 VAL A C 1
ATOM 8017 O O . VAL A 1 1021 ? 23.067 5.343 -21.822 1.00 82.25 1021 VAL A O 1
ATOM 8020 N N . ASN A 1 1022 ? 24.061 3.372 -21.432 1.00 80.31 1022 ASN A N 1
ATOM 8021 C CA . ASN A 1 1022 ? 25.369 3.796 -21.934 1.00 80.31 1022 ASN A CA 1
ATOM 8022 C C . ASN A 1 1022 ? 25.348 4.113 -23.439 1.00 80.31 1022 ASN A C 1
ATOM 8024 O O . ASN A 1 1022 ? 25.947 5.101 -23.859 1.00 80.31 1022 ASN A O 1
ATOM 8028 N N . ALA A 1 1023 ? 24.670 3.300 -24.256 1.00 85.62 1023 ALA A N 1
ATOM 8029 C CA . ALA A 1 1023 ? 24.557 3.522 -25.697 1.00 85.62 1023 ALA A CA 1
ATOM 8030 C C . ALA A 1 1023 ? 23.737 4.779 -26.029 1.00 85.62 1023 ALA A C 1
ATOM 8032 O O . ALA A 1 1023 ? 24.140 5.562 -26.891 1.00 85.62 1023 ALA A O 1
ATOM 8033 N N . SER A 1 1024 ? 22.635 5.006 -25.311 1.00 85.88 1024 SER A N 1
ATOM 8034 C CA . SER A 1 1024 ? 21.797 6.201 -25.429 1.00 85.88 1024 SER A CA 1
ATOM 8035 C C . SER A 1 1024 ? 22.579 7.465 -25.072 1.00 85.88 1024 SER A C 1
ATOM 8037 O O . SER A 1 1024 ? 22.625 8.397 -25.876 1.00 85.88 1024 SER A O 1
ATOM 8039 N N . ASN A 1 1025 ? 23.303 7.461 -23.947 1.00 80.00 1025 ASN A N 1
ATOM 8040 C CA . ASN A 1 1025 ? 24.175 8.575 -23.560 1.00 80.00 1025 ASN A CA 1
ATOM 8041 C C . ASN A 1 1025 ? 25.332 8.784 -24.551 1.00 80.00 1025 ASN A C 1
ATOM 8043 O O . ASN A 1 1025 ? 25.648 9.915 -24.911 1.00 80.00 1025 ASN A O 1
ATOM 8047 N N . GLY A 1 1026 ? 25.954 7.710 -25.044 1.00 82.50 1026 GLY A N 1
ATOM 8048 C CA . GLY A 1 1026 ? 27.000 7.798 -26.063 1.00 82.50 1026 GLY A CA 1
ATOM 8049 C C . GLY A 1 1026 ? 26.499 8.433 -27.365 1.00 82.50 1026 GLY A C 1
ATOM 8050 O O . GLY A 1 1026 ? 27.152 9.325 -27.906 1.00 82.50 1026 GLY A O 1
ATOM 8051 N N . SER A 1 1027 ? 25.321 8.021 -27.846 1.00 86.12 1027 SER A N 1
ATOM 8052 C CA . SER A 1 1027 ? 24.678 8.585 -29.043 1.00 86.12 1027 SER A CA 1
ATOM 8053 C C . SER A 1 1027 ? 24.320 10.065 -28.867 1.00 86.12 1027 SER A C 1
ATOM 8055 O O . SER A 1 1027 ? 24.495 10.855 -29.798 1.00 86.12 1027 SER A O 1
ATOM 8057 N N . LEU A 1 1028 ? 23.849 10.443 -27.676 1.00 83.12 1028 LEU A N 1
ATOM 8058 C CA . LEU A 1 1028 ? 23.563 11.828 -27.305 1.00 83.12 1028 LEU A CA 1
ATOM 8059 C C . LEU A 1 1028 ? 24.827 12.696 -27.375 1.00 83.12 1028 LEU A C 1
ATOM 8061 O O . LEU A 1 1028 ? 24.836 13.746 -28.011 1.00 83.12 1028 LEU A O 1
ATOM 8065 N N . LEU A 1 1029 ? 25.929 12.227 -26.784 1.00 82.44 1029 LEU A N 1
ATOM 8066 C CA . LEU A 1 1029 ? 27.197 12.957 -26.782 1.00 82.44 1029 LEU A CA 1
ATOM 8067 C C . LEU A 1 1029 ? 27.770 13.141 -28.195 1.00 82.44 1029 LEU A C 1
ATOM 8069 O O . LEU A 1 1029 ? 28.318 14.197 -28.493 1.00 82.44 1029 LEU A O 1
ATOM 8073 N N . TRP A 1 1030 ? 27.635 12.146 -29.077 1.00 87.31 1030 TRP A N 1
ATOM 8074 C CA . TRP A 1 1030 ? 28.033 12.288 -30.483 1.00 87.31 1030 TRP A CA 1
ATOM 8075 C C . TRP A 1 1030 ? 27.188 13.315 -31.240 1.00 87.31 1030 TRP A C 1
ATOM 8077 O O . TRP A 1 1030 ? 27.714 14.060 -32.064 1.00 87.31 1030 TRP A O 1
ATOM 8087 N N . SER A 1 1031 ? 25.890 13.368 -30.947 1.00 86.31 1031 SER A N 1
ATOM 8088 C CA . SER A 1 1031 ? 24.972 14.345 -31.537 1.00 86.31 1031 SER A CA 1
ATOM 8089 C C . SER A 1 1031 ? 25.318 15.765 -31.085 1.00 86.31 1031 SER A C 1
ATOM 8091 O O . SER A 1 1031 ? 25.436 16.665 -31.916 1.00 86.31 1031 SER A O 1
ATOM 8093 N N . ASN A 1 1032 ? 25.604 15.940 -29.793 1.00 82.06 1032 ASN A N 1
ATOM 8094 C CA . ASN A 1 1032 ? 26.027 17.219 -29.227 1.00 82.06 1032 ASN A CA 1
ATOM 8095 C C . ASN A 1 1032 ? 27.374 17.694 -29.782 1.00 82.06 1032 ASN A C 1
ATOM 8097 O O . ASN A 1 1032 ? 27.515 18.877 -30.070 1.00 82.06 1032 ASN A O 1
ATOM 8101 N N . ASP A 1 1033 ? 28.346 16.801 -30.001 1.00 85.19 1033 ASP A N 1
ATOM 8102 C CA . ASP A 1 1033 ? 29.609 17.166 -30.658 1.00 85.19 1033 ASP A CA 1
ATOM 8103 C C . ASP A 1 1033 ? 29.378 17.733 -32.070 1.00 85.19 1033 ASP A C 1
ATOM 8105 O O . ASP A 1 1033 ? 30.043 18.692 -32.460 1.00 85.19 1033 ASP A O 1
ATOM 8109 N N . ILE A 1 1034 ? 28.449 17.149 -32.841 1.00 88.00 1034 ILE A N 1
ATOM 8110 C CA . ILE A 1 1034 ? 28.101 17.630 -34.187 1.00 88.00 1034 ILE A CA 1
ATOM 8111 C C . ILE A 1 1034 ? 27.441 19.005 -34.098 1.00 88.00 1034 ILE A C 1
ATOM 8113 O O . ILE A 1 1034 ? 27.861 19.915 -34.808 1.00 88.00 1034 ILE A O 1
ATOM 8117 N N . VAL A 1 1035 ? 26.442 19.167 -33.226 1.00 85.25 1035 VAL A N 1
ATOM 8118 C CA . VAL A 1 1035 ? 25.721 20.438 -33.049 1.00 85.25 1035 VAL A CA 1
ATOM 8119 C C . VAL A 1 1035 ? 26.676 21.542 -32.605 1.00 85.25 1035 VAL A C 1
ATOM 8121 O O . VAL A 1 1035 ? 26.736 22.585 -33.250 1.00 85.25 1035 VAL A O 1
ATOM 8124 N N . ASN A 1 1036 ? 27.480 21.294 -31.570 1.00 83.19 1036 ASN A N 1
ATOM 8125 C CA . ASN A 1 1036 ? 28.453 22.258 -31.059 1.00 83.19 1036 ASN A CA 1
ATOM 8126 C C . ASN A 1 1036 ? 29.506 22.601 -32.114 1.00 83.19 1036 ASN A C 1
ATOM 8128 O O . ASN A 1 1036 ? 29.901 23.758 -32.236 1.00 83.19 1036 ASN A O 1
ATOM 8132 N N . TYR A 1 1037 ? 29.944 21.618 -32.909 1.00 87.44 1037 TYR A N 1
ATOM 8133 C CA . TYR A 1 1037 ? 30.880 21.884 -33.993 1.00 87.44 1037 TYR A CA 1
ATOM 8134 C C . TYR A 1 1037 ? 30.253 22.757 -35.082 1.00 87.44 1037 TYR A C 1
ATOM 8136 O O . TYR A 1 1037 ? 30.886 23.721 -35.499 1.00 87.44 1037 TYR A O 1
ATOM 8144 N N . ILE A 1 1038 ? 29.016 22.470 -35.502 1.00 87.19 1038 ILE A N 1
ATOM 8145 C CA . ILE A 1 1038 ? 28.297 23.270 -36.503 1.00 87.19 1038 ILE A CA 1
ATOM 8146 C C . ILE A 1 1038 ? 28.045 24.699 -35.984 1.00 87.19 1038 ILE A C 1
ATOM 8148 O O . ILE A 1 1038 ? 28.362 25.643 -36.699 1.00 87.19 1038 ILE A O 1
ATOM 8152 N N . LYS A 1 1039 ? 27.608 24.875 -34.730 1.00 83.50 1039 LYS A N 1
ATOM 8153 C CA . LYS A 1 1039 ? 27.450 26.207 -34.108 1.00 83.50 1039 LYS A CA 1
ATOM 8154 C C . LYS A 1 1039 ? 28.776 26.956 -33.921 1.00 83.50 1039 LYS A C 1
ATOM 8156 O O . LYS A 1 1039 ? 28.800 28.174 -33.910 1.00 83.50 1039 LYS A O 1
ATOM 8161 N N . SER A 1 1040 ? 29.905 26.256 -33.782 1.00 84.38 1040 SER A N 1
ATOM 8162 C CA . SER A 1 1040 ? 31.219 26.919 -33.700 1.00 84.38 1040 SER A CA 1
ATOM 8163 C C . SER A 1 1040 ? 31.698 27.499 -35.037 1.00 84.38 1040 SER A C 1
ATOM 8165 O O . SER A 1 1040 ? 32.619 28.311 -35.060 1.00 84.38 1040 SER A O 1
ATOM 8167 N N . ILE A 1 1041 ? 31.104 27.060 -36.153 1.00 85.62 1041 ILE A N 1
ATOM 8168 C CA . ILE A 1 1041 ? 31.485 27.463 -37.515 1.00 85.62 1041 ILE A CA 1
ATOM 8169 C C . ILE A 1 1041 ? 30.385 28.259 -38.229 1.00 85.62 1041 ILE A C 1
ATOM 8171 O O . ILE A 1 1041 ? 30.636 28.770 -39.321 1.00 85.62 1041 ILE A O 1
ATOM 8175 N N . ASN A 1 1042 ? 29.179 28.342 -37.659 1.00 80.81 1042 ASN A N 1
ATOM 8176 C CA . ASN A 1 1042 ? 28.060 29.116 -38.182 1.00 80.81 1042 ASN A CA 1
ATOM 8177 C C . ASN A 1 1042 ? 27.245 29.761 -37.055 1.00 80.81 1042 ASN A C 1
ATOM 8179 O O . ASN A 1 1042 ? 27.183 29.240 -35.951 1.00 80.81 1042 ASN A O 1
ATOM 8183 N N . ASP A 1 1043 ? 26.594 30.879 -37.362 1.00 79.31 1043 ASP A N 1
ATOM 8184 C CA . ASP A 1 1043 ? 25.788 31.642 -36.399 1.00 79.31 1043 ASP A CA 1
ATOM 8185 C C . ASP A 1 1043 ? 24.290 31.288 -36.502 1.00 79.31 1043 ASP A C 1
ATOM 8187 O O . ASP A 1 1043 ? 23.399 32.109 -36.298 1.00 79.31 1043 ASP A O 1
ATOM 8191 N N . GLU A 1 1044 ? 23.988 30.057 -36.926 1.00 81.50 1044 GLU A N 1
ATOM 8192 C CA . GLU A 1 1044 ? 22.610 29.613 -37.125 1.00 81.50 1044 GLU A CA 1
ATOM 8193 C C . GLU A 1 1044 ? 21.929 29.249 -35.797 1.00 81.50 1044 GLU A C 1
ATOM 8195 O O . GLU A 1 1044 ? 22.566 28.808 -34.836 1.00 81.50 1044 GLU A O 1
ATOM 8200 N N . SER A 1 1045 ? 20.597 29.382 -35.752 1.00 80.12 1045 SER A N 1
ATOM 8201 C CA . SER A 1 1045 ? 19.818 29.023 -34.561 1.00 80.12 1045 SER A CA 1
ATOM 8202 C C . SER A 1 1045 ? 20.013 27.549 -34.176 1.00 80.12 1045 SER A C 1
ATOM 8204 O O . SER A 1 1045 ? 20.144 26.678 -35.045 1.00 80.12 1045 SER A O 1
ATOM 8206 N N . THR A 1 1046 ? 19.966 27.244 -32.871 1.00 76.94 1046 THR A N 1
ATOM 8207 C CA . THR A 1 1046 ? 20.086 25.868 -32.357 1.00 76.94 1046 THR A CA 1
ATOM 8208 C C . THR A 1 1046 ? 19.081 24.935 -33.053 1.00 76.94 1046 THR A C 1
ATOM 8210 O O . THR A 1 1046 ? 19.451 23.854 -33.508 1.00 76.94 1046 THR A O 1
ATOM 8213 N N . VAL A 1 1047 ? 17.834 25.382 -33.237 1.00 79.75 1047 VAL A N 1
ATOM 8214 C CA . VAL A 1 1047 ? 16.764 24.617 -33.901 1.00 79.75 1047 VAL A CA 1
ATOM 8215 C C . VAL A 1 1047 ? 17.125 24.263 -35.351 1.00 79.75 1047 VAL A C 1
ATOM 8217 O O . VAL A 1 1047 ? 16.971 23.110 -35.763 1.00 79.75 1047 VAL A O 1
ATOM 8220 N N . THR A 1 1048 ? 17.668 25.213 -36.119 1.00 83.94 1048 THR A N 1
ATOM 8221 C CA . THR A 1 1048 ? 18.087 24.981 -37.514 1.00 83.94 1048 THR A CA 1
ATOM 8222 C C . THR A 1 1048 ? 19.194 23.927 -37.602 1.00 83.94 1048 THR A C 1
ATOM 8224 O O . THR A 1 1048 ? 19.119 23.005 -38.421 1.00 83.94 1048 THR A O 1
ATOM 8227 N N . VAL A 1 1049 ? 20.188 24.004 -36.711 1.00 84.62 1049 VAL A N 1
ATOM 8228 C CA . VAL A 1 1049 ? 21.309 23.052 -36.656 1.00 84.62 1049 VAL A CA 1
ATOM 8229 C C . VAL A 1 1049 ? 20.832 21.633 -36.322 1.00 84.62 1049 VAL A C 1
ATOM 8231 O O . VAL A 1 1049 ? 21.311 20.664 -36.919 1.00 84.62 1049 VAL A O 1
ATOM 8234 N N . TYR A 1 1050 ? 19.836 21.485 -35.446 1.00 83.06 1050 TYR A N 1
ATOM 8235 C CA . TYR A 1 1050 ? 19.194 20.188 -35.190 1.00 83.06 1050 TYR A CA 1
ATOM 8236 C C . TYR A 1 1050 ? 18.440 19.645 -36.415 1.00 83.06 1050 TYR A C 1
ATOM 8238 O O . TYR A 1 1050 ? 18.452 18.435 -36.667 1.00 83.06 1050 TYR A O 1
ATOM 8246 N N . GLY A 1 1051 ? 17.870 20.522 -37.246 1.00 83.31 1051 GLY A N 1
ATOM 8247 C CA . GLY A 1 1051 ? 17.340 20.148 -38.560 1.00 83.31 1051 GLY A CA 1
ATOM 8248 C C . GLY A 1 1051 ? 18.403 19.510 -39.467 1.00 83.31 1051 GLY A C 1
ATOM 8249 O O . GLY A 1 1051 ? 18.125 18.531 -40.167 1.00 83.31 1051 GLY A O 1
ATOM 8250 N N . TYR A 1 1052 ? 19.646 20.001 -39.422 1.00 87.81 1052 TYR A N 1
ATOM 8251 C CA . TYR A 1 1052 ? 20.769 19.394 -40.148 1.00 87.81 1052 TYR A CA 1
ATOM 8252 C C . TYR A 1 1052 ? 21.204 18.067 -39.542 1.00 87.81 1052 TYR A C 1
ATOM 8254 O O . TYR A 1 1052 ? 21.450 17.118 -40.287 1.00 87.81 1052 TYR A O 1
ATOM 8262 N N . LEU A 1 1053 ? 21.256 17.978 -38.210 1.00 87.19 1053 LEU A N 1
ATOM 8263 C CA . LEU A 1 1053 ? 21.568 16.741 -37.499 1.00 87.19 1053 LEU A CA 1
ATOM 8264 C C . LEU A 1 1053 ? 20.613 15.608 -37.910 1.00 87.19 1053 LEU A C 1
ATOM 8266 O O . LEU A 1 1053 ? 21.074 14.519 -38.248 1.00 87.19 1053 LEU A O 1
ATOM 8270 N N . SER A 1 1054 ? 19.304 15.873 -37.972 1.00 84.00 1054 SER A N 1
ATOM 8271 C CA . SER A 1 1054 ? 18.305 14.885 -38.409 1.00 84.00 1054 SER A CA 1
ATOM 8272 C C . SER A 1 1054 ? 18.594 14.350 -39.822 1.00 84.00 1054 SER A C 1
ATOM 8274 O O . SER A 1 1054 ? 18.646 13.136 -40.041 1.00 84.00 1054 SER A O 1
ATOM 8276 N N . ARG A 1 1055 ? 18.918 15.235 -40.778 1.00 84.06 1055 ARG A N 1
ATOM 8277 C CA . ARG A 1 1055 ? 19.314 14.835 -42.145 1.00 84.06 1055 ARG A CA 1
ATOM 8278 C C . ARG A 1 1055 ? 20.627 14.050 -42.170 1.00 84.06 1055 ARG A C 1
ATOM 8280 O O . ARG A 1 1055 ? 20.759 13.095 -42.933 1.00 84.06 1055 ARG A O 1
ATOM 8287 N N . LEU A 1 1056 ? 21.597 14.434 -41.341 1.00 87.81 1056 LEU A N 1
ATOM 8288 C CA . LEU A 1 1056 ? 22.896 13.768 -41.235 1.00 87.81 1056 LEU A CA 1
ATOM 8289 C C . LEU A 1 1056 ? 22.783 12.345 -40.679 1.00 87.81 1056 LEU A C 1
ATOM 8291 O O . LEU A 1 1056 ? 23.519 11.459 -41.127 1.00 87.81 1056 LEU A O 1
ATOM 8295 N N . LEU A 1 1057 ? 21.880 12.122 -39.724 1.00 86.56 1057 LEU A N 1
ATOM 8296 C CA . LEU A 1 1057 ? 21.676 10.829 -39.070 1.00 86.56 1057 LEU A CA 1
ATOM 8297 C C . LEU A 1 1057 ? 20.681 9.916 -39.805 1.00 86.56 1057 LEU A C 1
ATOM 8299 O O . LEU A 1 1057 ? 20.716 8.708 -39.583 1.00 86.56 1057 LEU A O 1
ATOM 8303 N N . GLY A 1 1058 ? 19.862 10.449 -40.719 1.00 80.56 1058 GLY A N 1
ATOM 8304 C CA . GLY A 1 1058 ? 18.798 9.712 -41.419 1.00 80.56 1058 GLY A CA 1
ATOM 8305 C C . GLY A 1 1058 ? 19.234 8.494 -42.253 1.00 80.56 1058 GLY A C 1
ATOM 8306 O O . GLY A 1 1058 ? 18.391 7.688 -42.632 1.00 80.56 1058 GLY A O 1
ATOM 8307 N N . SER A 1 1059 ? 20.532 8.322 -42.522 1.00 79.62 1059 SER A N 1
ATOM 8308 C CA . SER A 1 1059 ? 21.107 7.153 -43.211 1.00 79.62 1059 SER A CA 1
ATOM 8309 C C . SER A 1 1059 ? 22.046 6.322 -42.322 1.00 79.62 1059 SER A C 1
ATOM 8311 O O . SER A 1 1059 ? 23.073 5.804 -42.772 1.00 79.62 1059 SER A O 1
ATOM 8313 N N . ALA A 1 1060 ? 21.715 6.204 -41.033 1.00 81.50 1060 ALA A N 1
ATOM 8314 C CA . ALA A 1 1060 ? 22.344 5.240 -40.133 1.00 81.50 1060 ALA A CA 1
ATOM 8315 C C . ALA A 1 1060 ? 22.130 3.785 -40.613 1.00 81.50 1060 ALA A C 1
ATOM 8317 O O . ALA A 1 1060 ? 21.094 3.451 -41.186 1.00 81.50 1060 ALA A O 1
ATOM 8318 N N . HIS A 1 1061 ? 23.130 2.928 -40.391 1.00 76.94 1061 HIS A N 1
ATOM 8319 C CA . HIS A 1 1061 ? 23.102 1.495 -40.716 1.00 76.94 1061 HIS A CA 1
ATOM 8320 C C . HIS A 1 1061 ? 22.876 0.655 -39.450 1.00 76.94 1061 HIS A C 1
ATOM 8322 O O . HIS A 1 1061 ? 23.014 1.166 -38.339 1.00 76.94 1061 HIS A O 1
ATOM 8328 N N . ASP A 1 1062 ? 22.542 -0.627 -39.630 1.00 78.44 1062 ASP A N 1
ATOM 8329 C CA . ASP A 1 1062 ? 22.304 -1.604 -38.555 1.00 78.44 1062 ASP A CA 1
ATOM 8330 C C . ASP A 1 1062 ? 21.188 -1.194 -37.574 1.00 78.44 1062 ASP A C 1
ATOM 8332 O O . ASP A 1 1062 ? 21.302 -1.378 -36.364 1.00 78.44 1062 ASP A O 1
ATOM 8336 N N . VAL A 1 1063 ? 20.097 -0.616 -38.084 1.00 82.62 1063 VAL A N 1
ATOM 8337 C CA . VAL A 1 1063 ? 18.917 -0.254 -37.284 1.00 82.62 1063 VAL A CA 1
ATOM 8338 C C . VAL A 1 1063 ? 17.876 -1.371 -37.370 1.00 82.62 1063 VAL A C 1
ATOM 8340 O O . VAL A 1 1063 ? 17.150 -1.464 -38.358 1.00 82.62 1063 VAL A O 1
ATOM 8343 N N . VAL A 1 1064 ? 17.786 -2.194 -36.320 1.00 80.12 1064 VAL A N 1
ATOM 8344 C CA . VAL A 1 1064 ? 16.912 -3.388 -36.251 1.00 80.12 1064 VAL A CA 1
ATOM 8345 C C . VAL A 1 1064 ? 15.441 -3.058 -36.534 1.00 80.12 1064 VAL A C 1
ATOM 8347 O O . VAL A 1 1064 ? 14.763 -3.780 -37.258 1.00 80.12 1064 VAL A O 1
ATOM 8350 N N . SER A 1 1065 ? 14.938 -1.927 -36.035 1.00 77.81 1065 SER A N 1
ATOM 8351 C CA . SER A 1 1065 ? 13.545 -1.502 -36.251 1.00 77.81 1065 SER A CA 1
ATOM 8352 C C . SER A 1 1065 ? 13.209 -1.271 -37.736 1.00 77.81 1065 SER A C 1
ATOM 8354 O O . SER A 1 1065 ? 12.062 -1.431 -38.143 1.00 77.81 1065 SER A O 1
ATOM 8356 N N . CYS A 1 1066 ? 14.206 -0.951 -38.570 1.00 80.56 1066 CYS A N 1
ATOM 8357 C CA . CYS A 1 1066 ? 14.039 -0.772 -40.016 1.00 80.56 1066 CYS A CA 1
ATOM 8358 C C . CYS A 1 1066 ? 13.990 -2.104 -40.793 1.00 80.56 1066 CYS A C 1
ATOM 8360 O O . CYS A 1 1066 ? 13.795 -2.090 -42.012 1.00 80.56 1066 CYS A O 1
ATOM 8362 N N . GLU A 1 1067 ? 14.203 -3.244 -40.129 1.00 82.00 1067 GLU A N 1
ATOM 8363 C CA . GLU A 1 1067 ? 14.143 -4.576 -40.742 1.00 82.00 1067 GLU A CA 1
ATOM 8364 C C . GLU A 1 1067 ? 12.718 -5.134 -40.766 1.00 82.00 1067 GLU A C 1
ATOM 8366 O O . GLU A 1 1067 ? 12.330 -5.735 -41.767 1.00 82.00 1067 GLU A O 1
ATOM 8371 N N . VAL A 1 1068 ? 11.909 -4.860 -39.733 1.00 87.62 1068 VAL A N 1
ATOM 8372 C CA . VAL A 1 1068 ? 10.540 -5.393 -39.590 1.00 87.62 1068 VAL A CA 1
ATOM 8373 C C . VAL A 1 1068 ? 9.669 -5.126 -40.829 1.00 87.62 1068 VAL A C 1
ATOM 8375 O O . VAL A 1 1068 ? 9.132 -6.093 -41.372 1.00 87.62 1068 VAL A O 1
ATOM 8378 N N . PRO A 1 1069 ? 9.572 -3.891 -41.374 1.00 87.31 1069 PRO A N 1
ATOM 8379 C CA . PRO A 1 1069 ? 8.767 -3.647 -42.575 1.00 87.31 1069 PRO A CA 1
ATOM 8380 C C . PRO A 1 1069 ? 9.252 -4.437 -43.798 1.00 87.31 1069 PRO A C 1
ATOM 8382 O O . PRO A 1 1069 ? 8.441 -4.939 -44.569 1.00 87.31 1069 PRO A O 1
ATOM 8385 N N . LYS A 1 1070 ? 10.575 -4.604 -43.951 1.00 85.19 1070 LYS A N 1
ATOM 8386 C CA . LYS A 1 1070 ? 11.171 -5.359 -45.067 1.00 85.19 1070 LYS A CA 1
ATOM 8387 C C . LYS A 1 1070 ? 10.852 -6.849 -44.972 1.00 85.19 1070 LYS A C 1
ATOM 8389 O O . LYS A 1 1070 ? 10.700 -7.508 -45.997 1.00 85.19 1070 LYS A O 1
ATOM 8394 N N . VAL A 1 1071 ? 10.805 -7.400 -43.757 1.00 89.38 1071 VAL A N 1
ATOM 8395 C CA . VAL A 1 1071 ? 10.439 -8.805 -43.534 1.00 89.38 1071 VAL A CA 1
ATOM 8396 C C . VAL A 1 1071 ? 8.946 -9.009 -43.785 1.00 89.38 1071 VAL A C 1
ATOM 8398 O O . VAL A 1 1071 ? 8.590 -9.946 -44.494 1.00 89.38 1071 VAL A O 1
ATOM 8401 N N . LEU A 1 1072 ? 8.089 -8.106 -43.298 1.00 90.88 1072 LEU A N 1
ATOM 8402 C CA . LEU A 1 1072 ? 6.643 -8.167 -43.540 1.00 90.88 1072 LEU A CA 1
ATOM 8403 C C . LEU A 1 1072 ? 6.287 -8.050 -45.029 1.00 90.88 1072 LEU A C 1
ATOM 8405 O O . LEU A 1 1072 ? 5.403 -8.756 -45.499 1.00 90.88 1072 LEU A O 1
ATOM 8409 N N . GLU A 1 1073 ? 7.006 -7.232 -45.798 1.00 87.06 1073 GLU A N 1
ATOM 8410 C CA . GLU A 1 1073 ? 6.818 -7.145 -47.253 1.00 87.06 1073 GLU A CA 1
ATOM 8411 C C . GLU A 1 1073 ? 7.232 -8.435 -47.972 1.00 87.06 1073 GLU A C 1
ATOM 8413 O O . GLU A 1 1073 ? 6.539 -8.912 -48.866 1.00 87.06 1073 GLU A O 1
ATOM 8418 N N . LYS A 1 1074 ? 8.338 -9.065 -47.559 1.00 88.88 1074 LYS A N 1
ATOM 8419 C CA . LYS A 1 1074 ? 8.698 -10.390 -48.088 1.00 88.88 1074 LYS A CA 1
ATOM 8420 C C . LYS A 1 1074 ? 7.635 -11.431 -47.746 1.00 88.88 1074 LYS A C 1
ATOM 8422 O O . LYS A 1 1074 ? 7.325 -12.278 -48.577 1.00 88.88 1074 LYS A O 1
ATOM 8427 N N . MET A 1 1075 ? 7.065 -11.369 -46.543 1.00 91.69 1075 MET A N 1
ATOM 8428 C CA . MET A 1 1075 ? 5.967 -12.251 -46.147 1.00 91.69 1075 MET A CA 1
ATOM 8429 C C . MET A 1 1075 ? 4.713 -12.006 -46.987 1.00 91.69 1075 MET A C 1
ATOM 8431 O O . MET A 1 1075 ? 4.108 -12.974 -47.433 1.00 91.69 1075 MET A O 1
ATOM 8435 N N . SER A 1 1076 ? 4.340 -10.751 -47.255 1.00 90.06 1076 SER A N 1
ATOM 8436 C CA . SER A 1 1076 ? 3.167 -10.447 -48.082 1.00 90.06 1076 SER A CA 1
ATOM 8437 C C . SER A 1 1076 ? 3.320 -10.972 -49.514 1.00 90.06 1076 SER A C 1
ATOM 8439 O O . SER A 1 1076 ? 2.362 -11.506 -50.067 1.00 90.06 1076 SER A O 1
ATOM 8441 N N . GLN A 1 1077 ? 4.531 -10.922 -50.079 1.00 88.88 1077 GLN A N 1
ATOM 8442 C CA . GLN A 1 1077 ? 4.845 -11.526 -51.381 1.00 88.88 1077 GLN A CA 1
ATOM 8443 C C . GLN A 1 1077 ? 4.682 -13.055 -51.367 1.00 88.88 1077 GLN A C 1
ATOM 8445 O O . GLN A 1 1077 ? 4.082 -13.616 -52.283 1.00 88.88 1077 GLN A O 1
ATOM 8450 N N . VAL A 1 1078 ? 5.164 -13.731 -50.316 1.00 91.88 1078 VAL A N 1
ATOM 8451 C CA . VAL A 1 1078 ? 4.992 -15.188 -50.155 1.00 91.88 1078 VAL A CA 1
ATOM 8452 C C . VAL A 1 1078 ? 3.510 -15.552 -50.025 1.00 91.88 1078 VAL A C 1
ATOM 8454 O O . VAL A 1 1078 ? 3.036 -16.437 -50.736 1.00 91.88 1078 VAL A O 1
ATOM 8457 N N . ILE A 1 1079 ? 2.757 -14.818 -49.204 1.00 91.44 1079 ILE A N 1
ATOM 8458 C CA . ILE A 1 1079 ? 1.310 -15.014 -49.014 1.00 91.44 1079 ILE A CA 1
ATOM 8459 C C . ILE A 1 1079 ? 0.558 -14.847 -50.337 1.00 91.44 1079 ILE A C 1
ATOM 8461 O O . ILE A 1 1079 ? -0.293 -15.672 -50.670 1.00 91.44 1079 ILE A O 1
ATOM 8465 N N . GLN A 1 1080 ? 0.898 -13.819 -51.122 1.00 89.12 1080 GLN A N 1
ATOM 8466 C CA . GLN A 1 1080 ? 0.298 -13.592 -52.435 1.00 89.12 1080 GLN A CA 1
ATOM 8467 C C . GLN A 1 1080 ? 0.561 -14.758 -53.398 1.00 89.12 1080 GLN A C 1
ATOM 8469 O O . GLN A 1 1080 ? -0.316 -15.084 -54.194 1.00 89.12 1080 GLN A O 1
ATOM 8474 N N . SER A 1 1081 ? 1.740 -15.384 -53.315 1.00 88.81 1081 SER A N 1
ATOM 8475 C CA . SER A 1 1081 ? 2.116 -16.507 -54.179 1.00 88.81 1081 SER A CA 1
ATOM 8476 C C . SER A 1 1081 ? 1.493 -17.853 -53.788 1.00 88.81 1081 SER A C 1
ATOM 8478 O O . SER A 1 1081 ? 1.269 -18.676 -54.669 1.00 88.81 1081 SER A O 1
ATOM 8480 N N . GLU A 1 1082 ? 1.216 -18.086 -52.499 1.00 91.44 1082 GLU A N 1
ATOM 8481 C CA . GLU A 1 1082 ? 0.826 -19.410 -51.982 1.00 91.44 1082 GLU A CA 1
ATOM 8482 C C . GLU A 1 1082 ? -0.645 -19.479 -51.533 1.00 91.44 1082 GLU A C 1
ATOM 8484 O O . GLU A 1 1082 ? -1.362 -20.396 -51.921 1.00 91.44 1082 GLU A O 1
ATOM 8489 N N . ILE A 1 1083 ? -1.117 -18.504 -50.745 1.00 91.06 1083 ILE A N 1
ATOM 8490 C CA . ILE A 1 1083 ? -2.500 -18.457 -50.225 1.00 91.06 1083 ILE A CA 1
ATOM 8491 C C . ILE A 1 1083 ? -3.433 -17.725 -51.202 1.00 91.06 1083 ILE A C 1
ATOM 8493 O O . ILE A 1 1083 ? -4.614 -18.062 -51.317 1.00 91.06 1083 ILE A O 1
ATOM 8497 N N . GLY A 1 1084 ? -2.895 -16.725 -51.906 1.00 88.50 1084 GLY A N 1
ATOM 8498 C CA . GLY A 1 1084 ? -3.635 -15.841 -52.802 1.00 88.50 1084 GLY A CA 1
ATOM 8499 C C . GLY A 1 1084 ? -4.156 -14.585 -52.098 1.00 88.50 1084 GLY A C 1
ATOM 8500 O O . GLY A 1 1084 ? -4.629 -14.626 -50.961 1.00 88.50 1084 GLY A O 1
ATOM 8501 N N . ARG A 1 1085 ? -4.073 -13.442 -52.795 1.00 88.12 1085 ARG A N 1
ATOM 8502 C CA . ARG A 1 1085 ? -4.419 -12.111 -52.258 1.00 88.12 1085 ARG A CA 1
ATOM 8503 C C . ARG A 1 1085 ? -5.858 -12.046 -51.743 1.00 88.12 1085 ARG A C 1
ATOM 8505 O O . ARG A 1 1085 ? -6.062 -11.689 -50.589 1.00 88.12 1085 ARG A O 1
ATOM 8512 N N . ASP A 1 1086 ? -6.834 -12.401 -52.572 1.00 89.00 1086 ASP A N 1
ATOM 8513 C CA . ASP A 1 1086 ? -8.251 -12.234 -52.223 1.00 89.00 1086 ASP A CA 1
ATOM 8514 C C . ASP A 1 1086 ? -8.691 -13.214 -51.132 1.00 89.00 1086 ASP A C 1
ATOM 8516 O O . ASP A 1 1086 ? -9.425 -12.840 -50.222 1.00 89.00 1086 ASP A O 1
ATOM 8520 N N . ASN A 1 1087 ? -8.163 -14.440 -51.159 1.00 90.88 1087 ASN A N 1
ATOM 8521 C CA . ASN A 1 1087 ? -8.408 -15.449 -50.129 1.00 90.88 1087 ASN A CA 1
ATOM 8522 C C . ASN A 1 1087 ? -7.927 -14.972 -48.746 1.00 90.88 1087 ASN A C 1
ATOM 8524 O O . ASN A 1 1087 ? -8.652 -15.056 -47.759 1.00 90.88 1087 ASN A O 1
ATOM 8528 N N . PHE A 1 1088 ? -6.726 -14.387 -48.681 1.00 92.69 1088 PHE A N 1
ATOM 8529 C CA . PHE A 1 1088 ? -6.173 -13.864 -47.432 1.00 92.69 1088 PHE A CA 1
ATOM 8530 C C . PHE A 1 1088 ? -6.844 -12.562 -46.957 1.00 92.69 1088 PHE A C 1
ATOM 8532 O O . PHE A 1 1088 ? -6.942 -12.327 -45.754 1.00 92.69 1088 PHE A O 1
ATOM 8539 N N . LEU A 1 1089 ? -7.294 -11.702 -47.880 1.00 91.50 1089 LEU A N 1
ATOM 8540 C CA . LEU A 1 1089 ? -7.970 -10.439 -47.552 1.00 91.50 1089 LEU A CA 1
ATOM 8541 C C . LEU A 1 1089 ? -9.424 -10.620 -47.102 1.00 91.50 1089 LEU A C 1
ATOM 8543 O O . LEU A 1 1089 ? -9.904 -9.800 -46.320 1.00 91.50 1089 LEU A O 1
ATOM 8547 N N . ASN A 1 1090 ? -10.109 -11.652 -47.601 1.00 92.56 1090 ASN A N 1
ATOM 8548 C CA . ASN A 1 1090 ? -11.508 -11.933 -47.274 1.00 92.56 1090 ASN A CA 1
ATOM 8549 C C . ASN A 1 1090 ? -11.677 -12.722 -45.965 1.00 92.56 1090 ASN A C 1
ATOM 8551 O O . ASN A 1 1090 ? -12.768 -12.720 -45.402 1.00 92.56 1090 ASN A O 1
ATOM 8555 N N . ALA A 1 1091 ? -10.621 -13.377 -45.477 1.00 92.44 1091 ALA A N 1
ATOM 8556 C CA . ALA A 1 1091 ? -10.619 -14.053 -44.184 1.00 92.44 1091 ALA A CA 1
ATOM 8557 C C . ALA A 1 1091 ? -10.590 -13.049 -43.016 1.00 92.44 1091 ALA A C 1
ATOM 8559 O O . ALA A 1 1091 ? -9.914 -12.014 -43.078 1.00 92.44 1091 ALA A O 1
ATOM 8560 N N . SER A 1 1092 ? -11.272 -13.379 -41.914 1.00 94.88 1092 SER A N 1
ATOM 8561 C CA . SER A 1 1092 ? -11.081 -12.672 -40.638 1.00 94.88 1092 SER A CA 1
ATOM 8562 C C . SER A 1 1092 ? -9.628 -12.800 -40.153 1.00 94.88 1092 SER A C 1
ATOM 8564 O O . SER A 1 1092 ? -8.885 -13.672 -40.610 1.00 94.88 1092 SER A O 1
ATOM 8566 N N . ASN A 1 1093 ? -9.183 -11.944 -39.225 1.00 94.12 1093 ASN A N 1
ATOM 8567 C CA . ASN A 1 1093 ? -7.786 -11.976 -38.769 1.00 94.12 1093 ASN A CA 1
ATOM 8568 C C . ASN A 1 1093 ? -7.417 -13.334 -38.137 1.00 94.12 1093 ASN A C 1
ATOM 8570 O O . ASN A 1 1093 ? -6.297 -13.822 -38.300 1.00 94.12 1093 ASN A O 1
ATOM 8574 N N . GLU A 1 1094 ? -8.355 -13.949 -37.421 1.00 94.19 1094 GLU A N 1
ATOM 8575 C CA . GLU A 1 1094 ? -8.211 -15.239 -36.750 1.00 94.19 1094 GLU A CA 1
ATOM 8576 C C . GLU A 1 1094 ? -8.157 -16.401 -37.755 1.00 94.19 1094 GLU A C 1
ATOM 8578 O O . GLU A 1 1094 ? -7.306 -17.292 -37.642 1.00 94.19 1094 GLU A O 1
ATOM 8583 N N . GLU A 1 1095 ? -9.009 -16.374 -38.782 1.00 93.69 1095 GLU A N 1
ATOM 8584 C CA . GLU A 1 1095 ? -8.987 -17.351 -39.877 1.00 93.69 1095 GLU A CA 1
ATOM 8585 C C . GLU A 1 1095 ? -7.703 -17.224 -40.698 1.00 93.69 1095 GLU A C 1
ATOM 8587 O O . GLU A 1 1095 ? -7.023 -18.219 -40.942 1.00 93.69 1095 GLU A O 1
ATOM 8592 N N . ALA A 1 1096 ? -7.308 -16.001 -41.054 1.00 93.56 1096 ALA A N 1
ATOM 8593 C CA . ALA A 1 1096 ? -6.076 -15.727 -41.783 1.00 93.56 1096 ALA A CA 1
ATOM 8594 C C . ALA A 1 1096 ? -4.832 -16.172 -40.994 1.00 93.56 1096 ALA A C 1
ATOM 8596 O O . ALA A 1 1096 ? -3.905 -16.749 -41.566 1.00 93.56 1096 ALA A O 1
ATOM 8597 N N . LEU A 1 1097 ? -4.819 -15.992 -39.668 1.00 94.62 1097 LEU A N 1
ATOM 8598 C CA . LEU A 1 1097 ? -3.768 -16.549 -38.815 1.00 94.62 1097 LEU A CA 1
ATOM 8599 C C . LEU A 1 1097 ? -3.762 -18.084 -38.837 1.00 94.62 1097 LEU A C 1
ATOM 8601 O O . LEU A 1 1097 ? -2.693 -18.695 -38.828 1.00 94.62 1097 LEU A O 1
ATOM 8605 N N . THR A 1 1098 ? -4.936 -18.712 -38.873 1.00 93.81 1098 THR A N 1
ATOM 8606 C CA . THR A 1 1098 ? -5.069 -20.172 -38.965 1.00 93.81 1098 THR A CA 1
ATOM 8607 C C . THR A 1 1098 ? -4.549 -20.694 -40.307 1.00 93.81 1098 THR A C 1
ATOM 8609 O O . THR A 1 1098 ? -3.809 -21.679 -40.322 1.00 93.81 1098 THR A O 1
ATOM 8612 N N . LEU A 1 1099 ? -4.824 -19.990 -41.413 1.00 92.25 1099 LEU A N 1
ATOM 8613 C CA . LEU A 1 1099 ? -4.237 -20.277 -42.728 1.00 92.25 1099 LEU A CA 1
ATOM 8614 C C . LEU A 1 1099 ? -2.707 -20.201 -42.671 1.00 92.25 1099 LEU A C 1
ATOM 8616 O O . LEU A 1 1099 ? -2.036 -21.148 -43.070 1.00 92.25 1099 LEU A O 1
ATOM 8620 N N . LEU A 1 1100 ? -2.142 -19.132 -42.098 1.00 92.06 1100 LEU A N 1
ATOM 8621 C CA . LEU A 1 1100 ? -0.686 -18.993 -41.971 1.00 92.06 1100 LEU A CA 1
ATOM 8622 C C . LEU A 1 1100 ? -0.051 -20.077 -41.097 1.00 92.06 1100 LEU A C 1
ATOM 8624 O O . LEU A 1 1100 ? 1.098 -20.435 -41.322 1.00 92.06 1100 LEU A O 1
ATOM 8628 N N . LYS A 1 1101 ? -0.758 -20.600 -40.092 1.00 91.81 1101 LYS A N 1
ATOM 8629 C CA . LYS A 1 1101 ? -0.246 -21.679 -39.234 1.00 91.81 1101 LYS A CA 1
ATOM 8630 C C . LYS A 1 1101 ? -0.334 -23.060 -39.887 1.00 91.81 1101 LYS A C 1
ATOM 8632 O O . LYS A 1 1101 ? 0.374 -23.967 -39.448 1.00 91.81 1101 LYS A O 1
ATOM 8637 N N . ASN A 1 1102 ? -1.160 -23.234 -40.919 1.00 92.38 1102 ASN A N 1
ATOM 8638 C CA . ASN A 1 1102 ? -1.373 -24.521 -41.574 1.00 92.38 1102 ASN A CA 1
ATOM 8639 C C . ASN A 1 1102 ? -0.183 -24.904 -42.470 1.00 92.38 1102 ASN A C 1
ATOM 8641 O O . ASN A 1 1102 ? -0.145 -24.625 -43.666 1.00 92.38 1102 ASN A O 1
ATOM 8645 N N . GLU A 1 1103 ? 0.786 -25.591 -41.869 1.00 91.50 1103 GLU A N 1
ATOM 8646 C CA . GLU A 1 1103 ? 2.008 -26.060 -42.529 1.00 91.50 1103 GLU A CA 1
ATOM 8647 C C . GLU A 1 1103 ? 1.754 -27.109 -43.623 1.00 91.50 1103 GLU A C 1
ATOM 8649 O O . GLU A 1 1103 ? 2.551 -27.216 -44.550 1.00 91.50 1103 GLU A O 1
ATOM 8654 N N . MET A 1 1104 ? 0.637 -27.844 -43.553 1.00 89.62 1104 MET A N 1
ATOM 8655 C CA . MET A 1 1104 ? 0.279 -28.854 -44.556 1.00 89.62 1104 MET A CA 1
ATOM 8656 C C . MET A 1 1104 ? -0.208 -28.223 -45.861 1.00 89.62 1104 MET A C 1
ATOM 8658 O O . MET A 1 1104 ? 0.095 -28.731 -46.937 1.00 89.62 1104 MET A O 1
ATOM 8662 N N . SER A 1 1105 ? -0.972 -27.132 -45.771 1.00 89.19 1105 SER A N 1
ATOM 8663 C CA . SER A 1 1105 ? -1.538 -26.452 -46.942 1.00 89.19 1105 SER A CA 1
ATOM 8664 C C . SER A 1 1105 ? -0.658 -25.311 -47.456 1.00 89.19 1105 SER A C 1
ATOM 8666 O O . SER A 1 1105 ? -0.627 -25.086 -48.662 1.00 89.19 1105 SER A O 1
ATOM 8668 N N . TYR A 1 1106 ? 0.061 -24.611 -46.570 1.00 93.00 1106 TYR A N 1
ATOM 8669 C CA . TYR A 1 1106 ? 0.826 -23.400 -46.901 1.00 93.00 1106 TYR A CA 1
ATOM 8670 C C . TYR A 1 1106 ? 2.220 -23.400 -46.230 1.00 93.00 1106 TYR A C 1
ATOM 8672 O O . TYR A 1 1106 ? 2.490 -22.610 -45.312 1.00 93.00 1106 TYR A O 1
ATOM 8680 N N . PRO A 1 1107 ? 3.123 -24.320 -46.622 1.00 92.62 1107 PRO A N 1
ATOM 8681 C CA . PRO A 1 1107 ? 4.424 -24.499 -45.977 1.00 92.62 1107 PRO A CA 1
ATOM 8682 C C . PRO A 1 1107 ? 5.340 -23.266 -46.049 1.00 92.62 1107 PRO A C 1
ATOM 8684 O O . PRO A 1 1107 ? 6.074 -23.002 -45.091 1.00 92.62 1107 PRO A O 1
ATOM 8687 N N . LEU A 1 1108 ? 5.329 -22.494 -47.143 1.00 92.88 1108 LEU A N 1
ATOM 8688 C CA . LEU A 1 1108 ? 6.203 -21.322 -47.285 1.00 92.88 1108 LEU A CA 1
ATOM 8689 C C . LEU A 1 1108 ? 5.742 -20.175 -46.385 1.00 92.88 1108 LEU A C 1
ATOM 8691 O O . LEU A 1 1108 ? 6.563 -19.571 -45.689 1.00 92.88 1108 LEU A O 1
ATOM 8695 N N . SER A 1 1109 ? 4.437 -19.913 -46.356 1.00 92.44 1109 SER A N 1
ATOM 8696 C CA . SER A 1 1109 ? 3.811 -18.891 -45.519 1.00 92.44 1109 SER A CA 1
ATOM 8697 C C . SER A 1 1109 ? 3.953 -19.233 -44.035 1.00 92.44 1109 SER A C 1
ATOM 8699 O O . SER A 1 1109 ? 4.336 -18.368 -43.243 1.00 92.44 1109 SER A O 1
ATOM 8701 N N . SER A 1 1110 ? 3.757 -20.504 -43.665 1.00 93.69 1110 SER A N 1
ATOM 8702 C CA . SER A 1 1110 ? 3.956 -20.989 -42.292 1.00 93.69 1110 SER A CA 1
ATOM 8703 C C . SER A 1 1110 ? 5.407 -20.866 -41.841 1.00 93.69 1110 SER A C 1
ATOM 8705 O O . SER A 1 1110 ? 5.687 -20.316 -40.773 1.00 93.69 1110 SER A O 1
ATOM 8707 N N . LYS A 1 1111 ? 6.367 -21.267 -42.682 1.00 94.88 1111 LYS A N 1
ATOM 8708 C CA . LYS A 1 1111 ? 7.796 -21.097 -42.388 1.00 94.88 1111 LYS A CA 1
ATOM 8709 C C . LYS A 1 1111 ? 8.192 -19.624 -42.265 1.00 94.88 1111 LYS A C 1
ATOM 8711 O O . LYS A 1 1111 ? 8.993 -19.282 -41.394 1.00 94.88 1111 LYS A O 1
ATOM 8716 N N . ALA A 1 1112 ? 7.641 -18.755 -43.112 1.00 93.31 1112 ALA A N 1
ATOM 8717 C CA . ALA A 1 1112 ? 7.894 -17.319 -43.053 1.00 93.31 1112 ALA A CA 1
ATOM 8718 C C . ALA A 1 1112 ? 7.340 -16.698 -41.759 1.00 93.31 1112 ALA A C 1
ATOM 8720 O O . ALA A 1 1112 ? 8.048 -15.927 -41.111 1.00 93.31 1112 ALA A O 1
ATOM 8721 N N . LEU A 1 1113 ? 6.130 -17.090 -41.337 1.00 94.44 1113 LEU A N 1
ATOM 8722 C CA . LEU A 1 1113 ? 5.553 -16.675 -40.059 1.00 94.44 1113 LEU A CA 1
ATOM 8723 C C . LEU A 1 1113 ? 6.377 -17.188 -38.871 1.00 94.44 1113 LEU A C 1
ATOM 8725 O O . LEU A 1 1113 ? 6.714 -16.393 -37.999 1.00 94.44 1113 LEU A O 1
ATOM 8729 N N . LYS A 1 1114 ? 6.746 -18.478 -38.840 1.00 94.12 1114 LYS A N 1
ATOM 8730 C CA . LYS A 1 1114 ? 7.587 -19.052 -37.770 1.00 94.12 1114 LYS A CA 1
ATOM 8731 C C . LYS A 1 1114 ? 8.896 -18.276 -37.627 1.00 94.12 1114 LYS A C 1
ATOM 8733 O O . LYS A 1 1114 ? 9.207 -17.808 -36.538 1.00 94.12 1114 LYS A O 1
ATOM 8738 N N . LYS A 1 1115 ? 9.598 -18.041 -38.740 1.00 93.69 1115 LYS A N 1
ATOM 8739 C CA . LYS A 1 1115 ? 10.839 -17.258 -38.749 1.00 93.69 1115 LYS A CA 1
ATOM 8740 C C . LYS A 1 1115 ? 10.631 -15.823 -38.255 1.00 93.69 1115 LYS A C 1
ATOM 8742 O O . LYS A 1 1115 ? 11.420 -15.328 -37.459 1.00 93.69 1115 LYS A O 1
ATOM 8747 N N . PHE A 1 1116 ? 9.565 -15.155 -38.695 1.00 94.00 1116 PHE A N 1
ATOM 8748 C CA . PHE A 1 1116 ? 9.240 -13.812 -38.214 1.00 94.00 1116 PHE A CA 1
ATOM 8749 C C . PHE A 1 1116 ? 8.991 -13.787 -36.701 1.00 94.00 1116 PHE A C 1
ATOM 8751 O O . PHE A 1 1116 ? 9.468 -12.886 -36.015 1.00 94.00 1116 PHE A O 1
ATOM 8758 N N . LEU A 1 1117 ? 8.264 -14.769 -36.166 1.00 92.88 1117 LEU A N 1
ATOM 8759 C CA . LEU A 1 1117 ? 7.989 -14.858 -34.733 1.00 92.88 1117 LEU A CA 1
ATOM 8760 C C . LEU A 1 1117 ? 9.247 -15.209 -33.920 1.00 92.88 1117 LEU A C 1
ATOM 8762 O O . LEU A 1 1117 ? 9.407 -14.691 -32.818 1.00 92.88 1117 LEU A O 1
ATOM 8766 N N . GLU A 1 1118 ? 10.167 -16.007 -34.459 1.00 89.44 1118 GLU A N 1
ATOM 8767 C CA . GLU A 1 1118 ? 11.474 -16.267 -33.839 1.00 89.44 1118 GLU A CA 1
ATOM 8768 C C . GLU A 1 1118 ? 12.338 -14.996 -33.775 1.00 89.44 1118 GLU A C 1
ATOM 8770 O O . GLU A 1 1118 ? 12.858 -14.647 -32.712 1.00 89.44 1118 GLU A O 1
ATOM 8775 N N . ASP A 1 1119 ? 12.443 -14.267 -34.889 1.00 87.06 1119 ASP A N 1
ATOM 8776 C CA . ASP A 1 1119 ? 13.337 -13.109 -35.013 1.00 87.06 1119 ASP A CA 1
ATOM 8777 C C . ASP A 1 1119 ? 12.746 -11.833 -34.376 1.00 87.06 1119 ASP A C 1
ATOM 8779 O O . ASP A 1 1119 ? 13.466 -11.006 -33.809 1.00 87.06 1119 ASP A O 1
ATOM 8783 N N . HIS A 1 1120 ? 11.424 -11.651 -34.443 1.00 91.12 1120 HIS A N 1
ATOM 8784 C CA . HIS A 1 1120 ? 10.738 -10.405 -34.077 1.00 91.12 1120 HIS A CA 1
ATOM 8785 C C . HIS A 1 1120 ? 9.505 -10.597 -33.187 1.00 91.12 1120 HIS A C 1
ATOM 8787 O O . HIS A 1 1120 ? 8.923 -9.610 -32.742 1.00 91.12 1120 HIS A O 1
ATOM 8793 N N . GLY A 1 1121 ? 9.112 -11.830 -32.863 1.00 91.19 1121 GLY A N 1
ATOM 8794 C CA . GLY A 1 1121 ? 7.896 -12.099 -32.090 1.00 91.19 1121 GLY A CA 1
ATOM 8795 C C . GLY A 1 1121 ? 7.929 -11.585 -30.649 1.00 91.19 1121 GLY A C 1
ATOM 8796 O O . GLY A 1 1121 ? 6.877 -11.394 -30.051 1.00 91.19 1121 GLY A O 1
ATOM 8797 N N . HIS A 1 1122 ? 9.107 -11.298 -30.093 1.00 89.56 1122 HIS A N 1
ATOM 8798 C CA . HIS A 1 1122 ? 9.255 -10.668 -28.775 1.00 89.56 1122 HIS A CA 1
ATOM 8799 C C . HIS A 1 1122 ? 8.766 -9.205 -28.734 1.00 89.56 1122 HIS A C 1
ATOM 8801 O O . HIS A 1 1122 ? 8.620 -8.644 -27.647 1.00 89.56 1122 HIS A O 1
ATOM 8807 N N . ARG A 1 1123 ? 8.520 -8.590 -29.899 1.00 90.88 1123 ARG A N 1
ATOM 8808 C CA . ARG A 1 1123 ? 8.025 -7.216 -30.052 1.00 90.88 1123 ARG A CA 1
ATOM 8809 C C . ARG A 1 1123 ? 6.500 -7.151 -30.045 1.00 90.88 1123 ARG A C 1
ATOM 8811 O O . ARG A 1 1123 ? 5.810 -8.160 -30.186 1.00 90.88 1123 ARG A O 1
ATOM 8818 N N . GLY A 1 1124 ? 5.969 -5.944 -29.894 1.00 88.25 1124 GLY A N 1
ATOM 8819 C CA . GLY A 1 1124 ? 4.535 -5.688 -29.935 1.00 88.25 1124 GLY A CA 1
ATOM 8820 C C . GLY A 1 1124 ? 4.195 -4.239 -29.604 1.00 88.25 1124 GLY A C 1
ATOM 8821 O O . GLY A 1 1124 ? 5.069 -3.387 -29.474 1.00 88.25 1124 GLY A O 1
ATOM 8822 N N . TYR A 1 1125 ? 2.904 -3.960 -29.453 1.00 84.75 1125 TYR A N 1
ATOM 8823 C CA . TYR A 1 1125 ? 2.447 -2.683 -28.911 1.00 84.75 1125 TYR A CA 1
ATOM 8824 C C . TYR A 1 1125 ? 2.730 -2.625 -27.401 1.00 84.75 1125 TYR A C 1
ATOM 8826 O O . TYR A 1 1125 ? 2.428 -3.587 -26.695 1.00 84.75 1125 TYR A O 1
ATOM 8834 N N . ASN A 1 1126 ? 3.269 -1.501 -26.908 1.00 85.69 1126 ASN A N 1
ATOM 8835 C CA . ASN A 1 1126 ? 3.637 -1.302 -25.497 1.00 85.69 1126 ASN A CA 1
ATOM 8836 C C . ASN A 1 1126 ? 4.616 -2.384 -24.982 1.00 85.69 1126 ASN A C 1
ATOM 8838 O O . ASN A 1 1126 ? 4.417 -2.998 -23.938 1.00 85.69 1126 ASN A O 1
ATOM 8842 N N . GLU A 1 1127 ? 5.661 -2.656 -25.771 1.00 87.56 1127 GLU A N 1
ATOM 8843 C CA . GLU A 1 1127 ? 6.547 -3.829 -25.666 1.00 87.56 1127 GLU A CA 1
ATOM 8844 C C . GLU A 1 1127 ? 7.367 -3.943 -24.369 1.00 87.56 1127 GLU A C 1
ATOM 8846 O O . GLU A 1 1127 ? 7.884 -5.022 -24.068 1.00 87.56 1127 GLU A O 1
ATOM 8851 N N . PHE A 1 1128 ? 7.461 -2.865 -23.590 1.00 87.69 1128 PHE A N 1
ATOM 8852 C CA . PHE A 1 1128 ? 8.122 -2.859 -22.284 1.00 87.69 1128 PHE A CA 1
ATOM 8853 C C . PHE A 1 1128 ? 7.225 -3.350 -21.152 1.00 87.69 1128 PHE A C 1
ATOM 8855 O O . PHE A 1 1128 ? 7.742 -3.839 -20.157 1.00 87.69 1128 PHE A O 1
ATOM 8862 N N . ASP A 1 1129 ? 5.905 -3.262 -21.304 1.00 88.00 1129 ASP A N 1
ATOM 8863 C CA . ASP A 1 1129 ? 4.961 -3.692 -20.281 1.00 88.00 1129 ASP A CA 1
ATOM 8864 C C . ASP A 1 1129 ? 4.887 -5.234 -20.244 1.00 88.00 1129 ASP A C 1
ATOM 8866 O O . ASP A 1 1129 ? 4.514 -5.861 -21.250 1.00 88.00 1129 ASP A O 1
ATOM 8870 N N . PRO A 1 1130 ? 5.258 -5.891 -19.129 1.00 89.12 1130 PRO A N 1
ATOM 8871 C CA . PRO A 1 1130 ? 5.211 -7.346 -19.028 1.00 89.12 1130 PRO A CA 1
ATOM 8872 C C . PRO A 1 1130 ? 3.776 -7.890 -19.105 1.00 89.12 1130 PRO A C 1
ATOM 8874 O O . PRO A 1 1130 ? 3.595 -9.025 -19.543 1.00 89.12 1130 PRO A O 1
ATOM 8877 N N . TYR A 1 1131 ? 2.753 -7.090 -18.794 1.00 90.44 1131 TYR A N 1
ATOM 8878 C CA . TYR A 1 1131 ? 1.353 -7.495 -18.939 1.00 90.44 1131 TYR A CA 1
ATOM 8879 C C . TYR A 1 1131 ? 0.945 -7.692 -20.410 1.00 90.44 1131 TYR A C 1
ATOM 8881 O O . TYR A 1 1131 ? 0.128 -8.550 -20.746 1.00 90.44 1131 TYR A O 1
ATOM 8889 N N . ARG A 1 1132 ? 1.531 -6.935 -21.345 1.00 88.19 1132 ARG A N 1
ATOM 8890 C CA . ARG A 1 1132 ? 1.099 -6.946 -22.751 1.00 88.19 1132 ARG A CA 1
ATOM 8891 C C . ARG A 1 1132 ? 1.644 -8.149 -23.512 1.00 88.19 1132 ARG A C 1
ATOM 8893 O O . ARG A 1 1132 ? 2.843 -8.415 -23.519 1.00 88.19 1132 ARG A O 1
ATOM 8900 N N . LYS A 1 1133 ? 0.752 -8.862 -24.208 1.00 89.25 1133 LYS A N 1
ATOM 8901 C CA . LYS A 1 1133 ? 1.096 -10.028 -25.036 1.00 89.25 1133 LYS A CA 1
ATOM 8902 C C . LYS A 1 1133 ? 1.827 -9.565 -26.317 1.00 89.25 1133 LYS A C 1
ATOM 8904 O O . LYS A 1 1133 ? 1.233 -8.820 -27.098 1.00 89.25 1133 LYS A O 1
ATOM 8909 N N . PRO A 1 1134 ? 3.091 -9.975 -26.550 1.00 92.56 1134 PRO A N 1
ATOM 8910 C CA . PRO A 1 1134 ? 3.836 -9.650 -27.765 1.00 92.56 1134 PRO A CA 1
ATOM 8911 C C . PRO A 1 1134 ? 3.366 -10.523 -28.939 1.00 92.56 1134 PRO A C 1
ATOM 8913 O O . PRO A 1 1134 ? 2.584 -11.455 -28.746 1.00 92.56 1134 PRO A O 1
ATOM 8916 N N . TRP A 1 1135 ? 3.870 -10.274 -30.150 1.00 93.94 1135 TRP A N 1
ATOM 8917 C CA . TRP A 1 1135 ? 3.456 -10.993 -31.362 1.00 93.94 1135 TRP A CA 1
ATOM 8918 C C . TRP A 1 1135 ? 3.652 -12.514 -31.287 1.00 93.94 1135 TRP A C 1
ATOM 8920 O O . TRP A 1 1135 ? 2.862 -13.257 -31.862 1.00 93.94 1135 TRP A O 1
ATOM 8930 N N . ALA A 1 1136 ? 4.652 -12.987 -30.540 1.00 91.19 1136 ALA A N 1
ATOM 8931 C CA . ALA A 1 1136 ? 4.886 -14.409 -30.285 1.00 91.19 1136 ALA A CA 1
ATOM 8932 C C . ALA A 1 1136 ? 3.743 -15.071 -29.498 1.00 91.19 1136 ALA A C 1
ATOM 8934 O O . ALA A 1 1136 ? 3.455 -16.243 -29.719 1.00 91.19 1136 ALA A O 1
ATOM 8935 N N . LEU A 1 1137 ? 3.085 -14.328 -28.598 1.00 89.00 1137 LEU A N 1
ATOM 8936 C CA . LEU A 1 1137 ? 1.932 -14.815 -27.831 1.00 89.00 1137 LEU A CA 1
ATOM 8937 C C . LEU A 1 1137 ? 0.599 -14.478 -28.516 1.00 89.00 1137 LEU A C 1
ATOM 8939 O O . LEU A 1 1137 ? -0.368 -15.219 -28.366 1.00 89.00 1137 LEU A O 1
ATOM 8943 N N . ASN A 1 1138 ? 0.539 -13.381 -29.277 1.00 91.69 1138 ASN A N 1
ATOM 8944 C CA . ASN A 1 1138 ? -0.629 -12.977 -30.055 1.00 91.69 1138 ASN A CA 1
ATOM 8945 C C . ASN A 1 1138 ? -0.222 -12.378 -31.415 1.00 91.69 1138 ASN A C 1
ATOM 8947 O O . ASN A 1 1138 ? 0.085 -11.190 -31.522 1.00 91.69 1138 ASN A O 1
ATOM 8951 N N . ALA A 1 1139 ? -0.277 -13.197 -32.467 1.00 93.88 1139 ALA A N 1
ATOM 8952 C CA . ALA A 1 1139 ? 0.121 -12.811 -33.822 1.00 93.88 1139 ALA A CA 1
ATOM 8953 C C . ALA A 1 1139 ? -0.992 -12.124 -34.644 1.00 93.88 1139 ALA A C 1
ATOM 8955 O O . ALA A 1 1139 ? -0.736 -11.695 -35.767 1.00 93.88 1139 ALA A O 1
ATOM 8956 N N . VAL A 1 1140 ? -2.211 -11.975 -34.110 1.00 93.62 1140 VAL A N 1
ATOM 8957 C CA . VAL A 1 1140 ? -3.354 -11.357 -34.817 1.00 93.62 1140 VAL A CA 1
ATOM 8958 C C . VAL A 1 1140 ? -3.036 -9.944 -35.355 1.00 93.62 1140 VAL A C 1
ATOM 8960 O O . VAL A 1 1140 ? -3.332 -9.674 -36.520 1.00 93.62 1140 VAL A O 1
ATOM 8963 N N . PRO A 1 1141 ? -2.349 -9.043 -34.616 1.00 92.75 1141 PRO A N 1
ATOM 8964 C CA . PRO A 1 1141 ? -1.985 -7.721 -35.143 1.00 92.75 1141 PRO A CA 1
ATOM 8965 C C . PRO A 1 1141 ? -1.022 -7.762 -36.342 1.00 92.75 1141 PRO A C 1
ATOM 8967 O O . PRO A 1 1141 ? -1.034 -6.866 -37.191 1.00 92.75 1141 PRO A O 1
ATOM 8970 N N . VAL A 1 1142 ? -0.185 -8.802 -36.430 1.00 93.25 1142 VAL A N 1
ATOM 8971 C CA . VAL A 1 1142 ? 0.731 -9.008 -37.564 1.00 93.25 1142 VAL A CA 1
ATOM 8972 C C . VAL A 1 1142 ? -0.077 -9.320 -38.820 1.00 93.25 1142 VAL A C 1
ATOM 8974 O O . VAL A 1 1142 ? 0.186 -8.751 -39.876 1.00 93.25 1142 VAL A O 1
ATOM 8977 N N . VAL A 1 1143 ? -1.109 -10.159 -38.689 1.00 93.94 1143 VAL A N 1
ATOM 8978 C CA . VAL A 1 1143 ? -2.036 -10.491 -39.779 1.00 93.94 1143 VAL A CA 1
ATOM 8979 C C . VAL A 1 1143 ? -2.759 -9.251 -40.288 1.00 93.94 1143 VAL A C 1
ATOM 8981 O O . VAL A 1 1143 ? -2.725 -8.985 -41.488 1.00 93.94 1143 VAL A O 1
ATOM 8984 N N . ALA A 1 1144 ? -3.316 -8.439 -39.386 1.00 92.56 1144 ALA A N 1
ATOM 8985 C CA . ALA A 1 1144 ? -3.980 -7.191 -39.760 1.00 92.56 1144 ALA A CA 1
ATOM 8986 C C . ALA A 1 1144 ? -3.036 -6.244 -40.531 1.00 92.56 1144 ALA A C 1
ATOM 8988 O O . ALA A 1 1144 ? -3.430 -5.620 -41.517 1.00 92.56 1144 ALA A O 1
ATOM 8989 N N . THR A 1 1145 ? -1.761 -6.182 -40.127 1.00 92.06 1145 THR A N 1
ATOM 8990 C CA . THR A 1 1145 ? -0.735 -5.393 -40.828 1.00 92.06 1145 THR A CA 1
ATOM 8991 C C . THR A 1 1145 ? -0.455 -5.949 -42.226 1.00 92.06 1145 THR A C 1
ATOM 8993 O O . THR A 1 1145 ? -0.413 -5.188 -43.190 1.00 92.06 1145 THR A O 1
ATOM 8996 N N . LEU A 1 1146 ? -0.315 -7.270 -42.366 1.00 92.12 1146 LEU A N 1
ATOM 8997 C CA . LEU A 1 1146 ? -0.102 -7.930 -43.659 1.00 92.12 1146 LEU A CA 1
ATOM 8998 C C . LEU A 1 1146 ? -1.288 -7.721 -44.610 1.00 92.12 1146 LEU A C 1
ATOM 9000 O O . LEU A 1 1146 ? -1.081 -7.415 -45.783 1.00 92.12 1146 LEU A O 1
ATOM 9004 N N . GLN A 1 1147 ? -2.523 -7.820 -44.109 1.00 93.00 1147 GLN A N 1
ATOM 9005 C CA . GLN A 1 1147 ? -3.727 -7.521 -44.887 1.00 93.00 1147 GLN A CA 1
ATOM 9006 C C . GLN A 1 1147 ? -3.764 -6.048 -45.320 1.00 93.00 1147 GLN A C 1
ATOM 9008 O O . GLN A 1 1147 ? -4.066 -5.756 -46.475 1.00 93.00 1147 GLN A O 1
ATOM 9013 N N . ALA A 1 1148 ? -3.413 -5.107 -44.437 1.00 90.50 1148 ALA A N 1
ATOM 9014 C CA . ALA A 1 1148 ? -3.322 -3.689 -44.791 1.00 90.50 1148 ALA A CA 1
ATOM 9015 C C . ALA A 1 1148 ? -2.253 -3.424 -45.869 1.00 90.50 1148 ALA A C 1
ATOM 9017 O O . ALA A 1 1148 ? -2.510 -2.685 -46.820 1.00 90.50 1148 ALA A O 1
ATOM 9018 N N . MET A 1 1149 ? -1.086 -4.070 -45.769 1.00 88.56 1149 MET A N 1
ATOM 9019 C CA . MET A 1 1149 ? -0.027 -3.984 -46.782 1.00 88.56 1149 MET A CA 1
ATOM 9020 C C . MET A 1 1149 ? -0.496 -4.531 -48.134 1.00 88.56 1149 MET A C 1
ATOM 9022 O O . MET A 1 1149 ? -0.305 -3.875 -49.156 1.00 88.56 1149 MET A O 1
ATOM 9026 N N . LEU A 1 1150 ? -1.164 -5.690 -48.142 1.00 87.75 1150 LEU A N 1
ATOM 9027 C CA . LEU A 1 1150 ? -1.727 -6.294 -49.353 1.00 87.75 1150 LEU A CA 1
ATOM 9028 C C . LEU A 1 1150 ? -2.845 -5.451 -49.982 1.00 87.75 1150 LEU A C 1
ATOM 9030 O O . LEU A 1 1150 ? -3.008 -5.503 -51.196 1.00 87.75 1150 LEU A O 1
ATOM 9034 N N . LYS A 1 1151 ? -3.595 -4.658 -49.203 1.00 87.06 1151 LYS A N 1
ATOM 9035 C CA . LYS A 1 1151 ? -4.613 -3.730 -49.734 1.00 87.06 1151 LYS A CA 1
ATOM 9036 C C . LYS A 1 1151 ? -4.000 -2.569 -50.521 1.00 87.06 1151 LYS A C 1
ATOM 9038 O O . LYS A 1 1151 ? -4.607 -2.117 -51.488 1.00 87.06 1151 LYS A O 1
ATOM 9043 N N . SER A 1 1152 ? -2.811 -2.096 -50.144 1.00 79.38 1152 SER A N 1
ATOM 9044 C CA . SER A 1 1152 ? -2.124 -1.008 -50.852 1.00 79.38 1152 SER A CA 1
ATOM 9045 C C . SER A 1 1152 ? -1.461 -1.507 -52.146 1.00 79.38 1152 SER A C 1
ATOM 9047 O O . SER A 1 1152 ? -0.686 -2.457 -52.118 1.00 79.38 1152 SER A O 1
ATOM 9049 N N . GLU A 1 1153 ? -1.737 -0.879 -53.296 1.00 57.53 1153 GLU A N 1
ATOM 9050 C CA . GLU A 1 1153 ? -1.160 -1.272 -54.602 1.00 57.53 1153 GLU A CA 1
ATOM 9051 C C . GLU A 1 1153 ? 0.350 -0.991 -54.730 1.00 57.53 1153 GLU A C 1
ATOM 9053 O O . GLU A 1 1153 ? 1.008 -1.484 -55.644 1.00 57.53 1153 GLU A O 1
ATOM 9058 N N . SER A 1 1154 ? 0.941 -0.242 -53.799 1.00 54.09 1154 SER A N 1
ATOM 9059 C CA . SER A 1 1154 ? 2.366 0.096 -53.796 1.00 54.09 1154 SER A CA 1
ATOM 9060 C C . SER A 1 1154 ? 3.223 -0.975 -53.108 1.00 54.09 1154 SER A C 1
ATOM 9062 O O . SER A 1 1154 ? 3.960 -0.669 -52.169 1.00 54.09 1154 SER A O 1
ATOM 9064 N N . VAL A 1 1155 ? 3.142 -2.235 -53.543 1.00 49.81 1155 VAL A N 1
ATOM 9065 C CA . VAL A 1 1155 ? 4.066 -3.288 -53.079 1.00 49.81 1155 VAL A CA 1
ATOM 9066 C C . VAL A 1 1155 ? 5.315 -3.258 -53.954 1.00 49.81 1155 VAL A C 1
ATOM 9068 O O . VAL A 1 1155 ? 5.483 -4.018 -54.903 1.00 49.81 1155 VAL A O 1
ATOM 9071 N N . GLY A 1 1156 ? 6.186 -2.306 -53.650 1.00 51.00 1156 GLY A N 1
ATOM 9072 C CA . GLY A 1 1156 ? 7.524 -2.247 -54.205 1.00 51.00 1156 GLY A CA 1
ATOM 9073 C C . GLY A 1 1156 ? 8.337 -1.212 -53.455 1.00 51.00 1156 GLY A C 1
ATOM 9074 O O . GLY A 1 1156 ? 8.133 -0.009 -53.637 1.00 51.00 1156 GLY A O 1
ATOM 9075 N N . LEU A 1 1157 ? 9.273 -1.655 -52.615 1.00 51.81 1157 LEU A N 1
ATOM 9076 C CA . LEU A 1 1157 ? 10.286 -0.773 -52.043 1.00 51.81 1157 LEU A CA 1
ATOM 9077 C C . LEU A 1 1157 ? 10.905 0.118 -53.130 1.00 51.81 1157 LEU A C 1
ATOM 9079 O O . LEU A 1 1157 ? 11.697 -0.324 -53.967 1.00 51.81 1157 LEU A O 1
ATOM 9083 N N . ARG A 1 1158 ? 10.651 1.429 -53.032 1.00 51.16 1158 ARG A N 1
ATOM 9084 C CA . ARG A 1 1158 ? 11.641 2.426 -53.441 1.00 51.16 1158 ARG A CA 1
ATOM 9085 C C . ARG A 1 1158 ? 12.902 2.110 -52.639 1.00 51.16 1158 ARG A C 1
ATOM 9087 O O . ARG A 1 1158 ? 13.011 2.514 -51.483 1.00 51.16 1158 ARG A O 1
ATOM 9094 N N . ASN A 1 1159 ? 13.849 1.393 -53.242 1.00 47.06 1159 ASN A N 1
ATOM 9095 C CA . ASN A 1 1159 ? 15.224 1.285 -52.763 1.00 47.06 1159 ASN A CA 1
ATOM 9096 C C . ASN A 1 1159 ? 15.833 2.695 -52.761 1.00 47.06 1159 ASN A C 1
ATOM 9098 O O . ASN A 1 1159 ? 16.551 3.091 -53.679 1.00 47.06 1159 ASN A O 1
ATOM 9102 N N . LYS A 1 1160 ? 15.505 3.502 -51.749 1.00 53.19 1160 LYS A N 1
ATOM 9103 C CA . LYS A 1 1160 ? 16.163 4.781 -51.518 1.00 53.19 1160 LYS A CA 1
ATOM 9104 C C . LYS A 1 1160 ? 17.609 4.426 -51.181 1.00 53.19 1160 LYS A C 1
ATOM 9106 O O . LYS A 1 1160 ? 17.869 3.841 -50.131 1.00 53.19 1160 LYS A O 1
ATOM 9111 N N . LYS A 1 1161 ? 18.536 4.683 -52.114 1.00 55.59 1161 LYS A N 1
ATOM 9112 C CA . LYS A 1 1161 ? 19.975 4.492 -51.887 1.00 55.59 1161 LYS A CA 1
ATOM 9113 C C . LYS A 1 1161 ? 20.339 5.171 -50.566 1.00 55.59 1161 LYS A C 1
ATOM 9115 O O . LYS A 1 1161 ? 19.996 6.329 -50.352 1.00 55.59 1161 LYS A O 1
ATOM 9120 N N . ILE A 1 1162 ? 21.000 4.431 -49.681 1.00 62.59 1162 ILE A N 1
ATOM 9121 C CA . ILE A 1 1162 ? 21.515 4.974 -48.424 1.00 62.59 1162 ILE A CA 1
ATOM 9122 C C . ILE A 1 1162 ? 22.610 5.978 -48.795 1.00 62.59 1162 ILE A C 1
ATOM 9124 O O . ILE A 1 1162 ? 23.646 5.591 -49.337 1.00 62.59 1162 ILE A O 1
ATOM 9128 N N . ASP A 1 1163 ? 22.371 7.263 -48.536 1.00 66.81 1163 ASP A N 1
ATOM 9129 C CA . ASP A 1 1163 ? 23.347 8.310 -48.831 1.00 66.81 1163 ASP A CA 1
ATOM 9130 C C . ASP A 1 1163 ? 24.639 8.089 -48.034 1.00 66.81 1163 ASP A C 1
ATOM 9132 O O . ASP A 1 1163 ? 24.627 7.930 -46.803 1.00 66.81 1163 ASP A O 1
ATOM 9136 N N . SER A 1 1164 ? 25.776 8.128 -48.735 1.00 81.19 1164 SER A N 1
ATOM 9137 C CA . SER A 1 1164 ? 27.091 8.103 -48.096 1.00 81.19 1164 SER A CA 1
ATOM 9138 C C . SER A 1 1164 ? 27.243 9.296 -47.144 1.00 81.19 1164 SER A C 1
ATOM 9140 O O . SER A 1 1164 ? 26.625 10.344 -47.337 1.00 81.19 1164 SER A O 1
ATOM 9142 N N . VAL A 1 1165 ? 28.084 9.162 -46.112 1.00 83.00 1165 VAL A N 1
ATOM 9143 C CA . VAL A 1 1165 ? 28.333 10.245 -45.135 1.00 83.00 1165 VAL A CA 1
ATOM 9144 C C . VAL A 1 1165 ? 28.695 11.556 -45.846 1.00 83.00 1165 VAL A C 1
ATOM 9146 O O . VAL A 1 1165 ? 28.165 12.617 -45.521 1.00 83.00 1165 VAL A O 1
ATOM 9149 N N . TRP A 1 1166 ? 29.532 11.467 -46.880 1.00 84.00 1166 TRP A N 1
ATOM 9150 C CA . TRP A 1 1166 ? 29.941 12.605 -47.698 1.00 84.00 1166 TRP A CA 1
ATOM 9151 C C . TRP A 1 1166 ? 28.805 13.211 -48.526 1.00 84.00 1166 TRP A C 1
ATOM 9153 O O . TRP A 1 1166 ? 28.732 14.435 -48.633 1.00 84.00 1166 TRP A O 1
ATOM 9163 N N . ALA A 1 1167 ? 27.907 12.389 -49.078 1.00 82.31 1167 ALA A N 1
ATOM 9164 C CA . ALA A 1 1167 ? 26.735 12.877 -49.802 1.00 82.31 1167 ALA A CA 1
ATOM 9165 C C . ALA A 1 1167 ? 25.796 13.660 -48.872 1.00 82.31 1167 ALA A C 1
ATOM 9167 O O . ALA A 1 1167 ? 25.378 14.765 -49.209 1.00 82.31 1167 ALA A O 1
ATOM 9168 N N . SER A 1 1168 ? 25.548 13.152 -47.660 1.00 83.81 1168 SER A N 1
ATOM 9169 C CA . SER A 1 1168 ? 24.702 13.839 -46.677 1.00 83.81 1168 SER A CA 1
ATOM 9170 C C . SER A 1 1168 ? 25.302 15.166 -46.204 1.00 83.81 1168 SER A C 1
ATOM 9172 O O . SER A 1 1168 ? 24.567 16.136 -46.057 1.00 83.81 1168 SER A O 1
ATOM 9174 N N . ILE A 1 1169 ? 26.627 15.244 -46.022 1.00 85.38 1169 ILE A N 1
ATOM 9175 C CA . ILE A 1 1169 ? 27.317 16.493 -45.645 1.00 85.38 1169 ILE A CA 1
ATOM 9176 C C . ILE A 1 1169 ? 27.271 17.524 -46.778 1.00 85.38 1169 ILE A C 1
ATOM 9178 O O . ILE A 1 1169 ? 27.120 18.716 -46.520 1.00 85.38 1169 ILE A O 1
ATOM 9182 N N . LYS A 1 1170 ? 27.388 17.086 -48.038 1.00 82.56 1170 LYS A N 1
ATOM 9183 C CA . LYS A 1 1170 ? 27.317 17.979 -49.206 1.00 82.56 1170 LYS A CA 1
ATOM 9184 C C . LYS A 1 1170 ? 25.946 18.650 -49.345 1.00 82.56 1170 LYS A C 1
ATOM 9186 O O . LYS A 1 1170 ? 25.876 19.758 -49.862 1.00 82.56 1170 LYS A O 1
ATOM 9191 N N . ASN A 1 1171 ? 24.896 17.993 -48.857 1.00 77.38 1171 ASN A N 1
ATOM 9192 C CA . ASN A 1 1171 ? 23.511 18.452 -48.939 1.00 77.38 1171 ASN A CA 1
ATOM 9193 C C . ASN A 1 1171 ? 23.086 19.351 -47.759 1.00 77.38 1171 ASN A C 1
ATOM 9195 O O . ASN A 1 1171 ? 21.907 19.692 -47.645 1.00 77.38 1171 ASN A O 1
ATOM 9199 N N . ILE A 1 1172 ? 24.009 19.728 -46.866 1.00 82.19 1172 ILE A N 1
ATOM 9200 C CA . ILE A 1 1172 ? 23.715 20.684 -45.791 1.00 82.19 1172 ILE A CA 1
ATOM 9201 C C . ILE A 1 1172 ? 23.742 22.112 -46.370 1.00 82.19 1172 ILE A C 1
ATOM 9203 O O . ILE A 1 1172 ? 24.700 22.450 -47.064 1.00 82.19 1172 ILE A O 1
ATOM 9207 N N . PRO A 1 1173 ? 22.749 22.970 -46.067 1.00 78.31 1173 PRO A N 1
ATOM 9208 C CA . PRO A 1 1173 ? 22.674 24.352 -46.564 1.00 78.31 1173 PRO A CA 1
ATOM 9209 C C . PRO A 1 1173 ? 23.827 25.284 -46.143 1.00 78.31 1173 PRO A C 1
ATOM 9211 O O . PRO A 1 1173 ? 24.001 26.351 -46.726 1.00 78.31 1173 PRO A O 1
ATOM 9214 N N . CYS A 1 1174 ? 24.617 24.901 -45.139 1.00 79.56 1174 CYS A N 1
ATOM 9215 C CA . CYS A 1 1174 ? 25.693 25.710 -44.573 1.00 79.56 1174 CYS A CA 1
ATOM 9216 C C . CYS A 1 1174 ? 26.976 25.688 -45.437 1.00 79.56 1174 CYS A C 1
ATOM 9218 O O . CYS A 1 1174 ? 27.385 24.651 -45.971 1.00 79.56 1174 CYS A O 1
ATOM 9220 N N . LYS A 1 1175 ? 27.671 26.834 -45.535 1.00 79.56 1175 LYS A N 1
ATOM 9221 C CA . LYS A 1 1175 ? 28.964 26.954 -46.232 1.00 79.56 1175 LYS A CA 1
ATOM 9222 C C . LYS A 1 1175 ? 30.092 26.321 -45.406 1.00 79.56 1175 LYS A C 1
ATOM 9224 O O . LYS A 1 1175 ? 30.583 26.904 -44.448 1.00 79.56 1175 LYS A O 1
ATOM 9229 N N . LEU A 1 1176 ? 30.548 25.138 -45.819 1.00 84.94 1176 LEU A N 1
ATOM 9230 C CA . LEU A 1 1176 ? 31.606 24.382 -45.136 1.00 84.94 1176 LEU A CA 1
ATOM 9231 C C . LEU A 1 1176 ? 32.890 24.295 -45.979 1.00 84.94 1176 LEU A C 1
ATOM 9233 O O . LEU A 1 1176 ? 32.842 23.902 -47.151 1.00 84.94 1176 LEU A O 1
ATOM 9237 N N . THR A 1 1177 ? 34.046 24.586 -45.368 1.00 87.75 1177 THR A N 1
ATOM 9238 C CA . THR A 1 1177 ? 35.373 24.346 -45.971 1.00 87.75 1177 THR A CA 1
ATOM 9239 C C . THR A 1 1177 ? 35.647 22.845 -46.111 1.00 87.75 1177 THR A C 1
ATOM 9241 O O . THR A 1 1177 ? 34.962 22.011 -45.512 1.00 87.75 1177 THR A O 1
ATOM 9244 N N . PHE A 1 1178 ? 36.671 22.470 -46.884 1.00 88.12 1178 PHE A N 1
ATOM 9245 C CA . PHE A 1 1178 ? 37.078 21.065 -47.008 1.00 88.12 1178 PHE A CA 1
ATOM 9246 C C . PHE A 1 1178 ? 37.395 20.426 -45.643 1.00 88.12 1178 PHE A C 1
ATOM 9248 O O . PHE A 1 1178 ? 36.881 19.351 -45.335 1.00 88.12 1178 PHE A O 1
ATOM 9255 N N . TRP A 1 1179 ? 38.158 21.118 -44.791 1.00 87.94 1179 TRP A N 1
ATOM 9256 C CA . TRP A 1 1179 ? 38.523 20.635 -43.455 1.00 87.94 1179 TRP A CA 1
ATOM 9257 C C . TRP A 1 1179 ? 37.316 20.494 -42.524 1.00 87.94 1179 TRP A C 1
ATOM 9259 O O . TRP A 1 1179 ? 37.236 19.522 -41.771 1.00 87.94 1179 TRP A O 1
ATOM 9269 N N . HIS A 1 1180 ? 36.335 21.399 -42.625 1.00 89.44 1180 HIS A N 1
ATOM 9270 C CA . HIS A 1 1180 ? 35.082 21.276 -41.876 1.00 89.44 1180 HIS A CA 1
ATOM 9271 C C . HIS A 1 1180 ? 34.296 20.034 -42.297 1.00 89.44 1180 HIS A C 1
ATOM 9273 O O . HIS A 1 1180 ? 33.829 19.277 -41.446 1.00 89.44 1180 HIS A O 1
ATOM 9279 N N . LYS A 1 1181 ? 34.206 19.775 -43.607 1.00 88.56 1181 LYS A N 1
ATOM 9280 C CA . LYS A 1 1181 ? 33.542 18.575 -44.134 1.00 88.56 1181 LYS A CA 1
ATOM 9281 C C . LYS A 1 1181 ? 34.269 17.295 -43.717 1.00 88.56 1181 LYS A C 1
ATOM 9283 O O . LYS A 1 1181 ? 33.608 16.332 -43.340 1.00 88.56 1181 LYS A O 1
ATOM 9288 N N . LEU A 1 1182 ? 35.605 17.292 -43.715 1.00 90.06 1182 LEU A N 1
ATOM 9289 C CA . LEU A 1 1182 ? 36.403 16.153 -43.254 1.00 90.06 1182 LEU A CA 1
ATOM 9290 C C . LEU A 1 1182 ? 36.149 15.850 -41.775 1.00 90.06 1182 LEU A C 1
ATOM 9292 O O . LEU A 1 1182 ? 35.823 14.713 -41.436 1.00 90.06 1182 LEU A O 1
ATOM 9296 N N . ARG A 1 1183 ? 36.214 16.857 -40.899 1.00 89.94 1183 ARG A N 1
ATOM 9297 C CA . ARG A 1 1183 ? 35.933 16.676 -39.468 1.00 89.94 1183 ARG A CA 1
ATOM 9298 C C . ARG A 1 1183 ? 34.493 16.220 -39.219 1.00 89.94 1183 ARG A C 1
ATOM 9300 O O . ARG A 1 1183 ? 34.284 15.269 -38.466 1.00 89.94 1183 ARG A O 1
ATOM 9307 N N . LEU A 1 1184 ? 33.514 16.825 -39.897 1.00 90.25 1184 LEU A N 1
ATOM 9308 C CA . LEU A 1 1184 ? 32.116 16.383 -39.840 1.00 90.25 1184 LEU A CA 1
ATOM 9309 C C . LEU A 1 1184 ? 31.947 14.943 -40.321 1.00 90.25 1184 LEU A C 1
ATOM 9311 O O . LEU A 1 1184 ? 31.179 14.207 -39.716 1.00 90.25 1184 LEU A O 1
ATOM 9315 N N . SER A 1 1185 ? 32.674 14.506 -41.352 1.00 90.69 1185 SER A N 1
ATOM 9316 C CA . SER A 1 1185 ? 32.574 13.128 -41.852 1.00 90.69 1185 SER A CA 1
ATOM 9317 C C . SER A 1 1185 ? 32.955 12.093 -40.793 1.00 90.69 1185 SER A C 1
ATOM 9319 O O . SER A 1 1185 ? 32.275 11.076 -40.653 1.00 90.69 1185 SER A O 1
ATOM 9321 N N . VAL A 1 1186 ? 33.971 12.392 -39.978 1.00 90.12 1186 VAL A N 1
ATOM 9322 C CA . VAL A 1 1186 ? 34.389 11.538 -38.862 1.00 90.12 1186 VAL A CA 1
ATOM 9323 C C . VAL A 1 1186 ? 33.324 11.530 -37.764 1.00 90.12 1186 VAL A C 1
ATOM 9325 O O . VAL A 1 1186 ? 32.909 10.458 -37.322 1.00 90.12 1186 VAL A O 1
ATOM 9328 N N . LEU A 1 1187 ? 32.837 12.708 -37.357 1.00 90.81 1187 LEU A N 1
ATOM 9329 C CA . LEU A 1 1187 ? 31.808 12.826 -36.317 1.00 90.81 1187 LEU A CA 1
ATOM 9330 C C . LEU A 1 1187 ? 30.499 12.136 -36.727 1.00 90.81 1187 LEU A C 1
ATOM 9332 O O . LEU A 1 1187 ? 29.959 11.341 -35.963 1.00 90.81 1187 LEU A O 1
ATOM 9336 N N . VAL A 1 1188 ? 30.022 12.372 -37.953 1.00 91.06 1188 VAL A N 1
ATOM 9337 C CA . VAL A 1 1188 ? 28.794 11.769 -38.496 1.00 91.06 1188 VAL A CA 1
ATOM 9338 C C . VAL A 1 1188 ? 28.929 10.254 -38.618 1.00 91.06 1188 VAL A C 1
ATOM 9340 O O . VAL A 1 1188 ? 27.977 9.539 -38.312 1.00 91.06 1188 VAL A O 1
ATOM 9343 N N . TYR A 1 1189 ? 30.096 9.737 -39.016 1.00 90.31 1189 TYR A N 1
ATOM 9344 C CA . TYR A 1 1189 ? 30.332 8.293 -39.055 1.00 90.31 1189 TYR A CA 1
ATOM 9345 C C . TYR A 1 1189 ? 30.150 7.649 -37.672 1.00 90.31 1189 TYR A C 1
ATOM 9347 O O . TYR A 1 1189 ? 29.411 6.667 -37.539 1.00 90.31 1189 TYR A O 1
ATOM 9355 N N . PHE A 1 1190 ? 30.772 8.214 -36.632 1.00 88.81 1190 PHE A N 1
ATOM 9356 C CA . PHE A 1 1190 ? 30.620 7.699 -35.270 1.00 88.81 1190 PHE A CA 1
ATOM 9357 C C . PHE A 1 1190 ? 29.211 7.912 -34.715 1.00 88.81 1190 PHE A C 1
ATOM 9359 O O . PHE A 1 1190 ? 28.681 7.000 -34.082 1.00 88.81 1190 PHE A O 1
ATOM 9366 N N . ALA A 1 1191 ? 28.571 9.044 -35.011 1.00 89.25 1191 ALA A N 1
ATOM 9367 C CA . ALA A 1 1191 ? 27.202 9.317 -34.590 1.00 89.25 1191 ALA A CA 1
ATOM 9368 C C . ALA A 1 1191 ? 26.200 8.329 -35.210 1.00 89.25 1191 ALA A C 1
ATOM 9370 O O . ALA A 1 1191 ? 25.421 7.722 -34.479 1.00 89.25 1191 ALA A O 1
ATOM 9371 N N . ARG A 1 1192 ? 26.274 8.063 -36.526 1.00 89.88 1192 ARG A N 1
ATOM 9372 C CA . ARG A 1 1192 ? 25.442 7.041 -37.199 1.00 89.88 1192 ARG A CA 1
ATOM 9373 C C . ARG A 1 1192 ? 25.627 5.656 -36.589 1.00 89.88 1192 ARG A C 1
ATOM 9375 O O . ARG A 1 1192 ? 24.660 4.924 -36.406 1.00 89.88 1192 ARG A O 1
ATOM 9382 N N . LYS A 1 1193 ? 26.867 5.304 -36.246 1.00 86.38 1193 LYS A N 1
ATOM 9383 C CA . LYS A 1 1193 ? 27.171 4.043 -35.565 1.00 86.38 1193 LYS A CA 1
ATOM 9384 C C . LYS A 1 1193 ? 26.613 4.004 -34.140 1.00 86.38 1193 LYS A C 1
ATOM 9386 O O . LYS A 1 1193 ? 26.131 2.962 -33.705 1.00 86.38 1193 LYS A O 1
ATOM 9391 N N . GLY A 1 1194 ? 26.674 5.126 -33.425 1.00 87.00 1194 GLY A N 1
ATOM 9392 C CA . GLY A 1 1194 ? 26.058 5.301 -32.111 1.00 87.00 1194 GLY A CA 1
ATOM 9393 C C . GLY A 1 1194 ? 24.550 5.059 -32.153 1.00 87.00 1194 GLY A C 1
ATOM 9394 O O . GLY A 1 1194 ? 24.050 4.288 -31.337 1.00 87.00 1194 GLY A O 1
ATOM 9395 N N . VAL A 1 1195 ? 23.859 5.614 -33.157 1.00 88.25 1195 VAL A N 1
ATOM 9396 C CA . VAL A 1 1195 ? 22.424 5.375 -33.398 1.00 88.25 1195 VAL A CA 1
ATOM 9397 C C . VAL A 1 1195 ? 22.146 3.886 -33.612 1.00 88.25 1195 VAL A C 1
ATOM 9399 O O . VAL A 1 1195 ? 21.308 3.326 -32.912 1.00 88.25 1195 VAL A O 1
ATOM 9402 N N . GLY A 1 1196 ? 22.892 3.208 -34.493 1.00 87.25 1196 GLY A N 1
ATOM 9403 C CA . GLY A 1 1196 ? 22.729 1.764 -34.710 1.00 87.25 1196 GLY A CA 1
ATOM 9404 C C . GLY A 1 1196 ? 22.889 0.944 -33.420 1.00 87.25 1196 GLY A C 1
ATOM 9405 O O . GLY A 1 1196 ? 22.055 0.095 -33.111 1.00 87.25 1196 GLY A O 1
ATOM 9406 N N . ILE A 1 1197 ? 23.910 1.232 -32.602 1.00 85.81 1197 ILE A N 1
ATOM 9407 C CA . ILE A 1 1197 ? 24.124 0.548 -31.310 1.00 85.81 1197 ILE A CA 1
ATOM 9408 C C . ILE A 1 1197 ? 22.983 0.841 -30.322 1.00 85.81 1197 ILE A C 1
ATOM 9410 O O . ILE A 1 1197 ? 22.548 -0.065 -29.607 1.00 85.81 1197 ILE A O 1
ATOM 9414 N N . ARG A 1 1198 ? 22.476 2.077 -30.273 1.00 87.62 1198 ARG A N 1
ATOM 9415 C CA . ARG A 1 1198 ? 21.340 2.461 -29.422 1.00 87.62 1198 ARG A CA 1
ATOM 9416 C C . ARG A 1 1198 ? 20.078 1.666 -29.771 1.00 87.62 1198 ARG A C 1
ATOM 9418 O O . ARG A 1 1198 ? 19.445 1.116 -28.875 1.00 87.62 1198 ARG A O 1
ATOM 9425 N N . GLU A 1 1199 ? 19.754 1.545 -31.056 1.00 88.88 1199 GLU A N 1
ATOM 9426 C CA . GLU A 1 1199 ? 18.574 0.796 -31.518 1.00 88.88 1199 GLU A CA 1
ATOM 9427 C C . GLU A 1 1199 ? 18.719 -0.716 -31.284 1.00 88.88 1199 GLU A C 1
ATOM 9429 O O . GLU A 1 1199 ? 17.785 -1.382 -30.836 1.00 88.88 1199 GLU A O 1
ATOM 9434 N N . ASN A 1 1200 ? 19.920 -1.259 -31.493 1.00 86.50 1200 ASN A N 1
ATOM 9435 C CA . ASN A 1 1200 ? 20.234 -2.651 -31.168 1.00 86.50 1200 ASN A CA 1
ATOM 9436 C C . ASN A 1 1200 ? 20.083 -2.935 -29.663 1.00 86.50 1200 ASN A C 1
ATOM 9438 O O . ASN A 1 1200 ? 19.388 -3.870 -29.268 1.00 86.50 1200 ASN A O 1
ATOM 9442 N N . THR A 1 1201 ? 20.685 -2.098 -28.812 1.00 88.94 1201 THR A N 1
ATOM 9443 C CA . THR A 1 1201 ? 20.582 -2.233 -27.347 1.00 88.94 1201 THR A CA 1
ATOM 9444 C C . THR A 1 1201 ? 19.155 -2.082 -26.833 1.00 88.94 1201 THR A C 1
ATOM 9446 O O . THR A 1 1201 ? 18.780 -2.820 -25.924 1.00 88.94 1201 THR A O 1
ATOM 9449 N N . LYS A 1 1202 ? 18.337 -1.217 -27.452 1.00 89.00 1202 LYS A N 1
ATOM 9450 C CA . LYS A 1 1202 ? 16.890 -1.145 -27.195 1.00 89.00 1202 LYS A CA 1
ATOM 9451 C C . LYS A 1 1202 ? 16.219 -2.485 -27.513 1.00 89.00 1202 LYS A C 1
ATOM 9453 O O . LYS A 1 1202 ? 15.518 -3.021 -26.662 1.00 89.00 1202 LYS A O 1
ATOM 9458 N N . SER A 1 1203 ? 16.502 -3.073 -28.681 1.00 88.06 1203 SER A N 1
ATOM 9459 C CA . SER A 1 1203 ? 15.961 -4.387 -29.076 1.00 88.06 1203 SER A CA 1
ATOM 9460 C C . SER A 1 1203 ? 16.306 -5.504 -28.086 1.00 88.06 1203 SER A C 1
ATOM 9462 O O . SER A 1 1203 ? 15.445 -6.317 -27.767 1.00 88.06 1203 SER A O 1
ATOM 9464 N N . LEU A 1 1204 ? 17.535 -5.541 -27.557 1.00 88.12 1204 LEU A N 1
ATOM 9465 C CA . LEU A 1 1204 ? 17.909 -6.527 -26.531 1.00 88.12 1204 LEU A CA 1
ATOM 9466 C C . LEU A 1 1204 ? 17.179 -6.310 -25.215 1.00 88.12 1204 LEU A C 1
ATOM 9468 O O . LEU A 1 1204 ? 16.852 -7.279 -24.540 1.00 88.12 1204 LEU A O 1
ATOM 9472 N N . TRP A 1 1205 ? 16.948 -5.057 -24.829 1.00 89.50 1205 TRP A N 1
ATOM 9473 C CA . TRP A 1 1205 ? 16.194 -4.770 -23.619 1.00 89.50 1205 TRP A CA 1
ATOM 9474 C C . TRP A 1 1205 ? 14.739 -5.205 -23.755 1.00 89.50 1205 TRP A C 1
ATOM 9476 O O . TRP A 1 1205 ? 14.245 -5.881 -22.859 1.00 89.50 1205 TRP A O 1
ATOM 9486 N N . ILE A 1 1206 ? 14.101 -4.952 -24.898 1.00 90.25 1206 ILE A N 1
ATOM 9487 C CA . ILE A 1 1206 ? 12.752 -5.462 -25.195 1.00 90.25 1206 ILE A CA 1
ATOM 9488 C C . ILE A 1 1206 ? 12.727 -6.993 -25.136 1.00 90.25 1206 ILE A C 1
ATOM 9490 O O . ILE A 1 1206 ? 11.836 -7.587 -24.534 1.00 90.25 1206 ILE A O 1
ATOM 9494 N N . TRP A 1 1207 ? 13.737 -7.648 -25.707 1.00 89.19 1207 TRP A N 1
ATOM 9495 C CA . TRP A 1 1207 ? 13.865 -9.098 -25.621 1.00 89.19 1207 TRP A CA 1
ATOM 9496 C C . TRP A 1 1207 ? 14.035 -9.583 -24.170 1.00 89.19 1207 TRP A C 1
ATOM 9498 O O . TRP A 1 1207 ? 13.377 -10.532 -23.755 1.00 89.19 1207 TRP A O 1
ATOM 9508 N N . ALA A 1 1208 ? 14.843 -8.900 -23.356 1.00 89.31 1208 ALA A N 1
ATOM 9509 C CA . ALA A 1 1208 ? 14.986 -9.221 -21.938 1.00 89.31 1208 ALA A CA 1
ATOM 9510 C C . ALA A 1 1208 ? 13.666 -9.021 -21.167 1.00 89.31 1208 ALA A C 1
ATOM 9512 O O . ALA A 1 1208 ? 13.332 -9.847 -20.317 1.00 89.31 1208 ALA A O 1
ATOM 9513 N N . GLN A 1 1209 ? 12.880 -7.990 -21.506 1.00 90.25 1209 GLN A N 1
ATOM 9514 C CA . GLN A 1 1209 ? 11.523 -7.811 -20.974 1.00 90.25 1209 GLN A CA 1
ATOM 9515 C C . GLN A 1 1209 ? 10.589 -8.941 -21.395 1.00 90.25 1209 GLN A C 1
ATOM 9517 O O . GLN A 1 1209 ? 9.759 -9.374 -20.603 1.00 90.25 1209 GLN A O 1
ATOM 9522 N N . HIS A 1 1210 ? 10.737 -9.480 -22.608 1.00 90.38 1210 HIS A N 1
ATOM 9523 C CA . HIS A 1 1210 ? 9.972 -10.651 -23.020 1.00 90.38 1210 HIS A CA 1
ATOM 9524 C C . HIS A 1 1210 ? 10.283 -11.881 -22.160 1.00 90.38 1210 HIS A C 1
ATOM 9526 O O . HIS A 1 1210 ? 9.357 -12.597 -21.789 1.00 90.38 1210 HIS A O 1
ATOM 9532 N N . VAL A 1 1211 ? 11.544 -12.098 -21.779 1.00 89.06 1211 VAL A N 1
ATOM 9533 C CA . VAL A 1 1211 ? 11.914 -13.188 -20.861 1.00 89.06 1211 VAL A CA 1
ATOM 9534 C C . VAL A 1 1211 ? 11.273 -12.987 -19.487 1.00 89.06 1211 VAL A C 1
ATOM 9536 O O . VAL A 1 1211 ? 10.658 -13.914 -18.969 1.00 89.06 1211 VAL A O 1
ATOM 9539 N N . ILE A 1 1212 ? 11.357 -11.778 -18.922 1.00 90.31 1212 ILE A N 1
ATOM 9540 C CA . ILE A 1 1212 ? 10.700 -11.420 -17.649 1.00 90.31 1212 ILE A CA 1
ATOM 9541 C C . ILE A 1 1212 ? 9.187 -11.657 -17.736 1.00 90.31 1212 ILE A C 1
ATOM 9543 O O . ILE A 1 1212 ? 8.604 -12.291 -16.864 1.00 90.31 1212 ILE A O 1
ATOM 9547 N N . ARG A 1 1213 ? 8.559 -11.224 -18.832 1.00 91.38 1213 ARG A N 1
ATOM 9548 C CA . ARG A 1 1213 ? 7.142 -11.458 -19.118 1.00 91.38 1213 ARG A CA 1
ATOM 9549 C C . ARG A 1 1213 ? 6.787 -12.943 -19.071 1.00 91.38 1213 ARG A C 1
ATOM 9551 O O . ARG A 1 1213 ? 5.778 -13.292 -18.471 1.00 91.38 1213 ARG A O 1
ATOM 9558 N N . LEU A 1 1214 ? 7.588 -13.814 -19.686 1.00 89.69 1214 LEU A N 1
ATOM 9559 C CA . LEU A 1 1214 ? 7.333 -15.259 -19.661 1.00 89.69 1214 LEU A CA 1
ATOM 9560 C C . LEU A 1 1214 ? 7.363 -15.821 -18.232 1.00 89.69 1214 LEU A C 1
ATOM 9562 O O . LEU A 1 1214 ? 6.479 -16.604 -17.893 1.00 89.69 1214 LEU A O 1
ATOM 9566 N N . TRP A 1 1215 ? 8.295 -15.363 -17.389 1.00 90.88 1215 TRP A N 1
ATOM 9567 C CA . TRP A 1 1215 ? 8.315 -15.712 -15.963 1.00 90.88 1215 TRP A CA 1
ATOM 9568 C C . TRP A 1 1215 ? 7.053 -15.245 -15.233 1.00 90.88 1215 TRP A C 1
ATOM 9570 O O . TRP A 1 1215 ? 6.459 -16.033 -14.504 1.00 90.88 1215 TRP A O 1
ATOM 9580 N N . CYS A 1 1216 ? 6.599 -14.006 -15.460 1.00 91.19 1216 CYS A N 1
ATOM 9581 C CA . CYS A 1 1216 ? 5.358 -13.506 -14.862 1.00 91.19 1216 CYS A CA 1
ATOM 9582 C C . CYS A 1 1216 ? 4.153 -14.367 -15.264 1.00 91.19 1216 CYS A C 1
ATOM 9584 O O . CYS A 1 1216 ? 3.426 -14.846 -14.404 1.00 91.19 1216 CYS A O 1
ATOM 9586 N N . TRP A 1 1217 ? 3.959 -14.637 -16.557 1.00 90.50 1217 TRP A N 1
ATOM 9587 C CA . TRP A 1 1217 ? 2.827 -15.456 -17.008 1.00 90.50 1217 TRP A CA 1
ATOM 9588 C C . TRP A 1 1217 ? 2.908 -16.910 -16.519 1.00 90.50 1217 TRP A C 1
ATOM 9590 O O . TRP A 1 1217 ? 1.873 -17.513 -16.243 1.00 90.50 1217 TRP A O 1
ATOM 9600 N N . ALA A 1 1218 ? 4.109 -17.481 -16.384 1.00 90.56 1218 ALA A N 1
ATOM 9601 C CA . ALA A 1 1218 ? 4.286 -18.801 -15.780 1.00 90.56 1218 ALA A CA 1
ATOM 9602 C C . ALA A 1 1218 ? 3.911 -18.798 -14.287 1.00 90.56 1218 ALA A C 1
ATOM 9604 O O . ALA A 1 1218 ? 3.163 -19.668 -13.843 1.00 90.56 1218 ALA A O 1
ATOM 9605 N N . LEU A 1 1219 ? 4.360 -17.783 -13.541 1.00 89.69 1219 LEU A N 1
ATOM 9606 C CA . LEU A 1 1219 ? 4.029 -17.590 -12.130 1.00 89.69 1219 LEU A CA 1
ATOM 9607 C C . LEU A 1 1219 ? 2.518 -17.409 -11.918 1.00 89.69 1219 LEU A C 1
ATOM 9609 O O . LEU A 1 1219 ? 1.936 -18.079 -11.069 1.00 89.69 1219 LEU A O 1
ATOM 9613 N N . GLY A 1 1220 ? 1.865 -16.570 -12.728 1.00 88.50 1220 GLY A N 1
ATOM 9614 C CA . GLY A 1 1220 ? 0.418 -16.338 -12.667 1.00 88.50 1220 GLY A CA 1
ATOM 9615 C C . GLY A 1 1220 ? -0.393 -17.608 -12.937 1.00 88.50 1220 GLY A C 1
ATOM 9616 O O . GLY A 1 1220 ? -1.299 -17.930 -12.170 1.00 88.50 1220 GLY A O 1
ATOM 9617 N N . ARG A 1 1221 ? -0.013 -18.388 -13.963 1.00 89.00 1221 ARG A N 1
ATOM 9618 C CA . ARG A 1 1221 ? -0.620 -19.702 -14.249 1.00 89.00 1221 ARG A CA 1
ATOM 9619 C C . ARG A 1 1221 ? -0.493 -20.667 -13.078 1.00 89.00 1221 ARG A C 1
ATOM 9621 O O . ARG A 1 1221 ? -1.459 -21.347 -12.741 1.00 89.00 1221 ARG A O 1
ATOM 9628 N N . LYS A 1 1222 ? 0.689 -20.728 -12.459 1.00 86.75 1222 LYS A N 1
ATOM 9629 C CA . LYS A 1 1222 ? 0.953 -21.624 -11.329 1.00 86.75 1222 LYS A CA 1
ATOM 9630 C C . LYS A 1 1222 ? 0.138 -21.227 -10.096 1.00 86.75 1222 LYS A C 1
ATOM 9632 O O . LYS A 1 1222 ? -0.528 -22.076 -9.517 1.00 86.75 1222 LYS A O 1
ATOM 9637 N N . LEU A 1 1223 ? 0.111 -19.938 -9.760 1.00 82.38 1223 LEU A N 1
ATOM 9638 C CA . LEU A 1 1223 ? -0.689 -19.403 -8.654 1.00 82.38 1223 LEU A CA 1
ATOM 9639 C C . LEU A 1 1223 ? -2.192 -19.627 -8.855 1.00 82.38 1223 LEU A C 1
ATOM 9641 O O . LEU A 1 1223 ? -2.890 -19.952 -7.896 1.00 82.38 1223 LEU A O 1
ATOM 9645 N N . LYS A 1 1224 ? -2.684 -19.497 -10.093 1.00 81.12 1224 LYS A N 1
ATOM 9646 C CA . LYS A 1 1224 ? -4.068 -19.836 -10.446 1.00 81.12 1224 LYS A CA 1
ATOM 9647 C C . LYS A 1 1224 ? -4.350 -21.327 -10.269 1.00 81.12 1224 LYS A C 1
ATOM 9649 O O . LYS A 1 1224 ? -5.351 -21.691 -9.662 1.00 81.12 1224 LYS A O 1
ATOM 9654 N N . ALA A 1 1225 ? -3.456 -22.189 -10.754 1.00 80.75 1225 ALA A N 1
ATOM 9655 C CA . ALA A 1 1225 ? -3.591 -23.639 -10.617 1.00 80.75 1225 ALA A CA 1
ATOM 9656 C C . ALA A 1 1225 ? -3.581 -24.106 -9.147 1.00 80.75 1225 ALA A C 1
ATOM 9658 O O . ALA A 1 1225 ? -4.282 -25.053 -8.807 1.00 80.75 1225 ALA A O 1
ATOM 9659 N N . GLU A 1 1226 ? -2.831 -23.424 -8.276 1.00 76.25 1226 GLU A N 1
ATOM 9660 C CA . GLU A 1 1226 ? -2.807 -23.669 -6.825 1.00 76.25 1226 GLU A CA 1
ATOM 9661 C C . GLU A 1 1226 ? -3.978 -23.014 -6.067 1.00 76.25 1226 GLU A C 1
ATOM 9663 O O . GLU A 1 1226 ? -4.093 -23.176 -4.855 1.00 76.25 1226 GLU A O 1
ATOM 9668 N N . GLY A 1 1227 ? -4.856 -22.269 -6.750 1.00 66.88 1227 GLY A N 1
ATOM 9669 C CA . GLY A 1 1227 ? -5.997 -21.600 -6.122 1.00 66.88 1227 GLY A CA 1
ATOM 9670 C C . GLY A 1 1227 ? -5.635 -20.354 -5.305 1.00 66.88 1227 GLY A C 1
ATOM 9671 O O . GLY A 1 1227 ? -6.465 -19.845 -4.555 1.00 66.88 1227 GLY A O 1
ATOM 9672 N N . ARG A 1 1228 ? -4.404 -19.853 -5.442 1.00 72.25 1228 ARG A N 1
ATOM 9673 C CA . ARG A 1 1228 ? -3.879 -18.681 -4.717 1.00 72.25 1228 ARG A CA 1
ATOM 9674 C C . ARG A 1 1228 ? -4.222 -17.358 -5.400 1.00 72.25 1228 ARG A C 1
ATOM 9676 O O . ARG A 1 1228 ? -4.165 -16.310 -4.760 1.00 72.25 1228 ARG A O 1
ATOM 9683 N N . LEU A 1 1229 ? -4.578 -17.418 -6.685 1.00 72.50 1229 LEU A N 1
ATOM 9684 C CA . LEU A 1 1229 ? -5.182 -16.338 -7.465 1.00 72.50 1229 LEU A CA 1
ATOM 9685 C C . LEU A 1 1229 ? -6.412 -16.871 -8.216 1.00 72.50 1229 LEU A C 1
ATOM 9687 O O . LEU A 1 1229 ? -6.339 -17.962 -8.778 1.00 72.50 1229 LEU A O 1
ATOM 9691 N N . PRO A 1 1230 ? -7.524 -16.119 -8.297 1.00 65.88 1230 PRO A N 1
ATOM 9692 C CA . PRO A 1 1230 ? -8.680 -16.548 -9.083 1.00 65.88 1230 PRO A CA 1
ATOM 9693 C C . PRO A 1 1230 ? -8.441 -16.408 -10.597 1.00 65.88 1230 PRO A C 1
ATOM 9695 O O . PRO A 1 1230 ? -9.009 -17.161 -11.388 1.00 65.88 1230 PRO A O 1
ATOM 9698 N N . ASP A 1 1231 ? -7.563 -15.487 -11.007 1.00 76.75 1231 ASP A N 1
ATOM 9699 C CA . ASP A 1 1231 ? -7.127 -15.337 -12.391 1.00 76.75 1231 ASP A CA 1
ATOM 9700 C C . ASP A 1 1231 ? -5.621 -15.044 -12.497 1.00 76.75 1231 ASP A C 1
ATOM 9702 O O . ASP A 1 1231 ? -5.034 -14.412 -11.620 1.00 76.75 1231 ASP A O 1
ATOM 9706 N N . GLU A 1 1232 ? -4.989 -15.515 -13.574 1.00 84.62 1232 GLU A N 1
ATOM 9707 C CA . GLU A 1 1232 ? -3.550 -15.364 -13.810 1.00 84.62 1232 GLU A CA 1
ATOM 9708 C C . GLU A 1 1232 ? -3.156 -13.914 -14.123 1.00 84.62 1232 GLU A C 1
ATOM 9710 O O . GLU A 1 1232 ? -2.034 -13.506 -13.819 1.00 84.62 1232 GLU A O 1
ATOM 9715 N N . GLU A 1 1233 ? -4.075 -13.118 -14.680 1.00 86.38 1233 GLU A N 1
ATOM 9716 C CA . GLU A 1 1233 ? -3.851 -11.709 -15.004 1.00 86.38 1233 GLU A CA 1
ATOM 9717 C C . GLU A 1 1233 ? -3.783 -10.834 -13.744 1.00 86.38 1233 GLU A C 1
ATOM 9719 O O . GLU A 1 1233 ? -3.125 -9.791 -13.748 1.00 86.38 1233 GLU A O 1
ATOM 9724 N N . LEU A 1 1234 ? -4.371 -11.285 -12.628 1.00 83.56 1234 LEU A N 1
ATOM 9725 C CA . LEU A 1 1234 ? -4.338 -10.553 -11.357 1.00 83.56 1234 LEU A CA 1
ATOM 9726 C C . LEU A 1 1234 ? -2.931 -10.424 -10.770 1.00 83.56 1234 LEU A C 1
ATOM 9728 O O . LEU A 1 1234 ? -2.671 -9.481 -10.025 1.00 83.56 1234 LEU A O 1
ATOM 9732 N N . LEU A 1 1235 ? -2.001 -11.301 -11.167 1.00 86.94 1235 LEU A N 1
ATOM 9733 C CA . LEU A 1 1235 ? -0.591 -11.194 -10.794 1.00 86.94 1235 LEU A CA 1
ATOM 9734 C C . LEU A 1 1235 ? -0.027 -9.800 -11.101 1.00 86.94 1235 LEU A C 1
ATOM 9736 O O . LEU A 1 1235 ? 0.739 -9.247 -10.315 1.00 86.94 1235 LEU A O 1
ATOM 9740 N N . PHE A 1 1236 ? -0.398 -9.225 -12.248 1.00 88.81 1236 PHE A N 1
ATOM 9741 C CA . PHE A 1 1236 ? 0.169 -7.964 -12.716 1.00 88.81 1236 PHE A CA 1
ATOM 9742 C C . PHE A 1 1236 ? -0.257 -6.760 -11.867 1.00 88.81 1236 PHE A C 1
ATOM 9744 O O . PHE A 1 1236 ? 0.384 -5.709 -11.949 1.00 88.81 1236 PHE A O 1
ATOM 9751 N N . PHE A 1 1237 ? -1.287 -6.917 -11.034 1.00 84.44 1237 PHE A N 1
ATOM 9752 C CA . PHE A 1 1237 ? -1.798 -5.895 -10.119 1.00 84.44 1237 PHE A CA 1
ATOM 9753 C C . PHE A 1 1237 ? -1.219 -6.001 -8.706 1.00 84.44 1237 PHE A C 1
ATOM 9755 O O . PHE A 1 1237 ? -1.549 -5.181 -7.856 1.00 84.44 1237 PHE A O 1
ATOM 9762 N N . CYS A 1 1238 ? -0.312 -6.952 -8.484 1.00 80.56 1238 CYS A N 1
ATOM 9763 C CA . CYS A 1 1238 ? 0.484 -7.053 -7.270 1.00 80.56 1238 CYS A CA 1
ATOM 9764 C C . CYS A 1 1238 ? 1.855 -6.385 -7.450 1.00 80.56 1238 CYS A C 1
ATOM 9766 O O . CYS A 1 1238 ? 2.463 -6.443 -8.517 1.00 80.56 1238 CYS A O 1
ATOM 9768 N N . THR A 1 1239 ? 2.391 -5.788 -6.394 1.00 78.69 1239 THR A N 1
ATOM 9769 C CA . THR A 1 1239 ? 3.799 -5.375 -6.311 1.00 78.69 1239 THR A CA 1
ATOM 9770 C C . THR A 1 1239 ? 4.700 -6.585 -6.051 1.00 78.69 1239 THR A C 1
ATOM 9772 O O . THR A 1 1239 ? 4.268 -7.609 -5.518 1.00 78.69 1239 THR A O 1
ATOM 9775 N N . LEU A 1 1240 ? 5.994 -6.481 -6.365 1.00 78.62 1240 LEU A N 1
ATOM 9776 C CA . LEU A 1 1240 ? 6.950 -7.567 -6.109 1.00 78.62 1240 LEU A CA 1
ATOM 9777 C C . LEU A 1 1240 ? 7.085 -7.870 -4.603 1.00 78.62 1240 LEU A C 1
ATOM 9779 O O . LEU A 1 1240 ? 7.321 -9.012 -4.213 1.00 78.62 1240 LEU A O 1
ATOM 9783 N N . SER A 1 1241 ? 6.910 -6.849 -3.758 1.00 72.81 1241 SER A N 1
ATOM 9784 C CA . SER A 1 1241 ? 6.910 -6.981 -2.295 1.00 72.81 1241 SER A CA 1
ATOM 9785 C C . SER A 1 1241 ? 5.710 -7.793 -1.797 1.00 72.81 1241 SER A C 1
ATOM 9787 O O . SER A 1 1241 ? 5.868 -8.697 -0.976 1.00 72.81 1241 SER A O 1
ATOM 9789 N N . GLU A 1 1242 ? 4.516 -7.520 -2.331 1.00 75.12 1242 GLU A N 1
ATOM 9790 C CA . GLU A 1 1242 ? 3.299 -8.275 -2.008 1.00 75.12 1242 GLU A CA 1
ATOM 9791 C C . GLU A 1 1242 ? 3.398 -9.729 -2.456 1.00 75.12 1242 GLU A C 1
ATOM 9793 O O . GLU A 1 1242 ? 3.002 -10.615 -1.701 1.00 75.12 1242 GLU A O 1
ATOM 9798 N N . LEU A 1 1243 ? 3.990 -9.985 -3.629 1.00 77.81 1243 LEU A N 1
ATOM 9799 C CA . LEU A 1 1243 ? 4.276 -11.346 -4.080 1.00 77.81 1243 LEU A CA 1
ATOM 9800 C C . LEU A 1 1243 ? 5.208 -12.056 -3.094 1.00 77.81 1243 LEU A C 1
ATOM 9802 O O . LEU A 1 1243 ? 4.864 -13.123 -2.601 1.00 77.81 1243 LEU A O 1
ATOM 9806 N N . HIS A 1 1244 ? 6.336 -11.447 -2.716 1.00 74.31 1244 HIS A N 1
ATOM 9807 C CA . HIS A 1 1244 ? 7.237 -12.035 -1.719 1.00 74.31 1244 HIS A CA 1
ATOM 9808 C C . HIS A 1 1244 ? 6.548 -12.342 -0.384 1.00 74.31 1244 HIS A C 1
ATOM 9810 O O . HIS A 1 1244 ? 6.759 -13.416 0.183 1.00 74.31 1244 HIS A O 1
ATOM 9816 N N . LYS A 1 1245 ? 5.713 -11.420 0.111 1.00 66.62 1245 LYS A N 1
ATOM 9817 C CA . LYS A 1 1245 ? 4.993 -11.589 1.377 1.00 66.62 1245 LYS A CA 1
ATOM 9818 C C . LYS A 1 1245 ? 3.944 -12.700 1.279 1.00 66.62 1245 LYS A C 1
ATOM 9820 O O . LYS A 1 1245 ? 3.939 -13.592 2.121 1.00 66.62 1245 LYS A O 1
ATOM 9825 N N . GLY A 1 1246 ? 3.121 -12.690 0.229 1.00 62.50 1246 GLY A N 1
ATOM 9826 C CA . GLY A 1 1246 ? 2.074 -13.689 -0.000 1.00 62.50 1246 GLY A CA 1
ATOM 9827 C C . GLY A 1 1246 ? 2.610 -15.103 -0.236 1.00 62.50 1246 GLY A C 1
ATOM 9828 O O . GLY A 1 1246 ? 1.910 -16.074 0.041 1.00 62.50 1246 GLY A O 1
ATOM 9829 N N . LEU A 1 1247 ? 3.858 -15.246 -0.700 1.00 64.56 1247 LEU A N 1
ATOM 9830 C CA . LEU A 1 1247 ? 4.498 -16.554 -0.844 1.00 64.56 1247 LEU A CA 1
ATOM 9831 C C . LEU A 1 1247 ? 4.944 -17.170 0.478 1.00 64.56 1247 LEU A C 1
ATOM 9833 O O . LEU A 1 1247 ? 4.772 -18.372 0.662 1.00 64.56 1247 LEU A O 1
ATOM 9837 N N . SER A 1 1248 ? 5.444 -16.354 1.406 1.00 56.12 1248 SER A N 1
ATOM 9838 C CA . SER A 1 1248 ? 5.954 -16.829 2.699 1.00 56.12 1248 SER A CA 1
ATOM 9839 C C . SER A 1 1248 ? 4.893 -17.449 3.618 1.00 56.12 1248 SER A C 1
ATOM 9841 O O . SER A 1 1248 ? 5.242 -18.220 4.506 1.00 56.12 1248 SER A O 1
ATOM 9843 N N . SER A 1 1249 ? 3.611 -17.147 3.400 1.00 51.09 1249 SER A N 1
ATOM 9844 C CA . SER A 1 1249 ? 2.506 -17.565 4.267 1.00 51.09 1249 SER A CA 1
ATOM 9845 C C . SER A 1 1249 ? 1.683 -18.747 3.737 1.00 51.09 1249 SER A C 1
ATOM 9847 O O . SER A 1 1249 ? 0.756 -19.158 4.420 1.00 51.09 1249 SER A O 1
ATOM 9849 N N . GLN A 1 1250 ? 1.950 -19.274 2.529 1.00 52.00 1250 GLN A N 1
ATOM 9850 C CA . GLN A 1 1250 ? 1.074 -20.227 1.799 1.00 52.00 1250 GLN A CA 1
ATOM 9851 C C . GLN A 1 1250 ? -0.401 -19.787 1.636 1.00 52.00 1250 GLN A C 1
ATOM 9853 O O . GLN A 1 1250 ? -1.204 -20.500 1.038 1.00 52.00 1250 GLN A O 1
ATOM 9858 N N . THR A 1 1251 ? -0.759 -18.586 2.085 1.00 49.88 1251 THR A N 1
ATOM 9859 C CA . THR A 1 1251 ? -2.099 -18.015 1.965 1.00 49.88 1251 THR A CA 1
ATOM 9860 C C . THR A 1 1251 ? -2.357 -17.514 0.537 1.00 49.88 1251 THR A C 1
ATOM 9862 O O . THR A 1 1251 ? -1.409 -17.310 -0.242 1.00 49.88 1251 THR A O 1
ATOM 9865 N N . PRO A 1 1252 ? -3.628 -17.269 0.166 1.00 53.88 1252 PRO A N 1
ATOM 9866 C CA . PRO A 1 1252 ? -3.949 -16.470 -1.011 1.00 53.88 1252 PRO A CA 1
ATOM 9867 C C . PRO A 1 1252 ? -3.205 -15.127 -0.960 1.00 53.88 1252 PRO A C 1
ATOM 9869 O O . PRO A 1 1252 ? -2.927 -14.593 0.120 1.00 53.88 1252 PRO A O 1
ATOM 9872 N N . ILE A 1 1253 ? -2.829 -14.602 -2.128 1.00 57.06 1253 ILE A N 1
ATOM 9873 C CA . ILE A 1 1253 ? -2.096 -13.332 -2.200 1.00 57.06 1253 ILE A CA 1
ATOM 9874 C C . ILE A 1 1253 ? -2.999 -12.218 -1.624 1.00 57.06 1253 ILE A C 1
ATOM 9876 O O . ILE A 1 1253 ? -4.187 -12.202 -1.952 1.00 57.06 1253 ILE A O 1
ATOM 9880 N N . PRO A 1 1254 ? -2.483 -11.329 -0.746 1.00 50.59 1254 PRO A N 1
ATOM 9881 C CA . PRO A 1 1254 ? -3.305 -10.444 0.081 1.00 50.59 1254 PRO A CA 1
ATOM 9882 C C . PRO A 1 1254 ? -4.317 -9.578 -0.686 1.00 50.59 1254 PRO A C 1
ATOM 9884 O O . PRO A 1 1254 ? -4.099 -9.194 -1.836 1.00 50.59 1254 PRO A O 1
ATOM 9887 N N . GLN A 1 1255 ? -5.379 -9.179 0.027 1.00 43.91 1255 GLN A N 1
ATOM 9888 C CA . GLN A 1 1255 ? -6.474 -8.287 -0.400 1.00 43.91 1255 GLN A CA 1
ATOM 9889 C C . GLN A 1 1255 ? -6.049 -7.030 -1.166 1.00 43.91 1255 GLN A C 1
ATOM 9891 O O . GLN A 1 1255 ? -6.838 -6.481 -1.937 1.00 43.91 1255 GLN A O 1
ATOM 9896 N N . THR A 1 1256 ? -4.815 -6.562 -0.992 1.00 45.44 1256 THR A N 1
ATOM 9897 C CA . THR A 1 1256 ? -4.296 -5.379 -1.677 1.00 45.44 1256 THR A CA 1
ATOM 9898 C C . THR A 1 1256 ? -4.271 -5.532 -3.201 1.00 45.44 1256 THR A C 1
ATOM 9900 O O . THR A 1 1256 ? -4.521 -4.544 -3.889 1.00 45.44 1256 THR A O 1
ATOM 9903 N N . CYS A 1 1257 ? -4.116 -6.749 -3.744 1.00 43.62 1257 CYS A N 1
ATOM 9904 C CA . CYS A 1 1257 ? -4.215 -6.980 -5.193 1.00 43.62 1257 CYS A CA 1
ATOM 9905 C C . CYS A 1 1257 ? -5.667 -6.922 -5.716 1.00 43.62 1257 CYS A C 1
ATOM 9907 O O . CYS A 1 1257 ? -5.886 -6.609 -6.885 1.00 43.62 1257 CYS A O 1
ATOM 9909 N N . GLN A 1 1258 ? -6.674 -7.175 -4.866 1.00 39.91 1258 GLN A N 1
ATOM 9910 C CA . GLN A 1 1258 ? -8.102 -7.079 -5.218 1.00 39.91 1258 GLN A CA 1
ATOM 9911 C C . GLN A 1 1258 ? -8.639 -5.648 -5.057 1.00 39.91 1258 GLN A C 1
ATOM 9913 O O . GLN A 1 1258 ? -9.408 -5.187 -5.899 1.00 39.91 1258 GLN A O 1
ATOM 9918 N N . ILE A 1 1259 ? -8.152 -4.900 -4.058 1.00 40.38 1259 ILE A N 1
ATOM 9919 C CA . ILE A 1 1259 ? -8.364 -3.443 -3.933 1.00 40.38 1259 ILE A CA 1
ATOM 9920 C C . ILE A 1 1259 ? -7.650 -2.685 -5.075 1.00 40.38 1259 ILE A C 1
ATOM 9922 O O . ILE A 1 1259 ? -8.008 -1.551 -5.388 1.00 40.38 1259 ILE A O 1
ATOM 9926 N N . ALA A 1 1260 ? -6.680 -3.312 -5.756 1.00 40.06 1260 ALA A N 1
ATOM 9927 C CA . ALA A 1 1260 ? -6.001 -2.753 -6.924 1.00 40.06 1260 ALA A CA 1
ATOM 9928 C C . ALA A 1 1260 ? -6.749 -2.912 -8.261 1.00 40.06 1260 ALA A C 1
ATOM 9930 O O . ALA A 1 1260 ? -6.401 -2.225 -9.221 1.00 40.06 1260 ALA A O 1
ATOM 9931 N N . VAL A 1 1261 ? -7.796 -3.741 -8.350 1.00 39.31 1261 VAL A N 1
ATOM 9932 C CA . VAL A 1 1261 ? -8.597 -3.850 -9.586 1.00 39.31 1261 VAL A CA 1
ATOM 9933 C C . VAL A 1 1261 ? -9.315 -2.522 -9.908 1.00 39.31 1261 VAL A C 1
ATOM 9935 O O . VAL A 1 1261 ? -9.183 -2.054 -11.043 1.00 39.31 1261 VAL A O 1
ATOM 9938 N N . PRO A 1 1262 ? -9.920 -1.808 -8.930 1.00 37.12 1262 PRO A N 1
ATOM 9939 C CA . PRO A 1 1262 ? -10.356 -0.422 -9.126 1.00 37.12 1262 PRO A CA 1
ATOM 9940 C C . PRO A 1 1262 ? -9.225 0.572 -9.456 1.00 37.12 1262 PRO A C 1
ATOM 9942 O O . PRO A 1 1262 ? -9.491 1.592 -10.085 1.00 37.12 1262 PRO A O 1
ATOM 9945 N N . ARG A 1 1263 ? -7.961 0.298 -9.076 1.00 42.78 1263 ARG A N 1
ATOM 9946 C CA . ARG A 1 1263 ? -6.822 1.231 -9.258 1.00 42.78 1263 ARG A CA 1
ATOM 9947 C C . ARG A 1 1263 ? -6.359 1.379 -10.711 1.00 42.78 1263 ARG A C 1
ATOM 9949 O O . ARG A 1 1263 ? -5.697 2.359 -11.038 1.00 42.78 1263 ARG A O 1
ATOM 9956 N N . VAL A 1 1264 ? -6.696 0.440 -11.596 1.00 37.81 1264 VAL A N 1
ATOM 9957 C CA . VAL A 1 1264 ? -6.228 0.458 -13.000 1.00 37.81 1264 VAL A CA 1
ATOM 9958 C C . VAL A 1 1264 ? -7.376 0.423 -14.011 1.00 37.81 1264 VAL A C 1
ATOM 9960 O O . VAL A 1 1264 ? -7.210 0.884 -15.141 1.00 37.81 1264 VAL A O 1
ATOM 9963 N N . HIS A 1 1265 ? -8.551 -0.065 -13.612 1.00 28.84 1265 HIS A N 1
ATOM 9964 C CA . HIS A 1 1265 ? -9.742 -0.092 -14.452 1.00 28.84 1265 HIS A CA 1
ATOM 9965 C C . HIS A 1 1265 ? -10.967 0.398 -13.668 1.00 28.84 1265 HIS A C 1
ATOM 9967 O O . HIS A 1 1265 ? -11.626 -0.398 -13.003 1.00 28.84 1265 HIS A O 1
ATOM 9973 N N . PRO A 1 1266 ? -11.347 1.684 -13.779 1.00 25.58 1266 PRO A N 1
ATOM 9974 C CA . PRO A 1 1266 ? -12.696 2.098 -13.439 1.00 25.58 1266 PRO A CA 1
ATOM 9975 C C . PRO A 1 1266 ? -13.612 1.679 -14.597 1.00 25.58 1266 PRO A C 1
ATOM 9977 O O . PRO A 1 1266 ? -13.917 2.500 -15.465 1.00 25.58 1266 PRO A O 1
ATOM 9980 N N . ARG A 1 1267 ? -13.942 0.383 -14.682 1.00 24.25 1267 ARG A N 1
ATOM 9981 C CA . ARG A 1 1267 ? -15.097 -0.194 -15.399 1.00 24.25 1267 ARG A CA 1
ATOM 9982 C C . ARG A 1 1267 ? -15.111 -1.711 -15.332 1.00 24.25 1267 ARG A C 1
ATOM 9984 O O . ARG A 1 1267 ? -14.120 -2.315 -15.798 1.00 24.25 1267 ARG A O 1
#

Sequence (1267 aa):
MNALKIRDVLARLICYLLLKLLKLLHCDYLIKDDIHVFELVRILLCYIYFRYGRQSVFPTYNFCSPDPVRRGYVMRAEEQKLEYPVSHKDFENEGPQELLLTGTQTSGELLVIRMIRAEQRQAEIQIVLRDSKGRVFVSPHGAAPHSSESSKTSINAYQALRLDISQGNKYQAGGLRLMCMEPMRKWRIAYNGMMIQAETGCAVYVSFVLLWFNFTHVMDWTSMVSINRLMKFCLQNGGPDDRLSDAIASIELCRKHLKGYEQSGYYVGTIKINENSSFHGGSAATTGQFEAGGENASFWEEKLHLRGNFIRIRHPQGLGVDRSGLKEISHQIAVSARGHIVQISTLNFSHTSRNLAFGSFVGTSGFKDSLEHVLNQQNAEAKLEDVLTSPVLQLQTFELSHEFLRSEGASLQSFKSVLGWNNNLDVSAFDAMIDGINAVGITIRSITTGVSSVNLSQPPLNILDFGERILCSTACPPHVASDPDSNTSETPSAEVPYVVSLFDSKCKNRDLTGGKGSSLAVLSELSHLTSNEAKFVVPNGVVVTTEAFRRFLLSPKVSALEKDLHKVLSTSTVEEVKLITDQCKQRVQNEPVPSCISKQIIDRLKEIFPDLPSKRFAIRSSCAGEDSEDMSAAGQMDTFLGVRGEKEIIAAIVKCWSSQFSHIAIEYKRRYGQELLSEMAVVVMEMVAADSAGVMLTCDPLTGDPSTIYITSNFGLGESVVSALADPDTVRVHRDISGKITVNQVDIGKKNVKIIMDEVGGTREEKLASSEEATDASISVHQAVELARVGTEVEKCYGDWRDVEWALQGHTLFLLQARPITFMDKPSDEEISLDMEIPARNENTIISTANVGEVLNRAITPLGIDLVCKQCGISMKQYKAKSSRMRRAPLSPYFESILKVSHHHYFIDLIEWIRAFATNAKDIQIMESLMLNVRGRVPDDPLFYENIDDPSDLQPYVPYWERTADTIHMKYIAKLNWRYNYYLCHKRARFPMDNMSVEELLDGLIIALTTSIDCAVRPHVNASNGSLLWSNDIVNYIKSINDESTVTVYGYLSRLLGSAHDVVSCEVPKVLEKMSQVIQSEIGRDNFLNASNEEALTLLKNEMSYPLSSKALKKFLEDHGHRGYNEFDPYRKPWALNAVPVVATLQAMLKSESVGLRNKKIDSVWASIKNIPCKLTFWHKLRLSVLVYFARKGVGIRENTKSLWIWAQHVIRLWCWALGRKLKAEGRLPDEELLFFCTLSELHKGLSSQTPIPQTCQIAVPRVHPR

Radius of gyration: 37.34 Å; Cα contacts (8 Å, |Δi|>4): 2058; chains: 1; bounding box: 114×100×96 Å

Foldseek 3Di:
DVVLVVLLVVLVVVLVVVVVVVVVVPPVPPPPPPPPVVVVVLLVSLLSCLVRVQDFLDDAADCQDLDCCSNLLFPDPSLLVVQADDDLVCCVPQPKKKKWDWWWAQLGWIWIWIWIAHHQQFIDIWIWTADSVRWIWIAPDDDDDDDDDDDPDDPCQLPAGFGFPGDRQWTDTDQWIWGCPDGPFKIKIWGWAWTQTPVQRFIKTKIWIKMKGFFDDKAQQRRFFDSVLLSCVLPVVDDSPDDSVSSVVSVVLCNQFSAKIKTKTKIWTKMKIFPPRDDDPDDDDDDDDDDDDPDDGDIDMDIDIIIDMIMMGTGDPCCPDPPSQWNFWKWWWWAWSSGKIKIKIWTDGPVDPAIQIEIDIDGADDPPADPVNRCVVQVDPDDPSRYGYTCVLPVDDPPPDCVVVPPDDDPVVPPPPDDDDDDDDDDDDDPPPDDDDDDPIPGPPIPTDDPPVPPNDNAPDDQPPPAPPPDPDDDDDDDDDDDDDDDDDDDDDDDDDQKDWLCDPVQLHCQWQADWSNQSSLLQVLQVVDDPLQHAHAFTWMKRTLVQVVVQCPDPLNVCLVVLLLVLLQDDDLVVNQVSLVVNLVSLLPRARPPVNLVVRVVVCCVVPVPQQVFFKKKAKRFHPCQDLLDPVPPQFDIFGQQGDSVSNRSVNSRRQSSCSHSSNQVVCLLFQHDSRTRIMIIIGTDDFFQKWEKKWCADPPPRRNQKIKTWMAGTDHCCHSVVVWFTKIWIWGQDSSRDIATDDIRQTQRQWHWGRDPVGGIDIDGPPPDPRRVDHSDDRSVVRSVSSNQVSSCSSVSAIWIWIWGDDPHHIYTHGIGHDNPVVDQDPSSLQVVQAKRASHPPFDKDCFPVCQQAVDAFFQALCSQQVLLLQSLVLVVLCPALQRVPPDRDSNHRQFWIGGLSGIIGRLLSVCLVPPPDLLDPLSSQLSCCLRHVGDDPDPVVSVSNPRSSNHTPDGDPVSVVVLLCCLLPVLVVLQVVLLVVLVVLLDDPLQPDDLVRLLVSLSSLSSSCSVSFVNSLVSLSVNLSSLLVVQLVLVVVVDVDDSSLSVVLSCLLLVLFPQQPVVVLVVLLLVLLVLCCVQVNLVNLLVDQLVVNVVVLCPCPRRVVSVVSLVVCCVSPQLADRSLSRLLDHGCVRPVSVSSVVSSVVSVDPPSDDPPPPRDQSLRSLVPRPDDDDPVSSVVSSVSSVSSSVSNSSSSSSVVSSSVSSSSSSVSLLSSLVNCSSSSLDVGSSLSSNDYSNQSVVSVVPVGRRGSSSSVSVCSNDPD

Organism: Varroa destructor (NCBI:txid109461)